Protein AF-0000000082331434 (afdb_homodimer)

Secondary structure (DSSP, 8-state):
-PPPGGGS-HHHHHHHHHTTSS-HHHHHHHHHHHHHHTHHHH--EEEE-HHHHHHHHHHHHHHHHTTPPPPTTTT-EEEEETTS--TTSB--TT-GGGTTPBPSS--HHHHHHHHTT-EEEEEE--SGGG--SS-EETTTEE-EETTEEEEE--SSSHHHHHHHHTTS-SB--EEESSSTTHHHHHHHT-EEEEPSTTSS----SS-TTTTBTTB-EEE-EESSHHHHHHHHHHH-S--TT-TT-----S-TGGGGG---TT-EEEE-TTTTTS---HHHHHHHHHHTHHHHHTT-EEEE-----SS-HHHHHHHHHHHHHHHHHHHHHHHHHTT--TTTTTGGGS-HHHIIIIITSPPPPHHHHHHHHHHHHHHHHHHHHHHTT-SEEEEESBSS---BTT---SEETTEE--TTTTTB--HHHHHH---EEEEEEEEETTEEEEEEEEESTT-HHHHHHHHHHHHHHS--TT-S--/----GGGS-HHHHHHHHHTTSS-HHHHHHHHHHHHHHTHHHH--EEEE-HHHHHHHHHHHHHHHHTTPPPPTTTT-EEEEETTS--TTSB--TT-GGGTTPBPSS--HHHHHHHHTT-EEEEEE--SGGG--SS-EETTTEE-EETTEEEEE--SSSHHHHHHHHTTS-SB--EEESSSTTHHHHHHHT-EEEE-STTSS----SS-TTTTBTTB-EEE-EESSHHHHHHHHHHH-S--TT-TT-----S-TGGGGG---TT-EEEE-TTTTTS---HHHHHHHHHHTHHHHHTT-EEEE-----SS-HHHHHHHHHHHHHHHHHHHHHHHHHTT--TTTTTGGGS-HHHIIIIITSPPPPHHHHHHHHHHHHHHHHHHHHHHTT-SEEEEESBSS---BTT---SEETTEE--TTTTTB--HHHHHH---EEEEEEEEETTEEEEEEEEESTT-HHHHHHHHHHHHHHS--TT-S--

Nearest PDB structures (foldseek):
  3a2q-assembly1_A  TM=8.993E-01  e=5.312E-38  Paenarthrobacter ureafaciens
  3a2p-assembly1_A  TM=8.981E-01  e=1.596E-37  Paenarthrobacter ureafaciens
  5h6t-assembly1_A  TM=8.741E-01  e=7.220E-34  Microbacterium sp. HM58-2
  8es6-assembly2_B  TM=8.740E-01  e=2.559E-33  Escherichia coli
  8es6-assembly1_A  TM=8.634E-01  e=2.070E-32  Escherichia coli

Sequence (956 aa):
MVPVPTRMTAAGLARAIRDGEYSPTEVVDATLERIRERADRTNAFVTVTDELAREMAEEAERAIDEGEPLGPLHGVPVAIKDLDDVEGVRTTSGSLLFEDRIADADSPFVARLKAAGAVVVGKTNTPEFGLGVTTDNRVAGRTGTPFDPDRVSGGSSGGAGAALGDRLVPLAPGSDAGGSVRIPASFCGVYGLKPTQGVLPNVSRPNAFANHTPFSTVGPMARTVEDAALSLDAMAGAHPRDPFSVPKRESYRDAVDRPVDDLKIAYSPDMGIYPVDPDVREVLEEAIPAFERAGATVDAVDPDLGHDNEESLDAYYTMATVRWQSLLDALEREGFDPRGDDRGHLRPYLVDLIVDAEEPTTREYERADVVRTRVLDGFADLFAEYDLLVTATVGTTPFPHGEEPEAIDGVDIEPLRGWALTQPYNLTGQPAASIPAGFVDGLPVGMQIAGERHADADVIAASAALERRRPWRDAYPDMVPVPTRMTAAGLARAIRDGEYSPTEVVDATLERIRERADRTNAFVTVTDELAREMAEEAERAIDEGEPLGPLHGVPVAIKDLDDVEGVRTTSGSLLFEDRIADADSPFVARLKAAGAVVVGKTNTPEFGLGVTTDNRVAGRTGTPFDPDRVSGGSSGGAGAALGDRLVPLAPGSDAGGSVRIPASFCGVYGLKPTQGVLPNVSRPNAFANHTPFSTVGPMARTVEDAALSLDAMAGAHPRDPFSVPKRESYRDAVDRPVDDLKIAYSPDMGIYPVDPDVREVLEEAIPAFERAGATVDAVDPDLGHDNEESLDAYYTMATVRWQSLLDALEREGFDPRGDDRGHLRPYLVDLIVDAEEPTTREYERADVVRTRVLDGFADLFAEYDLLVTATVGTTPFPHGEEPEAIDGVDIEPLRGWALTQPYNLTGQPAASIPAGFVDGLPVGMQIAGERHADADVIAASAALERRRPWRDAYPD

Foldseek 3Di:
DPPQLLLDALQRNLVCCLVPVDQLQSNLVSLLVLCVVCCPVFVFALWFDNPQLNVLSVVLRVCVVVVHDAASRASAEEEEALLWADAQDQRQQLFPLRLRPHHNHGWQLRVLCVVRRYGYGGHTFFDRNFPFQFTAHDRRGGGAALLHSLFTLTTRSSSQLRCQLQSSGFWYKDKDLACRQASNCQQRQWKKKDAFAQFAAGQDPPDLPLCVLQHMDIAIIGRALLSRLSSSQSGTAHDPNRPRHHGDDDRLNVLLPDQCLPFEEEEDAALVAAFAAVLLVVLQVVLVVLLVVSNYHYDHDHFCLVDHPVLLVVLSLLSVQQSLQVVCVVCVVVVDNCLPDCVVRGDPVSCVSHNPDDRDDVVSNVVSLVSLVSNLVRQVVVQVPGFKYKYWQFRDHGDGVPCFDQDHPPHGADRRRRGGPRRNCSSNRWMKMWHFRDDDPSTTTTMIMTGDRPSSSSSSNSRSSSCVSPPCSPSRDD/DPPQLLLDALQRNLVCCLVPVDQLQSNLVSLLVLCVVCCPPFVFALWFDNPQLNVLSVVLRVCVVVVHDAASRASAEEEEALLWADAQDQRQQLFPLRLRPHHNHGWQLRVLCVVRRYGYGGHTFFDRNFPFQFTAHDRRGGGAALLHSQFTLTTRSSSQLRCQLQSSGFWYKDKDLACRQASNCQQRQWKKKDAFAQFAAGQDPPDLPLCVLQHMDIAIIGRALLSRLSSSQSGTAHDPNRPRHHGDDDRLNVLLPDQCQPFEEEEDAALVAAFAAPLLVVLQVVLVVLLVVSNYHYDHDHFCLVDHPVLLVVLSLLSVQQSLQVVCVVVVVVVDNCLPDCVVRGDPVSCVSHVPDDRDDVVSNVVSLVSLVSNLVRQVVVQVPGFKYKYWQFRDHGDGVPCFDQDHPPHGADRRRRGGPRRNCSSHRWMKMWHFRDDDPSTTTTMIMTGDRPSSSSSSNSRSSSCVSPPCSPSRDD

Structure (mmCIF, N/CA/C/O backbone):
data_AF-0000000082331434-model_v1
#
loop_
_entity.id
_entity.type
_entity.pdbx_description
1 polymer Amidase
#
loop_
_atom_site.group_PDB
_atom_site.id
_atom_site.type_symbol
_atom_site.label_atom_id
_atom_site.label_alt_id
_atom_site.label_comp_id
_atom_site.label_asym_id
_atom_site.label_entity_id
_atom_site.label_seq_id
_atom_site.pdbx_PDB_ins_code
_atom_site.Cartn_x
_atom_site.Cartn_y
_atom_site.Cartn_z
_atom_site.occupancy
_atom_site.B_iso_or_equiv
_atom_site.auth_seq_id
_atom_site.auth_comp_id
_atom_site.auth_asym_id
_atom_site.auth_atom_id
_atom_site.pdbx_PDB_model_num
ATOM 1 N N . MET A 1 1 ? 1.196 27.281 40.938 1 43.91 1 MET A N 1
ATOM 2 C CA . MET A 1 1 ? -0.097 27.531 40.281 1 43.91 1 MET A CA 1
ATOM 3 C C . MET A 1 1 ? -0.393 26.484 39.219 1 43.91 1 MET A C 1
ATOM 5 O O . MET A 1 1 ? 0.492 26.094 38.469 1 43.91 1 MET A O 1
ATOM 9 N N . VAL A 1 2 ? -1.485 25.75 39.281 1 55.56 2 VAL A N 1
ATOM 10 C CA . VAL A 1 2 ? -1.853 24.703 38.312 1 55.56 2 VAL A CA 1
ATOM 11 C C . VAL A 1 2 ? -2.004 25.312 36.938 1 55.56 2 VAL A C 1
ATOM 13 O O . VAL A 1 2 ? -2.729 26.297 36.75 1 55.56 2 VAL A O 1
ATOM 16 N N . PRO A 1 3 ? -1.083 24.812 36.062 1 70.88 3 PRO A N 1
ATOM 17 C CA . PRO A 1 3 ? -1.169 25.406 34.75 1 70.88 3 PRO A CA 1
ATOM 18 C C . PRO A 1 3 ? -2.588 25.391 34.188 1 70.88 3 PRO A C 1
ATOM 20 O O . PRO A 1 3 ? -3.359 24.469 34.469 1 70.88 3 PRO A O 1
ATOM 23 N N . VAL A 1 4 ? -2.924 26.531 33.562 1 87 4 VAL A N 1
ATOM 24 C CA . VAL A 1 4 ? -4.207 26.594 32.844 1 87 4 VAL A CA 1
ATOM 25 C C . VAL A 1 4 ? -4.301 25.453 31.844 1 87 4 VAL A C 1
ATOM 27 O O . VAL A 1 4 ? -3.363 25.219 31.078 1 87 4 VAL A O 1
ATOM 30 N N . PRO A 1 5 ? -5.328 24.641 31.922 1 92.44 5 PRO A N 1
ATOM 31 C CA . PRO A 1 5 ? -5.457 23.469 31.062 1 92.44 5 PRO A CA 1
ATOM 32 C C . PRO A 1 5 ? -5.172 23.766 29.594 1 92.44 5 PRO A C 1
ATOM 34 O O . PRO A 1 5 ? -4.566 22.953 28.891 1 92.44 5 PRO A O 1
ATOM 37 N N . THR A 1 6 ? -5.465 24.953 29.141 1 92.5 6 THR A N 1
ATOM 38 C CA . THR A 1 6 ? -5.367 25.281 27.719 1 92.5 6 THR A CA 1
ATOM 39 C C . THR A 1 6 ? -3.912 25.5 27.312 1 92.5 6 THR A C 1
ATOM 41 O O . THR A 1 6 ? -3.594 25.531 26.125 1 92.5 6 THR A O 1
ATOM 44 N N . ARG A 1 7 ? -3.01 25.562 28.25 1 93.5 7 ARG A N 1
ATOM 45 C CA . ARG A 1 7 ? -1.59 25.734 27.969 1 93.5 7 ARG A CA 1
ATOM 46 C C . ARG A 1 7 ? -0.842 24.406 28.109 1 93.5 7 ARG A C 1
ATOM 48 O O . ARG A 1 7 ? 0.347 24.328 27.797 1 93.5 7 ARG A O 1
ATOM 55 N N . MET A 1 8 ? -1.567 23.422 28.531 1 96.44 8 MET A N 1
ATOM 56 C CA . MET A 1 8 ? -0.94 22.125 28.734 1 96.44 8 MET A CA 1
ATOM 57 C C . MET A 1 8 ? -0.905 21.328 27.422 1 96.44 8 MET A C 1
ATOM 59 O O . MET A 1 8 ? -1.674 21.609 26.5 1 96.44 8 MET A O 1
ATOM 63 N N . THR A 1 9 ? 0.056 20.438 27.375 1 97.75 9 THR A N 1
ATOM 64 C CA . THR A 1 9 ? 0.125 19.5 26.266 1 97.75 9 THR A CA 1
ATOM 65 C C . THR A 1 9 ? -0.934 18.422 26.406 1 97.75 9 THR A C 1
ATOM 67 O O . THR A 1 9 ? -1.526 18.25 27.484 1 97.75 9 THR A O 1
ATOM 70 N N . ALA A 1 10 ? -1.244 17.734 25.297 1 98.44 10 ALA A N 1
ATOM 71 C CA . ALA A 1 10 ? -2.166 16.594 25.359 1 98.44 10 ALA A CA 1
ATOM 72 C C . ALA A 1 10 ? -1.675 15.547 26.344 1 98.44 10 ALA A C 1
ATOM 74 O O . ALA A 1 10 ? -2.449 15.039 27.156 1 98.44 10 ALA A O 1
ATOM 75 N N . ALA A 1 11 ? -0.396 15.188 26.25 1 98.06 11 ALA A N 1
ATOM 76 C CA . ALA A 1 11 ? 0.185 14.211 27.172 1 98.06 11 ALA A CA 1
ATOM 77 C C . ALA A 1 11 ? 0.086 14.688 28.625 1 98.06 11 ALA A C 1
ATOM 79 O O . ALA A 1 11 ? -0.21 13.898 29.516 1 98.06 11 ALA A O 1
ATOM 80 N N . GLY A 1 12 ? 0.336 15.969 28.828 1 97.75 12 GLY A N 1
ATOM 81 C CA . GLY A 1 12 ? 0.218 16.547 30.156 1 97.75 12 GLY A CA 1
ATOM 82 C C . GLY A 1 12 ? -1.198 16.516 30.688 1 97.75 12 GLY A C 1
ATOM 83 O O . GLY A 1 12 ? -1.412 16.203 31.875 1 97.75 12 GLY A O 1
ATOM 84 N N . LEU A 1 13 ? -2.133 16.859 29.875 1 98.44 13 LEU A N 1
ATOM 85 C CA . LEU A 1 13 ? -3.535 16.828 30.266 1 98.44 13 LEU A CA 1
ATOM 86 C C . LEU A 1 13 ? -3.967 15.414 30.625 1 98.44 13 LEU A C 1
ATOM 88 O O . LEU A 1 13 ? -4.641 15.203 31.641 1 98.44 13 LEU A O 1
ATOM 92 N N . ALA A 1 14 ? -3.617 14.445 29.766 1 98.12 14 ALA A N 1
ATOM 93 C CA . ALA A 1 14 ? -3.971 13.055 30.016 1 98.12 14 ALA A CA 1
ATOM 94 C C . ALA A 1 14 ? -3.438 12.594 31.375 1 98.12 14 ALA A C 1
ATOM 96 O O . ALA A 1 14 ? -4.148 11.938 32.125 1 98.12 14 ALA A O 1
ATOM 97 N N . ARG A 1 15 ? -2.229 12.961 31.672 1 97.25 15 ARG A N 1
ATOM 98 C CA . ARG A 1 15 ? -1.622 12.609 32.938 1 97.25 15 ARG A CA 1
ATOM 99 C C . ARG A 1 15 ? -2.334 13.305 34.094 1 97.25 15 ARG A C 1
ATOM 101 O O . ARG A 1 15 ? -2.609 12.688 35.125 1 97.25 15 ARG A O 1
ATOM 108 N N . ALA A 1 16 ? -2.559 14.602 33.938 1 97.81 16 ALA A N 1
ATOM 109 C CA . ALA A 1 16 ? -3.213 15.383 34.969 1 97.81 16 ALA A CA 1
ATOM 110 C C . ALA A 1 16 ? -4.602 14.828 35.281 1 97.81 16 ALA A C 1
ATOM 112 O O . ALA A 1 16 ? -5.027 14.82 36.438 1 97.81 16 ALA A O 1
ATOM 113 N N . ILE A 1 17 ? -5.293 14.375 34.312 1 97.94 17 ILE A N 1
ATOM 114 C CA . ILE A 1 17 ? -6.625 13.805 34.5 1 97.94 17 ILE A CA 1
ATOM 115 C C . ILE A 1 17 ? -6.52 12.453 35.219 1 97.94 17 ILE A C 1
ATOM 117 O O . ILE A 1 17 ? -7.277 12.18 36.156 1 97.94 17 ILE A O 1
ATOM 121 N N . ARG A 1 18 ? -5.617 11.633 34.75 1 96.5 18 ARG A N 1
ATOM 122 C CA . ARG A 1 18 ? -5.398 10.336 35.375 1 96.5 18 ARG A CA 1
ATOM 123 C C . ARG A 1 18 ? -5.047 10.492 36.844 1 96.5 18 ARG A C 1
ATOM 125 O O . ARG A 1 18 ? -5.441 9.664 37.688 1 96.5 18 ARG A O 1
ATOM 132 N N . ASP A 1 19 ? -4.316 11.562 37.188 1 95.94 19 ASP A N 1
ATOM 133 C CA . ASP A 1 19 ? -3.836 11.789 38.531 1 95.94 19 ASP A CA 1
ATOM 134 C C . ASP A 1 19 ? -4.871 12.547 39.375 1 95.94 19 ASP A C 1
ATOM 136 O O . ASP A 1 19 ? -4.668 12.781 40.562 1 95.94 19 ASP A O 1
ATOM 140 N N . GLY A 1 20 ? -5.844 12.969 38.75 1 95.62 20 GLY A N 1
ATOM 141 C CA . GLY A 1 20 ? -6.934 13.617 39.469 1 95.62 20 GLY A CA 1
ATOM 142 C C . GLY A 1 20 ? -6.699 15.094 39.688 1 95.62 20 GLY A C 1
ATOM 143 O O . GLY A 1 20 ? -7.371 15.719 40.531 1 95.62 20 GLY A O 1
ATOM 144 N N . GLU A 1 21 ? -5.727 15.617 39 1 96.44 21 GLU A N 1
ATOM 145 C CA . GLU A 1 21 ? -5.453 17.047 39.125 1 96.44 21 GLU A CA 1
ATOM 146 C C . GLU A 1 21 ? -6.512 17.875 38.406 1 96.44 21 GLU A C 1
ATOM 148 O O . GLU A 1 21 ? -6.797 19 38.781 1 96.44 21 GLU A O 1
ATOM 153 N N . TYR A 1 22 ? -7.035 17.375 37.281 1 96.69 22 TYR A N 1
ATOM 154 C CA . TYR A 1 22 ? -8.141 17.953 36.531 1 96.69 22 TYR A CA 1
ATOM 155 C C . TYR A 1 22 ? -9.188 16.891 36.219 1 96.69 22 TYR A C 1
ATOM 157 O O . TYR A 1 22 ? -8.867 15.711 36.031 1 96.69 22 TYR A O 1
ATOM 165 N N . SER A 1 23 ? -10.375 17.344 36.25 1 97.06 23 SER A N 1
ATOM 166 C CA . SER A 1 23 ? -11.398 16.469 35.688 1 97.06 23 SER A CA 1
ATOM 167 C C . SER A 1 23 ? -11.562 16.688 34.188 1 97.06 23 SER A C 1
ATOM 169 O O . SER A 1 23 ? -11.273 17.781 33.688 1 97.06 23 SER A O 1
ATOM 171 N N . PRO A 1 24 ? -12.039 15.656 33.5 1 98.25 24 PRO A N 1
ATOM 172 C CA . PRO A 1 24 ? -12.344 15.859 32.094 1 98.25 24 PRO A CA 1
ATOM 173 C C . PRO A 1 24 ? -13.273 17.047 31.844 1 98.25 24 PRO A C 1
ATOM 175 O O . PRO A 1 24 ? -13.07 17.812 30.906 1 98.25 24 PRO A O 1
ATOM 178 N N . THR A 1 25 ? -14.258 17.234 32.656 1 98 25 THR A N 1
ATOM 179 C CA . THR A 1 25 ? -15.242 18.312 32.5 1 98 25 THR A CA 1
ATOM 180 C C . THR A 1 25 ? -14.578 19.672 32.656 1 98 25 THR A C 1
ATOM 182 O O . THR A 1 25 ? -14.867 20.609 31.906 1 98 25 THR A O 1
ATOM 185 N N . GLU A 1 26 ? -13.688 19.781 33.625 1 97.69 26 GLU A N 1
ATOM 186 C CA . GLU A 1 26 ? -12.969 21.031 33.844 1 97.69 26 GLU A CA 1
ATOM 187 C C . GLU A 1 26 ? -12.117 21.375 32.625 1 97.69 26 GLU A C 1
ATOM 189 O O . GLU A 1 26 ? -12.086 22.531 32.188 1 97.69 26 GLU A O 1
ATOM 194 N N . VAL A 1 27 ? -11.461 20.391 32.125 1 98.38 27 VAL A N 1
ATOM 195 C CA . VAL A 1 27 ? -10.578 20.578 30.969 1 98.38 27 VAL A CA 1
ATOM 196 C C . VAL A 1 27 ? -11.398 20.984 29.75 1 98.38 27 VAL A C 1
ATOM 198 O O . VAL A 1 27 ? -11.039 21.938 29.031 1 98.38 27 VAL A O 1
ATOM 201 N N . VAL A 1 28 ? -12.508 20.344 29.453 1 98.5 28 VAL A N 1
ATOM 202 C CA . VAL A 1 28 ? -13.336 20.594 28.281 1 98.5 28 VAL A CA 1
ATOM 203 C C . VAL A 1 28 ? -14 21.969 28.406 1 98.5 28 VAL A C 1
ATOM 205 O O . VAL A 1 28 ? -14.0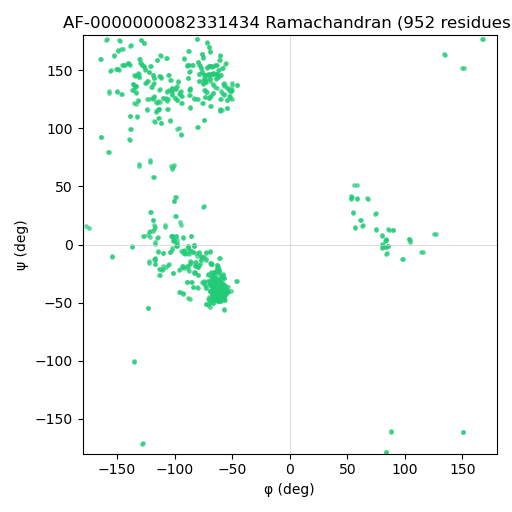7 22.719 27.438 1 98.5 28 VAL A O 1
ATOM 208 N N . ASP A 1 29 ? -14.445 22.312 29.609 1 98 29 ASP A N 1
ATOM 209 C CA . ASP A 1 29 ? -15.047 23.625 29.812 1 98 29 ASP A CA 1
ATOM 210 C C . ASP A 1 29 ? -14.047 24.75 29.562 1 98 29 ASP A C 1
ATOM 212 O O . ASP A 1 29 ? -14.375 25.75 28.938 1 98 29 ASP A O 1
ATOM 216 N N . ALA A 1 30 ? -12.867 24.531 30.078 1 98 30 ALA A N 1
ATOM 217 C CA . ALA A 1 30 ? -11.82 25.516 29.844 1 98 30 ALA A CA 1
ATOM 218 C C . ALA A 1 30 ? -11.516 25.656 28.359 1 98 30 ALA A C 1
ATOM 220 O O . ALA A 1 30 ? -11.297 26.781 27.875 1 98 30 ALA A O 1
ATOM 221 N N . THR A 1 31 ? -11.477 24.562 27.656 1 98.31 31 THR A N 1
ATOM 222 C CA . THR A 1 31 ? -11.203 24.547 26.219 1 98.31 31 THR A CA 1
ATOM 223 C C . THR A 1 31 ? -12.305 25.266 25.453 1 98.31 31 THR A C 1
ATOM 225 O O . THR A 1 31 ? -12.023 26.125 24.609 1 98.31 31 THR A O 1
ATOM 228 N N . LEU A 1 32 ? -13.547 24.953 25.75 1 98.38 32 LEU A N 1
ATOM 229 C CA . LEU A 1 32 ? -14.688 25.562 25.062 1 98.38 32 LEU A CA 1
ATOM 230 C C . LEU A 1 32 ? -14.766 27.047 25.344 1 98.38 32 LEU A C 1
ATOM 232 O O . LEU A 1 32 ? -15.117 27.828 24.453 1 98.38 32 LEU A O 1
ATOM 236 N N . GLU A 1 33 ? -14.43 27.438 26.531 1 97.62 33 GLU A N 1
ATOM 237 C CA . GLU A 1 33 ? -14.414 28.859 26.891 1 97.62 33 GLU A CA 1
ATOM 238 C C . GLU A 1 33 ? -13.352 29.594 26.078 1 97.62 33 GLU A C 1
ATOM 240 O O . GLU A 1 33 ? -13.602 30.688 25.562 1 97.62 33 GLU A O 1
ATOM 245 N N . ARG A 1 34 ? -12.258 29.031 25.984 1 96.69 34 ARG A N 1
ATOM 246 C CA . ARG A 1 34 ? -11.188 29.656 25.219 1 96.69 34 ARG A CA 1
ATOM 247 C C . ARG A 1 34 ? -11.57 29.781 23.75 1 96.69 34 ARG A C 1
ATOM 249 O O . ARG A 1 34 ? -11.32 30.812 23.109 1 96.69 34 ARG A O 1
ATOM 256 N N . ILE A 1 35 ? -12.133 28.688 23.172 1 98 35 ILE A N 1
ATOM 257 C CA . ILE A 1 35 ? -12.57 28.703 21.781 1 98 35 ILE A CA 1
ATOM 258 C C . ILE A 1 35 ? -13.562 29.859 21.562 1 98 35 ILE A C 1
ATOM 260 O O . ILE A 1 35 ? -13.461 30.594 20.594 1 98 35 ILE A O 1
ATOM 264 N N . ARG A 1 36 ? -14.438 30.031 22.469 1 96.81 36 ARG A N 1
ATOM 265 C CA . ARG A 1 36 ? -15.438 31.078 22.375 1 96.81 36 ARG A CA 1
ATOM 266 C C . ARG A 1 36 ? -14.781 32.469 22.469 1 96.81 36 ARG A C 1
ATOM 268 O O . ARG A 1 36 ? -15.117 33.344 21.688 1 96.81 36 ARG A O 1
ATOM 275 N N . GLU A 1 37 ? -13.859 32.594 23.344 1 95.75 37 GLU A N 1
ATOM 276 C CA . GLU A 1 37 ? -13.203 33.875 23.594 1 95.75 37 GLU A CA 1
ATOM 277 C C . GLU A 1 37 ? -12.391 34.344 22.375 1 95.75 37 GLU A C 1
ATOM 279 O O . GLU A 1 37 ? -12.258 35.531 22.125 1 95.75 37 GLU A O 1
ATOM 284 N N . ARG A 1 38 ? -11.883 33.375 21.641 1 95.62 38 ARG A N 1
ATOM 285 C CA . ARG A 1 38 ? -10.914 33.719 20.594 1 95.62 38 ARG A CA 1
ATOM 286 C C . ARG A 1 38 ? -11.445 33.344 19.219 1 95.62 38 ARG A C 1
ATOM 288 O O . ARG A 1 38 ? -10.68 33.281 18.25 1 95.62 38 ARG A O 1
ATOM 295 N N . ALA A 1 39 ? -12.695 33.062 19.141 1 91.06 39 ALA A N 1
ATOM 296 C CA . ALA A 1 39 ? -13.32 32.531 17.922 1 91.06 39 ALA A CA 1
ATOM 297 C C . ALA A 1 39 ? -13.047 33.469 16.734 1 91.06 39 ALA A C 1
ATOM 299 O O . ALA A 1 39 ? -12.781 33 15.625 1 91.06 39 ALA A O 1
ATOM 300 N N . ASP A 1 40 ? -13.008 34.719 16.891 1 91.81 40 ASP A N 1
ATOM 301 C CA . ASP A 1 40 ? -12.953 35.688 15.797 1 91.81 40 ASP A CA 1
ATOM 302 C C . ASP A 1 40 ? -11.508 36.031 15.438 1 91.81 40 ASP A C 1
ATOM 304 O O . ASP A 1 40 ? -11.258 36.688 14.43 1 91.81 40 ASP A O 1
ATOM 308 N N . ARG A 1 41 ? -10.633 35.562 16.219 1 94.62 41 ARG A N 1
ATOM 309 C CA . ARG A 1 41 ? -9.25 35.969 15.984 1 94.62 41 ARG A CA 1
ATOM 310 C C . ARG A 1 41 ? -8.703 35.312 14.711 1 94.62 41 ARG A C 1
ATOM 312 O O . ARG A 1 41 ? -8.25 36.031 13.805 1 94.62 41 ARG A O 1
ATOM 319 N N . THR A 1 42 ? -8.812 34 14.602 1 96.81 42 THR A N 1
ATOM 320 C CA . THR A 1 42 ? -8.234 33.281 13.469 1 96.81 42 THR A CA 1
ATOM 321 C C . THR A 1 42 ? -9.32 32.594 12.656 1 96.81 42 THR A C 1
ATOM 323 O O . THR A 1 42 ? -9.062 32.125 11.547 1 96.81 42 THR A O 1
ATOM 326 N N . ASN A 1 43 ? -10.547 32.5 13.203 1 98.25 43 ASN A N 1
ATOM 327 C CA . ASN A 1 43 ? -11.625 31.781 12.539 1 98.25 43 ASN A CA 1
ATOM 328 C C . ASN A 1 43 ? -11.242 30.328 12.281 1 98.25 43 ASN A C 1
ATOM 330 O O . ASN A 1 43 ? -11.359 29.828 11.156 1 98.25 43 ASN A O 1
ATOM 334 N N . ALA A 1 44 ? -10.781 29.688 13.336 1 98.69 44 ALA A N 1
ATOM 335 C CA . ALA A 1 44 ? -10.18 28.359 13.219 1 98.69 44 ALA A CA 1
ATOM 336 C C . ALA A 1 44 ? -11.258 27.281 13.117 1 98.69 44 ALA A C 1
ATOM 338 O O . ALA A 1 44 ? -11 26.188 12.594 1 98.69 44 ALA A O 1
ATOM 339 N N . PHE A 1 45 ? -12.5 27.516 13.516 1 98.62 45 PHE A N 1
ATOM 340 C CA . PHE A 1 45 ? -13.531 26.5 13.602 1 98.62 45 PHE A CA 1
ATOM 341 C C . PHE A 1 45 ? -14.68 26.812 12.656 1 98.62 45 PHE A C 1
ATOM 343 O O . PHE A 1 45 ? -15.07 27.969 12.508 1 98.62 45 PHE A O 1
ATOM 350 N N . VAL A 1 46 ? -15.266 25.734 12.039 1 98.19 46 VAL A N 1
ATOM 351 C CA . VAL A 1 46 ? -16.531 25.844 11.305 1 98.19 46 VAL A CA 1
ATOM 352 C C . VAL A 1 46 ? -17.688 25.516 12.234 1 98.19 46 VAL A C 1
ATOM 354 O O . VAL A 1 46 ? -18.75 26.125 12.148 1 98.19 46 VAL A O 1
ATOM 357 N N . THR A 1 47 ? -17.516 24.484 13.031 1 98.19 47 THR A N 1
ATOM 358 C CA . THR A 1 47 ? -18.516 23.984 13.969 1 98.19 47 THR A CA 1
ATOM 359 C C . THR A 1 47 ? -17.891 23.719 15.336 1 98.19 47 THR A C 1
ATOM 361 O O . THR A 1 47 ? -16.875 23.031 15.438 1 98.19 47 THR A O 1
ATOM 364 N N . VAL A 1 48 ? -18.359 24.344 16.391 1 98.5 48 VAL A N 1
ATOM 365 C CA . VAL A 1 48 ? -18 23.984 17.75 1 98.5 48 VAL A CA 1
ATOM 366 C C . VAL A 1 48 ? -19.047 23.047 18.344 1 98.5 48 VAL A C 1
ATOM 368 O O . VAL A 1 48 ? -20.25 23.297 18.234 1 98.5 48 VAL A O 1
ATOM 371 N N . THR A 1 49 ? -18.578 21.938 18.906 1 98.31 49 THR A N 1
ATOM 372 C CA . THR A 1 49 ? -19.5 20.906 19.359 1 98.31 49 THR A CA 1
ATOM 373 C C . THR A 1 49 ? -19.656 20.953 20.875 1 98.31 49 THR A C 1
ATOM 375 O O . THR A 1 49 ? -19.344 19.984 21.578 1 98.31 49 THR A O 1
ATOM 378 N N . ASP A 1 50 ? -20.266 22.016 21.375 1 97.81 50 ASP A N 1
ATOM 379 C CA . ASP A 1 50 ? -20.391 22.25 22.812 1 97.81 50 ASP A CA 1
ATOM 380 C C . ASP A 1 50 ? -21.094 21.109 23.516 1 97.81 50 ASP A C 1
ATOM 382 O O . ASP A 1 50 ? -20.562 20.531 24.469 1 97.81 50 ASP A O 1
ATOM 386 N N . GLU A 1 51 ? -22.266 20.766 23.109 1 97.94 51 GLU A N 1
ATOM 387 C CA . GLU A 1 51 ? -23.078 19.734 23.75 1 97.94 51 GLU A CA 1
ATOM 388 C C . GLU A 1 51 ? -22.391 18.375 23.688 1 97.94 51 GLU A C 1
ATOM 390 O O . GLU A 1 51 ? -22.297 17.672 24.703 1 97.94 51 GLU A O 1
ATOM 395 N N . LEU A 1 52 ? -21.938 18.047 22.5 1 98.31 52 LEU A N 1
ATOM 396 C CA . LEU A 1 52 ? -21.25 16.781 22.344 1 98.31 52 LEU A CA 1
ATOM 397 C C . LEU A 1 52 ? -20.031 16.703 23.234 1 98.31 52 LEU A C 1
ATOM 399 O O . LEU A 1 52 ? -19.781 15.68 23.891 1 98.31 52 LEU A O 1
ATOM 403 N N . ALA A 1 53 ? -19.234 17.75 23.25 1 98.81 53 ALA A N 1
ATOM 404 C CA . ALA A 1 53 ? -18 17.781 24.047 1 98.81 53 ALA A CA 1
ATOM 405 C C . ALA A 1 53 ? -18.297 17.594 25.531 1 98.81 53 ALA A C 1
ATOM 407 O O . ALA A 1 53 ? -17.594 16.844 26.219 1 98.81 53 ALA A O 1
ATOM 408 N N . ARG A 1 54 ? -19.281 18.266 26.016 1 98.5 54 ARG A N 1
ATOM 409 C CA . ARG A 1 54 ? -19.641 18.172 27.422 1 98.5 54 ARG A CA 1
ATOM 410 C C . ARG A 1 54 ? -20.172 16.781 27.766 1 98.5 54 ARG A C 1
ATOM 412 O O . ARG A 1 54 ? -19.875 16.234 28.828 1 98.5 54 ARG A O 1
ATOM 419 N N . GLU A 1 55 ? -20.969 16.266 26.875 1 98.5 55 GLU A N 1
ATOM 420 C CA . GLU A 1 55 ? -21.438 14.891 27.062 1 98.5 55 GLU A CA 1
ATOM 421 C C . GLU A 1 55 ? -20.266 13.906 27.125 1 98.5 55 GLU A C 1
ATOM 423 O O . GLU A 1 55 ? -20.234 13.031 27.984 1 98.5 55 GLU A O 1
ATOM 428 N N . MET A 1 56 ? -19.328 14.039 26.219 1 98.75 56 MET A N 1
ATOM 429 C CA . MET A 1 56 ? -18.156 13.164 26.188 1 98.75 56 MET A CA 1
ATOM 430 C C . MET A 1 56 ? -17.328 13.344 27.438 1 98.75 56 MET A C 1
ATOM 432 O O . MET A 1 56 ? -16.766 12.375 27.969 1 98.75 56 MET A O 1
ATOM 436 N N . ALA A 1 57 ? -17.203 14.57 27.906 1 98.69 57 ALA A N 1
ATOM 437 C CA . ALA A 1 57 ? -16.453 14.844 29.125 1 98.69 57 ALA A CA 1
ATOM 438 C C . ALA A 1 57 ? -17.094 14.18 30.328 1 98.69 57 ALA A C 1
ATOM 440 O O . ALA A 1 57 ? -16.406 13.633 31.188 1 98.69 57 ALA A O 1
ATOM 441 N N . GLU A 1 58 ? -18.391 14.258 30.391 1 98.38 58 GLU A N 1
ATOM 442 C CA . GLU A 1 58 ? -19.125 13.617 31.484 1 98.38 58 GLU A CA 1
ATOM 443 C C . GLU A 1 58 ? -18.938 12.102 31.453 1 98.38 58 GLU A C 1
ATOM 445 O O . GLU A 1 58 ? -18.781 11.477 32.5 1 98.38 58 GLU A O 1
ATOM 450 N N . GLU A 1 59 ? -19 11.594 30.312 1 98.25 59 GLU A N 1
ATOM 451 C CA . GLU A 1 59 ? -18.75 10.156 30.172 1 98.25 59 GLU A CA 1
ATOM 452 C C . GLU A 1 59 ? -17.344 9.789 30.625 1 98.25 59 GLU A C 1
ATOM 454 O O . GLU A 1 59 ? -17.141 8.734 31.234 1 98.25 59 GLU A O 1
ATOM 459 N N . ALA A 1 60 ? -16.391 10.594 30.25 1 98.56 60 ALA A N 1
ATOM 460 C CA . ALA A 1 60 ? -15.016 10.367 30.672 1 98.56 60 ALA A CA 1
ATOM 461 C C . ALA A 1 60 ? -14.891 10.414 32.188 1 98.56 60 ALA A C 1
ATOM 463 O O . ALA A 1 60 ? -14.125 9.648 32.781 1 98.56 60 ALA A O 1
ATOM 464 N N . GLU A 1 61 ? -15.602 11.312 32.781 1 97.75 61 GLU A N 1
ATOM 465 C CA . GLU A 1 61 ? -15.617 11.398 34.219 1 97.75 61 GLU A CA 1
ATOM 466 C C . GLU A 1 61 ? -16.234 10.141 34.844 1 97.75 61 GLU A C 1
ATOM 468 O O . GLU A 1 61 ? -15.719 9.625 35.844 1 97.75 61 GLU A O 1
ATOM 473 N N . ARG A 1 62 ? -17.281 9.75 34.312 1 97.56 62 ARG A N 1
ATOM 474 C CA . ARG A 1 62 ? -17.938 8.547 34.781 1 97.56 62 ARG A CA 1
ATOM 475 C C . ARG A 1 62 ? -17 7.344 34.719 1 97.56 62 ARG A C 1
ATOM 477 O O . ARG A 1 62 ? -16.969 6.523 35.625 1 97.56 62 ARG A O 1
ATOM 484 N N . ALA A 1 63 ? -16.281 7.223 33.656 1 98.06 63 ALA A N 1
ATOM 485 C CA . ALA A 1 63 ? -15.336 6.121 33.5 1 98.06 63 ALA A CA 1
ATOM 486 C C . ALA A 1 63 ? -14.281 6.145 34.594 1 98.06 63 ALA A C 1
ATOM 488 O O . ALA A 1 63 ? -13.875 5.09 35.094 1 98.06 63 ALA A O 1
ATOM 489 N N . ILE A 1 64 ? -13.82 7.324 34.938 1 97.56 64 ILE A N 1
ATOM 490 C CA . ILE A 1 64 ? -12.852 7.477 36.031 1 97.56 64 ILE A CA 1
ATOM 491 C C . ILE A 1 64 ? -13.477 7 37.344 1 97.56 64 ILE A C 1
ATOM 493 O O . ILE A 1 64 ? -12.867 6.215 38.062 1 97.56 64 ILE A O 1
ATOM 497 N N . ASP A 1 65 ? -14.656 7.422 37.562 1 96.75 65 ASP A N 1
ATOM 498 C CA . ASP A 1 65 ? -15.352 7.102 38.812 1 96.75 65 ASP A CA 1
ATOM 499 C C . ASP A 1 65 ? -15.602 5.602 38.938 1 96.75 65 ASP A C 1
ATOM 501 O O . ASP A 1 65 ? -15.57 5.047 40.031 1 96.75 65 ASP A O 1
ATOM 505 N N . GLU A 1 66 ? -15.805 5.031 37.875 1 97.56 66 GLU A N 1
ATOM 506 C CA . GLU A 1 66 ? -16.141 3.609 37.844 1 97.56 66 GLU A CA 1
ATOM 507 C C . GLU A 1 66 ? -14.875 2.752 37.781 1 97.56 66 GLU A C 1
ATOM 509 O O . GLU A 1 66 ? -14.953 1.522 37.844 1 97.56 66 GLU A O 1
ATOM 514 N N . GLY A 1 67 ? -13.758 3.307 37.688 1 96.75 67 GLY A N 1
ATOM 515 C CA . GLY A 1 67 ? -12.5 2.588 37.719 1 96.75 67 GLY A CA 1
ATOM 516 C C . GLY A 1 67 ? -12.219 1.85 36.406 1 96.75 67 GLY A C 1
ATOM 517 O O . GLY A 1 67 ? -11.539 0.822 36.406 1 96.75 67 GLY A O 1
ATOM 518 N N . GLU A 1 68 ? -12.766 2.365 35.344 1 96.75 68 GLU A N 1
ATOM 519 C CA . GLU A 1 68 ? -12.523 1.752 34.031 1 96.75 68 GLU A CA 1
ATOM 520 C C . GLU A 1 68 ? -11.102 2.016 33.562 1 96.75 68 GLU A C 1
ATOM 522 O O . GLU A 1 68 ? -10.461 2.973 34 1 96.75 68 GLU A O 1
ATOM 527 N N . PRO A 1 69 ? -10.609 1.112 32.75 1 96.62 69 PRO A N 1
ATOM 528 C CA . PRO A 1 69 ? -9.328 1.44 32.094 1 96.62 69 PRO A CA 1
ATOM 529 C C . PRO A 1 69 ? -9.398 2.707 31.266 1 96.62 69 PRO A C 1
ATOM 531 O O . PRO A 1 69 ? -10.359 2.9 30.516 1 96.62 69 PRO A O 1
ATOM 534 N N . LEU A 1 70 ? -8.477 3.574 31.453 1 97.62 70 LEU A N 1
ATOM 535 C CA . LEU A 1 70 ? -8.469 4.852 30.75 1 97.62 70 LEU A CA 1
ATOM 536 C C . LEU A 1 70 ? -7.523 4.812 29.547 1 97.62 70 LEU A C 1
ATOM 538 O O . LEU A 1 70 ? -6.395 4.332 29.656 1 97.62 70 LEU A O 1
ATOM 542 N N . GLY A 1 71 ? -7.961 5.285 28.422 1 97.75 71 GLY A N 1
ATOM 543 C CA . GLY A 1 71 ? -7.125 5.367 27.234 1 97.75 71 GLY A CA 1
ATOM 544 C C . GLY A 1 71 ? -6.031 6.414 27.344 1 97.75 71 GLY A C 1
ATOM 545 O O . GLY A 1 71 ? -6.051 7.246 28.25 1 97.75 71 GLY A O 1
ATOM 546 N N . PRO A 1 72 ? -5.102 6.41 26.391 1 98.06 72 PRO A N 1
ATOM 547 C CA . PRO A 1 72 ? -3.938 7.297 26.438 1 98.06 72 PRO A CA 1
ATOM 548 C C . PRO A 1 72 ? -4.309 8.766 26.25 1 98.06 72 PRO A C 1
ATOM 550 O O . PRO A 1 72 ? -3.514 9.656 26.578 1 98.06 72 PRO A O 1
ATOM 553 N N . LEU A 1 73 ? -5.539 9.062 25.734 1 98.75 73 LEU A N 1
ATOM 554 C CA . LEU A 1 73 ? -5.969 10.438 25.5 1 98.75 73 LEU A CA 1
ATOM 555 C C . LEU A 1 73 ? -7.23 10.758 26.297 1 98.75 73 LEU A C 1
ATOM 557 O O . LEU A 1 73 ? -8.016 11.625 25.906 1 98.75 73 LEU A O 1
ATOM 561 N N . HIS A 1 74 ? -7.371 10.062 27.406 1 98.75 74 HIS A N 1
ATOM 562 C CA . HIS A 1 74 ? -8.602 10.156 28.172 1 98.75 74 HIS A CA 1
ATOM 563 C C . HIS A 1 74 ? -8.852 11.586 28.641 1 98.75 74 HIS A C 1
ATOM 565 O O . HIS A 1 74 ? -8.062 12.148 29.391 1 98.75 74 HIS A O 1
ATOM 571 N N . GLY A 1 75 ? -9.945 12.141 28.109 1 98.69 75 GLY A N 1
ATOM 572 C CA . GLY A 1 75 ? -10.391 13.461 28.531 1 98.69 75 GLY A CA 1
ATOM 573 C C . GLY A 1 75 ? -9.711 14.586 27.781 1 98.69 75 GLY A C 1
ATOM 574 O O . GLY A 1 75 ? -10.023 15.766 27.984 1 98.69 75 GLY A O 1
ATOM 575 N N . VAL A 1 76 ? -8.812 14.289 26.875 1 98.81 76 VAL A N 1
ATOM 576 C CA . VAL A 1 76 ? -8.039 15.289 26.141 1 98.81 76 VAL A CA 1
ATOM 577 C C . VAL A 1 76 ? -8.875 15.867 25 1 98.81 76 VAL A C 1
ATOM 579 O O . VAL A 1 76 ? -9.406 15.125 24.172 1 98.81 76 VAL A O 1
ATOM 582 N N . PRO A 1 77 ? -9.047 17.203 24.922 1 98.88 77 PRO A N 1
ATOM 583 C CA . PRO A 1 77 ? -9.789 17.812 23.812 1 98.88 77 PRO A CA 1
ATOM 584 C C . PRO A 1 77 ? -9.078 17.656 22.469 1 98.88 77 PRO A C 1
ATOM 586 O O . PRO A 1 77 ? -7.855 17.75 22.406 1 98.88 77 PRO A O 1
ATOM 589 N N . VAL A 1 78 ? -9.828 17.344 21.438 1 98.88 78 VAL A N 1
ATOM 590 C CA . VAL A 1 78 ? -9.312 17.234 20.078 1 98.88 78 VAL A CA 1
ATOM 591 C C . VAL A 1 78 ? -10.266 17.922 19.109 1 98.88 78 VAL A C 1
ATOM 593 O O . VAL A 1 78 ? -11.484 17.906 19.297 1 98.88 78 VAL A O 1
ATOM 596 N N . ALA A 1 79 ? -9.758 18.656 18.141 1 98.88 79 ALA A N 1
ATOM 597 C CA . ALA A 1 79 ? -10.539 19.219 17.047 1 98.88 79 ALA A CA 1
ATOM 598 C C . ALA A 1 79 ? -10.336 18.438 15.758 1 98.88 79 ALA A C 1
ATOM 600 O O . ALA A 1 79 ? -9.219 18 15.469 1 98.88 79 ALA A O 1
ATOM 601 N N . ILE A 1 80 ? -11.383 18.234 14.953 1 98.88 80 ILE A N 1
ATOM 602 C CA . ILE A 1 80 ? -11.344 17.422 13.742 1 98.88 80 ILE A CA 1
ATOM 603 C C . ILE A 1 80 ? -11.539 18.328 12.523 1 98.88 80 ILE A C 1
ATOM 605 O O . ILE A 1 80 ? -12.438 19.172 12.5 1 98.88 80 ILE A O 1
ATOM 609 N N . LYS A 1 81 ? -10.695 18.141 11.484 1 98.69 81 LYS A N 1
ATOM 610 C CA . LYS A 1 81 ? -10.82 18.891 10.234 1 98.69 81 LYS A CA 1
ATOM 611 C C . LYS A 1 81 ? -12.203 18.703 9.617 1 98.69 81 LYS A C 1
ATOM 613 O O . LYS A 1 81 ? -12.703 17.578 9.547 1 98.69 81 LYS A O 1
ATOM 618 N N . ASP A 1 82 ? -12.789 19.766 9.141 1 98.75 82 ASP A N 1
ATOM 619 C CA . ASP A 1 82 ? -14.148 19.703 8.625 1 98.75 82 ASP A CA 1
ATOM 620 C C . ASP A 1 82 ? -14.188 19.016 7.258 1 98.75 82 ASP A C 1
ATOM 622 O O . ASP A 1 82 ? -14.945 19.438 6.375 1 98.75 82 ASP A O 1
ATOM 626 N N . LEU A 1 83 ? -13.344 18.094 7.043 1 97.81 83 LEU A N 1
ATOM 627 C CA . LEU A 1 83 ? -13.367 17.141 5.926 1 97.81 83 LEU A CA 1
ATOM 628 C C . LEU A 1 83 ? -13.688 15.734 6.41 1 97.81 83 LEU A C 1
ATOM 630 O O . LEU A 1 83 ? -14.062 14.875 5.613 1 97.81 83 LEU A O 1
ATOM 634 N N . ASP A 1 84 ? -13.445 15.516 7.684 1 98 84 ASP A N 1
ATOM 635 C CA . ASP A 1 84 ? -13.617 14.203 8.289 1 98 84 ASP A CA 1
ATOM 636 C C . ASP A 1 84 ? -14.883 14.148 9.141 1 98 84 ASP A C 1
ATOM 638 O O . ASP A 1 84 ? -15.219 15.117 9.82 1 98 84 ASP A O 1
ATOM 642 N N . ASP A 1 85 ? -15.484 13.023 9.141 1 98.25 85 ASP A N 1
ATOM 643 C CA . ASP A 1 85 ? -16.812 12.891 9.727 1 98.25 85 ASP A CA 1
ATOM 644 C C . ASP A 1 85 ? -16.734 12.609 11.219 1 98.25 85 ASP A C 1
ATOM 646 O O . ASP A 1 85 ? -15.883 11.836 11.672 1 98.25 85 ASP A O 1
ATOM 650 N N . VAL A 1 86 ? -17.5 13.273 11.914 1 98.69 86 VAL A N 1
ATOM 651 C CA . VAL A 1 86 ? -17.859 12.984 13.297 1 98.69 86 VAL A CA 1
ATOM 652 C C . VAL A 1 86 ? -19.344 12.672 13.391 1 98.69 86 VAL A C 1
ATOM 654 O O . VAL A 1 86 ? -20.188 13.484 12.992 1 98.69 86 VAL A O 1
ATOM 657 N N . GLU A 1 87 ? -19.625 11.508 13.898 1 98.44 87 GLU A N 1
ATOM 658 C CA . GLU A 1 87 ? -21 11.055 13.93 1 98.44 87 GLU A CA 1
ATOM 659 C C . GLU A 1 87 ? -21.906 12.094 14.586 1 98.44 87 GLU A C 1
ATOM 661 O O . GLU A 1 87 ? -21.641 12.562 15.695 1 98.44 87 GLU A O 1
ATOM 666 N N . GLY A 1 88 ? -22.984 12.445 13.875 1 98.19 88 GLY A N 1
ATOM 667 C CA . GLY A 1 88 ? -24 13.344 14.406 1 98.19 88 GLY A CA 1
ATOM 668 C C . GLY A 1 88 ? -23.594 14.805 14.312 1 98.19 88 GLY A C 1
ATOM 669 O O . GLY A 1 88 ? -24.359 15.688 14.719 1 98.19 88 GLY A O 1
ATOM 670 N N . VAL A 1 89 ? -22.438 15.164 13.789 1 98.62 89 VAL A N 1
ATOM 671 C CA . VAL A 1 89 ? -21.953 16.531 13.695 1 98.62 89 VAL A CA 1
ATOM 672 C C . VAL A 1 89 ? -21.906 16.969 12.227 1 98.62 89 VAL A C 1
ATOM 674 O O . VAL A 1 89 ? -21.625 16.156 11.344 1 98.62 89 VAL A O 1
ATOM 677 N N . ARG A 1 90 ? -22.203 18.172 12.039 1 97.56 90 ARG A N 1
ATOM 678 C CA . ARG A 1 90 ? -22.156 18.766 10.711 1 97.56 90 ARG A CA 1
ATOM 679 C C . ARG A 1 90 ? -20.75 18.688 10.125 1 97.56 90 ARG A C 1
ATOM 681 O O . ARG A 1 90 ? -19.781 19.062 10.781 1 97.56 90 ARG A O 1
ATOM 688 N N . THR A 1 91 ? -20.609 18.109 8.922 1 98.19 91 THR A N 1
ATOM 689 C CA . THR A 1 91 ? -19.406 18.141 8.102 1 98.19 91 THR A CA 1
ATOM 690 C C . THR A 1 91 ? -19.672 18.844 6.773 1 98.19 91 THR A C 1
ATOM 692 O O . THR A 1 91 ? -20.203 18.25 5.844 1 98.19 91 THR A O 1
ATOM 695 N N . THR A 1 92 ? -19.172 20.062 6.633 1 98.25 92 THR A N 1
ATOM 696 C CA . THR A 1 92 ? -19.547 20.891 5.488 1 98.25 92 THR A CA 1
ATOM 697 C C . THR A 1 92 ? -18.547 20.703 4.344 1 98.25 92 THR A C 1
ATOM 699 O O . THR A 1 92 ? -18.828 21.078 3.203 1 98.25 92 THR A O 1
ATOM 702 N N . SER A 1 93 ? -17.359 20.203 4.664 1 97.81 93 SER A N 1
ATOM 703 C CA . SER A 1 93 ? -16.25 20.141 3.707 1 97.81 93 SER A CA 1
ATOM 704 C C . SER A 1 93 ? -15.953 21.5 3.111 1 97.81 93 SER A C 1
ATOM 706 O O . SER A 1 93 ? -15.539 21.609 1.952 1 97.81 93 SER A O 1
ATOM 708 N N . GLY A 1 94 ? -16.234 22.531 3.826 1 97.81 94 GLY A N 1
ATOM 709 C CA . GLY A 1 94 ? -16.016 23.891 3.363 1 97.81 94 GLY A CA 1
ATOM 710 C C . GLY A 1 94 ? -16.844 24.25 2.145 1 97.81 94 GLY A C 1
ATOM 711 O O . GLY A 1 94 ? -16.5 25.156 1.397 1 97.81 94 GLY A O 1
ATOM 712 N N . SER A 1 95 ? -17.859 23.5 1.824 1 97.88 95 SER A N 1
ATOM 713 C CA . SER A 1 95 ? -18.641 23.719 0.608 1 97.88 95 SER A CA 1
ATOM 714 C C . SER A 1 95 ? -20.094 24.047 0.931 1 97.88 95 SER A C 1
ATOM 716 O O . SER A 1 95 ? -20.688 23.438 1.816 1 97.88 95 SER A O 1
ATOM 718 N N . LEU A 1 96 ? -20.656 25 0.202 1 97.62 96 LEU A N 1
ATOM 719 C CA . LEU A 1 96 ? -22.078 25.312 0.336 1 97.62 96 LEU A CA 1
ATOM 720 C C . LEU A 1 96 ? -22.938 24.109 -0.023 1 97.62 96 LEU A C 1
ATOM 722 O O . LEU A 1 96 ? -24.062 23.984 0.472 1 97.62 96 LEU A O 1
ATOM 726 N N . LEU A 1 97 ? -22.438 23.172 -0.827 1 96.88 97 LEU A N 1
ATOM 727 C CA . LEU A 1 97 ? -23.172 21.984 -1.21 1 96.88 97 LEU A CA 1
ATOM 728 C C . LEU A 1 97 ? -23.453 21.094 0.006 1 96.88 97 LEU A C 1
ATOM 730 O O . LEU A 1 97 ? -24.453 20.375 0.039 1 96.88 97 LEU A O 1
ATOM 734 N N . PHE A 1 98 ? -22.547 21.188 0.966 1 97.44 98 PHE A N 1
ATOM 735 C CA . PHE A 1 98 ? -22.641 20.312 2.125 1 97.44 98 PHE A CA 1
ATOM 736 C C . PHE A 1 98 ? -22.828 21.125 3.404 1 97.44 98 PHE A C 1
ATOM 738 O O . PHE A 1 98 ? -22.516 20.641 4.496 1 97.44 98 PHE A O 1
ATOM 745 N N . GLU A 1 99 ? -23.281 22.344 3.336 1 97.06 99 GLU A N 1
ATOM 746 C CA . GLU A 1 99 ? -23.312 23.281 4.457 1 97.06 99 GLU A CA 1
ATOM 747 C C . GLU A 1 99 ? -24.125 22.719 5.621 1 97.06 99 GLU A C 1
ATOM 749 O O . GLU A 1 99 ? -23.844 23.016 6.781 1 97.06 99 GLU A O 1
ATOM 754 N N . ASP A 1 100 ? -25.109 21.812 5.387 1 96.44 100 ASP A N 1
ATOM 755 C CA . ASP A 1 100 ? -25.984 21.312 6.438 1 96.44 100 ASP A CA 1
ATOM 756 C C . ASP A 1 100 ? -25.875 19.797 6.559 1 96.44 100 ASP A C 1
ATOM 758 O O . ASP A 1 100 ? -26.734 19.156 7.184 1 96.44 100 ASP A O 1
ATOM 762 N N . ARG A 1 101 ? -24.875 19.234 5.895 1 96.88 101 ARG A N 1
ATOM 763 C CA . ARG A 1 101 ? -24.734 17.781 5.91 1 96.88 101 ARG A CA 1
ATOM 764 C C . ARG A 1 101 ? -24.297 17.297 7.285 1 96.88 101 ARG A C 1
ATOM 766 O O . ARG A 1 101 ? -23.281 17.75 7.82 1 96.88 101 ARG A O 1
ATOM 773 N N . ILE A 1 102 ? -25.047 16.359 7.867 1 98.19 102 ILE A N 1
ATOM 774 C CA . ILE A 1 102 ? -24.719 15.75 9.148 1 98.19 102 ILE A CA 1
ATOM 775 C C . ILE A 1 102 ? -24.125 14.352 8.922 1 98.19 102 ILE A C 1
ATOM 777 O O . ILE A 1 102 ? -24.719 13.539 8.203 1 98.19 102 ILE A O 1
ATOM 781 N N . ALA A 1 103 ? -23 14.062 9.492 1 97.75 103 ALA A N 1
ATOM 782 C CA . ALA A 1 103 ? -22.328 12.781 9.312 1 97.75 103 ALA A CA 1
ATOM 783 C C . ALA A 1 103 ? -23.062 11.664 10.055 1 97.75 103 ALA A C 1
ATOM 785 O O . ALA A 1 103 ? -23.531 11.867 11.188 1 97.75 103 ALA A O 1
ATOM 786 N N . ASP A 1 104 ? -23.141 10.453 9.484 1 96.62 104 ASP A N 1
ATOM 787 C CA . ASP A 1 104 ? -23.875 9.328 10.07 1 96.62 104 ASP A CA 1
ATOM 788 C C . ASP A 1 104 ? -22.938 8.453 10.914 1 96.62 104 ASP A C 1
ATOM 790 O O . ASP A 1 104 ? -23.406 7.656 11.727 1 96.62 104 ASP A O 1
ATOM 794 N N . ALA A 1 105 ? -21.656 8.609 10.672 1 97.44 105 ALA A N 1
ATOM 795 C CA . ALA A 1 105 ? -20.672 7.805 11.375 1 97.44 105 ALA A CA 1
ATOM 796 C C . ALA A 1 105 ? -19.344 8.547 11.484 1 97.44 105 ALA A C 1
ATOM 798 O O . ALA A 1 105 ? -19.094 9.508 10.758 1 97.44 105 ALA A O 1
ATOM 799 N N . ASP A 1 106 ? -18.531 8.086 12.375 1 98.31 106 ASP A N 1
ATOM 800 C CA . ASP A 1 106 ? -17.188 8.625 12.516 1 98.31 106 ASP A CA 1
ATOM 801 C C . ASP A 1 106 ? -16.266 8.125 11.398 1 98.31 106 ASP A C 1
ATOM 803 O O . ASP A 1 106 ? -16.359 6.969 10.977 1 98.31 106 ASP A O 1
ATOM 807 N N . SER A 1 107 ? -15.445 9.062 10.891 1 97.75 107 SER A N 1
ATOM 808 C CA . SER A 1 107 ? -14.289 8.562 10.156 1 97.75 107 SER A CA 1
ATOM 809 C C . SER A 1 107 ? -13.469 7.602 11.008 1 97.75 107 SER A C 1
ATOM 811 O O . SER A 1 107 ? -13.461 7.703 12.242 1 97.75 107 SER A O 1
ATOM 813 N N . PRO A 1 108 ? -12.703 6.703 10.391 1 96.94 108 PRO A N 1
ATOM 814 C CA . PRO A 1 108 ? -12.016 5.652 11.148 1 96.94 108 PRO A CA 1
ATOM 815 C C . PRO A 1 108 ? -11.047 6.215 12.188 1 96.94 108 PRO A C 1
ATOM 817 O O . PRO A 1 108 ? -11.047 5.766 13.336 1 96.94 108 PRO A O 1
ATOM 820 N N . PHE A 1 109 ? -10.211 7.152 11.812 1 97.5 109 PHE A N 1
ATOM 821 C CA . PHE A 1 109 ? -9.234 7.664 12.766 1 97.5 109 PHE A CA 1
ATOM 822 C C . PHE A 1 109 ? -9.93 8.438 13.883 1 97.5 109 PHE A C 1
ATOM 824 O O . PHE A 1 109 ? -9.438 8.484 15.008 1 97.5 109 PHE A O 1
ATOM 831 N N . VAL A 1 110 ? -11.109 9.055 13.594 1 98.56 110 VAL A N 1
ATOM 832 C CA . VAL A 1 110 ? -11.891 9.758 14.609 1 98.56 110 VAL A CA 1
ATOM 833 C C . VAL A 1 110 ? -12.43 8.758 15.633 1 98.56 110 VAL A C 1
ATOM 835 O O . VAL A 1 110 ? -12.336 8.992 16.844 1 98.56 110 VAL A O 1
ATOM 838 N N . ALA A 1 111 ? -12.977 7.68 15.133 1 98.62 111 ALA A N 1
ATOM 839 C CA . ALA A 1 111 ? -13.438 6.617 16.016 1 98.62 111 ALA A CA 1
ATOM 840 C C . ALA A 1 111 ? -12.312 6.129 16.922 1 98.62 111 ALA A C 1
ATOM 842 O O . ALA A 1 111 ? -12.531 5.859 18.109 1 98.62 111 ALA A O 1
ATOM 843 N N . ARG A 1 112 ? -11.141 6.062 16.406 1 98.69 112 ARG A N 1
ATOM 844 C CA . ARG A 1 112 ? -9.992 5.578 17.172 1 98.69 112 ARG A CA 1
ATOM 845 C C . ARG A 1 112 ? -9.555 6.609 18.203 1 98.69 112 ARG A C 1
ATOM 847 O O . ARG A 1 112 ? -9.141 6.246 19.312 1 98.69 112 ARG A O 1
ATOM 854 N N . LEU A 1 113 ? -9.617 7.883 17.859 1 98.81 113 LEU A N 1
ATOM 855 C CA . LEU A 1 113 ? -9.344 8.938 18.828 1 98.81 113 LEU A CA 1
ATOM 856 C C . LEU A 1 113 ? -10.352 8.898 19.984 1 98.81 113 LEU A C 1
ATOM 858 O O . LEU A 1 113 ? -9.969 8.977 21.156 1 98.81 113 LEU A O 1
ATOM 862 N N . LYS A 1 114 ? -11.617 8.75 19.609 1 98.69 114 LYS A N 1
ATOM 863 C CA . LYS A 1 114 ? -12.656 8.641 20.641 1 98.69 114 LYS A CA 1
ATOM 864 C C . LYS A 1 114 ? -12.422 7.422 21.531 1 98.69 114 LYS A C 1
ATOM 866 O O . LYS A 1 114 ? -12.562 7.5 22.75 1 98.69 114 LYS A O 1
ATOM 871 N N . ALA A 1 115 ? -12.078 6.32 20.922 1 98.31 115 ALA A N 1
ATOM 872 C CA . ALA A 1 115 ? -11.797 5.094 21.672 1 98.31 115 ALA A CA 1
ATOM 873 C C . ALA A 1 115 ? -10.617 5.285 22.609 1 98.31 115 ALA A C 1
ATOM 875 O O . ALA A 1 115 ? -10.562 4.668 23.688 1 98.31 115 ALA A O 1
ATOM 876 N N . ALA A 1 116 ? -9.711 6.141 22.234 1 98.62 116 ALA A N 1
ATOM 877 C CA . ALA A 1 116 ? -8.547 6.438 23.062 1 98.62 116 ALA A CA 1
ATOM 878 C C . ALA A 1 116 ? -8.906 7.402 24.188 1 98.62 116 ALA A C 1
ATOM 880 O O . ALA A 1 116 ? -8.078 7.699 25.047 1 98.62 116 ALA A O 1
ATOM 881 N N . GLY A 1 117 ? -10.102 7.922 24.172 1 98.69 117 GLY A N 1
ATOM 882 C CA . GLY A 1 117 ? -10.609 8.742 25.266 1 98.69 117 GLY A CA 1
ATOM 883 C C . GLY A 1 117 ? -10.633 10.219 24.938 1 98.69 117 GLY A C 1
ATOM 884 O O . GLY A 1 117 ? -11 11.039 25.781 1 98.69 117 GLY A O 1
ATOM 885 N N . ALA A 1 118 ? -10.266 10.602 23.75 1 98.88 118 ALA A N 1
ATOM 886 C CA . ALA A 1 118 ? -10.25 12.016 23.375 1 98.88 118 ALA A CA 1
ATOM 887 C C . ALA A 1 118 ? -11.664 12.586 23.297 1 98.88 118 ALA A C 1
ATOM 889 O O . ALA A 1 118 ? -12.625 11.844 23.062 1 98.88 118 ALA A O 1
ATOM 890 N N . VAL A 1 119 ? -11.789 13.836 23.5 1 98.88 119 VAL A N 1
ATOM 891 C CA . VAL A 1 119 ? -13.078 14.531 23.5 1 98.88 119 VAL A CA 1
ATOM 892 C C . VAL A 1 119 ? -13.133 15.508 22.328 1 98.88 119 VAL A C 1
ATOM 894 O O . VAL A 1 119 ? -12.352 16.469 22.281 1 98.88 119 VAL A O 1
ATOM 897 N N . VAL A 1 120 ? -14.047 15.281 21.375 1 98.94 120 VAL A N 1
ATOM 898 C CA . VAL A 1 120 ? -14.156 16.125 20.188 1 98.94 120 VAL A CA 1
ATOM 899 C C . VAL A 1 120 ? -14.828 17.453 20.547 1 98.94 120 VAL A C 1
ATOM 901 O O . VAL A 1 120 ? -15.977 17.469 21 1 98.94 120 VAL A O 1
ATOM 904 N N . VAL A 1 121 ? -14.125 18.547 20.281 1 98.88 121 VAL A N 1
ATOM 905 C CA . VAL A 1 121 ? -14.656 19.828 20.734 1 98.88 121 VAL A CA 1
ATOM 906 C C . VAL A 1 121 ? -15.117 20.656 19.531 1 98.88 121 VAL A C 1
ATOM 908 O O . VAL A 1 121 ? -15.727 21.703 19.703 1 98.88 121 VAL A O 1
ATOM 911 N N . GLY A 1 122 ? -14.828 20.172 18.359 1 98.81 122 GLY A N 1
ATOM 912 C CA . GLY A 1 122 ? -15.312 20.922 17.203 1 98.81 122 GLY A CA 1
ATOM 913 C C . GLY A 1 122 ? -14.68 20.453 15.906 1 98.81 122 GLY A C 1
ATOM 914 O O . GLY A 1 122 ? -13.914 19.484 15.891 1 98.81 122 GLY A O 1
ATOM 915 N N . LYS A 1 123 ? -15.148 21.078 14.773 1 98.88 123 LYS A N 1
ATOM 916 C CA . LYS A 1 123 ? -14.648 20.875 13.414 1 98.88 123 LYS A CA 1
ATOM 917 C C . LYS A 1 123 ? -13.852 22.094 12.938 1 98.88 123 LYS A C 1
ATOM 919 O O . LYS A 1 123 ? -14.352 23.219 12.977 1 98.88 123 LYS A O 1
ATOM 924 N N . THR A 1 124 ? -12.633 21.859 12.5 1 98.88 124 THR A N 1
ATOM 925 C CA . THR A 1 124 ? -11.773 22.969 12.125 1 98.88 124 THR A CA 1
ATOM 926 C C . THR A 1 124 ? -11.961 23.328 10.648 1 98.88 124 THR A C 1
ATOM 928 O O . THR A 1 124 ? -12.328 22.469 9.844 1 98.88 124 THR A O 1
ATOM 931 N N . ASN A 1 125 ? -11.672 24.562 10.344 1 98.75 125 ASN A N 1
ATOM 932 C CA . ASN A 1 125 ? -11.891 25.125 9.016 1 98.75 125 ASN A CA 1
ATOM 933 C C . ASN A 1 125 ? -10.922 24.531 7.992 1 98.75 125 ASN A C 1
ATOM 935 O O . ASN A 1 125 ? -9.859 24.031 8.352 1 98.75 125 ASN A O 1
ATOM 939 N N . THR A 1 126 ? -11.32 24.516 6.754 1 98.62 126 THR A N 1
ATOM 940 C CA . THR A 1 126 ? -10.602 23.953 5.609 1 98.62 126 THR A CA 1
ATOM 941 C C . THR A 1 126 ? -11.062 24.625 4.312 1 98.62 126 THR A C 1
ATOM 943 O O . THR A 1 126 ? -12.148 25.188 4.254 1 98.62 126 THR A O 1
ATOM 946 N N . PRO A 1 127 ? -10.195 24.75 3.295 1 97.12 127 PRO A N 1
ATOM 947 C CA . PRO A 1 127 ? -10.734 25.156 1.994 1 97.12 127 PRO A CA 1
ATOM 948 C C . PRO A 1 127 ? -11.766 24.172 1.444 1 97.12 127 PRO A C 1
ATOM 950 O O . PRO A 1 127 ? -11.852 23.031 1.907 1 97.12 127 PRO A O 1
ATOM 953 N N . GLU A 1 128 ? -12.547 24.625 0.479 1 97.06 128 GLU A N 1
ATOM 954 C CA . GLU A 1 128 ? -13.625 23.812 -0.094 1 97.06 128 GLU A CA 1
ATOM 955 C C . GLU A 1 128 ? -13.094 22.469 -0.6 1 97.06 128 GLU A C 1
ATOM 957 O O . GLU A 1 128 ? -12.219 22.438 -1.464 1 97.06 128 GLU A O 1
ATOM 962 N N . PHE A 1 129 ? -13.57 21.359 -0.016 1 96 129 PHE A N 1
ATOM 963 C CA . PHE A 1 129 ? -13.234 19.969 -0.303 1 96 129 PHE A CA 1
ATOM 964 C C . PHE A 1 129 ? -11.758 19.703 -0.048 1 96 129 PHE A C 1
ATOM 966 O O . PHE A 1 129 ? -11.18 18.75 -0.592 1 96 129 PHE A O 1
ATOM 973 N N . GLY A 1 130 ? -11.094 20.547 0.769 1 95.75 130 GLY A N 1
ATOM 974 C CA . GLY A 1 130 ? -9.688 20.375 1.105 1 95.75 130 GLY A CA 1
ATOM 975 C C . GLY A 1 130 ? -8.758 20.766 -0.024 1 95.75 130 GLY A C 1
ATOM 976 O O . GLY A 1 130 ? -7.562 20.453 0.013 1 95.75 130 GLY A O 1
ATOM 977 N N . LEU A 1 131 ? -9.375 21.453 -1.016 1 93.25 131 LEU A N 1
ATOM 978 C CA . LEU A 1 131 ? -8.586 21.812 -2.191 1 93.25 131 LEU A CA 1
ATOM 979 C C . LEU A 1 131 ? -8.047 23.234 -2.08 1 93.25 131 LEU A C 1
ATOM 981 O O . LEU A 1 131 ? -8.773 24.203 -2.312 1 93.25 131 LEU A O 1
ATOM 985 N N . GLY A 1 132 ? -6.746 23.328 -1.694 1 91.06 132 GLY A N 1
ATOM 986 C CA . GLY A 1 132 ? -6.086 24.609 -1.55 1 91.06 132 GLY A CA 1
ATOM 987 C C . GLY A 1 132 ? -5 24.609 -0.489 1 91.06 132 GLY A C 1
ATOM 988 O O . GLY A 1 132 ? -5.094 23.891 0.501 1 91.06 132 GLY A O 1
ATOM 989 N N . VAL A 1 133 ? -4.062 25.469 -0.721 1 93.19 133 VAL A N 1
ATOM 990 C CA . VAL A 1 133 ? -2.938 25.562 0.204 1 93.19 133 VAL A CA 1
ATOM 991 C C . VAL A 1 133 ? -3.109 26.781 1.108 1 93.19 133 VAL A C 1
ATOM 993 O O . VAL A 1 133 ? -2.188 27.141 1.842 1 93.19 133 VAL A O 1
ATOM 996 N N . THR A 1 134 ? -4.238 27.391 0.988 1 95.38 134 THR A N 1
ATOM 997 C CA . THR A 1 134 ? -4.742 28.375 1.924 1 95.38 134 THR A CA 1
ATOM 998 C C . THR A 1 134 ? -6.156 28.031 2.381 1 95.38 134 THR A C 1
ATOM 1000 O O . THR A 1 134 ? -6.875 27.312 1.69 1 95.38 134 THR A O 1
ATOM 1003 N N . THR A 1 135 ? -6.492 28.469 3.471 1 97.31 135 THR A N 1
ATOM 1004 C CA . THR A 1 135 ? -7.789 28.094 4.023 1 97.31 135 THR A CA 1
ATOM 1005 C C . THR A 1 135 ? -8.789 29.234 3.891 1 97.31 135 THR A C 1
ATOM 1007 O O . THR A 1 135 ? -8.68 30.25 4.59 1 97.31 135 THR A O 1
ATOM 1010 N N . ASP A 1 136 ? -9.688 29.047 2.982 1 95.5 136 ASP A N 1
ATOM 1011 C CA . ASP A 1 136 ? -10.789 29.969 2.699 1 95.5 136 ASP A CA 1
ATOM 1012 C C . ASP A 1 136 ? -11.945 29.234 2.018 1 95.5 136 ASP A C 1
ATOM 1014 O O . ASP A 1 136 ? -11.727 28.422 1.113 1 95.5 136 ASP A O 1
ATOM 1018 N N . ASN A 1 137 ? -13.109 29.375 2.455 1 96.75 137 ASN A N 1
ATOM 1019 C CA . ASN A 1 137 ? -14.305 28.797 1.841 1 96.75 137 ASN A CA 1
ATOM 1020 C C . ASN A 1 137 ? -15.523 29.688 2.035 1 96.75 137 ASN A C 1
ATOM 1022 O O . ASN A 1 137 ? -15.445 30.703 2.729 1 96.75 137 ASN A O 1
ATOM 1026 N N . ARG A 1 138 ? -16.656 29.359 1.466 1 96.75 138 ARG A N 1
ATOM 1027 C CA . ARG A 1 138 ? -17.844 30.219 1.46 1 96.75 138 ARG A CA 1
ATOM 1028 C C . ARG A 1 138 ? -18.75 29.906 2.635 1 96.75 138 ARG A C 1
ATOM 1030 O O . ARG A 1 138 ? -19.734 30.609 2.873 1 96.75 138 ARG A O 1
ATOM 1037 N N . VAL A 1 139 ? -18.422 28.891 3.371 1 97.69 139 VAL A N 1
ATOM 1038 C CA . VAL A 1 139 ? -19.234 28.5 4.52 1 97.69 139 VAL A CA 1
ATOM 1039 C C . VAL A 1 139 ? -18.766 29.266 5.758 1 97.69 139 VAL A C 1
ATOM 1041 O O . VAL A 1 139 ? -19.578 29.875 6.461 1 97.69 139 VAL A O 1
ATOM 1044 N N . ALA A 1 140 ? -17.438 29.328 5.988 1 97.31 140 ALA A N 1
ATOM 1045 C CA . ALA A 1 140 ? -16.922 29.844 7.25 1 97.31 140 ALA A CA 1
ATOM 1046 C C . ALA A 1 140 ? -15.984 31.031 7.02 1 97.31 140 ALA A C 1
ATOM 1048 O O . ALA A 1 140 ? -15.703 31.797 7.945 1 97.31 140 ALA A O 1
ATOM 1049 N N . GLY A 1 141 ? -15.547 31.219 5.762 1 97.19 141 GLY A N 1
ATOM 1050 C CA . GLY A 1 141 ? -14.617 32.312 5.484 1 97.19 141 GLY A CA 1
ATOM 1051 C C . GLY A 1 141 ? -13.164 31.906 5.668 1 97.19 141 GLY A C 1
ATOM 1052 O O . GLY A 1 141 ? -12.82 30.719 5.594 1 97.19 141 GLY A O 1
ATOM 1053 N N . ARG A 1 142 ? -12.297 32.938 5.812 1 97.38 142 ARG A N 1
ATOM 1054 C CA . ARG A 1 142 ? -10.852 32.719 5.828 1 97.38 142 ARG A CA 1
ATOM 1055 C C . ARG A 1 142 ? -10.359 32.438 7.238 1 97.38 142 ARG A C 1
ATOM 1057 O O . ARG A 1 142 ? -10.891 32.938 8.219 1 97.38 142 ARG A O 1
ATOM 1064 N N . THR A 1 143 ? -9.391 31.562 7.309 1 98.62 143 THR A N 1
ATOM 1065 C CA . THR A 1 143 ? -8.648 31.344 8.539 1 98.62 143 THR A CA 1
ATOM 1066 C C . THR A 1 143 ? -7.242 31.938 8.438 1 98.62 143 THR A C 1
ATOM 1068 O O . THR A 1 143 ? -6.527 31.672 7.465 1 98.62 143 THR A O 1
ATOM 1071 N N . GLY A 1 144 ? -6.828 32.688 9.438 1 98.56 144 GLY A N 1
ATOM 1072 C CA . GLY A 1 144 ? -5.504 33.281 9.469 1 98.56 144 GLY A CA 1
ATOM 1073 C C . GLY A 1 144 ? -4.574 32.625 10.477 1 98.56 144 GLY A C 1
ATOM 1074 O O . GLY A 1 144 ? -5.027 31.906 11.367 1 98.56 144 GLY A O 1
ATOM 1075 N N . THR A 1 145 ? -3.297 32.844 10.273 1 98.75 145 THR A N 1
ATOM 1076 C CA . THR A 1 145 ? -2.322 32.375 11.242 1 98.75 145 THR A CA 1
ATOM 1077 C C . THR A 1 145 ? -2.422 33.156 12.547 1 98.75 145 THR A C 1
ATOM 1079 O O . THR A 1 145 ? -2.666 34.344 12.539 1 98.75 145 THR A O 1
ATOM 1082 N N . PRO A 1 146 ? -2.236 32.469 13.695 1 98.19 146 PRO A N 1
ATOM 1083 C CA . PRO A 1 146 ? -2.318 33.156 14.984 1 98.19 146 PRO A CA 1
ATOM 1084 C C . PRO A 1 146 ? -1.24 34.219 15.141 1 98.19 146 PRO A C 1
ATOM 1086 O O . PRO A 1 146 ? -1.383 35.125 15.969 1 98.19 146 PRO A O 1
ATOM 1089 N N . PHE A 1 147 ? -0.209 34.188 14.367 1 98.44 147 PHE A N 1
ATOM 1090 C CA . PHE A 1 147 ? 0.914 35.094 14.484 1 98.44 147 PHE A CA 1
ATOM 1091 C C . PHE A 1 147 ? 0.611 36.438 13.781 1 98.44 147 PHE A C 1
ATOM 1093 O O . PHE A 1 147 ? 1.243 37.438 14.062 1 98.44 147 PHE A O 1
ATOM 1100 N N . ASP A 1 148 ? -0.268 36.406 12.844 1 98.44 148 ASP A N 1
ATOM 1101 C CA . ASP A 1 148 ? -0.832 37.562 12.133 1 98.44 148 ASP A CA 1
ATOM 1102 C C . ASP A 1 148 ? -2.104 37.156 11.383 1 98.44 148 ASP A C 1
ATOM 1104 O O . ASP A 1 148 ? -2.049 36.781 10.211 1 98.44 148 ASP A O 1
ATOM 1108 N N . PRO A 1 149 ? -3.246 37.312 11.992 1 97.56 149 PRO A N 1
ATOM 1109 C CA . PRO A 1 149 ? -4.492 36.781 11.438 1 97.56 149 PRO A CA 1
ATOM 1110 C C . PRO A 1 149 ? -4.832 37.375 10.07 1 97.56 149 PRO A C 1
ATOM 1112 O O . PRO A 1 149 ? -5.738 36.875 9.391 1 97.56 149 PRO A O 1
ATOM 1115 N N . ASP A 1 150 ? -4.148 38.438 9.641 1 97.88 150 ASP A N 1
ATOM 1116 C CA . ASP A 1 150 ? -4.352 39 8.305 1 97.88 150 ASP A CA 1
ATOM 1117 C C . ASP A 1 150 ? -3.549 38.25 7.258 1 97.88 150 ASP A C 1
ATOM 1119 O O . ASP A 1 150 ? -3.654 38.531 6.062 1 97.88 150 ASP A O 1
ATOM 1123 N N . ARG A 1 151 ? -2.84 37.281 7.664 1 98.56 151 ARG A N 1
ATOM 1124 C CA . ARG A 1 151 ? -2.061 36.406 6.777 1 98.56 151 ARG A CA 1
ATOM 1125 C C . ARG A 1 151 ? -2.578 34.969 6.812 1 98.56 151 ARG A C 1
ATOM 1127 O O . ARG A 1 151 ? -3.277 34.594 7.746 1 98.56 151 ARG A O 1
ATOM 1134 N N . VAL A 1 152 ? -2.287 34.219 5.828 1 98.38 152 VAL A N 1
ATOM 1135 C CA . VAL A 1 152 ? -2.867 32.906 5.617 1 98.38 152 VAL A CA 1
ATOM 1136 C C . VAL A 1 152 ? -2.33 31.922 6.664 1 98.38 152 VAL A C 1
ATOM 1138 O O . VAL A 1 152 ? -1.179 32.031 7.09 1 98.38 152 VAL A O 1
ATOM 1141 N N . SER A 1 153 ? -3.121 31.031 7.066 1 98.75 153 SER A N 1
ATOM 1142 C CA . SER A 1 153 ? -2.734 29.969 7.992 1 98.75 153 SER A CA 1
ATOM 1143 C C . SER A 1 153 ? -2.174 28.75 7.246 1 98.75 153 SER A C 1
ATOM 1145 O O . SER A 1 153 ? -1.72 27.797 7.871 1 98.75 153 SER A O 1
ATOM 1147 N N . GLY A 1 154 ? -2.146 28.812 5.906 1 97.88 154 GLY A N 1
ATOM 1148 C CA . GLY A 1 154 ? -1.885 27.625 5.102 1 97.88 154 GLY A CA 1
ATOM 1149 C C . GLY A 1 154 ? -3.123 26.781 4.855 1 97.88 154 GLY A C 1
ATOM 1150 O O . GLY A 1 154 ? -4.23 27.172 5.23 1 97.88 154 GLY A O 1
ATOM 1151 N N . GLY A 1 155 ? -3.008 25.734 4.215 1 96.94 155 GLY A N 1
ATOM 1152 C CA . GLY A 1 155 ? -4.074 24.797 3.883 1 96.94 155 GLY A CA 1
ATOM 1153 C C . GLY A 1 155 ? -3.562 23.453 3.416 1 96.94 155 GLY A C 1
ATOM 1154 O O . GLY A 1 155 ? -2.387 23.312 3.074 1 96.94 155 GLY A O 1
ATOM 1155 N N . SER A 1 156 ? -4.434 22.344 3.477 1 97.38 156 SER A N 1
ATOM 1156 C CA . SER A 1 156 ? -5.871 22.5 3.682 1 97.38 156 SER A CA 1
ATOM 1157 C C . SER A 1 156 ? -6.242 22.281 5.145 1 97.38 156 SER A C 1
ATOM 1159 O O . SER A 1 156 ? -7.422 22.344 5.508 1 97.38 156 SER A O 1
ATOM 1161 N N . SER A 1 157 ? -5.27 22.062 6.035 1 98.81 157 SER A N 1
ATOM 1162 C CA . SER A 1 157 ? -5.566 21.922 7.457 1 98.81 157 SER A CA 1
ATOM 1163 C C . SER A 1 157 ? -5.289 23.234 8.195 1 98.81 157 SER A C 1
ATOM 1165 O O . SER A 1 157 ? -4.746 23.219 9.305 1 98.81 157 SER A O 1
ATOM 1167 N N . GLY A 1 158 ? -5.668 24.312 7.562 1 98.81 158 GLY A N 1
ATOM 1168 C CA . GLY A 1 158 ? -5.363 25.625 8.109 1 98.81 158 GLY A CA 1
ATOM 1169 C C . GLY A 1 158 ? -6.09 25.906 9.414 1 98.81 158 GLY A C 1
ATOM 1170 O O . GLY A 1 158 ? -5.539 26.562 10.305 1 98.81 158 GLY A O 1
ATOM 1171 N N . GLY A 1 159 ? -7.391 25.5 9.508 1 98.88 159 GLY A N 1
ATOM 1172 C CA . GLY A 1 159 ? -8.094 25.641 10.766 1 98.88 159 GLY A CA 1
ATOM 1173 C C . GLY A 1 159 ? -7.43 24.875 11.906 1 98.88 159 GLY A C 1
ATOM 1174 O O . GLY A 1 159 ? -7.344 25.391 13.023 1 98.88 159 GLY A O 1
ATOM 1175 N N . ALA A 1 160 ? -6.996 23.688 11.625 1 98.94 160 ALA A N 1
ATOM 1176 C CA . ALA A 1 160 ? -6.297 22.875 12.617 1 98.94 160 ALA A CA 1
ATOM 1177 C C . ALA A 1 160 ? -5.02 23.562 13.086 1 98.94 160 ALA A C 1
ATOM 1179 O O . ALA A 1 160 ? -4.773 23.672 14.289 1 98.94 160 ALA A O 1
ATOM 1180 N N . GLY A 1 161 ? -4.23 24.031 12.102 1 98.88 161 GLY A N 1
ATOM 1181 C CA . GLY A 1 161 ? -3.012 24.75 12.453 1 98.88 161 GLY A CA 1
ATOM 1182 C C . GLY A 1 161 ? -3.264 25.969 13.312 1 98.88 161 GLY A C 1
ATOM 1183 O O . GLY A 1 161 ? -2.584 26.172 14.32 1 98.88 161 GLY A O 1
ATOM 1184 N N . ALA A 1 162 ? -4.223 26.719 12.945 1 98.88 162 ALA A N 1
ATOM 1185 C CA . ALA A 1 162 ? -4.559 27.953 13.672 1 98.88 162 ALA A CA 1
ATOM 1186 C C . ALA A 1 162 ? -5.051 27.625 15.078 1 98.88 162 ALA A C 1
ATOM 1188 O O . ALA A 1 162 ? -4.684 28.312 16.047 1 98.88 162 ALA A O 1
ATOM 1189 N N . ALA A 1 163 ? -5.898 26.594 15.195 1 98.75 163 ALA A N 1
ATOM 1190 C CA . ALA A 1 163 ? -6.418 26.203 16.5 1 98.75 163 ALA A CA 1
ATOM 1191 C C . ALA A 1 163 ? -5.289 25.797 17.438 1 98.75 163 ALA A C 1
ATOM 1193 O O . ALA A 1 163 ? -5.316 26.141 18.625 1 98.75 163 ALA A O 1
ATOM 1194 N N . LEU A 1 164 ? -4.344 25.094 16.922 1 98.69 164 LEU A N 1
ATOM 1195 C CA . LEU A 1 164 ? -3.207 24.656 17.719 1 98.69 164 LEU A CA 1
ATOM 1196 C C . LEU A 1 164 ? -2.326 25.844 18.109 1 98.69 164 LEU A C 1
ATOM 1198 O O . LEU A 1 164 ? -2.037 26.047 19.281 1 98.69 164 LEU A O 1
ATOM 1202 N N . GLY A 1 165 ? -1.973 26.656 17.094 1 98.25 165 GLY A N 1
ATOM 1203 C CA . GLY A 1 165 ? -1.072 27.781 17.344 1 98.25 165 GLY A CA 1
ATOM 1204 C C . GLY A 1 165 ? -1.668 28.844 18.234 1 98.25 165 GLY A C 1
ATOM 1205 O O . GLY A 1 165 ? -0.937 29.594 18.891 1 98.25 165 GLY A O 1
ATOM 1206 N N . ASP A 1 166 ? -2.977 28.906 18.266 1 97.81 166 ASP A N 1
ATOM 1207 C CA . ASP A 1 166 ? -3.686 29.844 19.141 1 97.81 166 ASP A CA 1
ATOM 1208 C C . ASP A 1 166 ? -4.031 29.203 20.469 1 97.81 166 ASP A C 1
ATOM 1210 O O . ASP A 1 166 ? -4.809 29.75 21.25 1 97.81 166 ASP A O 1
ATOM 1214 N N . ARG A 1 167 ? -3.578 28 20.75 1 97 167 ARG A N 1
ATOM 1215 C CA . ARG A 1 167 ? -3.73 27.219 21.984 1 97 167 ARG A CA 1
ATOM 1216 C C . ARG A 1 167 ? -5.203 27 22.312 1 97 167 ARG A C 1
ATOM 1218 O O . ARG A 1 167 ? -5.617 27.141 23.469 1 97 167 ARG A O 1
ATOM 1225 N N . LEU A 1 168 ? -5.953 26.75 21.297 1 97.94 168 LEU A N 1
ATOM 1226 C CA . LEU A 1 168 ? -7.363 26.438 21.5 1 97.94 168 LEU A CA 1
ATOM 1227 C C . LEU A 1 168 ? -7.555 24.969 21.828 1 97.94 168 LEU A C 1
ATOM 1229 O O . LEU A 1 168 ? -8.484 24.594 22.547 1 97.94 168 LEU A O 1
ATOM 1233 N N . VAL A 1 169 ? -6.793 24.094 21.234 1 98.5 169 VAL A N 1
ATOM 1234 C CA . VAL A 1 169 ? -6.785 22.656 21.484 1 98.5 169 VAL A CA 1
ATOM 1235 C C . VAL A 1 169 ? -5.352 22.125 21.453 1 98.5 169 VAL A C 1
ATOM 1237 O O . VAL A 1 169 ? -4.477 22.75 20.828 1 98.5 169 VAL A O 1
ATOM 1240 N N . PRO A 1 170 ? -5.117 21 22.109 1 98.5 170 PRO A N 1
ATOM 1241 C CA . PRO A 1 170 ? -3.768 20.438 22.078 1 98.5 170 PRO A CA 1
ATOM 1242 C C . PRO A 1 170 ? -3.559 19.484 20.906 1 98.5 170 PRO A C 1
ATOM 1244 O O . PRO A 1 170 ? -2.42 19.156 20.562 1 98.5 170 PRO A O 1
ATOM 1247 N N . LEU A 1 171 ? -4.648 18.984 20.312 1 98.75 171 LEU A N 1
ATOM 1248 C CA . LEU A 1 171 ? -4.594 18.047 19.188 1 98.75 171 LEU A CA 1
ATOM 1249 C C . LEU A 1 171 ? -5.582 18.453 18.094 1 98.75 171 LEU A C 1
ATOM 1251 O O . LEU A 1 171 ? -6.727 18.812 18.391 1 98.75 171 LEU A O 1
ATOM 1255 N N . ALA A 1 172 ? -5.16 18.391 16.875 1 98.94 172 ALA A N 1
ATOM 1256 C CA . ALA A 1 172 ? -6.023 18.672 15.727 1 98.94 172 ALA A CA 1
ATOM 1257 C C . ALA A 1 172 ? -5.484 18.016 14.461 1 98.94 172 ALA A C 1
ATOM 1259 O O . ALA A 1 172 ? -4.887 18.672 13.617 1 98.94 172 ALA A O 1
ATOM 1260 N N . PRO A 1 173 ? -5.723 16.703 14.273 1 98.62 173 PRO A N 1
ATOM 1261 C CA . PRO A 1 173 ? -5.219 16.031 13.078 1 98.62 173 PRO A CA 1
ATOM 1262 C C . PRO A 1 173 ? -5.738 16.656 11.789 1 98.62 173 PRO A C 1
ATOM 1264 O O . PRO A 1 173 ? -6.762 17.344 11.797 1 98.62 173 PRO A O 1
ATOM 1267 N N . GLY A 1 174 ? -4.957 16.531 10.75 1 98.31 174 GLY A N 1
ATOM 1268 C CA . GLY A 1 174 ? -5.316 16.984 9.414 1 98.31 174 GLY A CA 1
ATOM 1269 C C . GLY A 1 174 ? -5.145 15.906 8.359 1 98.31 174 GLY A C 1
ATOM 1270 O O . GLY A 1 174 ? -5.133 14.711 8.672 1 98.31 174 GLY A O 1
ATOM 1271 N N . SER A 1 175 ? -5.281 16.297 7.137 1 97.62 175 SER A N 1
ATOM 1272 C CA . SER A 1 175 ? -4.988 15.445 5.988 1 97.62 175 SER A CA 1
ATOM 1273 C C . SER A 1 175 ? -4.02 16.125 5.023 1 97.62 175 SER A C 1
ATOM 1275 O O . SER A 1 175 ? -3.92 17.344 5.004 1 97.62 175 SER A O 1
ATOM 1277 N N . ASP A 1 176 ? -3.273 15.328 4.297 1 98 176 ASP A N 1
ATOM 1278 C CA . ASP A 1 176 ? -2.188 15.836 3.467 1 98 176 ASP A CA 1
ATOM 1279 C C . ASP A 1 176 ? -2.156 15.125 2.113 1 98 176 ASP A C 1
ATOM 1281 O O . ASP A 1 176 ? -1.846 13.938 2.035 1 98 176 ASP A O 1
ATOM 1285 N N . ALA A 1 177 ? -2.5 15.867 1.046 1 96.12 177 ALA A N 1
ATOM 1286 C CA . ALA A 1 177 ? -2.465 15.344 -0.319 1 96.12 177 ALA A CA 1
ATOM 1287 C C . ALA A 1 177 ? -1.455 16.109 -1.17 1 96.12 177 ALA A C 1
ATOM 1289 O O . ALA A 1 177 ? -1.278 15.812 -2.354 1 96.12 177 ALA A O 1
ATOM 1290 N N . GLY A 1 178 ? -0.809 17.031 -0.627 1 96.5 178 GLY A N 1
ATOM 1291 C CA . GLY A 1 178 ? 0.194 17.859 -1.278 1 96.5 178 GLY A CA 1
ATOM 1292 C C . GLY A 1 178 ? 0.897 18.797 -0.325 1 96.5 178 GLY A C 1
ATOM 1293 O O . GLY A 1 178 ? 1.519 19.766 -0.754 1 96.5 178 GLY A O 1
ATOM 1294 N N . GLY A 1 179 ? 0.748 18.562 0.959 1 97.62 179 GLY A N 1
ATOM 1295 C CA . GLY A 1 179 ? 1.341 19.438 1.963 1 97.62 179 GLY A CA 1
ATOM 1296 C C . GLY A 1 179 ? 0.339 19.922 2.99 1 97.62 179 GLY A C 1
ATOM 1297 O O . GLY A 1 179 ? 0.704 20.641 3.926 1 97.62 179 GLY A O 1
ATOM 1298 N N . SER A 1 180 ? -0.82 19.406 2.998 1 98.12 180 SER A N 1
ATOM 1299 C CA . SER A 1 180 ? -1.952 20.016 3.689 1 98.12 180 SER A CA 1
ATOM 1300 C C . SER A 1 180 ? -1.848 19.828 5.199 1 98.12 180 SER A C 1
ATOM 1302 O O . SER A 1 180 ? -2.617 20.406 5.961 1 98.12 180 SER A O 1
ATOM 1304 N N . VAL A 1 181 ? -1.009 19.062 5.633 1 98.75 181 VAL A N 1
ATOM 1305 C CA . VAL A 1 181 ? -0.663 19 7.047 1 98.75 181 VAL A CA 1
ATOM 1306 C C . VAL A 1 181 ? 0.569 19.859 7.32 1 98.75 181 VAL A C 1
ATOM 1308 O O . VAL A 1 181 ? 0.578 20.656 8.258 1 98.75 181 VAL A O 1
ATOM 1311 N N . ARG A 1 182 ? 1.496 19.812 6.477 1 98.88 182 ARG A N 1
ATOM 1312 C CA . ARG A 1 182 ? 2.818 20.406 6.68 1 98.88 182 ARG A CA 1
ATOM 1313 C C . ARG A 1 182 ? 2.797 21.906 6.422 1 98.88 182 ARG A C 1
ATOM 1315 O O . ARG A 1 182 ? 3.457 22.672 7.129 1 98.88 182 ARG A O 1
ATOM 1322 N N . ILE A 1 183 ? 2.035 22.328 5.441 1 98.81 183 ILE A N 1
ATOM 1323 C CA . ILE A 1 183 ? 1.976 23.75 5.113 1 98.81 183 ILE A CA 1
ATOM 1324 C C . ILE A 1 183 ? 1.324 24.516 6.266 1 98.81 183 ILE A C 1
ATOM 1326 O O . ILE A 1 183 ? 1.909 25.453 6.801 1 98.81 183 ILE A O 1
ATOM 1330 N N . PRO A 1 184 ? 0.173 24.047 6.711 1 98.88 184 PRO A N 1
ATOM 1331 C CA . PRO A 1 184 ? -0.398 24.734 7.871 1 98.88 184 PRO A CA 1
ATOM 1332 C C . PRO A 1 184 ? 0.484 24.641 9.109 1 98.88 184 PRO A C 1
ATOM 1334 O O . PRO A 1 184 ? 0.534 25.562 9.914 1 98.88 184 PRO A O 1
ATOM 1337 N N . ALA A 1 185 ? 1.112 23.531 9.305 1 98.94 185 ALA A N 1
ATOM 1338 C CA . ALA A 1 185 ? 2.031 23.422 10.43 1 98.94 185 ALA A CA 1
ATOM 1339 C C . ALA A 1 185 ? 3.121 24.484 10.367 1 98.94 185 ALA A C 1
ATOM 1341 O O . ALA A 1 185 ? 3.424 25.125 11.367 1 98.94 185 ALA A O 1
ATOM 1342 N N . SER A 1 186 ? 3.672 24.672 9.219 1 98.88 186 SER A N 1
ATOM 1343 C CA . SER A 1 186 ? 4.723 25.656 9.008 1 98.88 186 SER A CA 1
ATOM 1344 C C . SER A 1 186 ? 4.211 27.078 9.258 1 98.88 186 SER A C 1
ATOM 1346 O O . SER A 1 186 ? 4.844 27.859 9.977 1 98.88 186 SER A O 1
ATOM 1348 N N . PHE A 1 187 ? 3.045 27.391 8.742 1 98.81 187 PHE A N 1
ATOM 1349 C CA . PHE A 1 187 ? 2.52 28.75 8.75 1 98.81 187 PHE A CA 1
ATOM 1350 C C . PHE A 1 187 ? 1.94 29.109 10.117 1 98.81 187 PHE A C 1
ATOM 1352 O O . PHE A 1 187 ? 1.727 30.281 10.422 1 98.81 187 PHE A O 1
ATOM 1359 N N . CYS A 1 188 ? 1.659 28.078 10.938 1 98.88 188 CYS A N 1
ATOM 1360 C CA . CYS A 1 188 ? 1.043 28.344 12.234 1 98.88 188 CYS A CA 1
ATOM 1361 C C . CYS A 1 188 ? 1.986 27.969 13.375 1 98.88 188 CYS A C 1
ATOM 1363 O O . CYS A 1 188 ? 1.59 27.984 14.539 1 98.88 188 CYS A O 1
ATOM 1365 N N . GLY A 1 189 ? 3.203 27.609 13.07 1 98.69 189 GLY A N 1
ATOM 1366 C CA . GLY A 1 189 ? 4.219 27.359 14.078 1 98.69 189 GLY A CA 1
ATOM 1367 C C . GLY A 1 189 ? 3.914 26.141 14.938 1 98.69 189 GLY A C 1
ATOM 1368 O O . GLY A 1 189 ? 4.098 26.172 16.156 1 98.69 189 GLY A O 1
ATOM 1369 N N . VAL A 1 190 ? 3.414 25.094 14.352 1 98.88 190 VAL A N 1
ATOM 1370 C CA . VAL A 1 190 ? 3.123 23.859 15.086 1 98.88 190 VAL A CA 1
ATOM 1371 C C . VAL A 1 190 ? 3.795 22.688 14.391 1 98.88 190 VAL A C 1
ATOM 1373 O O . VAL A 1 190 ? 4.48 22.859 13.383 1 98.88 190 VAL A O 1
ATOM 1376 N N . TYR A 1 191 ? 3.723 21.562 15.016 1 98.94 191 TYR A N 1
ATOM 1377 C CA . TYR A 1 191 ? 4.289 20.344 14.461 1 98.94 191 TYR A CA 1
ATOM 1378 C C . TYR A 1 191 ? 3.24 19.562 13.68 1 98.94 191 TYR A C 1
ATOM 1380 O O . TYR A 1 191 ? 2.115 19.375 14.148 1 98.94 191 TYR A O 1
ATOM 1388 N N . GLY A 1 192 ? 3.5 19.188 12.438 1 98.94 192 GLY A N 1
ATOM 1389 C CA . GLY A 1 192 ? 2.641 18.344 11.617 1 98.94 192 GLY A CA 1
ATOM 1390 C C . GLY A 1 192 ? 3.398 17.25 10.891 1 98.94 192 GLY A C 1
ATOM 1391 O O . GLY A 1 192 ? 4.469 17.5 10.328 1 98.94 192 GLY A O 1
ATOM 1392 N N . LEU A 1 193 ? 2.861 16.016 10.898 1 98.94 193 LEU A N 1
ATOM 1393 C CA . LEU A 1 193 ? 3.518 14.875 10.289 1 98.94 193 LEU A CA 1
ATOM 1394 C C . LEU A 1 193 ? 2.607 14.211 9.258 1 98.94 193 LEU A C 1
ATOM 1396 O O . LEU A 1 193 ? 1.476 13.836 9.578 1 98.94 193 LEU A O 1
ATOM 1400 N N . LYS A 1 194 ? 3.029 14.234 8.016 1 98.81 194 LYS A N 1
ATOM 1401 C CA . LYS A 1 194 ? 2.492 13.305 7.02 1 98.81 194 LYS A CA 1
ATOM 1402 C C . LYS A 1 194 ? 3.154 11.938 7.137 1 98.81 194 LYS A C 1
ATOM 1404 O O . LYS A 1 194 ? 4.273 11.734 6.656 1 98.81 194 LYS A O 1
ATOM 1409 N N . PRO A 1 195 ? 2.49 10.984 7.758 1 98.44 195 PRO A N 1
ATOM 1410 C CA . PRO A 1 195 ? 3.133 9.68 7.934 1 98.44 195 PRO A CA 1
ATOM 1411 C C . PRO A 1 195 ? 3.295 8.922 6.617 1 98.44 195 PRO A C 1
ATOM 1413 O O . PRO A 1 195 ? 2.783 9.352 5.582 1 98.44 195 PRO A O 1
ATOM 1416 N N . THR A 1 196 ? 4.148 7.863 6.719 1 97.94 196 THR A N 1
ATOM 1417 C CA . THR A 1 196 ? 4.188 6.934 5.598 1 97.94 196 THR A CA 1
ATOM 1418 C C . THR A 1 196 ? 2.777 6.57 5.145 1 97.94 196 THR A C 1
ATOM 1420 O O . THR A 1 196 ? 1.89 6.355 5.973 1 97.94 196 THR A O 1
ATOM 1423 N N . GLN A 1 197 ? 2.588 6.539 3.807 1 97.06 197 GLN A N 1
ATOM 1424 C CA . GLN A 1 197 ? 1.298 6.145 3.25 1 97.06 197 GLN A CA 1
ATOM 1425 C C . GLN A 1 197 ? 0.825 4.816 3.84 1 97.06 197 GLN A C 1
ATOM 1427 O O . GLN A 1 197 ? 1.59 3.854 3.902 1 97.06 197 GLN A O 1
ATOM 1432 N N . GLY A 1 198 ? -0.438 4.793 4.273 1 96.12 198 GLY A N 1
ATOM 1433 C CA . GLY A 1 198 ? -1.043 3.553 4.734 1 96.12 198 GLY A CA 1
ATOM 1434 C C . GLY A 1 198 ? -1.026 3.404 6.242 1 96.12 198 GLY A C 1
ATOM 1435 O O . GLY A 1 198 ? -1.7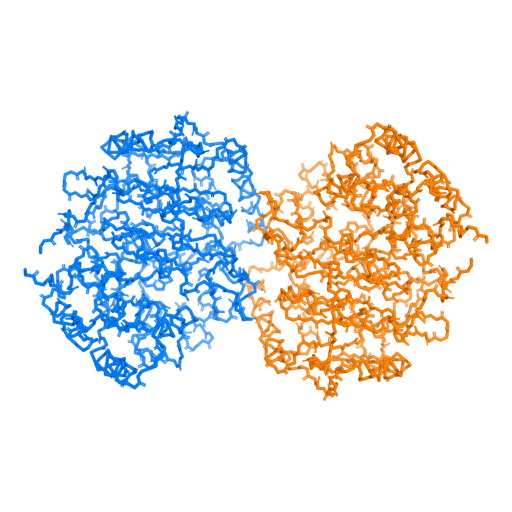31 2.557 6.797 1 96.12 198 GLY A O 1
ATOM 1436 N N . VAL A 1 199 ? -0.254 4.262 6.996 1 97.44 199 VAL A N 1
ATOM 1437 C CA . VAL A 1 199 ? -0.124 4.156 8.445 1 97.44 199 VAL A CA 1
ATOM 1438 C C . VAL A 1 199 ? -1.457 4.496 9.109 1 97.44 199 VAL A C 1
ATOM 1440 O O . VAL A 1 199 ? -1.852 3.857 10.086 1 97.44 199 VAL A O 1
ATOM 1443 N N . LEU A 1 200 ? -2.072 5.547 8.602 1 97.56 200 LEU A N 1
ATOM 1444 C CA . LEU A 1 200 ? -3.418 5.887 9.047 1 97.56 200 LEU A CA 1
ATOM 1445 C C . LEU A 1 200 ? -4.457 5.484 8.008 1 97.56 200 LEU A C 1
ATOM 1447 O O . LEU A 1 200 ? -4.273 5.723 6.816 1 97.56 200 LEU A O 1
ATOM 1451 N N . PRO A 1 201 ? -5.5 4.848 8.406 1 96.12 201 PRO A N 1
ATOM 1452 C CA . PRO A 1 201 ? -6.5 4.387 7.441 1 96.12 201 PRO A CA 1
ATOM 1453 C C . PRO A 1 201 ? -7.359 5.523 6.895 1 96.12 201 PRO A C 1
ATOM 1455 O O . PRO A 1 201 ? -7.664 6.477 7.621 1 96.12 201 PRO A O 1
ATOM 1458 N N . ASN A 1 202 ? -7.723 5.418 5.723 1 94.31 202 ASN A N 1
ATOM 1459 C CA . ASN A 1 202 ? -8.656 6.305 5.027 1 94.31 202 ASN A CA 1
ATOM 1460 C C . ASN A 1 202 ? -9.711 5.512 4.258 1 94.31 202 ASN A C 1
ATOM 1462 O O . ASN A 1 202 ? -9.398 4.871 3.25 1 94.31 202 ASN A O 1
ATOM 1466 N N . VAL A 1 203 ? -10.945 5.578 4.719 1 95.5 203 VAL A N 1
ATOM 1467 C CA . VAL A 1 203 ? -12.008 4.805 4.09 1 95.5 203 VAL A CA 1
ATOM 1468 C C . VAL A 1 203 ? -12.852 5.719 3.201 1 95.5 203 VAL A C 1
ATOM 1470 O O . VAL A 1 203 ? -14.055 5.871 3.42 1 95.5 203 VAL A O 1
ATOM 1473 N N . SER A 1 204 ? -12.242 6.246 2.168 1 91.94 204 SER A N 1
ATOM 1474 C CA . SER A 1 204 ? -12.922 7.137 1.228 1 91.94 204 SER A CA 1
ATOM 1475 C C . SER A 1 204 ? -13.953 6.383 0.396 1 91.94 204 SER A C 1
ATOM 1477 O O . SER A 1 204 ? -13.719 5.242 -0.008 1 91.94 204 SER A O 1
ATOM 1479 N N . ARG A 1 205 ? -15.062 6.98 0.148 1 93.94 205 ARG A N 1
ATOM 1480 C CA . ARG A 1 205 ? -16.125 6.504 -0.735 1 93.94 205 ARG A CA 1
ATOM 1481 C C . ARG A 1 205 ? -16.594 7.613 -1.661 1 93.94 205 ARG A C 1
ATOM 1483 O O . ARG A 1 205 ? -16.547 8.797 -1.306 1 93.94 205 ARG A O 1
ATOM 1490 N N . PRO A 1 206 ? -16.984 7.32 -2.914 1 94.5 206 PRO A N 1
ATOM 1491 C CA . PRO A 1 206 ? -17.312 5.98 -3.408 1 94.5 206 PRO A CA 1
ATOM 1492 C C . PRO A 1 206 ? -16.078 5.227 -3.902 1 94.5 206 PRO A C 1
ATOM 1494 O O . PRO A 1 206 ? -16.156 4.039 -4.23 1 94.5 206 PRO A O 1
ATOM 1497 N N . ASN A 1 207 ? -14.945 5.836 -3.932 1 95.94 207 ASN A N 1
ATOM 1498 C CA . ASN A 1 207 ? -13.727 5.227 -4.445 1 95.94 207 ASN A CA 1
ATOM 1499 C C . ASN A 1 207 ? -12.711 4.984 -3.334 1 95.94 207 ASN A C 1
ATOM 1501 O O . ASN A 1 207 ? -12.016 5.91 -2.91 1 95.94 207 ASN A O 1
ATOM 1505 N N . ALA A 1 208 ? -12.562 3.754 -2.916 1 96.5 208 ALA A N 1
ATOM 1506 C CA . ALA A 1 208 ? -11.664 3.379 -1.827 1 96.5 208 ALA A CA 1
ATOM 1507 C C . ALA A 1 208 ? -10.203 3.459 -2.27 1 96.5 208 ALA A C 1
ATOM 1509 O O . ALA A 1 208 ? -9.297 3.471 -1.435 1 96.5 208 ALA A O 1
ATOM 1510 N N . PHE A 1 209 ? -9.977 3.576 -3.547 1 95.62 209 PHE A N 1
ATOM 1511 C CA . PHE A 1 209 ? -8.625 3.459 -4.094 1 95.62 209 PHE A CA 1
ATOM 1512 C C . PHE A 1 209 ? -8.109 4.82 -4.547 1 95.62 209 PHE A C 1
ATOM 1514 O O . PHE A 1 209 ? -7.09 4.902 -5.234 1 95.62 209 PHE A O 1
ATOM 1521 N N . ALA A 1 210 ? -8.727 5.871 -4.113 1 92.25 210 ALA A N 1
ATOM 1522 C CA . ALA A 1 210 ? -8.469 7.207 -4.641 1 92.25 210 ALA A CA 1
ATOM 1523 C C . ALA A 1 210 ? -7.234 7.824 -3.984 1 92.25 210 ALA A C 1
ATOM 1525 O O . ALA A 1 210 ? -6.637 8.758 -4.527 1 92.25 210 ALA A O 1
ATOM 1526 N N . ASN A 1 211 ? -6.77 7.266 -2.877 1 91.94 211 ASN A N 1
ATOM 1527 C CA . ASN A 1 211 ? -5.758 7.957 -2.088 1 91.94 211 ASN A CA 1
ATOM 1528 C C . ASN A 1 211 ? -4.348 7.5 -2.461 1 91.94 211 ASN A C 1
ATOM 1530 O O . ASN A 1 211 ? -3.395 7.746 -1.723 1 91.94 211 ASN A O 1
ATOM 1534 N N . HIS A 1 212 ? -4.203 6.867 -3.598 1 92.31 212 HIS A N 1
ATOM 1535 C CA . HIS A 1 212 ? -2.883 6.371 -3.959 1 92.31 212 HIS A CA 1
ATOM 1536 C C . HIS A 1 212 ? -2.264 7.207 -5.074 1 92.31 212 HIS A C 1
ATOM 1538 O O . HIS A 1 212 ? -1.051 7.164 -5.289 1 92.31 212 HIS A O 1
ATOM 1544 N N . THR A 1 213 ? -3.07 7.945 -5.801 1 92.75 213 THR A N 1
ATOM 1545 C CA . THR A 1 213 ? -2.537 8.703 -6.926 1 92.75 213 THR A CA 1
ATOM 1546 C C . THR A 1 213 ? -3.15 10.102 -6.977 1 92.75 213 THR A C 1
ATOM 1548 O O . THR A 1 213 ? -4.25 10.281 -7.5 1 92.75 213 THR A O 1
ATOM 1551 N N . PRO A 1 214 ? -2.412 11.125 -6.465 1 94.56 214 PRO A N 1
ATOM 1552 C CA . PRO A 1 214 ? -1.211 10.961 -5.645 1 94.56 214 PRO A CA 1
ATOM 1553 C C . PRO A 1 214 ? -1.521 10.445 -4.242 1 94.56 214 PRO A C 1
ATOM 1555 O O . PRO A 1 214 ? -2.691 10.297 -3.879 1 94.56 214 PRO A O 1
ATOM 1558 N N . PHE A 1 215 ? -0.482 10.148 -3.484 1 96.75 215 PHE A N 1
ATOM 1559 C CA . PHE A 1 215 ? -0.676 9.641 -2.131 1 96.75 215 PHE A CA 1
ATOM 1560 C C . PHE A 1 215 ? -1.261 10.719 -1.226 1 96.75 215 PHE A C 1
ATOM 1562 O O . PHE A 1 215 ? -0.823 11.867 -1.261 1 96.75 215 PHE A O 1
ATOM 1569 N N . SER A 1 216 ? -2.326 10.422 -0.553 1 96.31 216 SER A N 1
ATOM 1570 C CA . SER A 1 216 ? -2.963 11.266 0.455 1 96.31 216 SER A CA 1
ATOM 1571 C C . SER A 1 216 ? -3.131 10.516 1.773 1 96.31 216 SER A C 1
ATOM 1573 O O . SER A 1 216 ? -3.439 9.328 1.782 1 96.31 216 SER A O 1
ATOM 1575 N N . THR A 1 217 ? -2.865 11.227 2.883 1 96.56 217 THR A N 1
ATOM 1576 C CA . THR A 1 217 ? -2.959 10.57 4.18 1 96.56 217 THR A CA 1
ATOM 1577 C C . THR A 1 217 ? -3.459 11.539 5.246 1 96.56 217 THR A C 1
ATOM 1579 O O . THR A 1 217 ? -3.377 12.758 5.07 1 96.56 217 THR A O 1
ATOM 1582 N N . VAL A 1 218 ? -4.066 10.984 6.273 1 97.44 218 VAL A N 1
ATOM 1583 C CA . VAL A 1 218 ? -4.301 11.719 7.512 1 97.44 218 VAL A CA 1
ATOM 1584 C C . VAL A 1 218 ? -3.002 11.828 8.305 1 97.44 218 VAL A C 1
ATOM 1586 O O . VAL A 1 218 ? -2.1 11 8.148 1 97.44 218 VAL A O 1
ATOM 1589 N N . GLY A 1 219 ? -2.861 12.844 9 1 98.31 219 GLY A N 1
ATOM 1590 C CA . GLY A 1 219 ? -1.661 13.016 9.797 1 98.31 219 GLY A CA 1
ATOM 1591 C C . GLY A 1 219 ? -1.904 13.805 11.07 1 98.31 219 GLY A C 1
ATOM 1592 O O . GLY A 1 219 ? -2.777 14.672 11.117 1 98.31 219 GLY A O 1
ATOM 1593 N N . PRO A 1 220 ? -1.116 13.523 12.086 1 98.81 220 PRO A N 1
ATOM 1594 C CA . PRO A 1 220 ? -1.245 14.266 13.336 1 98.81 220 PRO A CA 1
ATOM 1595 C C . PRO A 1 220 ? -0.677 15.68 13.242 1 98.81 220 PRO A C 1
ATOM 1597 O O . PRO A 1 220 ? 0.261 15.93 12.477 1 98.81 220 PRO A O 1
ATOM 1600 N N . MET A 1 221 ? -1.285 16.594 13.93 1 98.94 221 MET A N 1
ATOM 1601 C CA . MET A 1 221 ? -0.785 17.938 14.195 1 98.94 221 MET A CA 1
ATOM 1602 C C . MET A 1 221 ? -0.94 18.297 15.664 1 98.94 221 MET A C 1
ATOM 1604 O O . MET A 1 221 ? -1.95 17.969 16.281 1 98.94 221 MET A O 1
ATOM 1608 N N . ALA A 1 222 ? 0.079 18.891 16.203 1 98.94 222 ALA A N 1
ATOM 1609 C CA . ALA A 1 222 ? 0.098 19.281 17.625 1 98.94 222 ALA A CA 1
ATOM 1610 C C . ALA A 1 222 ? 1.134 20.359 17.875 1 98.94 222 ALA A C 1
ATOM 1612 O O . ALA A 1 222 ? 1.854 20.781 16.969 1 98.94 222 ALA A O 1
ATOM 1613 N N . ARG A 1 223 ? 1.161 20.828 19.141 1 98.69 223 ARG A N 1
ATOM 1614 C CA . ARG A 1 223 ? 2.133 21.859 19.5 1 98.69 223 ARG A CA 1
ATOM 1615 C C . ARG A 1 223 ? 3.465 21.234 19.906 1 98.69 223 ARG A C 1
ATOM 1617 O O . ARG A 1 223 ? 4.484 21.922 19.969 1 98.69 223 ARG A O 1
ATOM 1624 N N . THR A 1 224 ? 3.449 19.891 20.203 1 98.81 224 THR A N 1
ATOM 1625 C CA . THR A 1 224 ? 4.68 19.188 20.547 1 98.81 224 THR A CA 1
ATOM 1626 C C . THR A 1 224 ? 4.82 17.906 19.719 1 98.81 224 THR A C 1
ATOM 1628 O O . THR A 1 224 ? 3.824 17.344 19.25 1 98.81 224 THR A O 1
ATOM 1631 N N . VAL A 1 225 ? 6.066 17.484 19.578 1 98.94 225 VAL A N 1
ATOM 1632 C CA . VAL A 1 225 ? 6.348 16.234 18.875 1 98.94 225 VAL A CA 1
ATOM 1633 C C . VAL A 1 225 ? 5.719 15.062 19.625 1 98.94 225 VAL A C 1
ATOM 1635 O O . VAL A 1 225 ? 5.137 14.172 19 1 98.94 225 VAL A O 1
ATOM 1638 N N . GLU A 1 226 ? 5.77 15.117 20.938 1 98.88 226 GLU A N 1
ATOM 1639 C CA . GLU A 1 226 ? 5.219 14.039 21.75 1 98.88 226 GLU A CA 1
ATOM 1640 C C . GLU A 1 226 ? 3.711 13.914 21.562 1 98.88 226 GLU A C 1
ATOM 1642 O O . GLU A 1 226 ? 3.191 12.805 21.422 1 98.88 226 GLU A O 1
ATOM 1647 N N . ASP A 1 227 ? 3.016 15.008 21.594 1 98.88 227 ASP A N 1
ATOM 1648 C CA . ASP A 1 227 ? 1.565 14.977 21.438 1 98.88 227 ASP A CA 1
ATOM 1649 C C . ASP A 1 227 ? 1.182 14.406 20.062 1 98.88 227 ASP A C 1
ATOM 1651 O O . ASP A 1 227 ? 0.223 13.641 19.953 1 98.88 227 ASP A O 1
ATOM 1655 N N . ALA A 1 228 ? 1.912 14.82 19.031 1 98.88 228 ALA A N 1
ATOM 1656 C CA . ALA A 1 228 ? 1.652 14.289 17.703 1 98.88 228 ALA A CA 1
ATOM 1657 C C . ALA A 1 228 ? 1.893 12.781 17.656 1 98.88 228 ALA A C 1
ATOM 1659 O O . ALA A 1 228 ? 1.086 12.039 17.094 1 98.88 228 ALA A O 1
ATOM 1660 N N . ALA A 1 229 ? 2.998 12.359 18.234 1 98.81 229 ALA A N 1
ATOM 1661 C CA . ALA A 1 229 ? 3.336 10.938 18.25 1 98.81 229 ALA A CA 1
ATOM 1662 C C . ALA A 1 229 ? 2.295 10.141 19.031 1 98.81 229 ALA A C 1
ATOM 1664 O O . ALA A 1 229 ? 1.906 9.047 18.609 1 98.81 229 ALA A O 1
ATOM 1665 N N . LEU A 1 230 ? 1.861 10.695 20.125 1 98.5 230 LEU A N 1
ATOM 1666 C CA . LEU A 1 230 ? 0.843 10.055 20.938 1 98.5 230 LEU A CA 1
ATOM 1667 C C . LEU A 1 230 ? -0.463 9.898 20.172 1 98.5 230 LEU A C 1
ATOM 1669 O O . LEU A 1 230 ? -1.096 8.844 20.219 1 98.5 230 LEU A O 1
ATOM 1673 N N . SER A 1 231 ? -0.884 10.922 19.516 1 98.56 231 SER A N 1
ATOM 1674 C CA . SER A 1 231 ? -2.111 10.844 18.734 1 98.56 231 SER A CA 1
ATOM 1675 C C . SER A 1 231 ? -1.948 9.906 17.547 1 98.56 231 SER A C 1
ATOM 1677 O O . SER A 1 231 ? -2.893 9.211 17.156 1 98.56 231 SER A O 1
ATOM 1679 N N . LEU A 1 232 ? -0.762 9.891 16.906 1 98.69 232 LEU A N 1
ATOM 1680 C CA . LEU A 1 232 ? -0.482 8.945 15.836 1 98.69 232 LEU A CA 1
ATOM 1681 C C . LEU A 1 232 ? -0.648 7.512 16.312 1 98.69 232 LEU A C 1
ATOM 1683 O O . LEU A 1 232 ? -1.233 6.684 15.609 1 98.69 232 LEU A O 1
ATOM 1687 N N . ASP A 1 233 ? -0.161 7.223 17.516 1 98.62 233 ASP A N 1
ATOM 1688 C CA . ASP A 1 233 ? -0.298 5.895 18.094 1 98.62 233 ASP A CA 1
ATOM 1689 C C . ASP A 1 233 ? -1.767 5.492 18.203 1 98.62 233 ASP A C 1
ATOM 1691 O O . ASP A 1 233 ? -2.119 4.34 17.953 1 98.62 233 ASP A O 1
ATOM 1695 N N . ALA A 1 234 ? -2.586 6.402 18.578 1 98.38 234 ALA A N 1
ATOM 1696 C CA . ALA A 1 234 ? -4.008 6.125 18.766 1 98.38 234 ALA A CA 1
ATOM 1697 C C . ALA A 1 234 ? -4.707 5.891 17.438 1 98.38 234 ALA A C 1
ATOM 1699 O O . ALA A 1 234 ? -5.641 5.086 17.344 1 98.38 234 ALA A O 1
ATOM 1700 N N . MET A 1 235 ? -4.258 6.523 16.375 1 98.5 235 MET A N 1
ATOM 1701 C CA . MET A 1 235 ? -4.988 6.555 15.109 1 98.5 235 MET A CA 1
ATOM 1702 C C . MET A 1 235 ? -4.484 5.473 14.164 1 98.5 235 MET A C 1
ATOM 1704 O O . MET A 1 235 ? -5.207 5.047 13.258 1 98.5 235 MET A O 1
ATOM 1708 N N . ALA A 1 236 ? -3.289 4.973 14.344 1 98.12 236 ALA A N 1
ATOM 1709 C CA . ALA A 1 236 ? -2.586 4.148 13.359 1 98.12 236 ALA A CA 1
ATOM 1710 C C . ALA A 1 236 ? -3.139 2.727 13.344 1 98.12 236 ALA A C 1
ATOM 1712 O O . ALA A 1 236 ? -3.656 2.244 14.352 1 98.12 236 ALA A O 1
ATOM 1713 N N . GLY A 1 237 ? -3.02 2.053 12.102 1 97.06 237 GLY A N 1
ATOM 1714 C CA . GLY A 1 237 ? -3.344 0.643 11.961 1 97.06 237 GLY A CA 1
ATOM 1715 C C . GLY A 1 237 ? -4.188 0.343 10.742 1 97.06 237 GLY A C 1
ATOM 1716 O O . GLY A 1 237 ? -4.805 1.244 10.172 1 97.06 237 GLY A O 1
ATOM 1717 N N . ALA A 1 238 ? -4.25 -0.885 10.367 1 96.69 238 ALA A N 1
ATOM 1718 C CA . ALA A 1 238 ? -4.98 -1.336 9.18 1 96.69 238 ALA A CA 1
ATOM 1719 C C . ALA A 1 238 ? -6.488 -1.211 9.383 1 96.69 238 ALA A C 1
ATOM 1721 O O . ALA A 1 238 ? -6.965 -1.15 10.516 1 96.69 238 ALA A O 1
ATOM 1722 N N . HIS A 1 239 ? -7.215 -1.068 8.367 1 97.81 239 HIS A N 1
ATOM 1723 C CA . HIS A 1 239 ? -8.672 -1.067 8.297 1 97.81 239 HIS A CA 1
ATOM 1724 C C . HIS A 1 239 ? -9.172 -1.887 7.113 1 97.81 239 HIS A C 1
ATOM 1726 O O . HIS A 1 239 ? -8.672 -1.731 5.992 1 97.81 239 HIS A O 1
ATOM 1732 N N . PRO A 1 240 ? -10.148 -2.771 7.285 1 97.12 240 PRO A N 1
ATOM 1733 C CA . PRO A 1 240 ? -10.57 -3.699 6.234 1 97.12 240 PRO A CA 1
ATOM 1734 C C . PRO A 1 240 ? -11.141 -2.982 5.012 1 97.12 240 PRO A C 1
ATOM 1736 O O . PRO A 1 240 ? -11.148 -3.543 3.912 1 97.12 240 PRO A O 1
ATOM 1739 N N . ARG A 1 241 ? -11.57 -1.778 5.18 1 97.81 241 ARG A N 1
ATOM 1740 C CA . ARG A 1 241 ? -12.203 -1.064 4.074 1 97.81 241 ARG A CA 1
ATOM 1741 C C . ARG A 1 241 ? -11.25 -0.047 3.459 1 97.81 241 ARG A C 1
ATOM 1743 O O . ARG A 1 241 ? -11.664 0.789 2.652 1 97.81 241 ARG A O 1
ATOM 1750 N N . ASP A 1 242 ? -10.008 -0.039 3.871 1 97.25 242 ASP A N 1
ATOM 1751 C CA . ASP A 1 242 ? -8.922 0.708 3.25 1 97.25 242 ASP A CA 1
ATOM 1752 C C . ASP A 1 242 ? -7.887 -0.234 2.643 1 97.25 242 ASP A C 1
ATOM 1754 O O . ASP A 1 242 ? -7.055 -0.794 3.359 1 97.25 242 ASP A O 1
ATOM 1758 N N . PRO A 1 243 ? -7.836 -0.295 1.346 1 96.38 243 PRO A N 1
ATOM 1759 C CA . PRO A 1 243 ? -6.984 -1.295 0.694 1 96.38 243 PRO A CA 1
ATOM 1760 C C . PRO A 1 243 ? -5.496 -0.968 0.806 1 96.38 243 PRO A C 1
ATOM 1762 O O . PRO A 1 243 ? -4.652 -1.805 0.477 1 96.38 243 PRO A O 1
ATOM 1765 N N . PHE A 1 244 ? -5.145 0.213 1.327 1 95.69 244 PHE A N 1
ATOM 1766 C CA . PHE A 1 244 ? -3.744 0.616 1.361 1 95.69 244 PHE A CA 1
ATOM 1767 C C . PHE A 1 244 ? -3.244 0.715 2.797 1 95.69 244 PHE A C 1
ATOM 1769 O O . PHE A 1 244 ? -2.053 0.93 3.033 1 95.69 244 PHE A O 1
ATOM 1776 N N . SER A 1 245 ? -4.164 0.553 3.75 1 96.69 245 SER A N 1
ATOM 1777 C CA . SER A 1 245 ? -3.758 0.665 5.148 1 96.69 245 SER A CA 1
ATOM 1778 C C . SER A 1 245 ? -2.898 -0.521 5.57 1 96.69 245 SER A C 1
ATOM 1780 O O . SER A 1 245 ? -3.045 -1.623 5.039 1 96.69 245 SER A O 1
ATOM 1782 N N . VAL A 1 246 ? -1.958 -0.286 6.461 1 95.81 246 VAL A N 1
ATOM 1783 C CA . VAL A 1 246 ? -1.028 -1.315 6.91 1 95.81 246 VAL A CA 1
ATOM 1784 C C . VAL A 1 246 ? -1.153 -1.501 8.422 1 95.81 246 VAL A C 1
ATOM 1786 O O . VAL A 1 246 ? -1.53 -0.57 9.141 1 95.81 246 VAL A O 1
ATOM 1789 N N . PRO A 1 247 ? -0.82 -2.684 8.938 1 95.38 247 PRO A N 1
ATOM 1790 C CA . PRO A 1 247 ? -0.853 -2.904 10.383 1 95.38 247 PRO A CA 1
ATOM 1791 C C . PRO A 1 247 ? 0.159 -2.039 11.133 1 95.38 247 PRO A C 1
ATOM 1793 O O . PRO A 1 247 ? 1.257 -1.79 10.625 1 95.38 247 PRO A O 1
ATOM 1796 N N . LYS A 1 248 ? -0.259 -1.578 12.305 1 93.44 248 LYS A N 1
ATOM 1797 C CA . LYS A 1 248 ? 0.664 -0.854 13.172 1 93.44 248 LYS A CA 1
ATOM 1798 C C . LYS A 1 248 ? 1.777 -1.769 13.68 1 93.44 248 LYS A C 1
ATOM 1800 O O . LYS A 1 248 ? 1.516 -2.889 14.125 1 93.44 248 LYS A O 1
ATOM 1805 N N . ARG A 1 249 ? 3.062 -1.414 13.594 1 86.12 249 ARG A N 1
ATOM 1806 C CA . ARG A 1 249 ? 4.18 -2.295 13.914 1 86.12 249 ARG A CA 1
ATOM 1807 C C . ARG A 1 249 ? 4.93 -1.798 15.148 1 86.12 249 ARG A C 1
ATOM 1809 O O . ARG A 1 249 ? 5.676 -2.553 15.773 1 86.12 249 ARG A O 1
ATOM 1816 N N . GLU A 1 250 ? 4.758 -0.486 15.461 1 87.44 250 GLU A N 1
ATOM 1817 C CA . GLU A 1 250 ? 5.57 0.07 16.531 1 87.44 250 GLU A CA 1
ATOM 1818 C C . GLU A 1 250 ? 4.828 1.18 17.266 1 87.44 250 GLU A C 1
ATOM 1820 O O . GLU A 1 250 ? 3.74 1.587 16.859 1 87.44 250 GLU A O 1
ATOM 1825 N N . SER A 1 251 ? 5.461 1.499 18.438 1 94.44 251 SER A N 1
ATOM 1826 C CA . SER A 1 251 ? 5.004 2.676 19.172 1 94.44 251 SER A CA 1
ATOM 1827 C C . SER A 1 251 ? 5.699 3.939 18.672 1 94.44 251 SER A C 1
ATOM 1829 O O . SER A 1 251 ? 6.914 4.082 18.812 1 94.44 251 SER A O 1
ATOM 1831 N N . TYR A 1 252 ? 4.949 4.852 18.156 1 97.94 252 TYR A N 1
ATOM 1832 C CA . TYR A 1 252 ? 5.504 6.105 17.656 1 97.94 252 TYR A CA 1
ATOM 1833 C C . TYR A 1 252 ? 5.902 7.023 18.812 1 97.94 252 TYR A C 1
ATOM 1835 O O . TYR A 1 252 ? 6.875 7.773 18.703 1 97.94 252 TYR A O 1
ATOM 1843 N N . ARG A 1 253 ? 5.199 6.957 19.906 1 98.06 253 ARG A N 1
ATOM 1844 C CA . ARG A 1 253 ? 5.523 7.762 21.078 1 98.06 253 ARG A CA 1
ATOM 1845 C C . ARG A 1 253 ? 6.91 7.422 21.609 1 98.06 253 ARG A C 1
ATOM 1847 O O . ARG A 1 253 ? 7.641 8.305 22.078 1 98.06 253 ARG A O 1
ATOM 1854 N N . ASP A 1 254 ? 7.312 6.148 21.531 1 98 254 ASP A N 1
ATOM 1855 C CA . ASP A 1 254 ? 8.617 5.711 22.016 1 98 254 ASP A CA 1
ATOM 1856 C C . ASP A 1 254 ? 9.75 6.34 21.219 1 98 254 ASP A C 1
ATOM 1858 O O . ASP A 1 254 ? 10.859 6.504 21.719 1 98 254 ASP A O 1
ATOM 1862 N N . ALA A 1 255 ? 9.477 6.723 20.016 1 98.31 255 ALA A N 1
ATOM 1863 C CA . ALA A 1 255 ? 10.492 7.316 19.141 1 98.31 255 ALA A CA 1
ATOM 1864 C C . ALA A 1 255 ? 10.914 8.688 19.656 1 98.31 255 ALA A C 1
ATOM 1866 O O . ALA A 1 255 ? 12.023 9.148 19.359 1 98.31 255 ALA A O 1
ATOM 1867 N N . VAL A 1 256 ? 10.055 9.352 20.406 1 98.62 256 VAL A N 1
ATOM 1868 C CA . VAL A 1 256 ? 10.289 10.695 20.906 1 98.62 256 VAL A CA 1
ATOM 1869 C C . VAL A 1 256 ? 11.562 10.727 21.75 1 98.62 256 VAL A C 1
ATOM 1871 O O . VAL A 1 256 ? 12.297 11.711 21.75 1 98.62 256 VAL A O 1
ATOM 1874 N N . ASP A 1 257 ? 11.852 9.617 22.453 1 97.81 257 ASP A N 1
ATOM 1875 C CA . ASP A 1 257 ? 12.969 9.57 23.391 1 97.81 257 ASP A CA 1
ATOM 1876 C C . ASP A 1 257 ? 14.172 8.859 22.781 1 97.81 257 ASP A C 1
ATOM 1878 O O . ASP A 1 257 ? 15.195 8.68 23.438 1 97.81 257 ASP A O 1
ATOM 1882 N N . ARG A 1 258 ? 14.086 8.461 21.547 1 97.88 258 ARG A N 1
ATOM 1883 C CA . ARG A 1 258 ? 15.188 7.75 20.906 1 97.88 258 ARG A CA 1
ATOM 1884 C C . ARG A 1 258 ? 16.328 8.695 20.562 1 97.88 258 ARG A C 1
ATOM 1886 O O . ARG A 1 258 ? 16.109 9.797 20.062 1 97.88 258 ARG A O 1
ATOM 1893 N N . PRO A 1 259 ? 17.625 8.281 20.922 1 97.88 259 PRO A N 1
ATOM 1894 C CA . PRO A 1 259 ? 18.766 9.094 20.5 1 97.88 259 PRO A CA 1
ATOM 1895 C C . PRO A 1 259 ? 18.922 9.156 18.984 1 97.88 259 PRO A C 1
ATOM 1897 O O . PRO A 1 259 ? 18.453 8.266 18.266 1 97.88 259 PRO A O 1
ATOM 1900 N N . VAL A 1 260 ? 19.547 10.25 18.547 1 98.38 260 VAL A N 1
ATOM 1901 C CA . VAL A 1 260 ? 19.672 10.438 17.109 1 98.38 260 VAL A CA 1
ATOM 1902 C C . VAL A 1 260 ? 21.141 10.438 16.703 1 98.38 260 VAL A C 1
ATOM 1904 O O . VAL A 1 260 ? 21.5 10.922 15.625 1 98.38 260 VAL A O 1
ATOM 1907 N N . ASP A 1 261 ? 22.016 9.992 17.531 1 97.12 261 ASP A N 1
ATOM 1908 C CA . ASP A 1 261 ? 23.469 10.086 17.328 1 97.12 261 ASP A CA 1
ATOM 1909 C C . ASP A 1 261 ? 23.906 9.195 16.156 1 97.12 261 ASP A C 1
ATOM 1911 O O . ASP A 1 261 ? 25 9.375 15.625 1 97.12 261 ASP A O 1
ATOM 1915 N N . ASP A 1 262 ? 23.125 8.297 15.734 1 95.75 262 ASP A N 1
ATOM 1916 C CA . ASP A 1 262 ? 23.484 7.402 14.633 1 95.75 262 ASP A CA 1
ATOM 1917 C C . ASP A 1 262 ? 22.875 7.863 13.32 1 95.75 262 ASP A C 1
ATOM 1919 O O . ASP A 1 262 ? 23.078 7.246 12.273 1 95.75 262 ASP A O 1
ATOM 1923 N N . LEU A 1 263 ? 22.109 8.961 13.344 1 98.5 263 LEU A N 1
ATOM 1924 C CA . LEU A 1 263 ? 21.406 9.391 12.141 1 98.5 263 LEU A CA 1
ATOM 1925 C C . LEU A 1 263 ? 22.297 10.281 11.273 1 98.5 263 LEU A C 1
ATOM 1927 O O . LEU A 1 263 ? 23 11.148 11.789 1 98.5 263 LEU A O 1
ATOM 1931 N N . LYS A 1 264 ? 22.422 9.984 10.016 1 98.75 264 LYS A N 1
ATOM 1932 C CA . LYS A 1 264 ? 23 10.852 8.992 1 98.75 264 LYS A CA 1
ATOM 1933 C C . LYS A 1 264 ? 21.906 11.656 8.281 1 98.75 264 LYS A C 1
ATOM 1935 O O . LYS A 1 264 ? 21 11.086 7.664 1 98.75 264 LYS A O 1
ATOM 1940 N N . ILE A 1 265 ? 22 12.977 8.328 1 98.88 265 ILE A N 1
ATOM 1941 C CA . ILE A 1 265 ? 20.969 13.875 7.812 1 98.88 265 ILE A CA 1
ATOM 1942 C C . ILE A 1 265 ? 21.5 14.641 6.602 1 98.88 265 ILE A C 1
ATOM 1944 O O . ILE A 1 265 ? 22.562 15.258 6.676 1 98.88 265 ILE A O 1
ATOM 1948 N N . ALA A 1 266 ? 20.797 14.508 5.477 1 98.94 266 ALA A N 1
ATOM 1949 C CA . ALA A 1 266 ? 21.047 15.383 4.34 1 98.94 266 ALA A CA 1
ATOM 1950 C C . ALA A 1 266 ? 20.312 16.703 4.496 1 98.94 266 ALA A C 1
ATOM 1952 O O . ALA A 1 266 ? 19.109 16.734 4.754 1 98.94 266 ALA A O 1
ATOM 1953 N N . TYR A 1 267 ? 21.078 17.797 4.406 1 98.81 267 TYR A N 1
ATOM 1954 C CA . TYR A 1 267 ? 20.469 19.125 4.438 1 98.81 267 TYR A CA 1
ATOM 1955 C C . TYR A 1 267 ? 20.469 19.75 3.047 1 98.81 267 TYR A C 1
ATOM 1957 O O . TYR A 1 267 ? 21.516 19.906 2.424 1 98.81 267 TYR A O 1
ATOM 1965 N N . SER A 1 268 ? 19.281 19.984 2.543 1 98.69 268 SER A N 1
ATOM 1966 C CA . SER A 1 268 ? 19.031 20.641 1.263 1 98.69 268 SER A CA 1
ATOM 1967 C C . SER A 1 268 ? 17.859 21.609 1.357 1 98.69 268 SER A C 1
ATOM 1969 O O . SER A 1 268 ? 16.719 21.234 1.07 1 98.69 268 SER A O 1
ATOM 1971 N N . PRO A 1 269 ? 18.125 22.875 1.678 1 97.94 269 PRO A N 1
ATOM 1972 C CA . PRO A 1 269 ? 17.016 23.797 1.957 1 97.94 269 PRO A CA 1
ATOM 1973 C C . PRO A 1 269 ? 16.031 23.906 0.795 1 97.94 269 PRO A C 1
ATOM 1975 O O . PRO A 1 269 ? 14.836 24.141 1.012 1 97.94 269 PRO A O 1
ATOM 1978 N N . ASP A 1 270 ? 16.453 23.719 -0.422 1 97.69 270 ASP A N 1
ATOM 1979 C CA . ASP A 1 270 ? 15.609 23.969 -1.581 1 97.69 270 ASP A CA 1
ATOM 1980 C C . ASP A 1 270 ? 15.562 22.75 -2.504 1 97.69 270 ASP A C 1
ATOM 1982 O O . ASP A 1 270 ? 15.07 22.844 -3.631 1 97.69 270 ASP A O 1
ATOM 1986 N N . MET A 1 271 ? 16.094 21.594 -2.184 1 97.12 271 MET A N 1
ATOM 1987 C CA . MET A 1 271 ? 16.188 20.344 -2.918 1 97.12 271 MET A CA 1
ATOM 1988 C C . MET A 1 271 ? 16.875 20.531 -4.258 1 97.12 271 MET A C 1
ATOM 1990 O O . MET A 1 271 ? 16.688 19.75 -5.188 1 97.12 271 MET A O 1
ATOM 1994 N N . GLY A 1 272 ? 17.484 21.562 -4.418 1 95.88 272 GLY A N 1
ATOM 1995 C CA . GLY A 1 272 ? 18.203 21.859 -5.641 1 95.88 272 GLY A CA 1
ATOM 1996 C C . GLY A 1 272 ? 17.312 22.359 -6.758 1 95.88 272 GLY A C 1
ATOM 1997 O O . GLY A 1 272 ? 17.797 22.766 -7.82 1 95.88 272 GLY A O 1
ATOM 1998 N N . ILE A 1 273 ? 15.977 22.391 -6.488 1 94.44 273 ILE A N 1
ATOM 1999 C CA . ILE A 1 273 ? 15.125 22.672 -7.645 1 94.44 273 ILE A CA 1
ATOM 2000 C C . ILE A 1 273 ? 14.039 23.672 -7.254 1 94.44 273 ILE A C 1
ATOM 2002 O O . ILE A 1 273 ? 13.227 24.078 -8.094 1 94.44 273 ILE A O 1
ATOM 2006 N N . TYR A 1 274 ? 13.93 24.125 -6.023 1 95.62 274 TYR A N 1
ATOM 2007 C CA . TYR A 1 274 ? 12.914 25.062 -5.566 1 95.62 274 TYR A CA 1
ATOM 2008 C C . TYR A 1 274 ? 13.531 26.406 -5.184 1 95.62 274 TYR A C 1
ATOM 2010 O O . TYR A 1 274 ? 14.648 26.453 -4.672 1 95.62 274 TYR A O 1
ATOM 2018 N N . PRO A 1 275 ? 12.812 27.469 -5.434 1 96 275 PRO A N 1
ATOM 2019 C CA . PRO A 1 275 ? 13.258 28.719 -4.824 1 96 275 PRO A CA 1
ATOM 2020 C C . PRO A 1 275 ? 12.867 28.828 -3.352 1 96 275 PRO A C 1
ATOM 2022 O O . PRO A 1 275 ? 11.781 28.391 -2.963 1 96 275 PRO A O 1
ATOM 2025 N N . VAL A 1 276 ? 13.758 29.359 -2.543 1 98.12 276 VAL A N 1
ATOM 2026 C CA . VAL A 1 276 ? 13.508 29.578 -1.121 1 98.12 276 VAL A CA 1
ATOM 2027 C C . VAL A 1 276 ? 13.961 30.984 -0.728 1 98.12 276 VAL A C 1
ATOM 2029 O O . VAL A 1 276 ? 15.062 31.422 -1.078 1 98.12 276 VAL A O 1
ATOM 2032 N N . ASP A 1 277 ? 13.117 31.719 -0.041 1 98.38 277 ASP A N 1
ATOM 2033 C CA . ASP A 1 277 ? 13.438 33.062 0.466 1 98.38 277 ASP A CA 1
ATOM 2034 C C . ASP A 1 277 ? 14.711 33.031 1.306 1 98.38 277 ASP A C 1
ATOM 2036 O O . ASP A 1 277 ? 14.875 32.156 2.172 1 98.38 277 ASP A O 1
ATOM 2040 N N . PRO A 1 278 ? 15.617 34 1.073 1 98.31 278 PRO A N 1
ATOM 2041 C CA . PRO A 1 278 ? 16.875 34 1.823 1 98.31 278 PRO A CA 1
ATOM 2042 C C . PRO A 1 278 ? 16.672 34.094 3.334 1 98.31 278 PRO A C 1
ATOM 2044 O O . PRO A 1 278 ? 17.438 33.5 4.098 1 98.31 278 PRO A O 1
ATOM 2047 N N . ASP A 1 279 ? 15.656 34.781 3.791 1 98.44 279 ASP A N 1
ATOM 2048 C CA . ASP A 1 279 ? 15.375 34.875 5.219 1 98.44 279 ASP A CA 1
ATOM 2049 C C . ASP A 1 279 ? 14.945 33.531 5.781 1 98.44 279 ASP A C 1
ATOM 2051 O O . ASP A 1 279 ? 15.305 33.156 6.91 1 98.44 279 ASP A O 1
ATOM 2055 N N . VAL A 1 280 ? 14.156 32.781 4.992 1 98.69 280 VAL A N 1
ATOM 2056 C CA . VAL A 1 280 ? 13.758 31.422 5.379 1 98.69 280 VAL A CA 1
ATOM 2057 C C . VAL A 1 280 ? 14.992 30.531 5.461 1 98.69 280 VAL A C 1
ATOM 2059 O O . VAL A 1 280 ? 15.164 29.781 6.434 1 98.69 280 VAL A O 1
ATOM 2062 N N . ARG A 1 281 ? 15.867 30.641 4.473 1 98.38 281 ARG A N 1
ATOM 2063 C CA . ARG A 1 281 ? 17.094 29.859 4.445 1 98.38 281 ARG A CA 1
ATOM 2064 C C . ARG A 1 281 ? 17.953 30.125 5.684 1 98.38 281 ARG A C 1
ATOM 2066 O O . ARG A 1 281 ? 18.516 29.203 6.266 1 98.38 281 ARG A O 1
ATOM 2073 N N . GLU A 1 282 ? 18.047 31.344 6.043 1 98.56 282 GLU A N 1
ATOM 2074 C CA . GLU A 1 282 ? 18.844 31.734 7.203 1 98.56 282 GLU A CA 1
ATOM 2075 C C . GLU A 1 282 ? 18.312 31.094 8.484 1 98.56 282 GLU A C 1
ATOM 2077 O O . GLU A 1 282 ? 19.094 30.625 9.312 1 98.56 282 GLU A O 1
ATOM 2082 N N . VAL A 1 283 ? 17.016 31.109 8.633 1 98.69 283 VAL A N 1
ATOM 2083 C CA . VAL A 1 283 ? 16.391 30.5 9.805 1 98.69 283 VAL A CA 1
ATOM 2084 C C . VAL A 1 283 ? 16.719 29.016 9.844 1 98.69 283 VAL A C 1
ATOM 2086 O O . VAL A 1 283 ? 17.031 28.469 10.906 1 98.69 283 VAL A O 1
ATOM 2089 N N . LEU A 1 284 ? 16.656 28.312 8.711 1 98.69 284 LEU A N 1
ATOM 2090 C CA . LEU A 1 284 ? 16.969 26.891 8.641 1 98.69 284 LEU A CA 1
ATOM 2091 C C . LEU A 1 284 ? 18.422 26.641 9 1 98.69 284 LEU A C 1
ATOM 2093 O O . LEU A 1 284 ? 18.734 25.734 9.773 1 98.69 284 LEU A O 1
ATOM 2097 N N . GLU A 1 285 ? 19.297 27.453 8.469 1 98.38 285 GLU A N 1
ATOM 2098 C CA . GLU A 1 285 ? 20.734 27.297 8.727 1 98.38 285 GLU A CA 1
ATOM 2099 C C . GLU A 1 285 ? 21.047 27.469 10.211 1 98.38 285 GLU A C 1
ATOM 2101 O O . GLU A 1 285 ? 21.922 26.781 10.742 1 98.38 285 GLU A O 1
ATOM 2106 N N . GLU A 1 286 ? 20.328 28.312 10.844 1 98.19 286 GLU A N 1
ATOM 2107 C CA . GLU A 1 286 ? 20.531 28.547 12.273 1 98.19 286 GLU A CA 1
ATOM 2108 C C . GLU A 1 286 ? 20.062 27.359 13.102 1 98.19 286 GLU A C 1
ATOM 2110 O O . GLU A 1 286 ? 20.531 27.141 14.219 1 98.19 286 GLU A O 1
ATOM 2115 N N . ALA A 1 287 ? 19.125 26.609 12.562 1 98.31 287 ALA A N 1
ATOM 2116 C CA . ALA A 1 287 ? 18.531 25.5 13.312 1 98.31 287 ALA A CA 1
ATOM 2117 C C . ALA A 1 287 ? 19.344 24.219 13.141 1 98.31 287 ALA A C 1
ATOM 2119 O O . ALA A 1 287 ? 19.297 23.328 13.992 1 98.31 287 ALA A O 1
ATOM 2120 N N . ILE A 1 288 ? 20.141 24.047 12.094 1 98.25 288 ILE A N 1
ATOM 2121 C CA . ILE A 1 288 ? 20.797 22.812 11.656 1 98.25 288 ILE A CA 1
ATOM 2122 C C . ILE A 1 288 ? 21.766 22.344 12.734 1 98.25 288 ILE A C 1
ATOM 2124 O O . ILE A 1 288 ? 21.828 21.141 13.039 1 98.25 288 ILE A O 1
ATOM 2128 N N . PRO A 1 289 ? 22.531 23.25 13.422 1 98.19 289 PRO A N 1
ATOM 2129 C CA . PRO A 1 289 ? 23.516 22.812 14.43 1 98.19 289 PRO A CA 1
ATOM 2130 C C . PRO A 1 289 ? 22.859 22.062 15.594 1 98.19 289 PRO A C 1
ATOM 2132 O O . PRO A 1 289 ? 23.516 21.297 16.281 1 98.19 289 PRO A O 1
ATOM 2135 N N . ALA A 1 290 ? 21.547 22.312 15.758 1 98.06 290 ALA A N 1
ATOM 2136 C CA . ALA A 1 290 ? 20.844 21.609 16.828 1 98.06 290 ALA A CA 1
ATOM 2137 C C . ALA A 1 290 ? 20.906 20.094 16.625 1 98.06 290 ALA A C 1
ATOM 2139 O O . ALA A 1 290 ? 21.016 19.344 17.594 1 98.06 290 ALA A O 1
ATOM 2140 N N . PHE A 1 291 ? 20.812 19.609 15.367 1 98.5 291 PHE A N 1
ATOM 2141 C CA . PHE A 1 291 ? 20.922 18.188 15.078 1 98.5 291 PHE A CA 1
ATOM 2142 C C . PHE A 1 291 ? 22.312 17.672 15.414 1 98.5 291 PHE A C 1
ATOM 2144 O O . PHE A 1 291 ? 22.469 16.594 16 1 98.5 291 PHE A O 1
ATOM 2151 N N . GLU A 1 292 ? 23.281 18.484 15.078 1 98.12 292 GLU A N 1
ATOM 2152 C CA . GLU A 1 292 ? 24.672 18.109 15.336 1 98.12 292 GLU A CA 1
ATOM 2153 C C . GLU A 1 292 ? 24.953 18.047 16.844 1 98.12 292 GLU A C 1
ATOM 2155 O O . GLU A 1 292 ? 25.625 17.125 17.312 1 98.12 292 GLU A O 1
ATOM 2160 N N . ARG A 1 293 ? 24.438 18.953 17.531 1 97.69 293 ARG A N 1
ATOM 2161 C CA . ARG A 1 293 ? 24.594 18.984 18.984 1 97.69 293 ARG A CA 1
ATOM 2162 C C . ARG A 1 293 ? 23.891 17.797 19.641 1 97.69 293 ARG A C 1
ATOM 2164 O O . ARG A 1 293 ? 24.281 17.344 20.703 1 97.69 293 ARG A O 1
ATOM 2171 N N . ALA A 1 294 ? 22.859 17.344 18.969 1 97.62 294 ALA A N 1
ATOM 2172 C CA . ALA A 1 294 ? 22.141 16.172 19.469 1 97.62 294 ALA A CA 1
ATOM 2173 C C . ALA A 1 294 ? 22.875 14.883 19.094 1 97.62 294 ALA A C 1
ATOM 2175 O O . ALA A 1 294 ? 22.484 13.789 19.516 1 97.62 294 ALA A O 1
ATOM 2176 N N . GLY A 1 295 ? 23.859 14.914 18.281 1 98 295 GLY A N 1
ATOM 2177 C CA . GLY A 1 295 ? 24.703 13.773 17.984 1 98 295 GLY A CA 1
ATOM 2178 C C . GLY A 1 295 ? 24.609 13.32 16.531 1 98 295 GLY A C 1
ATOM 2179 O O . GLY A 1 295 ? 25.375 12.469 16.094 1 98 295 GLY A O 1
ATOM 2180 N N . ALA A 1 296 ? 23.703 13.906 15.742 1 98.62 296 ALA A N 1
ATOM 2181 C CA . ALA A 1 296 ? 23.531 13.508 14.352 1 98.62 296 ALA A CA 1
ATOM 2182 C C . ALA A 1 296 ? 24.625 14.141 13.477 1 98.62 296 ALA A C 1
ATOM 2184 O O . ALA A 1 296 ? 25.281 15.094 13.883 1 98.62 296 ALA A O 1
ATOM 2185 N N . THR A 1 297 ? 24.859 13.492 12.344 1 98.5 297 THR A N 1
ATOM 2186 C CA . THR A 1 297 ? 25.703 14.094 11.312 1 98.5 297 THR A CA 1
ATOM 2187 C C . THR A 1 297 ? 24.844 14.758 10.234 1 98.5 297 THR A C 1
ATOM 2189 O O . THR A 1 297 ? 23.828 14.195 9.805 1 98.5 297 THR A O 1
ATOM 2192 N N . VAL A 1 298 ? 25.312 15.969 9.867 1 98.62 298 VAL A N 1
ATOM 2193 C CA . VAL A 1 298 ? 24.562 16.703 8.852 1 98.62 298 VAL A CA 1
ATOM 2194 C C . VAL A 1 298 ? 25.484 17.047 7.684 1 98.62 298 VAL A C 1
ATOM 2196 O O . VAL A 1 298 ? 26.578 17.594 7.891 1 98.62 298 VAL A O 1
ATOM 2199 N N . ASP A 1 299 ? 25.062 16.641 6.43 1 98.62 299 ASP A N 1
ATOM 2200 C CA . ASP A 1 299 ? 25.797 16.984 5.207 1 98.62 299 ASP A CA 1
ATOM 2201 C C . ASP A 1 299 ? 24.906 17.781 4.25 1 98.62 299 ASP A C 1
ATOM 2203 O O . ASP A 1 299 ? 23.719 17.484 4.105 1 98.62 299 ASP A O 1
ATOM 2207 N N . ALA A 1 300 ? 25.484 18.844 3.695 1 98.31 300 ALA A N 1
ATOM 2208 C CA . ALA A 1 300 ? 24.781 19.562 2.645 1 98.31 300 ALA A CA 1
ATOM 2209 C C . ALA A 1 300 ? 24.797 18.781 1.332 1 98.31 300 ALA A C 1
ATOM 2211 O O . ALA A 1 300 ? 25.859 18.641 0.709 1 98.31 300 ALA A O 1
ATOM 2212 N N . VAL A 1 301 ? 23.625 18.203 0.938 1 98.12 301 VAL A N 1
ATOM 2213 C CA . VAL A 1 301 ? 23.531 17.391 -0.273 1 98.12 301 VAL A CA 1
ATOM 2214 C C . VAL A 1 301 ? 22.156 17.562 -0.908 1 98.12 301 VAL A C 1
ATOM 2216 O O . VAL A 1 301 ? 21.141 17.5 -0.221 1 98.12 301 VAL A O 1
ATOM 2219 N N . ASP A 1 302 ? 22.156 17.859 -2.203 1 97.75 302 ASP A N 1
ATOM 2220 C CA . ASP A 1 302 ? 20.891 17.922 -2.941 1 97.75 302 ASP A CA 1
ATOM 2221 C C . ASP A 1 302 ? 20.5 16.547 -3.473 1 97.75 302 ASP A C 1
ATOM 2223 O O . ASP A 1 302 ? 21.344 15.812 -3.998 1 97.75 302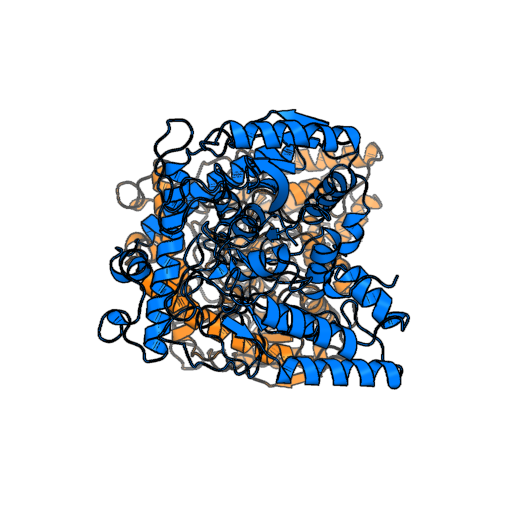 ASP A O 1
ATOM 2227 N N . PRO A 1 303 ? 19.219 16.172 -3.262 1 97.88 303 PRO A N 1
ATOM 2228 C CA . PRO A 1 303 ? 18.781 14.961 -3.973 1 97.88 303 PRO A CA 1
ATOM 2229 C C . PRO A 1 303 ? 18.734 15.164 -5.488 1 97.88 303 PRO A C 1
ATOM 2231 O O . PRO A 1 303 ? 18.484 16.266 -5.961 1 97.88 303 PRO A O 1
ATOM 2234 N N . ASP A 1 304 ? 19.031 14.109 -6.242 1 97.81 304 ASP A N 1
ATOM 2235 C CA . ASP A 1 304 ? 18.781 14.109 -7.68 1 97.81 304 ASP A CA 1
ATOM 2236 C C . ASP A 1 304 ? 17.422 13.477 -8.008 1 97.81 304 ASP A C 1
ATOM 2238 O O . ASP A 1 304 ? 17.344 12.273 -8.242 1 97.81 304 ASP A O 1
ATOM 2242 N N . LEU A 1 305 ? 16.438 14.273 -8.141 1 96.62 305 LEU A N 1
ATOM 2243 C CA . LEU A 1 305 ? 15.078 13.773 -8.336 1 96.62 305 LEU A CA 1
ATOM 2244 C C . LEU A 1 305 ? 14.82 13.461 -9.805 1 96.62 305 LEU A C 1
ATOM 2246 O O . LEU A 1 305 ? 13.773 12.898 -10.148 1 96.62 305 LEU A O 1
ATOM 2250 N N . GLY A 1 306 ? 15.727 13.789 -10.648 1 95.81 306 GLY A N 1
ATOM 2251 C CA . GLY A 1 306 ? 15.664 13.43 -12.055 1 95.81 306 GLY A CA 1
ATOM 2252 C C . GLY A 1 306 ? 14.836 14.391 -12.883 1 95.81 306 GLY A C 1
ATOM 2253 O O . GLY A 1 306 ? 14.797 14.289 -14.109 1 95.81 306 GLY A O 1
ATOM 2254 N N . HIS A 1 307 ? 14.133 15.352 -12.273 1 95.62 307 HIS A N 1
ATOM 2255 C CA . HIS A 1 307 ? 13.281 16.344 -12.922 1 95.62 307 HIS A CA 1
ATOM 2256 C C . HIS A 1 307 ? 13.367 17.688 -12.211 1 95.62 307 HIS A C 1
ATOM 2258 O O . HIS A 1 307 ? 13.688 17.75 -11.023 1 95.62 307 HIS A O 1
ATOM 2264 N N . ASP A 1 308 ? 13.102 18.734 -12.93 1 93.12 308 ASP A N 1
ATOM 2265 C CA . ASP A 1 308 ? 13.008 20.031 -12.273 1 93.12 308 ASP A CA 1
ATOM 2266 C C . ASP A 1 308 ? 11.641 20.219 -11.617 1 93.12 308 ASP A C 1
ATOM 2268 O O . ASP A 1 308 ? 10.805 19.312 -11.648 1 93.12 308 ASP A O 1
ATOM 2272 N N . ASN A 1 309 ? 11.484 21.297 -10.969 1 92.06 309 ASN A N 1
ATOM 2273 C CA . ASN A 1 309 ? 10.273 21.562 -10.203 1 92.06 309 ASN A CA 1
ATOM 2274 C C . ASN A 1 309 ? 9.039 21.594 -11.102 1 92.06 309 ASN A C 1
ATOM 2276 O O . ASN A 1 309 ? 7.996 21.047 -10.742 1 92.06 309 ASN A O 1
ATOM 2280 N N . GLU A 1 310 ? 9.117 22.172 -12.219 1 91.56 310 GLU A N 1
ATOM 2281 C CA . GLU A 1 310 ? 7.984 22.297 -13.133 1 91.56 310 GLU A CA 1
ATOM 2282 C C . GLU A 1 310 ? 7.496 20.938 -13.602 1 91.56 310 GLU A C 1
ATOM 2284 O O . GLU A 1 310 ? 6.293 20.672 -13.617 1 91.56 310 GLU A O 1
ATOM 2289 N N . GLU A 1 311 ? 8.438 20.078 -13.969 1 93.31 311 GLU A N 1
ATOM 2290 C CA . GLU A 1 311 ? 8.094 18.75 -14.43 1 93.31 311 GLU A CA 1
ATOM 2291 C C . GLU A 1 311 ? 7.426 17.938 -13.328 1 93.31 311 GLU A C 1
ATOM 2293 O O . GLU A 1 311 ? 6.457 17.219 -13.578 1 93.31 311 GLU A O 1
ATOM 2298 N N . SER A 1 312 ? 7.965 18.062 -12.164 1 93.19 312 SER A N 1
ATOM 2299 C CA . SER A 1 312 ? 7.418 17.344 -11.016 1 93.19 312 SER A CA 1
ATOM 2300 C C . SER A 1 312 ? 6.02 17.844 -10.672 1 93.19 312 SER A C 1
ATOM 2302 O O . SER A 1 312 ? 5.121 17.031 -10.391 1 93.19 312 SER A O 1
ATOM 2304 N N . LEU A 1 313 ? 5.836 19.109 -10.711 1 92.56 313 LEU A N 1
ATOM 2305 C CA . LEU A 1 313 ? 4.535 19.703 -10.414 1 92.56 313 LEU A CA 1
ATOM 2306 C C . LEU A 1 313 ? 3.51 19.312 -11.477 1 92.56 313 LEU A C 1
ATOM 2308 O O . LEU A 1 313 ? 2.346 19.062 -11.164 1 92.56 313 LEU A O 1
ATOM 2312 N N . ASP A 1 314 ? 3.98 19.312 -12.719 1 93.44 314 ASP A N 1
ATOM 2313 C CA . ASP A 1 314 ? 3.082 18.922 -13.797 1 93.44 314 ASP A CA 1
ATOM 2314 C C . ASP A 1 314 ? 2.58 17.484 -13.609 1 93.44 314 ASP A C 1
ATOM 2316 O O . ASP A 1 314 ? 1.4 17.203 -13.828 1 93.44 314 ASP A O 1
ATOM 2320 N N . ALA A 1 315 ? 3.492 16.609 -13.273 1 95.62 315 ALA A N 1
ATOM 2321 C CA . ALA A 1 315 ? 3.104 15.227 -13.008 1 95.62 315 ALA A CA 1
ATOM 2322 C C . ALA A 1 315 ? 2.115 15.148 -11.844 1 95.62 315 ALA A C 1
ATOM 2324 O O . ALA A 1 315 ? 1.084 14.484 -11.945 1 95.62 315 ALA A O 1
ATOM 2325 N N . TYR A 1 316 ? 2.451 15.875 -10.812 1 95.19 316 TYR A N 1
ATOM 2326 C CA . TYR A 1 316 ? 1.579 15.891 -9.641 1 95.19 316 TYR A CA 1
ATOM 2327 C C . TYR A 1 316 ? 0.182 16.375 -10.008 1 95.19 316 TYR A C 1
ATOM 2329 O O . TYR A 1 316 ? -0.814 15.734 -9.656 1 95.19 316 TYR A O 1
ATOM 2337 N N . TYR A 1 317 ? 0.079 17.375 -10.75 1 92.31 317 TYR A N 1
ATOM 2338 C CA . TYR A 1 317 ? -1.216 17.984 -11.023 1 92.31 317 TYR A CA 1
ATOM 2339 C C . TYR A 1 317 ? -1.977 17.203 -12.086 1 92.31 317 TYR A C 1
ATOM 2341 O O . TYR A 1 317 ? -3.207 17.234 -12.133 1 92.31 317 TYR A O 1
ATOM 2349 N N . THR A 1 318 ? -1.254 16.516 -12.938 1 94.88 318 THR A N 1
ATOM 2350 C CA . THR A 1 318 ? -1.936 15.578 -13.812 1 94.88 318 THR A CA 1
ATOM 2351 C C . THR A 1 318 ? -2.699 14.539 -13 1 94.88 318 THR A C 1
ATOM 2353 O O . THR A 1 318 ? -3.885 14.297 -13.242 1 94.88 318 THR A O 1
ATOM 2356 N N . MET A 1 319 ? -2.059 14.031 -12.023 1 95.31 319 MET A N 1
ATOM 2357 C CA . MET A 1 319 ? -2.656 13.023 -11.156 1 95.31 319 MET A CA 1
ATOM 2358 C C . MET A 1 319 ? -3.775 13.625 -10.305 1 95.31 319 MET A C 1
ATOM 2360 O O . MET A 1 319 ? -4.863 13.047 -10.211 1 95.31 319 MET A O 1
ATOM 2364 N N . ALA A 1 320 ? -3.51 14.766 -9.75 1 93.69 320 ALA A N 1
ATOM 2365 C CA . ALA A 1 320 ? -4.473 15.43 -8.875 1 93.69 320 ALA A CA 1
ATOM 2366 C C . ALA A 1 320 ? -5.734 15.812 -9.648 1 93.69 320 ALA A C 1
ATOM 2368 O O . ALA A 1 320 ? -6.844 15.719 -9.109 1 93.69 320 ALA A O 1
ATOM 2369 N N . THR A 1 321 ? -5.574 16.234 -10.867 1 93.69 321 THR A N 1
ATOM 2370 C CA . THR A 1 321 ? -6.715 16.641 -11.688 1 93.69 321 THR A CA 1
ATOM 2371 C C . THR A 1 321 ? -7.672 15.469 -11.898 1 93.69 321 THR A C 1
ATOM 2373 O O . THR A 1 321 ? -8.891 15.633 -11.797 1 93.69 321 THR A O 1
ATOM 2376 N N . VAL A 1 322 ? -7.133 14.336 -12.141 1 93.25 322 VAL A N 1
ATOM 2377 C CA . VAL A 1 322 ? -7.965 13.148 -12.32 1 93.25 322 VAL A CA 1
ATOM 2378 C C . VAL A 1 322 ? -8.758 12.875 -11.039 1 93.25 322 VAL A C 1
ATOM 2380 O O . VAL A 1 322 ? -9.953 12.609 -11.094 1 93.25 322 VAL A O 1
ATOM 2383 N N . ARG A 1 323 ? -8.141 12.977 -9.93 1 92.25 323 ARG A N 1
ATOM 2384 C CA . ARG A 1 323 ? -8.781 12.758 -8.641 1 92.25 323 ARG A CA 1
ATOM 2385 C C . ARG A 1 323 ? -9.867 13.797 -8.383 1 92.25 323 ARG A C 1
ATOM 2387 O O . ARG A 1 323 ? -10.969 13.453 -7.945 1 92.25 323 ARG A O 1
ATOM 2394 N N . TRP A 1 324 ? -9.562 15.031 -8.664 1 91.56 324 TRP A N 1
ATOM 2395 C CA . TRP A 1 324 ? -10.5 16.125 -8.398 1 91.56 324 TRP A CA 1
ATOM 2396 C C . TRP A 1 324 ? -11.703 16.031 -9.328 1 91.56 324 TRP A C 1
ATOM 2398 O O . TRP A 1 324 ? -12.828 16.328 -8.922 1 91.56 324 TRP A O 1
ATOM 2408 N N . GLN A 1 325 ? -11.492 15.602 -10.477 1 92.06 325 GLN A N 1
ATOM 2409 C CA . GLN A 1 325 ? -12.609 15.438 -11.391 1 92.06 325 GLN A CA 1
ATOM 2410 C C . GLN A 1 325 ? -13.516 14.289 -10.953 1 92.06 325 GLN A C 1
ATOM 2412 O O . GLN A 1 325 ? -14.734 14.344 -11.141 1 92.06 325 GLN A O 1
ATOM 2417 N N . SER A 1 326 ? -12.883 13.336 -10.398 1 91.5 326 SER A N 1
ATOM 2418 C CA . SER A 1 326 ? -13.68 12.227 -9.883 1 91.5 326 SER A CA 1
ATOM 2419 C C . SER A 1 326 ? -14.586 12.68 -8.742 1 91.5 326 SER A C 1
ATOM 2421 O O . SER A 1 326 ? -15.641 12.086 -8.508 1 91.5 326 SER A O 1
ATOM 2423 N N . LEU A 1 327 ? -14.172 13.68 -8.039 1 90.88 327 LEU A N 1
ATOM 2424 C CA . LEU A 1 327 ? -15.008 14.281 -7 1 90.88 327 LEU A CA 1
ATOM 2425 C C . LEU A 1 327 ? -16.297 14.82 -7.59 1 90.88 327 LEU A C 1
ATOM 2427 O O . LEU A 1 327 ? -17.375 14.68 -6.988 1 90.88 327 LEU A O 1
ATOM 2431 N N . LEU A 1 328 ? -16.266 15.422 -8.797 1 92 328 LEU A N 1
ATOM 2432 C CA . LEU A 1 328 ? -17.453 15.945 -9.461 1 92 328 LEU A CA 1
ATOM 2433 C C . LEU A 1 328 ? -18.422 14.828 -9.789 1 92 328 LEU A C 1
ATOM 2435 O O . LEU A 1 328 ? -19.641 14.969 -9.602 1 92 328 LEU A O 1
ATOM 2439 N N . ASP A 1 329 ? -17.859 13.727 -10.203 1 91.5 329 ASP A N 1
ATOM 2440 C CA . ASP A 1 329 ? -18.688 12.57 -10.492 1 91.5 329 ASP A CA 1
ATOM 2441 C C . ASP A 1 329 ? -19.375 12.062 -9.227 1 91.5 329 ASP A C 1
ATOM 2443 O O . ASP A 1 329 ? -20.547 11.656 -9.258 1 91.5 329 ASP A O 1
ATOM 2447 N N . ALA A 1 330 ? -18.641 12.094 -8.172 1 91.56 330 ALA A N 1
ATOM 2448 C CA . ALA A 1 330 ? -19.203 11.656 -6.895 1 91.56 330 ALA A CA 1
ATOM 2449 C C . ALA A 1 330 ? -20.328 12.586 -6.445 1 91.56 330 ALA A C 1
ATOM 2451 O O . ALA A 1 330 ? -21.344 12.133 -5.922 1 91.56 330 ALA A O 1
ATOM 2452 N N . LEU A 1 331 ? -20.125 13.906 -6.629 1 94.06 331 LEU A N 1
ATOM 2453 C CA . LEU A 1 331 ? -21.141 14.883 -6.289 1 94.06 331 LEU A CA 1
ATOM 2454 C C . LEU A 1 331 ? -22.406 14.664 -7.117 1 94.06 331 LEU A C 1
ATOM 2456 O O . LEU A 1 331 ? -23.516 14.75 -6.598 1 94.06 331 LEU A O 1
ATOM 2460 N N . GLU A 1 332 ? -22.203 14.328 -8.359 1 94.44 332 GLU A N 1
ATOM 2461 C CA . GLU A 1 332 ? -23.344 14.039 -9.234 1 94.44 332 GLU A CA 1
ATOM 2462 C C . GLU A 1 332 ? -24.109 12.812 -8.758 1 94.44 332 GLU A C 1
ATOM 2464 O O . GLU A 1 332 ? -25.344 12.797 -8.773 1 94.44 332 GLU A O 1
ATOM 2469 N N . ARG A 1 333 ? -23.422 11.852 -8.297 1 90 333 ARG A N 1
ATOM 2470 C CA . ARG A 1 333 ? -24.047 10.648 -7.766 1 90 333 ARG A CA 1
ATOM 2471 C C . ARG A 1 333 ? -24.875 10.961 -6.523 1 90 333 ARG A C 1
ATOM 2473 O O . ARG A 1 333 ? -25.844 10.273 -6.23 1 90 333 ARG A O 1
ATOM 2480 N N . GLU A 1 334 ? -24.422 11.969 -5.812 1 91.81 334 GLU A N 1
ATOM 2481 C CA . GLU A 1 334 ? -25.125 12.375 -4.598 1 91.81 334 GLU A CA 1
ATOM 2482 C C . GLU A 1 334 ? -26.297 13.289 -4.914 1 91.81 334 GLU A C 1
ATOM 2484 O O . GLU A 1 334 ? -26.984 13.781 -4.004 1 91.81 334 GLU A O 1
ATOM 2489 N N . GLY A 1 335 ? -26.531 13.609 -6.141 1 94.38 335 GLY A N 1
ATOM 2490 C CA . GLY A 1 335 ? -27.703 14.359 -6.559 1 94.38 335 GLY A CA 1
ATOM 2491 C C . GLY A 1 335 ? -27.406 15.812 -6.875 1 94.38 335 GLY A C 1
ATOM 2492 O O . GLY A 1 335 ? -28.312 16.578 -7.184 1 94.38 335 GLY A O 1
ATOM 2493 N N . PHE A 1 336 ? -26.078 16.188 -6.824 1 96.38 336 PHE A N 1
ATOM 2494 C CA . PHE A 1 336 ? -25.703 17.547 -7.18 1 96.38 3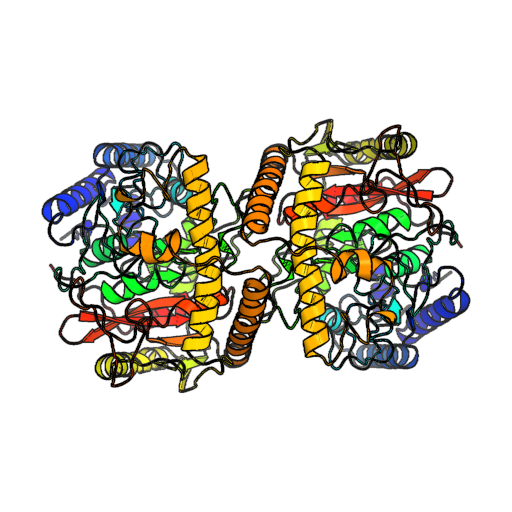36 PHE A CA 1
ATOM 2495 C C . PHE A 1 336 ? -25.359 17.656 -8.664 1 96.38 336 PHE A C 1
ATOM 2497 O O . PHE A 1 336 ? -25.156 16.625 -9.328 1 96.38 336 PHE A O 1
ATOM 2504 N N . ASP A 1 337 ? -25.391 18.875 -9.211 1 96.38 337 ASP A N 1
ATOM 2505 C CA . ASP A 1 337 ? -24.969 19.172 -10.578 1 96.38 337 ASP A CA 1
ATOM 2506 C C . ASP A 1 337 ? -23.844 20.203 -10.594 1 96.38 337 ASP A C 1
ATOM 2508 O O . ASP A 1 337 ? -24.047 21.328 -11.047 1 96.38 337 ASP A O 1
ATOM 2512 N N . PRO A 1 338 ? -22.688 19.781 -10.164 1 94.56 338 PRO A N 1
ATOM 2513 C CA . PRO A 1 338 ? -21.594 20.734 -10.047 1 94.56 338 PRO A CA 1
ATOM 2514 C C . PRO A 1 338 ? -21.188 21.344 -11.391 1 94.56 338 PRO A C 1
ATOM 2516 O O . PRO A 1 338 ? -20.594 22.422 -11.422 1 94.56 338 PRO A O 1
ATOM 2519 N N . ARG A 1 339 ? -21.516 20.781 -12.516 1 92.75 339 ARG A N 1
ATOM 2520 C CA . ARG A 1 339 ? -21.172 21.266 -13.852 1 92.75 339 ARG A CA 1
ATOM 2521 C C . ARG A 1 339 ? -22.297 22.109 -14.422 1 92.75 339 ARG A C 1
ATOM 2523 O O . ARG A 1 339 ? -22.141 22.75 -15.469 1 92.75 339 ARG A O 1
ATOM 2530 N N . GLY A 1 340 ? -23.344 22.156 -13.742 1 94.62 340 GLY A N 1
ATOM 2531 C CA . GLY A 1 340 ? -24.531 22.891 -14.188 1 94.62 340 GLY A CA 1
ATOM 2532 C C . GLY A 1 340 ? -25.156 23.734 -13.086 1 94.62 340 GLY A C 1
ATOM 2533 O O . GLY A 1 340 ? -24.562 24.719 -12.633 1 94.62 340 GLY A O 1
ATOM 2534 N N . ASP A 1 341 ? -26.219 23.219 -12.5 1 95.69 341 ASP A N 1
ATOM 2535 C CA . ASP A 1 341 ? -27.094 24 -11.625 1 95.69 341 ASP A CA 1
ATOM 2536 C C . ASP A 1 341 ? -26.375 24.375 -10.328 1 95.69 341 ASP A C 1
ATOM 2538 O O . ASP A 1 341 ? -26.703 25.391 -9.711 1 95.69 341 ASP A O 1
ATOM 2542 N N . ASP A 1 342 ? -25.469 23.609 -9.914 1 96.19 342 ASP A N 1
ATOM 2543 C CA . ASP A 1 342 ? -24.812 23.859 -8.625 1 96.19 342 ASP A CA 1
ATOM 2544 C C . ASP A 1 342 ? -23.469 24.531 -8.805 1 96.19 342 ASP A C 1
ATOM 2546 O O . ASP A 1 342 ? -22.734 24.75 -7.828 1 96.19 342 ASP A O 1
ATOM 2550 N N . ARG A 1 343 ? -23.141 24.844 -9.984 1 94.81 343 ARG A N 1
ATOM 2551 C CA . ARG A 1 343 ? -21.859 25.484 -10.305 1 94.81 343 ARG A CA 1
ATOM 2552 C C . ARG A 1 343 ? -21.672 26.75 -9.477 1 94.81 343 ARG A C 1
ATOM 2554 O O . ARG A 1 343 ? -20.562 27.031 -9.008 1 94.81 343 ARG A O 1
ATOM 2561 N N . GLY A 1 344 ? -22.656 27.516 -9.297 1 94.38 344 GLY A N 1
ATOM 2562 C CA . GLY A 1 344 ? -22.609 28.766 -8.562 1 94.38 344 GLY A CA 1
ATOM 2563 C C . GLY A 1 344 ? -22.375 28.578 -7.07 1 94.38 344 GLY A C 1
ATOM 2564 O O . GLY A 1 344 ? -22.016 29.531 -6.367 1 94.38 344 GLY A O 1
ATOM 2565 N N . HIS A 1 345 ? -22.578 27.375 -6.605 1 95.25 345 HIS A N 1
ATOM 2566 C CA . HIS A 1 345 ? -22.359 27.078 -5.195 1 95.25 345 HIS A CA 1
ATOM 2567 C C . HIS A 1 345 ? -20.906 26.719 -4.926 1 95.25 345 HIS A C 1
ATOM 2569 O O . HIS A 1 345 ? -20.469 26.688 -3.771 1 95.25 345 HIS A O 1
ATOM 2575 N N . LEU A 1 346 ? -20.156 26.453 -5.969 1 94.69 346 LEU A N 1
ATOM 2576 C CA . LEU A 1 346 ? -18.734 26.156 -5.824 1 94.69 346 LEU A CA 1
ATOM 2577 C C . LEU A 1 346 ? -17.906 27.422 -5.84 1 94.69 346 LEU A C 1
ATOM 2579 O O . LEU A 1 346 ? -18.25 28.391 -6.512 1 94.69 346 LEU A O 1
ATOM 2583 N N . ARG A 1 347 ? -16.812 27.406 -5.125 1 92.31 347 ARG A N 1
ATOM 2584 C CA . ARG A 1 347 ? -15.875 28.531 -5.203 1 92.31 347 ARG A CA 1
ATOM 2585 C C . ARG A 1 347 ? -15.297 28.656 -6.609 1 92.31 347 ARG A C 1
ATOM 2587 O O . ARG A 1 347 ? -15 27.656 -7.262 1 92.31 347 ARG A O 1
ATOM 2594 N N . PRO A 1 348 ? -15.016 29.859 -7.039 1 87.31 348 PRO A N 1
ATOM 2595 C CA . PRO A 1 348 ? -14.469 30.078 -8.375 1 87.31 348 PRO A CA 1
ATOM 2596 C C . PRO A 1 348 ? -13.141 29.359 -8.594 1 87.31 348 PRO A C 1
ATOM 2598 O O . PRO A 1 348 ? -12.883 28.828 -9.68 1 87.31 348 PRO A O 1
ATOM 2601 N N . TYR A 1 349 ? -12.375 29.312 -7.629 1 83.69 349 TYR A N 1
ATOM 2602 C CA . TYR A 1 349 ? -11.086 28.625 -7.711 1 83.69 349 TYR A CA 1
ATOM 2603 C C . TYR A 1 349 ? -11.281 27.172 -8.086 1 83.69 349 TYR A C 1
ATOM 2605 O O . TYR A 1 349 ? -10.539 26.625 -8.914 1 83.69 349 TYR A O 1
ATOM 2613 N N . LEU A 1 350 ? -12.227 26.547 -7.508 1 87.31 350 LEU A N 1
ATOM 2614 C CA . LEU A 1 350 ? -12.5 25.141 -7.777 1 87.31 350 LEU A CA 1
ATOM 2615 C C . LEU A 1 350 ? -13.047 24.938 -9.188 1 87.31 350 LEU A C 1
ATOM 2617 O O . LEU A 1 350 ? -12.719 23.969 -9.859 1 87.31 350 LEU A O 1
ATOM 2621 N N . VAL A 1 351 ? -13.891 25.828 -9.586 1 88.81 351 VAL A N 1
ATOM 2622 C CA . VAL A 1 351 ? -14.445 25.781 -10.938 1 88.81 351 VAL A CA 1
ATOM 2623 C C . VAL A 1 351 ? -13.32 25.812 -11.961 1 88.81 351 VAL A C 1
ATOM 2625 O O . VAL A 1 351 ? -13.258 24.969 -12.859 1 88.81 351 VAL A O 1
ATOM 2628 N N . ASP A 1 352 ? -12.406 26.703 -11.75 1 84.75 352 ASP A N 1
ATOM 2629 C CA . ASP A 1 352 ? -11.289 26.844 -12.672 1 84.75 352 ASP A CA 1
ATOM 2630 C C . ASP A 1 352 ? -10.367 25.625 -12.625 1 84.75 352 ASP A C 1
ATOM 2632 O O . ASP A 1 352 ? -9.898 25.156 -13.664 1 84.75 352 ASP A O 1
ATOM 2636 N N . LEU A 1 353 ? -10.188 25.188 -11.445 1 83.25 353 LEU A N 1
ATOM 2637 C CA . LEU A 1 353 ? -9.203 24.125 -11.203 1 83.25 353 LEU A CA 1
ATOM 2638 C C . LEU A 1 353 ? -9.742 22.766 -11.656 1 83.25 353 LEU A C 1
ATOM 2640 O O . LEU A 1 353 ? -8.984 21.922 -12.117 1 83.25 353 LEU A O 1
ATOM 2644 N N . ILE A 1 354 ? -11.031 22.578 -11.547 1 87.75 354 ILE A N 1
ATOM 2645 C CA . ILE A 1 354 ? -11.555 21.234 -11.727 1 87.75 354 ILE A CA 1
ATOM 2646 C C . ILE A 1 354 ? -12.594 21.234 -12.844 1 87.75 354 ILE A C 1
ATOM 2648 O O . ILE A 1 354 ? -12.438 20.516 -13.844 1 87.75 354 ILE A O 1
ATOM 2652 N N . VAL A 1 355 ? -13.578 22.094 -12.695 1 85.44 355 VAL A N 1
ATOM 2653 C CA . VAL A 1 355 ? -14.742 22.016 -13.578 1 85.44 355 VAL A CA 1
ATOM 2654 C C . VAL A 1 355 ? -14.32 22.344 -15.008 1 85.44 355 VAL A C 1
ATOM 2656 O O . VAL A 1 355 ? -14.695 21.641 -15.945 1 85.44 355 VAL A O 1
ATOM 2659 N N . ASP A 1 356 ? -13.469 23.297 -15.141 1 86.88 356 ASP A N 1
ATOM 2660 C CA . ASP A 1 356 ? -13.109 23.75 -16.484 1 86.88 356 ASP A CA 1
ATOM 2661 C C . ASP A 1 356 ? -11.812 23.109 -16.953 1 86.88 356 ASP A C 1
ATOM 2663 O O . ASP A 1 356 ? -11.344 23.375 -18.062 1 86.88 356 ASP A O 1
ATOM 2667 N N . ALA A 1 357 ? -11.25 22.297 -16.109 1 86.75 357 ALA A N 1
ATOM 2668 C CA . ALA A 1 357 ? -10 21.656 -16.484 1 86.75 357 ALA A CA 1
ATOM 2669 C C . ALA A 1 357 ? -10.234 20.531 -17.5 1 86.75 357 ALA A C 1
ATOM 2671 O O . ALA A 1 357 ? -11.242 19.828 -17.422 1 86.75 357 ALA A O 1
ATOM 2672 N N . GLU A 1 358 ? -9.305 20.438 -18.438 1 88.44 358 GLU A N 1
ATOM 2673 C CA . GLU A 1 358 ? -9.328 19.281 -19.328 1 88.44 358 GLU A CA 1
ATOM 2674 C C . GLU A 1 358 ? -8.883 18.016 -18.609 1 88.44 358 GLU A C 1
ATOM 2676 O O . GLU A 1 358 ? -7.879 18.016 -17.906 1 88.44 358 GLU A O 1
ATOM 2681 N N . GLU A 1 359 ? -9.664 17.016 -18.781 1 88.56 359 GLU A N 1
ATOM 2682 C CA . GLU A 1 359 ? -9.312 15.758 -18.141 1 88.56 359 GLU A CA 1
ATOM 2683 C C . GLU A 1 359 ? -8.148 15.07 -18.844 1 88.56 359 GLU A C 1
ATOM 2685 O O . GLU A 1 359 ? -8.188 14.891 -20.062 1 88.56 359 GLU A O 1
ATOM 2690 N N . PRO A 1 360 ? -7.105 14.727 -18.047 1 94 360 PRO A N 1
ATOM 2691 C CA . PRO A 1 360 ? -6 13.984 -18.672 1 94 360 PRO A CA 1
ATOM 2692 C C . PRO A 1 360 ? -6.438 12.641 -19.234 1 94 360 PRO A C 1
ATOM 2694 O O . PRO A 1 360 ? -7.395 12.039 -18.75 1 94 360 PRO A O 1
ATOM 2697 N N . THR A 1 361 ? -5.742 12.211 -20.297 1 94.06 361 THR A N 1
ATOM 2698 C CA . THR A 1 361 ? -5.93 10.859 -20.812 1 94.06 361 THR A CA 1
ATOM 2699 C C . THR A 1 361 ? -5.227 9.844 -19.922 1 94.06 361 THR A C 1
ATOM 2701 O O . THR A 1 361 ? -4.387 10.211 -19.094 1 94.06 361 THR A O 1
ATOM 2704 N N . THR A 1 362 ? -5.594 8.578 -20.094 1 93.44 362 THR A N 1
ATOM 2705 C CA . THR A 1 362 ? -4.906 7.527 -19.344 1 93.44 362 THR A CA 1
ATOM 2706 C C . THR A 1 362 ? -3.43 7.473 -19.719 1 93.44 362 THR A C 1
ATOM 2708 O O . THR A 1 362 ? -2.582 7.156 -18.891 1 93.44 362 THR A O 1
ATOM 2711 N N . ARG A 1 363 ? -3.072 7.801 -20.969 1 91.75 363 ARG A N 1
ATOM 2712 C CA . ARG A 1 363 ? -1.681 7.824 -21.406 1 91.75 363 ARG A CA 1
ATOM 2713 C C . ARG A 1 363 ? -0.897 8.906 -20.672 1 91.75 363 ARG A C 1
ATOM 2715 O O . ARG A 1 363 ? 0.24 8.68 -20.25 1 91.75 363 ARG A O 1
ATOM 2722 N N . GLU A 1 364 ? -1.55 10.094 -20.562 1 93.81 364 GLU A N 1
ATOM 2723 C CA . GLU A 1 364 ? -0.929 11.172 -19.797 1 93.81 364 GLU A CA 1
ATOM 2724 C C . GLU A 1 364 ? -0.76 10.781 -18.344 1 93.81 364 GLU A C 1
ATOM 2726 O O . GLU A 1 364 ? 0.262 11.094 -17.719 1 93.81 364 GLU A O 1
ATOM 2731 N N . TYR A 1 365 ? -1.757 10.141 -17.891 1 93.69 365 TYR A N 1
ATOM 2732 C CA . TYR A 1 365 ? -1.754 9.672 -16.5 1 93.69 365 TYR A CA 1
ATOM 2733 C C . TYR A 1 365 ? -0.6 8.703 -16.266 1 93.69 365 TYR A C 1
ATOM 2735 O O . TYR A 1 365 ? 0.14 8.844 -15.289 1 93.69 365 TYR A O 1
ATOM 2743 N N . GLU A 1 366 ? -0.352 7.773 -17.125 1 92.5 366 GLU A N 1
ATOM 2744 C CA . GLU A 1 366 ? 0.718 6.789 -17.016 1 92.5 366 GLU A CA 1
ATOM 2745 C C . GLU A 1 366 ? 2.088 7.438 -17.188 1 92.5 366 GLU A C 1
ATOM 2747 O O . GLU A 1 366 ? 3.061 7.02 -16.547 1 92.5 366 GLU A O 1
ATOM 2752 N N . ARG A 1 367 ? 2.162 8.422 -18.016 1 94 367 ARG A N 1
ATOM 2753 C CA . ARG A 1 367 ? 3.42 9.141 -18.203 1 94 367 ARG A CA 1
ATOM 2754 C C . ARG A 1 367 ? 3.805 9.906 -16.938 1 94 367 ARG A C 1
ATOM 2756 O O . ARG A 1 367 ? 4.988 10.016 -16.609 1 94 367 ARG A O 1
ATOM 2763 N N . ALA A 1 368 ? 2.775 10.461 -16.297 1 96.75 368 ALA A N 1
ATOM 2764 C CA . ALA A 1 368 ? 3.023 11.125 -15.016 1 96.75 368 ALA A CA 1
ATOM 2765 C C . ALA A 1 368 ? 3.609 10.156 -14 1 96.75 368 ALA A C 1
ATOM 2767 O O . ALA A 1 368 ? 4.469 10.531 -13.195 1 96.75 368 ALA A O 1
ATOM 2768 N N . ASP A 1 369 ? 3.234 8.891 -14.055 1 96.38 369 ASP A N 1
ATOM 2769 C CA . ASP A 1 369 ? 3.754 7.875 -13.148 1 96.38 369 ASP A CA 1
ATOM 2770 C C . ASP A 1 369 ? 5.227 7.59 -13.43 1 96.38 369 ASP A C 1
ATOM 2772 O O . ASP A 1 369 ? 5.977 7.234 -12.516 1 96.38 369 ASP A O 1
ATOM 2776 N N . VAL A 1 370 ? 5.621 7.723 -14.664 1 96.31 370 VAL A N 1
ATOM 2777 C CA . VAL A 1 370 ? 7.027 7.531 -15.008 1 96.31 370 VAL A CA 1
ATOM 2778 C C . VAL A 1 370 ? 7.871 8.633 -14.367 1 96.31 370 VAL A C 1
ATOM 2780 O O . VAL A 1 370 ? 8.938 8.367 -13.82 1 96.31 370 VAL A O 1
ATOM 2783 N N . VAL A 1 371 ? 7.371 9.891 -14.438 1 97.5 371 VAL A N 1
ATOM 2784 C CA . VAL A 1 371 ? 8.031 11 -13.75 1 97.5 371 VAL A CA 1
ATOM 2785 C C . VAL A 1 371 ? 8.055 10.734 -12.242 1 97.5 371 VAL A C 1
ATOM 2787 O O . VAL A 1 371 ? 9.102 10.859 -11.609 1 97.5 371 VAL A O 1
ATOM 2790 N N . ARG A 1 372 ? 6.906 10.32 -11.734 1 97.62 372 ARG A N 1
ATOM 2791 C CA . ARG A 1 372 ? 6.754 9.961 -10.328 1 97.62 372 ARG A CA 1
ATOM 2792 C C . ARG A 1 372 ? 7.785 8.914 -9.922 1 97.62 372 ARG A C 1
ATOM 2794 O O . ARG A 1 372 ? 8.375 9 -8.844 1 97.62 372 ARG A O 1
ATOM 2801 N N . THR A 1 373 ? 8.055 7.98 -10.773 1 97.88 373 THR A N 1
ATOM 2802 C CA . THR A 1 373 ? 9.008 6.898 -10.531 1 97.88 373 THR A CA 1
ATOM 2803 C C . THR A 1 373 ? 10.422 7.445 -10.406 1 97.88 373 THR A C 1
ATOM 2805 O O . THR A 1 373 ? 11.195 6.996 -9.547 1 97.88 373 THR A O 1
ATOM 2808 N N . ARG A 1 374 ? 10.734 8.352 -11.234 1 98 374 ARG A N 1
ATOM 2809 C CA . ARG A 1 374 ? 12.07 8.93 -11.172 1 98 374 ARG A CA 1
ATOM 2810 C C . ARG A 1 374 ? 12.273 9.688 -9.859 1 98 374 ARG A C 1
ATOM 2812 O O . ARG A 1 374 ? 13.359 9.641 -9.273 1 98 374 ARG A O 1
ATOM 2819 N N . VAL A 1 375 ? 11.289 10.414 -9.43 1 98.25 375 VAL A N 1
ATOM 2820 C CA . VAL A 1 375 ? 11.352 11.109 -8.148 1 98.25 375 VAL A CA 1
ATOM 2821 C C . VAL A 1 375 ? 11.562 10.102 -7.023 1 98.25 375 VAL A C 1
ATOM 2823 O O . VAL A 1 375 ? 12.414 10.297 -6.152 1 98.25 375 VAL A O 1
ATOM 2826 N N . LEU A 1 376 ? 10.82 9 -7.074 1 98.31 376 LEU A N 1
ATOM 2827 C CA . LEU A 1 376 ? 10.969 7.922 -6.105 1 98.31 376 LEU A CA 1
ATOM 2828 C C . LEU A 1 376 ? 12.398 7.402 -6.09 1 98.31 376 LEU A C 1
ATOM 2830 O O . LEU A 1 376 ? 12.984 7.215 -5.02 1 98.31 376 LEU A O 1
ATOM 2834 N N . ASP A 1 377 ? 12.969 7.195 -7.258 1 98.44 377 ASP A N 1
ATOM 2835 C CA . ASP A 1 377 ? 14.32 6.668 -7.367 1 98.44 377 ASP A CA 1
ATOM 2836 C C . ASP A 1 377 ? 15.344 7.66 -6.812 1 98.44 377 ASP A C 1
ATOM 2838 O O . ASP A 1 377 ? 16.328 7.262 -6.199 1 98.44 377 ASP A O 1
ATOM 2842 N N . GLY A 1 378 ? 15.102 8.938 -7.07 1 98.44 378 GLY A N 1
ATOM 2843 C CA . GLY A 1 378 ? 15.977 9.961 -6.508 1 98.44 378 GLY A CA 1
ATOM 2844 C C . GLY A 1 378 ? 16.031 9.93 -4.992 1 98.44 378 GLY A C 1
ATOM 2845 O O . GLY A 1 378 ? 17.109 10.008 -4.402 1 98.44 378 GLY A O 1
ATOM 2846 N N . PHE A 1 379 ? 14.891 9.805 -4.375 1 98.56 379 PHE A N 1
ATOM 2847 C CA . PHE A 1 379 ? 14.852 9.711 -2.92 1 98.56 379 PHE A CA 1
ATOM 2848 C C . PHE A 1 379 ? 15.484 8.406 -2.445 1 98.56 379 PHE A C 1
ATOM 2850 O O . PHE A 1 379 ? 16.188 8.391 -1.435 1 98.56 379 PHE A O 1
ATOM 2857 N N . ALA A 1 380 ? 15.18 7.336 -3.172 1 98.44 380 ALA A N 1
ATOM 2858 C CA . ALA A 1 380 ? 15.781 6.059 -2.805 1 98.44 380 ALA A CA 1
ATOM 2859 C C . ALA A 1 380 ? 17.312 6.148 -2.816 1 98.44 380 ALA A C 1
ATOM 2861 O O . ALA A 1 380 ? 17.969 5.625 -1.917 1 98.44 380 ALA A O 1
ATOM 2862 N N . ASP A 1 381 ? 17.859 6.781 -3.846 1 98.62 381 ASP A N 1
ATOM 2863 C CA . ASP A 1 381 ? 19.312 6.969 -3.936 1 98.62 381 ASP A CA 1
ATOM 2864 C C . ASP A 1 381 ? 19.828 7.781 -2.754 1 98.62 381 ASP A C 1
ATOM 2866 O O . ASP A 1 381 ? 20.859 7.441 -2.17 1 98.62 381 ASP A O 1
ATOM 2870 N N . LEU A 1 382 ? 19.141 8.836 -2.428 1 98.69 382 LEU A N 1
ATOM 2871 C CA . LEU A 1 382 ? 19.562 9.68 -1.316 1 98.69 382 LEU A CA 1
ATOM 2872 C C . LEU A 1 382 ? 19.516 8.906 -0.002 1 98.69 382 LEU A C 1
ATOM 2874 O O . LEU A 1 382 ? 20.469 8.953 0.781 1 98.69 382 LEU A O 1
ATOM 2878 N N . PHE A 1 383 ? 18.484 8.18 0.274 1 98.62 383 PHE A N 1
ATOM 2879 C CA . PHE A 1 383 ? 18.25 7.527 1.559 1 98.62 383 PHE A CA 1
ATOM 2880 C C . PHE A 1 383 ? 19.109 6.273 1.683 1 98.62 383 PHE A C 1
ATOM 2882 O O . PHE A 1 383 ? 19.203 5.691 2.766 1 98.62 383 PHE A O 1
ATOM 2889 N N . ALA A 1 384 ? 19.672 5.84 0.571 1 98.19 384 ALA A N 1
ATOM 2890 C CA . ALA A 1 384 ? 20.688 4.789 0.649 1 98.19 384 ALA A CA 1
ATOM 2891 C C . ALA A 1 384 ? 21.922 5.27 1.415 1 98.19 384 ALA A C 1
ATOM 2893 O O . ALA A 1 384 ? 22.641 4.465 1.997 1 98.19 384 ALA A O 1
ATOM 2894 N N . GLU A 1 385 ? 22.094 6.59 1.456 1 98.25 385 GLU A N 1
ATOM 2895 C CA . GLU A 1 385 ? 23.281 7.16 2.072 1 98.25 385 GLU A CA 1
ATOM 2896 C C . GLU A 1 385 ? 22.938 7.949 3.33 1 98.25 385 GLU A C 1
ATOM 2898 O O . GLU A 1 385 ? 23.75 8.086 4.238 1 98.25 385 GLU A O 1
ATOM 2903 N N . TYR A 1 386 ? 21.75 8.461 3.416 1 98.81 386 TYR A N 1
ATOM 2904 C CA . TYR A 1 386 ? 21.297 9.297 4.52 1 98.81 386 TYR A CA 1
ATOM 2905 C C . TYR A 1 386 ? 20.016 8.75 5.129 1 98.81 386 TYR A C 1
ATOM 2907 O O . TYR A 1 386 ? 19.219 8.102 4.438 1 98.81 386 TYR A O 1
ATOM 2915 N N . ASP A 1 387 ? 19.781 8.977 6.395 1 98.81 387 ASP A N 1
ATOM 2916 C CA . ASP A 1 387 ? 18.578 8.508 7.066 1 98.81 387 ASP A CA 1
ATOM 2917 C C . ASP A 1 387 ? 17.438 9.5 6.879 1 98.81 387 ASP A C 1
ATOM 2919 O O . ASP A 1 387 ? 16.266 9.109 6.867 1 98.81 387 ASP A O 1
ATOM 2923 N N . LEU A 1 388 ? 17.797 10.766 6.805 1 98.88 388 LEU A N 1
ATOM 2924 C CA . LEU A 1 388 ? 16.797 11.82 6.738 1 98.88 388 LEU A CA 1
ATOM 2925 C C . LEU A 1 388 ? 17.188 12.898 5.734 1 98.88 388 LEU A C 1
ATOM 2927 O O . LEU A 1 388 ? 18.375 13.047 5.422 1 98.88 388 LEU A O 1
ATOM 2931 N N . LEU A 1 389 ? 16.203 13.562 5.223 1 98.94 389 LEU A N 1
ATOM 2932 C CA . LEU A 1 389 ? 16.359 14.766 4.41 1 98.94 389 LEU A CA 1
ATOM 2933 C C . LEU A 1 389 ? 15.672 15.961 5.062 1 98.94 389 LEU A C 1
ATOM 2935 O O . LEU A 1 389 ? 14.492 15.883 5.402 1 98.94 389 LEU A O 1
ATOM 2939 N N . VAL A 1 390 ? 16.422 17.016 5.262 1 98.94 390 VAL A N 1
ATOM 2940 C CA . VAL A 1 390 ? 15.883 18.234 5.844 1 98.94 390 VAL A CA 1
ATOM 2941 C C . VAL A 1 390 ? 15.828 19.328 4.785 1 98.94 390 VAL A C 1
ATOM 2943 O O . VAL A 1 390 ? 16.828 19.609 4.113 1 98.94 390 VAL A O 1
ATOM 2946 N N . THR A 1 391 ? 14.703 19.891 4.621 1 98.88 391 THR A N 1
ATOM 2947 C CA . THR A 1 391 ? 14.461 20.969 3.668 1 98.88 391 THR A CA 1
ATOM 2948 C C . THR A 1 391 ? 13.57 22.047 4.285 1 98.88 391 THR A C 1
ATOM 2950 O O . THR A 1 391 ? 13.102 21.906 5.414 1 98.88 391 THR A O 1
ATOM 2953 N N . ALA A 1 392 ? 13.453 23.188 3.518 1 98.75 392 ALA A N 1
ATOM 2954 C CA . ALA A 1 392 ? 12.344 24.078 3.852 1 98.75 392 ALA A CA 1
ATOM 2955 C C . ALA A 1 392 ? 11.008 23.375 3.654 1 98.75 392 ALA A C 1
ATOM 2957 O O . ALA A 1 392 ? 10.867 22.516 2.781 1 98.75 392 ALA A O 1
ATOM 2958 N N . THR A 1 393 ? 10.039 23.656 4.496 1 98.75 393 THR A N 1
ATOM 2959 C CA . THR A 1 393 ? 8.688 23.203 4.219 1 98.75 393 THR A CA 1
ATOM 2960 C C . THR A 1 393 ? 8.062 24 3.082 1 98.75 393 THR A C 1
ATOM 2962 O O . THR A 1 393 ? 7.523 23.422 2.133 1 98.75 393 THR A O 1
ATOM 2965 N N . VAL A 1 394 ? 8.148 25.297 3.268 1 98.19 394 VAL A N 1
ATOM 2966 C CA . VAL A 1 394 ? 7.668 26.297 2.307 1 98.19 394 VAL A CA 1
ATOM 2967 C C . VAL A 1 394 ? 8.75 27.344 2.066 1 98.19 394 VAL A C 1
ATOM 2969 O O . VAL A 1 394 ? 9.539 27.641 2.961 1 98.19 394 VAL A O 1
ATOM 2972 N N . GLY A 1 395 ? 8.797 27.875 0.824 1 97.69 395 GLY A N 1
ATOM 2973 C CA . GLY A 1 395 ? 9.867 28.781 0.448 1 97.69 395 GLY A CA 1
ATOM 2974 C C . GLY A 1 395 ? 9.586 30.234 0.823 1 97.69 395 GLY A C 1
ATOM 2975 O O . GLY A 1 395 ? 10.336 31.141 0.437 1 97.69 395 GLY A O 1
ATOM 2976 N N . THR A 1 396 ? 8.5 30.453 1.555 1 97.56 396 THR A N 1
ATOM 2977 C CA . THR A 1 396 ? 8.109 31.797 1.953 1 97.56 396 THR A CA 1
ATOM 2978 C C . THR A 1 396 ? 7.48 31.797 3.342 1 97.56 396 THR A C 1
ATOM 2980 O O . THR A 1 396 ? 7.27 30.734 3.928 1 97.56 396 THR A O 1
ATOM 2983 N N . THR A 1 397 ? 7.316 32.969 3.881 1 98 397 THR A N 1
ATOM 2984 C CA . THR A 1 397 ? 6.535 33.125 5.102 1 98 397 THR A CA 1
ATOM 2985 C C . THR A 1 397 ? 5.059 33.312 4.777 1 98 397 THR A C 1
ATOM 2987 O O . THR A 1 397 ? 4.688 33.469 3.613 1 98 397 THR A O 1
ATOM 2990 N N . PRO A 1 398 ? 4.168 33.188 5.84 1 98.38 398 PRO A N 1
ATOM 2991 C CA . PRO A 1 398 ? 2.762 33.469 5.559 1 98.38 398 PRO A CA 1
ATOM 2992 C C . PRO A 1 398 ? 2.578 34.812 4.855 1 98.38 398 PRO A C 1
ATOM 2994 O O . PRO A 1 398 ? 3.234 35.812 5.211 1 98.38 398 PRO A O 1
ATOM 2997 N N . PHE A 1 399 ? 1.812 34.875 3.838 1 98.06 399 PHE A N 1
ATOM 2998 C CA . PHE A 1 399 ? 1.549 36.094 3.064 1 98.06 399 PHE A CA 1
ATOM 2999 C C . PHE A 1 399 ? 0.103 36.531 3.236 1 98.06 399 PHE A C 1
ATOM 3001 O O . PHE A 1 399 ? -0.732 35.781 3.738 1 98.06 399 PHE A O 1
ATOM 3008 N N . PRO A 1 400 ? -0.215 37.812 2.889 1 98.12 400 PRO A N 1
ATOM 3009 C CA . PRO A 1 400 ? -1.582 38.312 3.066 1 98.12 400 PRO A CA 1
ATOM 3010 C C . PRO A 1 400 ? -2.607 37.5 2.266 1 98.12 400 PRO A C 1
ATOM 3012 O O . PRO A 1 400 ? -2.309 37.031 1.163 1 98.12 400 PRO A O 1
ATOM 3015 N N . HIS A 1 401 ? -3.824 37.375 2.852 1 97.12 401 HIS A N 1
ATOM 3016 C CA . HIS A 1 401 ? -4.91 36.656 2.178 1 97.12 401 HIS A CA 1
ATOM 3017 C C . HIS A 1 401 ? -5.105 37.188 0.758 1 97.12 401 HIS A C 1
ATOM 3019 O O . HIS A 1 401 ? -5.234 38.406 0.551 1 97.12 401 HIS A O 1
ATOM 3025 N N . GLY A 1 402 ? -5.059 36.281 -0.161 1 93.69 402 GLY A N 1
ATOM 3026 C CA . GLY A 1 402 ? -5.34 36.625 -1.543 1 93.69 402 GLY A CA 1
ATOM 3027 C C . GLY A 1 402 ? -4.133 37.188 -2.27 1 93.69 402 GLY A C 1
ATOM 3028 O O . GLY A 1 402 ? -4.234 37.625 -3.426 1 93.69 402 GLY A O 1
ATOM 3029 N N . GLU A 1 403 ? -2.975 37.219 -1.612 1 95.25 403 GLU A N 1
ATOM 3030 C CA . GLU A 1 403 ? -1.757 37.75 -2.207 1 95.25 403 GLU A CA 1
ATOM 3031 C C . GLU A 1 403 ? -0.675 36.688 -2.316 1 95.25 403 GLU A C 1
ATOM 3033 O O . GLU A 1 403 ? 0.459 36.875 -1.88 1 95.25 403 GLU A O 1
ATOM 3038 N N . GLU A 1 404 ? -1.03 35.594 -3.033 1 94.12 404 GLU A N 1
ATOM 3039 C CA . GLU A 1 404 ? -0.045 34.562 -3.273 1 94.12 404 GLU A CA 1
ATOM 3040 C C . GLU A 1 404 ? 1.196 35.125 -3.967 1 94.12 404 GLU A C 1
ATOM 3042 O O . GLU A 1 404 ? 1.09 35.969 -4.859 1 94.12 404 GLU A O 1
ATOM 3047 N N . PRO A 1 405 ? 2.342 34.656 -3.51 1 95.12 405 PRO A N 1
ATOM 3048 C CA . PRO A 1 405 ? 3.553 35.156 -4.164 1 95.12 405 PRO A CA 1
ATOM 3049 C C . PRO A 1 405 ? 3.672 34.719 -5.617 1 95.12 405 PRO A C 1
ATOM 3051 O O . PRO A 1 405 ? 3.303 33.562 -5.945 1 95.12 405 PRO A O 1
ATOM 3054 N N . GLU A 1 406 ? 4.262 35.531 -6.438 1 95.5 406 GLU A N 1
ATOM 3055 C CA . GLU A 1 406 ? 4.477 35.219 -7.844 1 95.5 406 GLU A CA 1
ATOM 3056 C C . GLU A 1 406 ? 5.938 34.875 -8.117 1 95.5 406 GLU A C 1
ATOM 3058 O O . GLU A 1 406 ? 6.258 34.281 -9.156 1 95.5 406 GLU A O 1
ATOM 3063 N N . ALA A 1 407 ? 6.742 35.25 -7.199 1 96.12 407 ALA A N 1
ATOM 3064 C CA . ALA A 1 407 ? 8.172 34.969 -7.301 1 96.12 407 ALA A CA 1
ATOM 3065 C C . ALA A 1 407 ? 8.797 34.812 -5.918 1 96.12 407 ALA A C 1
ATOM 3067 O O . ALA A 1 407 ? 8.305 35.406 -4.941 1 96.12 407 ALA A O 1
ATOM 3068 N N . ILE A 1 408 ? 9.805 34.062 -5.824 1 96.5 408 ILE A N 1
ATOM 3069 C CA . ILE A 1 408 ? 10.641 33.906 -4.637 1 96.5 408 ILE A CA 1
ATOM 3070 C C . ILE A 1 408 ? 12.109 34.031 -5.023 1 96.5 408 ILE A C 1
ATOM 3072 O O . ILE A 1 408 ? 12.586 33.312 -5.91 1 96.5 408 ILE A O 1
ATOM 3076 N N . ASP A 1 409 ? 12.781 34.969 -4.359 1 94.44 409 ASP A N 1
ATOM 3077 C CA . ASP A 1 409 ? 14.203 35.188 -4.602 1 94.44 409 ASP A CA 1
ATOM 3078 C C . ASP A 1 409 ? 14.484 35.406 -6.09 1 94.44 409 ASP A C 1
ATOM 3080 O O . ASP A 1 409 ? 15.406 34.812 -6.645 1 94.44 409 ASP A O 1
ATOM 3084 N N . GLY A 1 410 ? 13.695 36.062 -6.762 1 93.94 410 GLY A N 1
ATOM 3085 C CA . GLY A 1 410 ? 13.875 36.469 -8.156 1 93.94 410 GLY A CA 1
ATOM 3086 C C . GLY A 1 410 ? 13.461 35.375 -9.133 1 93.94 410 GLY A C 1
ATOM 3087 O O . GLY A 1 410 ? 13.555 35.562 -10.344 1 93.94 410 GLY A O 1
ATOM 3088 N N . VAL A 1 411 ? 12.945 34.312 -8.664 1 94.44 411 VAL A N 1
ATOM 3089 C CA . VAL A 1 411 ? 12.523 33.219 -9.523 1 94.44 411 VAL A CA 1
ATOM 3090 C C . VAL A 1 411 ? 11 33.188 -9.617 1 94.44 411 VAL A C 1
ATOM 3092 O O . VAL A 1 411 ? 10.312 33.094 -8.594 1 94.44 411 VAL A O 1
ATOM 3095 N N . ASP A 1 412 ? 10.477 33.219 -10.805 1 94.44 412 ASP A N 1
ATOM 3096 C CA . ASP A 1 412 ? 9.039 33.125 -11.008 1 94.44 412 ASP A CA 1
ATOM 3097 C C . ASP A 1 412 ? 8.516 31.766 -10.57 1 94.44 412 ASP A C 1
ATOM 3099 O O . ASP A 1 412 ? 9.164 30.734 -10.812 1 94.44 412 ASP A O 1
ATOM 3103 N N . ILE A 1 413 ? 7.41 31.781 -9.852 1 92.5 413 ILE A N 1
ATOM 3104 C CA . ILE A 1 413 ? 6.809 30.531 -9.414 1 92.5 413 ILE A CA 1
ATOM 3105 C C . ILE A 1 413 ? 5.32 30.516 -9.758 1 92.5 413 ILE A C 1
ATOM 3107 O O . ILE A 1 413 ? 4.742 31.562 -10.055 1 92.5 413 ILE A O 1
ATOM 3111 N N . GLU A 1 414 ? 4.734 29.328 -9.805 1 87.88 414 GLU A N 1
ATOM 3112 C CA . GLU A 1 414 ? 3.279 29.219 -9.836 1 87.88 414 GLU A CA 1
ATOM 3113 C C . GLU A 1 414 ? 2.668 29.641 -8.5 1 87.88 414 GLU A C 1
ATOM 3115 O O . GLU A 1 414 ? 2.932 29.031 -7.465 1 87.88 414 GLU A O 1
ATOM 3120 N N . PRO A 1 415 ? 1.866 30.641 -8.508 1 88.12 415 PRO A N 1
ATOM 3121 C CA . PRO A 1 415 ? 1.451 31.297 -7.27 1 88.12 415 PRO A CA 1
ATOM 3122 C C . PRO A 1 415 ? 0.713 30.359 -6.316 1 88.12 415 PRO A C 1
ATOM 3124 O O . PRO A 1 415 ? 0.776 30.547 -5.098 1 88.12 415 PRO A O 1
ATOM 3127 N N . LEU A 1 416 ? 0.03 29.453 -6.812 1 82.88 416 LEU A N 1
ATOM 3128 C CA . LEU A 1 416 ? -0.821 28.656 -5.941 1 82.88 416 LEU A CA 1
ATOM 3129 C C . LEU A 1 416 ? -0.017 27.547 -5.266 1 82.88 416 LEU A C 1
ATOM 3131 O O . LEU A 1 416 ? -0.4 27.062 -4.199 1 82.88 416 LEU A O 1
ATOM 3135 N N . ARG A 1 417 ? 1.129 27.25 -5.809 1 82.38 417 ARG A N 1
ATOM 3136 C CA . ARG A 1 417 ? 1.748 26.047 -5.25 1 82.38 417 ARG A CA 1
ATOM 3137 C C . ARG A 1 417 ? 3.262 26.078 -5.426 1 82.38 417 ARG A C 1
ATOM 3139 O O . ARG A 1 417 ? 3.979 25.25 -4.852 1 82.38 417 ARG A O 1
ATOM 3146 N N . GLY A 1 418 ? 3.785 26.938 -6.137 1 89 418 GLY A N 1
ATOM 3147 C CA . GLY A 1 418 ? 5.191 26.938 -6.508 1 89 418 GLY A CA 1
ATOM 3148 C C . GLY A 1 418 ? 6.113 27.234 -5.34 1 89 418 GLY A C 1
ATOM 3149 O O . GLY A 1 418 ? 7.332 27.109 -5.453 1 89 418 GLY A O 1
ATOM 3150 N N . TRP A 1 419 ? 5.531 27.562 -4.223 1 93.75 419 TRP A N 1
ATOM 3151 C CA . TRP A 1 419 ? 6.34 27.938 -3.066 1 93.75 419 TRP A CA 1
ATOM 3152 C C . TRP A 1 419 ? 6.395 26.812 -2.049 1 93.75 419 TRP A C 1
ATOM 3154 O O . TRP A 1 419 ? 7.102 26.891 -1.044 1 93.75 419 TRP A O 1
ATOM 3164 N N . ALA A 1 420 ? 5.629 25.703 -2.236 1 95.56 420 ALA A N 1
ATOM 3165 C CA . ALA A 1 420 ? 5.602 24.578 -1.314 1 95.56 420 ALA A CA 1
ATOM 3166 C C . ALA A 1 420 ? 6.57 23.484 -1.76 1 95.56 420 ALA A C 1
ATOM 3168 O O . ALA A 1 420 ? 6.586 23.094 -2.932 1 95.56 420 ALA A O 1
ATOM 3169 N N . LEU A 1 421 ? 7.391 22.984 -0.91 1 97.62 421 LEU A N 1
ATOM 3170 C CA . LEU A 1 421 ? 8.352 21.922 -1.201 1 97.62 421 LEU A CA 1
ATOM 3171 C C . LEU A 1 421 ? 7.82 20.562 -0.747 1 97.62 421 LEU A C 1
ATOM 3173 O O . LEU A 1 421 ? 8.594 19.625 -0.528 1 97.62 421 LEU A O 1
ATOM 3177 N N . THR A 1 422 ? 6.52 20.406 -0.652 1 97.75 422 THR A N 1
ATOM 3178 C CA . THR A 1 422 ? 5.914 19.297 0.076 1 97.75 422 THR A CA 1
ATOM 3179 C C . THR A 1 422 ? 5.445 18.203 -0.887 1 97.75 422 THR A C 1
ATOM 3181 O O . THR A 1 422 ? 5.398 17.031 -0.525 1 97.75 422 THR A O 1
ATOM 3184 N N . GLN A 1 423 ? 5.152 18.469 -2.164 1 96.31 423 GLN A N 1
ATOM 3185 C CA . GLN A 1 423 ? 4.438 17.594 -3.09 1 96.31 423 GLN A CA 1
ATOM 3186 C C . GLN A 1 423 ? 5.262 16.344 -3.426 1 96.31 423 GLN A C 1
ATOM 3188 O O . GLN A 1 423 ? 4.707 15.273 -3.662 1 96.31 423 GLN A O 1
ATOM 3193 N N . PRO A 1 424 ? 6.633 16.453 -3.465 1 97.19 424 PRO A N 1
ATOM 3194 C CA . PRO A 1 424 ? 7.398 15.266 -3.818 1 97.19 424 PRO A CA 1
ATOM 3195 C C . PRO A 1 424 ? 7.148 14.094 -2.865 1 97.19 424 PRO A C 1
ATOM 3197 O O . PRO A 1 424 ? 7.156 12.938 -3.287 1 97.19 424 PRO A O 1
ATOM 3200 N N . TYR A 1 425 ? 6.824 14.391 -1.629 1 98 425 TYR A N 1
ATOM 3201 C CA . TYR A 1 425 ? 6.609 13.328 -0.651 1 98 425 TYR A CA 1
ATOM 3202 C C . TYR A 1 425 ? 5.215 12.734 -0.79 1 98 425 TYR A C 1
ATOM 3204 O O . TYR A 1 425 ? 4.949 11.641 -0.283 1 98 425 TYR A O 1
ATOM 3212 N N . ASN A 1 426 ? 4.289 13.438 -1.447 1 97.69 426 ASN A N 1
ATOM 3213 C CA . ASN A 1 426 ? 2.988 12.883 -1.81 1 97.69 426 ASN A CA 1
ATOM 3214 C C . ASN A 1 426 ? 3.064 12.07 -3.098 1 97.69 426 ASN A C 1
ATOM 3216 O O . ASN A 1 426 ? 2.201 11.227 -3.359 1 97.69 426 ASN A O 1
ATOM 3220 N N . LEU A 1 427 ? 4.066 12.406 -3.885 1 97.69 427 LEU A N 1
ATOM 3221 C CA . LEU A 1 427 ? 4.305 11.555 -5.043 1 97.69 427 LEU A CA 1
ATOM 3222 C C . LEU A 1 427 ? 4.836 10.188 -4.613 1 97.69 427 LEU A C 1
ATOM 3224 O O . LEU A 1 427 ? 4.473 9.164 -5.195 1 97.69 427 LEU A O 1
ATOM 3228 N N . THR A 1 428 ? 5.641 10.133 -3.49 1 97.75 428 THR A N 1
ATOM 3229 C CA . THR A 1 428 ? 6.449 8.945 -3.262 1 97.75 428 THR A CA 1
ATOM 3230 C C . THR A 1 428 ? 6.02 8.242 -1.976 1 97.75 428 THR A C 1
ATOM 3232 O O . THR A 1 428 ? 6.426 7.105 -1.718 1 97.75 428 THR A O 1
ATOM 3235 N N . GLY A 1 429 ? 5.238 8.82 -1.144 1 97.44 429 GLY A N 1
ATOM 3236 C CA . GLY A 1 429 ? 4.594 8.133 -0.036 1 97.44 429 GLY A CA 1
ATOM 3237 C C . GLY A 1 429 ? 5.422 8.141 1.234 1 97.44 429 GLY A C 1
ATOM 3238 O O . GLY A 1 429 ? 5.059 7.496 2.223 1 97.44 429 GLY A O 1
ATOM 3239 N N . GLN A 1 430 ? 6.48 8.914 1.387 1 97.88 430 GLN A N 1
ATOM 3240 C CA . GLN A 1 430 ? 7.395 8.984 2.521 1 97.88 430 GLN A CA 1
ATOM 3241 C C . GLN A 1 430 ? 6.789 9.789 3.666 1 97.88 430 GLN A C 1
ATOM 3243 O O . GLN A 1 430 ? 5.918 10.633 3.445 1 97.88 430 GLN A O 1
ATOM 3248 N N . PRO A 1 431 ? 7.285 9.461 4.875 1 98.62 431 PRO A N 1
ATOM 3249 C CA . PRO A 1 431 ? 6.949 10.375 5.965 1 98.62 431 PRO A CA 1
ATOM 3250 C C . PRO A 1 431 ? 7.715 11.695 5.883 1 98.62 431 PRO A C 1
ATOM 3252 O O . PRO A 1 431 ? 8.883 11.711 5.496 1 98.62 431 PRO A O 1
ATOM 3255 N N . ALA A 1 432 ? 7.043 12.734 6.172 1 98.94 432 ALA A N 1
ATOM 3256 C CA . ALA A 1 432 ? 7.633 14.07 6.211 1 98.94 432 ALA A CA 1
ATOM 3257 C C . ALA A 1 432 ? 6.91 14.953 7.223 1 98.94 432 ALA A C 1
ATOM 3259 O O . ALA A 1 432 ? 5.68 15 7.254 1 98.94 432 ALA A O 1
ATOM 3260 N N . ALA A 1 433 ? 7.66 15.609 8.039 1 98.94 433 ALA A N 1
ATOM 3261 C CA . ALA A 1 433 ? 7.086 16.469 9.062 1 98.94 433 ALA A CA 1
ATOM 3262 C C . ALA A 1 433 ? 7.523 17.922 8.867 1 98.94 433 ALA A C 1
ATOM 3264 O O . ALA A 1 433 ? 8.602 18.188 8.336 1 98.94 433 ALA A O 1
ATOM 3265 N N . SER A 1 434 ? 6.648 18.828 9.18 1 98.94 434 SER A N 1
ATOM 3266 C CA . SER A 1 434 ? 7.043 20.219 9.383 1 98.94 434 SER A CA 1
ATOM 3267 C C . SER A 1 434 ? 7.188 20.547 10.867 1 98.94 434 SER A C 1
ATOM 3269 O O . SER A 1 434 ? 6.273 20.297 11.648 1 98.94 434 SER A O 1
ATOM 3271 N N . ILE A 1 435 ? 8.336 21.062 11.211 1 98.94 435 ILE A N 1
ATOM 3272 C CA . ILE A 1 435 ? 8.633 21.391 12.594 1 98.94 435 ILE A CA 1
ATOM 3273 C C . ILE A 1 435 ? 9.023 22.875 12.703 1 98.94 435 ILE A C 1
ATOM 3275 O O . ILE A 1 435 ? 9.688 23.406 11.812 1 98.94 435 ILE A O 1
ATOM 3279 N N . PRO A 1 436 ? 8.57 23.547 13.758 1 98.81 436 PRO A N 1
ATOM 3280 C CA . PRO A 1 436 ? 8.977 24.938 13.914 1 98.81 436 PRO A CA 1
ATOM 3281 C C . PRO A 1 436 ? 10.492 25.109 13.969 1 98.81 436 PRO A C 1
ATOM 3283 O O . PRO A 1 436 ? 11.164 24.453 14.773 1 98.81 436 PRO A O 1
ATOM 3286 N N . ALA A 1 437 ? 10.977 26.031 13.141 1 98.44 437 ALA A N 1
ATOM 3287 C CA . ALA A 1 437 ? 12.422 26.203 13.047 1 98.44 437 ALA A CA 1
ATOM 3288 C C . ALA A 1 437 ? 12.836 27.609 13.5 1 98.44 437 ALA A C 1
ATOM 3290 O O . ALA A 1 437 ? 14.008 27.844 13.789 1 98.44 437 ALA A O 1
ATOM 3291 N N . GLY A 1 438 ? 11.93 28.484 13.57 1 98.38 438 GLY A N 1
ATOM 3292 C CA . GLY A 1 438 ? 12.203 29.875 13.93 1 98.38 438 GLY A CA 1
ATOM 3293 C C . GLY A 1 438 ? 11.227 30.844 13.305 1 98.38 438 GLY A C 1
ATOM 3294 O O . GLY A 1 438 ? 10.094 30.484 12.984 1 98.38 438 GLY A O 1
ATOM 3295 N N . PHE A 1 439 ? 11.633 32.156 13.266 1 98.44 439 PHE A N 1
ATOM 3296 C CA . PHE A 1 439 ? 10.742 33.219 12.805 1 98.44 439 PHE A CA 1
ATOM 3297 C C . PHE A 1 439 ? 11.461 34.156 11.852 1 98.44 439 PHE A C 1
ATOM 3299 O O . PHE A 1 439 ? 12.68 34.312 11.945 1 98.44 439 PHE A O 1
ATOM 3306 N N . VAL A 1 440 ? 10.773 34.625 10.93 1 98.56 440 VAL A N 1
ATOM 3307 C CA . VAL A 1 440 ? 11.148 35.781 10.133 1 98.56 440 VAL A CA 1
ATOM 3308 C C . VAL A 1 440 ? 10.141 36.906 10.352 1 98.56 440 VAL A C 1
ATOM 3310 O O . VAL A 1 440 ? 8.953 36.75 10.062 1 98.56 440 VAL A O 1
ATOM 3313 N N . ASP A 1 441 ? 10.555 38 10.953 1 97.69 441 ASP A N 1
ATOM 3314 C CA . ASP A 1 441 ? 9.703 39.156 11.219 1 97.69 441 ASP A CA 1
ATOM 3315 C C . ASP A 1 441 ? 8.445 38.75 11.977 1 97.69 441 ASP A C 1
ATOM 3317 O O . ASP A 1 441 ? 7.336 39.156 11.609 1 97.69 441 ASP A O 1
ATOM 3321 N N . GLY A 1 442 ? 8.602 37.906 12.891 1 97.62 442 GLY A N 1
ATOM 3322 C CA . GLY A 1 442 ? 7.512 37.5 13.766 1 97.62 442 GLY A CA 1
ATOM 3323 C C . GLY A 1 442 ? 6.641 36.406 13.172 1 97.62 442 GLY A C 1
ATOM 3324 O O . GLY A 1 442 ? 5.695 35.938 13.812 1 97.62 442 GLY A O 1
ATOM 3325 N N . LEU A 1 443 ? 6.902 35.938 11.922 1 98.69 443 LEU A N 1
ATOM 3326 C CA . LEU A 1 443 ? 6.141 34.906 11.258 1 98.69 443 LEU A CA 1
ATOM 3327 C C . LEU A 1 443 ? 6.887 33.562 11.312 1 98.69 443 LEU A C 1
ATOM 3329 O O . LEU A 1 443 ? 8.109 33.531 11.125 1 98.69 443 LEU A O 1
ATOM 3333 N N . PRO A 1 444 ? 6.203 32.531 11.625 1 98.69 444 PRO A N 1
ATOM 3334 C CA . PRO A 1 444 ? 6.879 31.25 11.828 1 98.69 444 PRO A CA 1
ATOM 3335 C C . PRO A 1 444 ? 7.449 30.688 10.531 1 98.69 444 PRO A C 1
ATOM 3337 O O . PRO A 1 444 ? 6.871 30.875 9.461 1 98.69 444 PRO A O 1
ATOM 3340 N N . VAL A 1 445 ? 8.547 30 10.617 1 98.81 445 VAL A N 1
ATOM 3341 C CA . VAL A 1 445 ? 9.188 29.234 9.555 1 98.81 445 VAL A CA 1
ATOM 3342 C C . VAL A 1 445 ? 9.234 27.766 9.93 1 98.81 445 VAL A C 1
ATOM 3344 O O . VAL A 1 445 ? 9.648 27.406 11.031 1 98.81 445 VAL A O 1
ATOM 3347 N N . GLY A 1 446 ? 8.727 26.906 9.008 1 98.75 446 GLY A N 1
ATOM 3348 C CA . GLY A 1 446 ? 8.781 25.469 9.219 1 98.75 446 GLY A CA 1
ATOM 3349 C C . GLY A 1 446 ? 9.961 24.812 8.523 1 98.75 446 GLY A C 1
ATOM 3350 O O . GLY A 1 446 ? 10.328 25.203 7.414 1 98.75 446 GLY A O 1
ATOM 3351 N N . MET A 1 447 ? 10.547 23.859 9.203 1 98.81 447 MET A N 1
ATOM 3352 C CA . MET A 1 447 ? 11.547 22.953 8.656 1 98.81 447 MET A CA 1
ATOM 3353 C C . MET A 1 447 ? 10.93 21.578 8.375 1 98.81 447 MET A C 1
ATOM 3355 O O . MET A 1 447 ? 10.188 21.047 9.195 1 98.81 447 MET A O 1
ATOM 3359 N N . GLN A 1 448 ? 11.219 21.078 7.172 1 98.94 448 GLN A N 1
ATOM 3360 C CA . GLN A 1 448 ? 10.68 19.781 6.793 1 98.94 448 GLN A CA 1
ATOM 3361 C C . GLN A 1 448 ? 11.703 18.672 7 1 98.94 448 GLN A C 1
ATOM 3363 O O . GLN A 1 448 ? 12.836 18.766 6.527 1 98.94 448 GLN A O 1
ATOM 3368 N N . ILE A 1 449 ? 11.375 17.641 7.773 1 98.94 449 ILE A N 1
ATOM 3369 C CA . ILE A 1 449 ? 12.195 16.469 8.031 1 98.94 449 ILE A CA 1
ATOM 3370 C C . ILE A 1 449 ? 11.523 15.227 7.426 1 98.94 449 ILE A C 1
ATOM 3372 O O . ILE A 1 449 ? 10.422 14.859 7.824 1 98.94 449 ILE A O 1
ATOM 3376 N N . ALA A 1 450 ? 12.18 14.625 6.465 1 98.88 450 ALA A N 1
ATOM 3377 C CA . ALA A 1 450 ? 11.602 13.477 5.781 1 98.88 450 ALA A CA 1
ATOM 3378 C C . ALA A 1 450 ? 12.516 12.258 5.898 1 98.88 450 ALA A C 1
ATOM 3380 O O . ALA A 1 450 ? 13.727 12.391 6.098 1 98.88 450 ALA A O 1
ATOM 3381 N N . GLY A 1 451 ? 11.977 11.117 5.922 1 98.75 451 GLY A N 1
ATOM 3382 C CA . GLY A 1 451 ? 12.703 9.859 5.906 1 98.75 451 GLY A CA 1
ATOM 3383 C C . GLY A 1 451 ? 12.211 8.898 4.84 1 98.75 451 GLY A C 1
ATOM 3384 O O . GLY A 1 451 ? 11.305 9.234 4.07 1 98.75 451 GLY A O 1
ATOM 3385 N N . GLU A 1 452 ? 12.891 7.766 4.73 1 97.94 452 GLU A N 1
ATOM 3386 C CA . GLU A 1 452 ? 12.43 6.699 3.842 1 97.94 452 GLU A CA 1
ATOM 3387 C C . GLU A 1 452 ? 11.055 6.184 4.266 1 97.94 452 GLU A C 1
ATOM 3389 O O . GLU A 1 452 ? 10.609 6.445 5.383 1 97.94 452 GLU A O 1
ATOM 3394 N N . ARG A 1 453 ? 10.344 5.531 3.295 1 97.38 453 ARG A N 1
ATOM 3395 C CA . ARG A 1 453 ? 9.086 4.883 3.662 1 97.38 453 ARG A CA 1
ATOM 3396 C C . ARG A 1 453 ? 9.281 3.943 4.848 1 97.38 453 ARG A C 1
ATOM 3398 O O . ARG A 1 453 ? 10.289 3.227 4.922 1 97.38 453 ARG A O 1
ATOM 3405 N N . HIS A 1 454 ? 8.367 4.066 5.84 1 96.94 454 HIS A N 1
ATOM 3406 C CA . HIS A 1 454 ? 8.305 3.234 7.035 1 96.94 454 HIS A CA 1
ATOM 3407 C C . HIS A 1 454 ? 9.32 3.689 8.078 1 96.94 454 HIS A C 1
ATOM 3409 O O . HIS A 1 454 ? 9.492 3.039 9.109 1 96.94 454 HIS A O 1
ATOM 3415 N N . ALA A 1 455 ? 9.977 4.848 7.805 1 97.69 455 ALA A N 1
ATOM 3416 C CA . ALA A 1 455 ? 10.922 5.395 8.773 1 97.69 455 ALA A CA 1
ATOM 3417 C C . ALA A 1 455 ? 10.289 6.531 9.578 1 97.69 455 ALA A C 1
ATOM 3419 O O . ALA A 1 455 ? 10.953 7.523 9.883 1 97.69 455 ALA A O 1
ATOM 3420 N N . ASP A 1 456 ? 9.055 6.391 9.883 1 98.5 456 ASP A N 1
ATOM 3421 C CA . ASP A 1 456 ? 8.32 7.41 10.633 1 98.5 456 ASP A CA 1
ATOM 3422 C C . ASP A 1 456 ? 8.977 7.68 11.984 1 98.5 456 ASP A C 1
ATOM 3424 O O . ASP A 1 456 ? 9.078 8.828 12.414 1 98.5 456 ASP A O 1
ATOM 3428 N N . ALA A 1 457 ? 9.469 6.648 12.602 1 98.44 457 ALA A N 1
ATOM 3429 C CA . ALA A 1 457 ? 10.094 6.773 13.922 1 98.44 457 ALA A CA 1
ATOM 3430 C C . ALA A 1 457 ? 11.344 7.637 13.859 1 98.44 457 ALA A C 1
ATOM 3432 O O . ALA A 1 457 ? 11.617 8.422 14.773 1 98.44 457 ALA A O 1
ATOM 3433 N N . ASP A 1 458 ? 12.133 7.496 12.805 1 98.69 458 ASP A N 1
ATOM 3434 C CA . ASP A 1 458 ? 13.336 8.305 12.641 1 98.69 458 ASP A CA 1
ATOM 3435 C C . ASP A 1 458 ? 12.984 9.789 12.5 1 98.69 458 ASP A C 1
ATOM 3437 O O . ASP A 1 458 ? 13.664 10.648 13.062 1 98.69 458 ASP A O 1
ATOM 3441 N N . VAL A 1 459 ? 11.93 10.062 11.75 1 98.88 459 VAL A N 1
ATOM 3442 C CA . VAL A 1 459 ? 11.469 11.438 11.555 1 98.88 459 VAL A CA 1
ATOM 3443 C C . VAL A 1 459 ? 11.023 12.023 12.898 1 98.88 459 VAL A C 1
ATOM 3445 O O . VAL A 1 459 ? 11.383 13.148 13.234 1 98.88 459 VAL A O 1
ATOM 3448 N N . ILE A 1 460 ? 10.305 11.234 13.656 1 98.94 460 ILE A N 1
ATOM 3449 C CA . ILE A 1 460 ? 9.812 11.672 14.961 1 98.94 460 ILE A CA 1
ATOM 3450 C C . ILE A 1 460 ? 10.984 11.891 15.914 1 98.94 460 ILE A C 1
ATOM 3452 O O . ILE A 1 460 ? 11.031 12.906 16.609 1 98.94 460 ILE A O 1
ATOM 3456 N N . ALA A 1 461 ? 11.938 10.984 15.914 1 98.88 461 ALA A N 1
ATOM 3457 C CA . ALA A 1 461 ? 13.094 11.086 16.797 1 98.88 461 ALA A CA 1
ATOM 3458 C C . ALA A 1 461 ? 13.883 12.359 16.516 1 98.88 461 ALA A C 1
ATOM 3460 O O . ALA A 1 461 ? 14.242 13.094 17.438 1 98.88 461 ALA A O 1
ATOM 3461 N N . ALA A 1 462 ? 14.156 12.594 15.289 1 98.94 462 ALA A N 1
ATOM 3462 C CA . ALA A 1 462 ? 14.906 13.789 14.906 1 98.94 462 ALA A CA 1
ATOM 3463 C C . ALA A 1 462 ? 14.133 15.055 15.25 1 98.94 462 ALA A C 1
ATOM 3465 O O . ALA A 1 462 ? 14.711 16.047 15.688 1 98.94 462 ALA A O 1
ATOM 3466 N N . SER A 1 463 ? 12.836 15.023 14.992 1 98.94 463 SER A N 1
ATOM 3467 C CA . SER A 1 463 ? 11.984 16.156 15.344 1 98.94 463 SER A CA 1
ATOM 3468 C C . SER A 1 463 ? 12.062 16.453 16.844 1 98.94 463 SER A C 1
ATOM 3470 O O . SER A 1 463 ? 12.211 17.609 17.234 1 98.94 463 SER A O 1
ATOM 3472 N N . ALA A 1 464 ? 11.961 15.398 17.625 1 98.88 464 ALA A N 1
ATOM 3473 C CA . ALA A 1 464 ? 11.992 15.562 19.078 1 98.88 464 ALA A CA 1
ATOM 3474 C C . ALA A 1 464 ? 13.344 16.109 19.531 1 98.88 464 ALA A C 1
ATOM 3476 O O . ALA A 1 464 ? 13.414 16.922 20.453 1 98.88 464 ALA A O 1
ATOM 3477 N N . ALA A 1 465 ? 14.375 15.648 18.938 1 98.75 465 ALA A N 1
ATOM 3478 C CA . ALA A 1 465 ? 15.711 16.141 19.266 1 98.75 465 ALA A CA 1
ATOM 3479 C C . ALA A 1 465 ? 15.82 17.641 19.016 1 98.75 465 ALA A C 1
ATOM 3481 O O . ALA A 1 465 ? 16.375 18.375 19.828 1 98.75 465 ALA A O 1
ATOM 3482 N N . LEU A 1 466 ? 15.328 18.062 17.875 1 98.69 466 LEU A N 1
ATOM 3483 C CA . LEU A 1 466 ? 15.336 19.5 17.562 1 98.69 466 LEU A CA 1
ATOM 3484 C C . LEU A 1 466 ? 14.508 20.266 18.594 1 98.69 466 LEU A C 1
ATOM 3486 O O . LEU A 1 466 ? 14.938 21.328 19.062 1 98.69 466 LEU A O 1
ATOM 3490 N N . GLU A 1 467 ? 13.336 19.75 18.891 1 98.69 467 GLU A N 1
ATOM 3491 C CA . GLU A 1 467 ? 12.461 20.406 19.859 1 98.69 467 GLU A CA 1
ATOM 3492 C C . GLU A 1 467 ? 13.164 20.594 21.203 1 98.69 467 GLU A C 1
ATOM 3494 O O . GLU A 1 467 ? 13.023 21.625 21.844 1 98.69 467 GLU A O 1
ATOM 3499 N N . ARG A 1 468 ? 13.891 19.625 21.641 1 98 468 ARG A N 1
ATOM 3500 C CA . ARG A 1 468 ? 14.594 19.703 22.922 1 98 468 ARG A CA 1
ATOM 3501 C C . ARG A 1 468 ? 15.664 20.781 22.906 1 98 468 ARG A C 1
ATOM 3503 O O . ARG A 1 468 ? 15.914 21.438 23.922 1 98 468 ARG A O 1
ATOM 3510 N N . ARG A 1 469 ? 16.266 20.969 21.812 1 97.19 469 ARG A N 1
ATOM 3511 C CA . ARG A 1 469 ? 17.391 21.891 21.703 1 97.19 469 ARG A CA 1
ATOM 3512 C C . ARG A 1 469 ? 16.906 23.297 21.375 1 97.19 469 ARG A C 1
ATOM 3514 O O . ARG A 1 469 ? 17.562 24.281 21.734 1 97.19 469 ARG A O 1
ATOM 3521 N N . ARG A 1 470 ? 15.836 23.312 20.641 1 97.31 470 ARG A N 1
ATOM 3522 C CA . ARG A 1 470 ? 15.242 24.578 20.234 1 97.31 470 ARG A CA 1
ATOM 3523 C C . ARG A 1 470 ? 13.742 24.594 20.516 1 97.31 470 ARG A C 1
ATOM 3525 O O . ARG A 1 470 ? 12.938 24.656 19.578 1 97.31 470 ARG A O 1
ATOM 3532 N N . PRO A 1 471 ? 13.414 24.625 21.75 1 97.44 471 PRO A N 1
ATOM 3533 C CA . PRO A 1 471 ? 11.992 24.594 22.062 1 97.44 471 PRO A CA 1
ATOM 3534 C C . PRO A 1 471 ? 11.234 25.812 21.562 1 97.44 471 PRO A C 1
ATOM 3536 O O . PRO A 1 471 ? 11.789 26.922 21.531 1 97.44 471 PRO A O 1
ATOM 3539 N N . TRP A 1 472 ? 9.969 25.625 21.172 1 97.25 472 TRP A N 1
ATOM 3540 C CA . TRP A 1 472 ? 9.156 26.719 20.656 1 97.25 472 TRP A CA 1
ATOM 3541 C C . TRP A 1 472 ? 7.898 26.906 21.5 1 97.25 472 TRP A C 1
ATOM 3543 O O . TRP A 1 472 ? 6.992 27.641 21.125 1 97.25 472 TRP A O 1
ATOM 3553 N N . ARG A 1 473 ? 7.684 26.25 22.609 1 92.81 473 ARG A N 1
ATOM 3554 C CA . ARG A 1 473 ? 6.457 26.188 23.391 1 92.81 473 ARG A CA 1
ATOM 3555 C C . ARG A 1 473 ? 6.059 27.578 23.891 1 92.81 473 ARG A C 1
ATOM 3557 O O . ARG A 1 473 ? 4.875 27.844 24.125 1 92.81 473 ARG A O 1
ATOM 3564 N N . ASP A 1 474 ? 7.004 28.469 24.031 1 92.81 474 ASP A N 1
ATOM 3565 C CA . ASP A 1 474 ? 6.73 29.797 24.578 1 92.81 474 ASP A CA 1
ATOM 3566 C C . ASP A 1 474 ? 6.586 30.828 23.453 1 92.81 474 ASP A C 1
ATOM 3568 O O . ASP A 1 474 ? 6.438 32.031 23.719 1 92.81 474 ASP A O 1
ATOM 3572 N N . ALA A 1 475 ? 6.574 30.359 22.234 1 94.19 475 ALA A N 1
ATOM 3573 C CA . ALA A 1 475 ? 6.609 31.297 21.109 1 94.19 475 ALA A CA 1
ATOM 3574 C C . ALA A 1 475 ? 5.199 31.672 20.656 1 94.19 475 ALA A C 1
ATOM 3576 O O . ALA A 1 475 ? 5.02 32.594 19.844 1 94.19 475 ALA A O 1
ATOM 3577 N N . TYR A 1 476 ? 4.176 31.031 21.234 1 95.81 476 TYR A N 1
ATOM 3578 C CA . TYR A 1 476 ? 2.816 31.219 20.734 1 95.81 476 TYR A CA 1
ATOM 3579 C C . TYR A 1 476 ? 2.246 32.531 21.234 1 95.81 476 TYR A C 1
ATOM 3581 O O . TYR A 1 476 ? 2.533 32.969 22.359 1 95.81 476 TYR A O 1
ATOM 3589 N N . PRO A 1 477 ? 1.427 33.156 20.438 1 91.94 477 PRO A N 1
ATOM 3590 C CA . PRO A 1 477 ? 0.812 34.406 20.859 1 91.94 477 PRO A CA 1
ATOM 3591 C C . PRO A 1 477 ? -0.135 34.25 22.031 1 91.94 477 PRO A C 1
ATOM 3593 O O . PRO A 1 477 ? -0.711 33.156 22.219 1 91.94 477 PRO A O 1
ATOM 3596 N N . ASP A 1 478 ? -0.349 35.312 22.844 1 86.25 478 ASP A N 1
ATOM 3597 C CA . ASP A 1 478 ? -1.216 35.281 24.016 1 86.25 478 ASP A CA 1
ATOM 3598 C C . ASP A 1 478 ? -2.686 35.406 23.625 1 86.25 478 ASP A C 1
ATOM 3600 O O . ASP A 1 478 ? -3.016 36.125 22.672 1 86.25 478 ASP A O 1
ATOM 3604 N N . MET B 1 1 ? 16.938 -46.344 1.963 1 43.22 1 MET B N 1
ATOM 3605 C CA . MET B 1 1 ? 17.469 -45.75 0.725 1 43.22 1 MET B CA 1
ATOM 3606 C C . MET B 1 1 ? 17.312 -44.25 0.725 1 43.22 1 MET B C 1
ATOM 3608 O O . MET B 1 1 ? 16.281 -43.719 1.135 1 43.22 1 MET B O 1
ATOM 3612 N N . VAL B 1 2 ? 18.359 -43.469 0.576 1 54.47 2 VAL B N 1
ATOM 3613 C CA . VAL B 1 2 ? 18.328 -42 0.59 1 54.47 2 VAL B CA 1
ATOM 3614 C C . VAL B 1 2 ? 17.438 -41.5 -0.536 1 54.47 2 VAL B C 1
ATOM 3616 O O . VAL B 1 2 ? 17.609 -41.875 -1.696 1 54.47 2 VAL B O 1
ATOM 3619 N N . PRO B 1 3 ? 16.359 -40.844 -0.065 1 70.81 3 PRO B N 1
ATOM 3620 C CA . PRO B 1 3 ? 15.461 -40.375 -1.117 1 70.81 3 PRO B CA 1
ATOM 3621 C C . PRO B 1 3 ? 16.188 -39.594 -2.225 1 70.81 3 PRO B C 1
ATOM 3623 O O . PRO B 1 3 ? 17.188 -38.938 -1.962 1 70.81 3 PRO B O 1
ATOM 3626 N N . VAL B 1 4 ? 15.758 -39.938 -3.457 1 86.62 4 VAL B N 1
ATOM 3627 C CA . VAL B 1 4 ? 16.281 -39.188 -4.594 1 86.62 4 VAL B CA 1
ATOM 3628 C C . VAL B 1 4 ? 16.031 -37.688 -4.387 1 86.62 4 VAL B C 1
ATOM 3630 O O . VAL B 1 4 ? 14.93 -37.281 -4.02 1 86.62 4 VAL B O 1
ATOM 3633 N N . PRO B 1 5 ? 17.062 -36.875 -4.43 1 92.25 5 PRO B N 1
ATOM 3634 C CA . PRO B 1 5 ? 16.953 -35.438 -4.145 1 92.25 5 PRO B CA 1
ATOM 3635 C C . PRO B 1 5 ? 15.758 -34.781 -4.848 1 92.25 5 PRO B C 1
ATOM 3637 O O . PRO B 1 5 ? 15.102 -33.906 -4.277 1 92.25 5 PRO B O 1
ATOM 3640 N N . THR B 1 6 ? 15.391 -35.281 -5.996 1 92.31 6 THR B N 1
ATOM 3641 C CA . THR B 1 6 ? 14.367 -34.625 -6.805 1 92.31 6 THR B CA 1
ATOM 3642 C C . THR B 1 6 ? 12.977 -34.906 -6.246 1 92.31 6 THR B C 1
ATOM 3644 O O . THR B 1 6 ? 12.008 -34.25 -6.629 1 92.31 6 THR B O 1
ATOM 3647 N N . ARG B 1 7 ? 12.844 -35.812 -5.316 1 93.44 7 ARG B N 1
ATOM 3648 C CA . ARG B 1 7 ? 11.562 -36.094 -4.695 1 93.44 7 ARG B CA 1
ATOM 3649 C C . ARG B 1 7 ? 11.445 -35.469 -3.322 1 93.44 7 ARG B C 1
ATOM 3651 O O . ARG B 1 7 ? 10.383 -35.5 -2.695 1 93.44 7 ARG B O 1
ATOM 3658 N N . MET B 1 8 ? 12.523 -34.844 -2.92 1 96.31 8 MET B N 1
ATOM 3659 C CA . MET B 1 8 ? 12.516 -34.188 -1.608 1 96.31 8 MET B CA 1
ATOM 3660 C C . MET B 1 8 ? 11.914 -32.781 -1.687 1 96.31 8 MET B C 1
ATOM 3662 O O . MET B 1 8 ? 11.852 -32.188 -2.764 1 96.31 8 MET B O 1
ATOM 3666 N N . THR B 1 9 ? 11.406 -32.375 -0.551 1 97.75 9 THR B N 1
ATOM 3667 C CA . THR B 1 9 ? 10.93 -31.016 -0.42 1 97.75 9 THR B CA 1
ATOM 3668 C C . THR B 1 9 ? 12.102 -30.047 -0.295 1 97.75 9 THR B C 1
ATOM 3670 O O . THR B 1 9 ? 13.234 -30.469 -0.054 1 97.75 9 THR B O 1
ATOM 3673 N N . ALA B 1 10 ? 11.844 -28.75 -0.565 1 98.44 10 ALA B N 1
ATOM 3674 C CA . ALA B 1 10 ? 12.875 -27.734 -0.368 1 98.44 10 ALA B CA 1
ATOM 3675 C C . ALA B 1 10 ? 13.391 -27.75 1.067 1 98.44 10 ALA B C 1
ATOM 3677 O O . ALA B 1 10 ? 14.602 -27.703 1.3 1 98.44 10 ALA B O 1
ATOM 3678 N N . ALA B 1 11 ? 12.469 -27.766 2.039 1 98.06 11 ALA B N 1
ATOM 3679 C CA . ALA B 1 11 ? 12.859 -27.812 3.447 1 98.06 11 ALA B CA 1
ATOM 3680 C C . ALA B 1 11 ? 13.672 -29.062 3.752 1 98.06 11 ALA B C 1
ATOM 3682 O O . ALA B 1 11 ? 14.656 -29 4.5 1 98.06 11 ALA B O 1
ATOM 3683 N N . GLY B 1 12 ? 13.273 -30.172 3.172 1 97.75 12 GLY B N 1
ATOM 3684 C CA . GLY B 1 12 ? 14.008 -31.422 3.344 1 97.75 12 GLY B CA 1
ATOM 3685 C C . GLY B 1 12 ? 15.406 -31.375 2.758 1 97.75 12 GLY B C 1
ATOM 3686 O O . GLY B 1 12 ? 16.359 -31.844 3.375 1 97.75 12 GLY B O 1
ATOM 3687 N N . LEU B 1 13 ? 15.516 -30.844 1.588 1 98.44 13 LEU B N 1
ATOM 3688 C CA . LEU B 1 13 ? 16.812 -30.703 0.942 1 98.44 13 LEU B CA 1
ATOM 3689 C C . LEU B 1 13 ? 17.734 -29.797 1.758 1 98.44 13 LEU B C 1
ATOM 3691 O O . LEU B 1 13 ? 18.906 -30.109 1.958 1 98.44 13 LEU B O 1
ATOM 3695 N N . ALA B 1 14 ? 17.203 -28.641 2.186 1 98.12 14 ALA B N 1
ATOM 3696 C CA . ALA B 1 14 ? 18 -27.703 2.988 1 98.12 14 ALA B CA 1
ATOM 3697 C C . ALA B 1 14 ? 18.547 -28.391 4.238 1 98.12 14 ALA B C 1
ATOM 3699 O O . ALA B 1 14 ? 19.719 -28.219 4.586 1 98.12 14 ALA B O 1
ATOM 3700 N N . ARG B 1 15 ? 17.719 -29.156 4.875 1 97.25 15 ARG B N 1
ATOM 3701 C CA . ARG B 1 15 ? 18.141 -29.891 6.066 1 97.25 15 ARG B CA 1
ATOM 3702 C C . ARG B 1 15 ? 19.172 -30.953 5.723 1 97.25 15 ARG B C 1
ATOM 3704 O O . ARG B 1 15 ? 20.172 -31.109 6.434 1 97.25 15 ARG B O 1
ATOM 3711 N N . ALA B 1 16 ? 18.906 -31.719 4.684 1 97.75 16 ALA B N 1
ATOM 3712 C CA . ALA B 1 16 ? 19.812 -32.781 4.27 1 97.75 16 ALA B CA 1
ATOM 3713 C C . ALA B 1 16 ? 21.203 -32.219 3.934 1 97.75 16 ALA B C 1
ATOM 3715 O O . ALA B 1 16 ? 22.219 -32.844 4.219 1 97.75 16 ALA B O 1
ATOM 3716 N N . ILE B 1 17 ? 21.25 -31.094 3.348 1 97.88 17 ILE B N 1
ATOM 3717 C CA . ILE B 1 17 ? 22.5 -30.438 2.988 1 97.88 17 ILE B CA 1
ATOM 3718 C C . ILE B 1 17 ? 23.219 -29.953 4.25 1 97.88 17 ILE B C 1
ATOM 3720 O O . ILE B 1 17 ? 24.422 -30.156 4.41 1 97.88 17 ILE B O 1
ATOM 3724 N N . ARG B 1 18 ? 22.484 -29.297 5.109 1 96.5 18 ARG B N 1
ATOM 3725 C CA . ARG B 1 18 ? 23.047 -28.828 6.371 1 96.5 18 ARG B CA 1
ATOM 3726 C C . ARG B 1 18 ? 23.641 -29.984 7.172 1 96.5 18 ARG B C 1
ATOM 3728 O O . ARG B 1 18 ? 24.656 -29.828 7.852 1 96.5 18 ARG B O 1
ATOM 3735 N N . ASP B 1 19 ? 23 -31.156 7.078 1 95.94 19 ASP B N 1
ATOM 3736 C CA . ASP B 1 19 ? 23.406 -32.312 7.859 1 95.94 19 ASP B CA 1
ATOM 3737 C C . ASP B 1 19 ? 24.484 -33.125 7.125 1 95.94 19 ASP B C 1
ATOM 3739 O O . ASP B 1 19 ? 24.984 -34.125 7.656 1 95.94 19 ASP B O 1
ATOM 3743 N N . GLY B 1 20 ? 24.734 -32.781 5.973 1 95.62 20 GLY B N 1
ATOM 3744 C CA . GLY B 1 20 ? 25.797 -33.406 5.23 1 95.62 20 GLY B CA 1
ATOM 3745 C C . GLY B 1 20 ? 25.375 -34.688 4.523 1 95.62 20 GLY B C 1
ATOM 3746 O O . GLY B 1 20 ? 26.203 -35.5 4.105 1 95.62 20 GLY B O 1
ATOM 3747 N N . GLU B 1 21 ? 24.078 -34.875 4.457 1 96.38 21 GLU B N 1
ATOM 3748 C CA . GLU B 1 21 ? 23.562 -36.031 3.758 1 96.38 21 GLU B CA 1
ATOM 3749 C C . GLU B 1 21 ? 23.688 -35.875 2.246 1 96.38 21 GLU B C 1
ATOM 3751 O O . GLU B 1 21 ? 23.828 -36.875 1.523 1 96.38 21 GLU B O 1
ATOM 3756 N N . TYR B 1 22 ? 23.547 -34.688 1.729 1 96.62 22 TYR B N 1
ATOM 3757 C CA . TYR B 1 22 ? 23.766 -34.312 0.335 1 96.62 22 TYR B CA 1
ATOM 3758 C C . TYR B 1 22 ? 24.641 -33.062 0.23 1 96.62 22 TYR B C 1
ATOM 3760 O O . TYR B 1 22 ? 24.609 -32.188 1.108 1 96.62 22 TYR B O 1
ATOM 3768 N N . SER B 1 23 ? 25.422 -33.094 -0.758 1 97 23 SER B N 1
ATOM 3769 C CA . SER B 1 23 ? 26.094 -31.828 -1.079 1 97 23 SER B CA 1
ATOM 3770 C C . SER B 1 23 ? 25.234 -30.984 -2.029 1 97 23 SER B C 1
ATOM 3772 O O . SER B 1 23 ? 24.422 -31.516 -2.785 1 97 23 SER B O 1
ATOM 3774 N N . PRO B 1 24 ? 25.453 -29.672 -1.969 1 98.25 24 PRO B N 1
ATOM 3775 C CA . PRO B 1 24 ? 24.766 -28.828 -2.947 1 98.25 24 PRO B CA 1
ATOM 3776 C C . PRO B 1 24 ? 25 -29.281 -4.387 1 98.25 24 PRO B C 1
ATOM 3778 O O . PRO B 1 24 ? 24.078 -29.281 -5.195 1 98.25 24 PRO B O 1
ATOM 3781 N N . THR B 1 25 ? 26.172 -29.688 -4.734 1 98 25 THR B N 1
ATOM 3782 C CA . THR B 1 25 ? 26.531 -30.094 -6.086 1 98 25 THR B CA 1
ATOM 3783 C C . THR B 1 25 ? 25.766 -31.359 -6.488 1 98 25 THR B C 1
ATOM 3785 O O . THR B 1 25 ? 25.281 -31.453 -7.613 1 98 25 THR B O 1
ATOM 3788 N N . GLU B 1 26 ? 25.672 -32.281 -5.555 1 97.62 26 GLU B N 1
ATOM 3789 C CA . GLU B 1 26 ? 24.906 -33.5 -5.828 1 97.62 26 GLU B CA 1
ATOM 3790 C C . GLU B 1 26 ? 23.453 -33.188 -6.105 1 97.62 26 GLU B C 1
ATOM 3792 O O . GLU B 1 26 ? 22.859 -33.75 -7.031 1 97.62 26 GLU B O 1
ATOM 3797 N N . VAL B 1 27 ? 22.906 -32.344 -5.309 1 98.31 27 VAL B N 1
ATOM 3798 C CA . VAL B 1 27 ? 21.5 -31.969 -5.43 1 98.31 27 VAL B CA 1
ATOM 3799 C C . VAL B 1 27 ? 21.266 -31.25 -6.758 1 98.31 27 VAL B C 1
ATOM 3801 O O . VAL B 1 27 ? 20.312 -31.578 -7.484 1 98.31 27 VAL B O 1
ATOM 3804 N N . VAL B 1 28 ? 22.094 -30.312 -7.148 1 98.5 28 VAL B N 1
ATOM 3805 C CA . VAL B 1 28 ? 21.938 -29.516 -8.367 1 98.5 28 VAL B CA 1
ATOM 3806 C C . VAL B 1 28 ? 22.156 -30.406 -9.594 1 98.5 28 VAL B C 1
ATOM 3808 O O . VAL B 1 28 ? 21.406 -30.312 -10.57 1 98.5 28 VAL B O 1
ATOM 3811 N N . ASP B 1 29 ? 23.109 -31.297 -9.531 1 97.94 29 ASP B N 1
ATOM 3812 C CA . ASP B 1 29 ? 23.344 -32.219 -10.641 1 97.94 29 ASP B CA 1
ATOM 3813 C C . ASP B 1 29 ? 22.141 -33.125 -10.867 1 97.94 29 ASP B C 1
ATOM 3815 O O . ASP B 1 29 ? 21.734 -33.344 -12.016 1 97.94 29 ASP B O 1
ATOM 3819 N N . ALA B 1 30 ? 21.625 -33.625 -9.773 1 97.94 30 ALA B N 1
ATOM 3820 C CA . ALA B 1 30 ? 20.438 -34.469 -9.883 1 97.94 30 ALA B CA 1
ATOM 3821 C C . ALA B 1 30 ? 19.266 -33.688 -10.492 1 97.94 30 ALA B C 1
ATOM 3823 O O . ALA B 1 30 ? 18.516 -34.219 -11.305 1 97.94 30 ALA B O 1
ATOM 3824 N N . THR B 1 31 ? 19.109 -32.469 -10.086 1 98.31 31 THR B N 1
ATOM 3825 C CA . THR B 1 31 ? 18.031 -31.594 -10.578 1 98.31 31 THR B CA 1
ATOM 3826 C C . THR B 1 31 ? 18.203 -31.312 -12.07 1 98.31 31 THR B C 1
ATOM 3828 O O . THR B 1 31 ? 17.25 -31.453 -12.844 1 98.31 31 THR B O 1
ATOM 3831 N N . LEU B 1 32 ? 19.391 -30.953 -12.484 1 98.38 32 LEU B N 1
ATOM 3832 C CA . LEU B 1 32 ? 19.672 -30.641 -13.883 1 98.38 32 LEU B CA 1
ATOM 3833 C C . LEU B 1 32 ? 19.5 -31.875 -14.766 1 98.38 32 LEU B C 1
ATOM 3835 O O . LEU B 1 32 ? 19.031 -31.766 -15.891 1 98.38 32 LEU B O 1
ATOM 3839 N N . GLU B 1 33 ? 19.875 -33 -14.25 1 97.5 33 GLU B N 1
ATOM 3840 C CA . GLU B 1 33 ? 19.688 -34.25 -14.984 1 97.5 33 GLU B CA 1
ATOM 3841 C C . GLU B 1 33 ? 18.203 -34.531 -15.195 1 97.5 33 GLU B C 1
ATOM 3843 O O . GLU B 1 33 ? 17.797 -34.938 -16.297 1 97.5 33 GLU B O 1
ATOM 3848 N N . ARG B 1 34 ? 17.5 -34.375 -14.211 1 96.62 34 ARG B N 1
ATOM 3849 C CA . ARG B 1 34 ? 16.062 -34.594 -14.32 1 96.62 34 ARG B CA 1
ATOM 3850 C C . ARG B 1 34 ? 15.422 -33.625 -15.32 1 96.62 34 ARG B C 1
ATOM 3852 O O . ARG B 1 34 ? 14.578 -34.031 -16.125 1 96.62 34 ARG B O 1
ATOM 3859 N N . ILE B 1 35 ? 15.781 -32.344 -15.234 1 97.94 35 ILE B N 1
ATOM 3860 C CA . ILE B 1 35 ? 15.258 -31.344 -16.156 1 97.94 35 ILE B CA 1
ATOM 3861 C C . ILE B 1 35 ? 15.562 -31.766 -17.594 1 97.94 35 ILE B C 1
ATOM 3863 O O . ILE B 1 35 ? 14.695 -31.703 -18.469 1 97.94 35 ILE B O 1
ATOM 3867 N N . ARG B 1 36 ? 16.719 -32.25 -17.812 1 96.75 36 ARG B N 1
ATOM 3868 C CA . ARG B 1 36 ? 17.125 -32.688 -19.141 1 96.75 36 ARG B CA 1
ATOM 3869 C C . ARG B 1 36 ? 16.328 -33.875 -19.594 1 96.75 36 ARG B C 1
ATOM 3871 O O . ARG B 1 36 ? 15.867 -33.938 -20.75 1 96.75 36 ARG B O 1
ATOM 3878 N N . GLU B 1 37 ? 16.125 -34.812 -18.719 1 95.69 37 GLU B N 1
ATOM 3879 C CA . GLU B 1 37 ? 15.438 -36.062 -19.031 1 95.69 37 GLU B CA 1
ATOM 3880 C C . GLU B 1 37 ? 13.977 -35.812 -19.391 1 95.69 37 GLU B C 1
ATOM 3882 O O . GLU B 1 37 ? 13.391 -36.531 -20.203 1 95.69 37 GLU B O 1
ATOM 3887 N N . ARG B 1 38 ? 13.414 -34.75 -18.812 1 95.62 38 ARG B N 1
ATOM 3888 C CA . ARG B 1 38 ? 11.969 -34.594 -18.922 1 95.62 38 ARG B CA 1
ATOM 3889 C C . ARG B 1 38 ? 11.617 -33.312 -19.656 1 95.62 38 ARG B C 1
ATOM 3891 O O . ARG B 1 38 ? 10.477 -32.844 -19.594 1 95.62 38 ARG B O 1
ATOM 3898 N N . ALA B 1 39 ? 12.578 -32.719 -20.25 1 91.06 39 ALA B N 1
ATOM 3899 C CA . ALA B 1 39 ? 12.445 -31.391 -20.875 1 91.06 39 ALA B CA 1
ATOM 3900 C C . ALA B 1 39 ? 11.281 -31.359 -21.859 1 91.06 39 ALA B C 1
ATOM 3902 O O . ALA B 1 39 ? 10.531 -30.375 -21.906 1 91.06 39 ALA B O 1
ATOM 3903 N N . ASP B 1 40 ? 11.016 -32.375 -22.578 1 91.81 40 ASP B N 1
ATOM 3904 C CA . ASP B 1 40 ? 10.047 -32.375 -23.672 1 91.81 40 ASP B CA 1
ATOM 3905 C C . ASP B 1 40 ? 8.664 -32.781 -23.188 1 91.81 40 ASP B C 1
ATOM 3907 O O . ASP B 1 40 ? 7.684 -32.688 -23.922 1 91.81 40 ASP B O 1
ATOM 3911 N N . ARG B 1 41 ? 8.609 -33.188 -21.984 1 94.69 41 ARG B N 1
ATOM 3912 C CA . ARG B 1 41 ? 7.324 -33.688 -21.5 1 94.69 41 ARG B CA 1
ATOM 3913 C C . ARG B 1 41 ? 6.312 -32.562 -21.359 1 94.69 41 ARG B C 1
ATOM 3915 O O . ARG B 1 41 ? 5.234 -32.594 -21.953 1 94.69 41 ARG B O 1
ATOM 3922 N N . THR B 1 42 ? 6.684 -31.516 -20.625 1 96.81 42 THR B N 1
ATOM 3923 C CA . THR B 1 42 ? 5.75 -30.422 -20.328 1 96.81 42 THR B CA 1
ATOM 3924 C C . THR B 1 42 ? 6.258 -29.109 -20.922 1 96.81 42 THR B C 1
ATOM 3926 O O . THR B 1 42 ? 5.516 -28.125 -20.984 1 96.81 42 THR B O 1
ATOM 3929 N N . ASN B 1 43 ? 7.527 -29.078 -21.375 1 98.31 43 ASN B N 1
ATOM 3930 C CA . ASN B 1 43 ? 8.125 -27.844 -21.859 1 98.31 43 ASN B CA 1
ATOM 3931 C C . ASN B 1 43 ? 8.07 -26.734 -20.812 1 98.31 43 ASN B C 1
ATOM 3933 O O . ASN B 1 43 ? 7.609 -25.625 -21.094 1 98.31 43 ASN B O 1
ATOM 3937 N N . ALA B 1 44 ? 8.539 -27.078 -19.625 1 98.62 44 ALA B N 1
ATOM 3938 C CA . ALA B 1 44 ? 8.367 -26.219 -18.469 1 98.62 44 ALA B CA 1
ATOM 3939 C C . ALA B 1 44 ? 9.398 -25.094 -18.469 1 98.62 44 ALA B C 1
ATOM 3941 O O . ALA B 1 44 ? 9.18 -24.047 -17.844 1 98.62 44 ALA B O 1
ATOM 3942 N N . PHE B 1 45 ? 10.508 -25.188 -19.188 1 98.62 45 PHE B N 1
ATOM 3943 C CA . PHE B 1 45 ? 11.602 -24.234 -19.109 1 98.62 45 PHE B CA 1
ATOM 3944 C C . PHE B 1 45 ? 11.812 -23.547 -20.453 1 98.62 45 PHE B C 1
ATOM 3946 O O . PHE B 1 45 ? 11.703 -24.188 -21.5 1 98.62 45 PHE B O 1
ATOM 3953 N N . VAL B 1 46 ? 12.156 -22.219 -20.406 1 98.19 46 VAL B N 1
ATOM 3954 C CA . VAL B 1 46 ? 12.625 -21.484 -21.578 1 98.19 46 VAL B CA 1
ATOM 3955 C C . VAL B 1 46 ? 14.148 -21.531 -21.641 1 98.19 46 VAL B C 1
ATOM 3957 O O . VAL B 1 46 ? 14.727 -21.641 -22.719 1 98.19 46 VAL B O 1
ATOM 3960 N N . THR B 1 47 ? 14.781 -21.375 -20.5 1 98.19 47 THR B N 1
ATOM 3961 C CA . THR B 1 47 ? 16.234 -21.344 -20.344 1 98.19 47 THR B CA 1
ATOM 3962 C C . THR B 1 47 ? 16.656 -22.203 -19.156 1 98.19 47 THR B C 1
ATOM 3964 O O . THR B 1 47 ? 16.141 -22.047 -18.062 1 98.19 47 THR B O 1
ATOM 3967 N N . VAL B 1 48 ? 17.5 -23.203 -19.359 1 98.5 48 VAL B N 1
ATOM 3968 C CA . VAL B 1 48 ? 18.141 -23.922 -18.281 1 98.5 48 VAL B CA 1
ATOM 3969 C C . VAL B 1 48 ? 19.531 -23.344 -18.031 1 98.5 48 VAL B C 1
ATOM 3971 O O . VAL B 1 48 ? 20.312 -23.141 -18.969 1 98.5 48 VAL B O 1
ATOM 3974 N N . THR B 1 49 ? 19.812 -23.031 -16.781 1 98.31 49 THR B N 1
ATOM 3975 C CA . THR B 1 49 ? 21.062 -22.344 -16.453 1 98.31 49 THR B CA 1
ATOM 3976 C C . THR B 1 49 ? 22.094 -23.312 -15.883 1 98.31 49 THR B C 1
ATOM 3978 O O . THR B 1 49 ? 22.547 -23.141 -14.75 1 98.31 49 THR B O 1
ATOM 3981 N N . ASP B 1 50 ? 22.562 -24.234 -16.703 1 97.81 50 ASP B N 1
ATOM 3982 C CA . ASP B 1 50 ? 23.453 -25.312 -16.266 1 97.81 50 ASP B CA 1
ATOM 3983 C C . ASP B 1 50 ? 24.719 -24.75 -15.617 1 97.81 50 ASP B C 1
ATOM 3985 O O . ASP B 1 50 ? 25.047 -25.078 -14.484 1 97.81 50 ASP B O 1
ATOM 3989 N N . GLU B 1 51 ? 25.438 -23.906 -16.297 1 97.88 51 GLU B N 1
ATOM 3990 C CA . GLU B 1 51 ? 26.703 -23.375 -15.836 1 97.88 51 GLU B CA 1
ATOM 3991 C C . GLU B 1 51 ? 26.531 -22.547 -14.57 1 97.88 51 GLU B C 1
ATOM 3993 O O . GLU B 1 51 ? 27.25 -22.719 -13.586 1 97.88 51 GLU B O 1
ATOM 3998 N N . LEU B 1 52 ? 25.547 -21.656 -14.641 1 98.31 52 LEU B N 1
ATOM 3999 C CA . LEU B 1 52 ? 25.281 -20.828 -13.477 1 98.31 52 LEU B CA 1
ATOM 4000 C C . LEU B 1 52 ? 24.938 -21.688 -12.266 1 98.31 52 LEU B C 1
ATOM 4002 O O . LEU B 1 52 ? 25.422 -21.438 -11.164 1 98.31 52 LEU B O 1
ATOM 4006 N N . ALA B 1 53 ? 24.078 -22.656 -12.453 1 98.81 53 ALA B N 1
ATOM 4007 C CA . ALA B 1 53 ? 23.625 -23.516 -11.367 1 98.81 53 ALA B CA 1
ATOM 4008 C C . ALA B 1 53 ? 24.797 -24.266 -10.734 1 98.81 53 ALA B C 1
ATOM 4010 O O . ALA B 1 53 ? 24.891 -24.359 -9.508 1 98.81 53 ALA B O 1
ATOM 4011 N N . ARG B 1 54 ? 25.641 -24.797 -11.539 1 98.44 54 ARG B N 1
ATOM 4012 C CA . ARG B 1 54 ? 26.797 -25.547 -11.031 1 98.44 54 ARG B CA 1
ATOM 4013 C C . ARG B 1 54 ? 27.766 -24.625 -10.305 1 98.44 54 ARG B C 1
ATOM 4015 O O . ARG B 1 54 ? 28.344 -25 -9.281 1 98.44 54 ARG B O 1
ATOM 4022 N N . GLU B 1 55 ? 27.953 -23.453 -10.867 1 98.5 55 GLU B N 1
ATOM 4023 C CA . GLU B 1 55 ? 28.797 -22.469 -10.188 1 98.5 55 GLU B CA 1
ATOM 4024 C C . GLU B 1 55 ? 28.219 -22.125 -8.812 1 98.5 55 GLU B C 1
ATOM 4026 O O . GLU B 1 55 ? 28.953 -22.062 -7.828 1 98.5 55 GLU B O 1
ATOM 4031 N N . MET B 1 56 ? 26.922 -21.891 -8.75 1 98.75 56 MET B N 1
ATOM 4032 C CA . MET B 1 56 ? 26.266 -21.562 -7.488 1 98.75 56 MET B CA 1
ATOM 4033 C C . MET B 1 56 ? 26.359 -22.719 -6.508 1 98.75 56 MET B C 1
ATOM 4035 O O . MET B 1 56 ? 26.516 -22.516 -5.305 1 98.75 56 MET B O 1
ATOM 4039 N N . ALA B 1 57 ? 26.219 -23.922 -7.008 1 98.69 57 ALA B N 1
ATOM 4040 C CA . ALA B 1 57 ? 26.312 -25.109 -6.164 1 98.69 57 ALA B CA 1
ATOM 4041 C C . ALA B 1 57 ? 27.719 -25.234 -5.566 1 98.69 57 ALA B C 1
ATOM 4043 O O . ALA B 1 57 ? 27.875 -25.578 -4.395 1 98.69 57 ALA B O 1
ATOM 4044 N N . GLU B 1 58 ? 28.703 -24.984 -6.371 1 98.38 58 GLU B N 1
ATOM 4045 C CA . GLU B 1 58 ? 30.078 -25.031 -5.898 1 98.38 58 GLU B CA 1
ATOM 4046 C C . GLU B 1 58 ? 30.328 -23.984 -4.82 1 98.38 58 GLU B C 1
ATOM 4048 O O . GLU B 1 58 ? 31.016 -24.25 -3.834 1 98.38 58 GLU B O 1
ATOM 4053 N N . GLU B 1 59 ? 29.812 -22.844 -5.059 1 98.25 59 GLU B N 1
ATOM 4054 C CA . GLU B 1 59 ? 29.938 -21.797 -4.055 1 98.25 59 GLU B CA 1
ATOM 4055 C C . GLU B 1 59 ? 29.25 -22.203 -2.75 1 98.25 59 GLU B C 1
ATOM 4057 O O . GLU B 1 59 ? 29.75 -21.891 -1.664 1 98.25 59 GLU B O 1
ATOM 4062 N N . ALA B 1 60 ? 28.094 -22.797 -2.867 1 98.56 60 ALA B N 1
ATOM 4063 C CA . ALA B 1 60 ? 27.375 -23.281 -1.69 1 98.56 60 ALA B CA 1
ATOM 4064 C C . ALA B 1 60 ? 28.188 -24.328 -0.938 1 98.56 60 ALA B C 1
ATOM 4066 O O . ALA B 1 60 ? 28.188 -24.359 0.295 1 98.56 60 ALA B O 1
ATOM 4067 N N . GLU B 1 61 ? 28.844 -25.141 -1.673 1 97.69 61 GLU B N 1
ATOM 4068 C CA . GLU B 1 61 ? 29.703 -26.141 -1.056 1 97.69 61 GLU B CA 1
ATOM 4069 C C . GLU B 1 61 ? 30.875 -25.484 -0.333 1 97.69 61 GLU B C 1
ATOM 4071 O O . GLU B 1 61 ? 31.234 -25.891 0.774 1 97.69 61 GLU B O 1
ATOM 4076 N N . ARG B 1 62 ? 31.438 -24.562 -0.977 1 97.56 62 ARG B N 1
ATOM 4077 C CA . ARG B 1 62 ? 32.562 -23.844 -0.372 1 97.56 62 ARG B CA 1
ATOM 4078 C C . ARG B 1 62 ? 32.125 -23.188 0.939 1 97.56 62 ARG B C 1
ATOM 4080 O O . ARG B 1 62 ? 32.875 -23.188 1.913 1 97.56 62 ARG B O 1
ATOM 4087 N N . ALA B 1 63 ? 30.969 -22.609 0.958 1 98.06 63 ALA B N 1
ATOM 4088 C CA . ALA B 1 63 ? 30.453 -21.969 2.168 1 98.06 63 ALA B CA 1
ATOM 4089 C C . ALA B 1 63 ? 30.328 -22.969 3.309 1 98.06 63 ALA B C 1
ATOM 4091 O O . ALA B 1 63 ? 30.625 -22.641 4.465 1 98.06 63 ALA B O 1
ATOM 4092 N N . ILE B 1 64 ? 29.875 -24.156 2.986 1 97.56 64 ILE B N 1
ATOM 4093 C CA . ILE B 1 64 ? 29.781 -25.219 3.979 1 97.56 64 ILE B CA 1
ATOM 4094 C C . ILE B 1 64 ? 31.172 -25.562 4.52 1 97.56 64 ILE B C 1
ATOM 4096 O O . ILE B 1 64 ? 31.359 -25.625 5.738 1 97.56 64 ILE B O 1
ATOM 4100 N N . ASP B 1 65 ? 32.094 -25.703 3.65 1 96.75 65 ASP B N 1
ATOM 4101 C CA . ASP B 1 65 ? 33.438 -26.094 4.012 1 96.75 65 ASP B CA 1
ATOM 4102 C C . ASP B 1 65 ? 34.094 -25.031 4.883 1 96.75 65 ASP B C 1
ATOM 4104 O O . ASP B 1 65 ? 34.906 -25.344 5.77 1 96.75 65 ASP B O 1
ATOM 4108 N N . GLU B 1 66 ? 33.75 -23.859 4.617 1 97.56 66 GLU B N 1
ATOM 4109 C CA . GLU B 1 66 ? 34.375 -22.75 5.328 1 97.56 66 GLU B CA 1
ATOM 4110 C C . GLU B 1 66 ? 33.625 -22.422 6.617 1 97.56 66 GLU B C 1
ATOM 4112 O O . GLU B 1 66 ? 34.031 -21.547 7.379 1 97.56 66 GLU B O 1
ATOM 4117 N N . GLY B 1 67 ? 32.594 -23.062 6.895 1 96.69 67 GLY B N 1
ATOM 4118 C CA . GLY B 1 67 ? 31.844 -22.891 8.133 1 96.69 67 GLY B CA 1
ATOM 4119 C C . GLY B 1 67 ? 31.031 -21.609 8.172 1 96.69 67 GLY B C 1
ATOM 4120 O O . GLY B 1 67 ? 30.797 -21.047 9.242 1 96.69 67 GLY B O 1
ATOM 4121 N N . GLU B 1 68 ? 30.672 -21.141 7.016 1 96.75 68 GLU B N 1
ATOM 4122 C CA . GLU B 1 68 ? 29.859 -19.922 6.945 1 96.75 68 GLU B CA 1
ATOM 4123 C C . GLU B 1 68 ? 28.438 -20.188 7.414 1 96.75 68 GLU B C 1
ATOM 4125 O O . GLU B 1 68 ? 27.953 -21.328 7.391 1 96.75 68 GLU B O 1
ATOM 4130 N N . PRO B 1 69 ? 27.812 -19.141 7.93 1 96.62 69 PRO B N 1
ATOM 4131 C CA . PRO B 1 69 ? 26.375 -19.312 8.203 1 96.62 69 PRO B CA 1
ATOM 4132 C C . PRO B 1 69 ? 25.578 -19.656 6.945 1 96.62 69 PRO B C 1
ATOM 4134 O O . PRO B 1 69 ? 25.781 -19.031 5.895 1 96.62 69 PRO B O 1
ATOM 4137 N N . LEU B 1 70 ? 24.766 -20.641 7.031 1 97.62 70 LEU B N 1
ATOM 4138 C CA . LEU B 1 70 ? 24 -21.109 5.883 1 97.62 70 LEU B CA 1
ATOM 4139 C C . LEU B 1 70 ? 22.578 -20.562 5.926 1 97.62 70 LEU B C 1
ATOM 4141 O O . LEU B 1 70 ? 21.922 -20.578 6.977 1 97.62 70 LEU B O 1
ATOM 4145 N N . GLY B 1 71 ? 22.078 -20.047 4.828 1 97.75 71 GLY B N 1
ATOM 4146 C CA . GLY B 1 71 ? 20.719 -19.562 4.73 1 97.75 71 GLY B CA 1
ATOM 4147 C C . GLY B 1 71 ? 19.688 -20.672 4.77 1 97.75 71 GLY B C 1
ATOM 4148 O O . GLY B 1 71 ? 20.031 -21.844 4.648 1 97.75 71 GLY B O 1
ATOM 4149 N N . PRO B 1 72 ? 18.406 -20.297 4.895 1 98.06 72 PRO B N 1
ATOM 4150 C CA . PRO B 1 72 ? 17.328 -21.281 5.055 1 98.06 72 PRO B CA 1
ATOM 4151 C C . PRO B 1 72 ? 17.109 -22.109 3.797 1 98.06 72 PRO B C 1
ATOM 4153 O O . PRO B 1 72 ? 16.469 -23.172 3.861 1 98.06 72 PRO B O 1
ATOM 4156 N N . LEU B 1 73 ? 17.641 -21.672 2.617 1 98.75 73 LEU B N 1
ATOM 4157 C CA . LEU B 1 73 ? 17.453 -22.391 1.362 1 98.75 73 LEU B CA 1
ATOM 4158 C C . LEU B 1 73 ? 18.797 -22.797 0.762 1 98.75 73 LEU B C 1
ATOM 4160 O O . LEU B 1 73 ? 18.906 -22.953 -0.455 1 98.75 73 LEU B O 1
ATOM 4164 N N . HIS B 1 74 ? 19.75 -22.969 1.637 1 98.75 74 HIS B N 1
ATOM 4165 C CA . HIS B 1 74 ? 21.125 -23.219 1.188 1 98.75 74 HIS B CA 1
ATOM 4166 C C . HIS B 1 74 ? 21.203 -24.469 0.328 1 98.75 74 HIS B C 1
ATOM 4168 O O . HIS B 1 74 ? 20.922 -25.562 0.802 1 98.75 74 HIS B O 1
ATOM 4174 N N . GLY B 1 75 ? 21.562 -24.25 -0.94 1 98.69 75 GLY B N 1
ATOM 4175 C CA . GLY B 1 75 ? 21.797 -25.344 -1.859 1 98.69 75 GLY B CA 1
ATOM 4176 C C . GLY B 1 75 ? 20.531 -25.844 -2.533 1 98.69 75 GLY B C 1
ATOM 4177 O O . GLY B 1 75 ? 20.578 -26.75 -3.371 1 98.69 75 GLY B O 1
ATOM 4178 N N . VAL B 1 76 ? 19.375 -25.281 -2.213 1 98.81 76 VAL B N 1
ATOM 4179 C CA . VAL B 1 76 ? 18.094 -25.734 -2.725 1 98.81 76 VAL B CA 1
ATOM 4180 C C . VAL B 1 76 ? 17.875 -25.188 -4.137 1 98.81 76 VAL B C 1
ATOM 4182 O O . VAL B 1 76 ? 17.969 -23.984 -4.367 1 98.81 76 VAL B O 1
ATOM 4185 N N . PRO B 1 77 ? 17.594 -26.062 -5.141 1 98.88 77 PRO B N 1
ATOM 4186 C CA . PRO B 1 77 ? 17.312 -25.594 -6.5 1 98.88 77 PRO B CA 1
ATOM 4187 C C . PRO B 1 77 ? 16.016 -24.797 -6.59 1 98.88 77 PRO B C 1
ATOM 4189 O O . PRO B 1 77 ? 15.031 -25.141 -5.941 1 98.88 77 PRO B O 1
ATOM 4192 N N . VAL B 1 78 ? 16.031 -23.703 -7.324 1 98.88 78 VAL B N 1
ATOM 4193 C CA . VAL B 1 78 ? 14.852 -22.891 -7.574 1 98.88 78 VAL B CA 1
ATOM 4194 C C . VAL B 1 78 ? 14.797 -22.5 -9.047 1 98.88 78 VAL B C 1
ATOM 4196 O O . VAL B 1 78 ? 15.828 -22.297 -9.68 1 98.88 78 VAL B O 1
ATOM 4199 N N . ALA B 1 79 ? 13.633 -22.547 -9.664 1 98.88 79 ALA B N 1
ATOM 4200 C CA . ALA B 1 79 ? 13.398 -22.031 -11.016 1 98.88 79 ALA B CA 1
ATOM 4201 C C . ALA B 1 79 ? 12.672 -20.688 -10.977 1 98.88 79 ALA B C 1
ATOM 4203 O O . ALA B 1 79 ? 11.781 -20.484 -10.148 1 98.88 79 ALA B O 1
ATOM 4204 N N . ILE B 1 80 ? 13.023 -19.75 -11.859 1 98.88 80 ILE B N 1
ATOM 4205 C CA . ILE B 1 80 ? 12.477 -18.406 -11.875 1 98.88 80 ILE B CA 1
ATOM 4206 C C . ILE B 1 80 ? 11.641 -18.203 -13.141 1 98.88 80 ILE B C 1
ATOM 4208 O O . ILE B 1 80 ? 12.078 -18.562 -14.242 1 98.88 80 ILE B O 1
ATOM 4212 N N . LYS B 1 81 ? 10.414 -17.641 -12.992 1 98.69 81 LYS B N 1
ATOM 4213 C CA . LYS B 1 81 ? 9.555 -17.344 -14.133 1 98.69 81 LYS B CA 1
ATOM 4214 C C . LYS B 1 81 ? 10.266 -16.438 -15.133 1 98.69 81 LYS B C 1
ATOM 4216 O O . LYS B 1 81 ? 10.906 -15.453 -14.742 1 98.69 81 LYS B O 1
ATOM 4221 N N . ASP B 1 82 ? 10.141 -16.719 -16.391 1 98.75 82 ASP B N 1
ATOM 4222 C CA . ASP B 1 82 ? 10.867 -15.984 -17.422 1 98.75 82 ASP B CA 1
ATOM 4223 C C . ASP B 1 82 ? 10.25 -14.602 -17.641 1 98.75 82 ASP B C 1
ATOM 4225 O O . ASP B 1 82 ? 10.195 -14.117 -18.766 1 98.75 82 ASP B O 1
ATOM 4229 N N . LEU B 1 83 ? 9.719 -14.031 -16.641 1 97.75 83 LEU B N 1
ATOM 4230 C CA . LEU B 1 83 ? 9.312 -12.633 -16.562 1 97.75 83 LEU B CA 1
ATOM 4231 C C . LEU B 1 83 ? 10.219 -11.852 -15.625 1 97.75 83 LEU B C 1
ATOM 4233 O O . LEU B 1 83 ? 10.242 -10.617 -15.664 1 97.75 83 LEU B O 1
ATOM 4237 N N . ASP B 1 84 ? 10.875 -12.578 -14.758 1 98 84 ASP B N 1
ATOM 4238 C CA . ASP B 1 84 ? 11.727 -11.977 -13.734 1 98 84 ASP B CA 1
ATOM 4239 C C . ASP B 1 84 ? 13.203 -12.148 -14.07 1 98 84 ASP B C 1
ATOM 4241 O O . ASP B 1 84 ? 13.609 -13.195 -14.578 1 98 84 ASP B O 1
ATOM 4245 N N . ASP B 1 85 ? 13.953 -11.18 -13.711 1 98.25 85 ASP B N 1
ATOM 4246 C CA . ASP B 1 85 ? 15.336 -11.102 -14.164 1 98.25 85 ASP B CA 1
ATOM 4247 C C . ASP B 1 85 ? 16.266 -11.883 -13.234 1 98.25 85 ASP B C 1
ATOM 4249 O O . ASP B 1 85 ? 16.109 -11.844 -12.016 1 98.25 85 ASP B O 1
ATOM 4253 N N . VAL B 1 86 ? 17.078 -12.617 -13.805 1 98.69 86 VAL B N 1
ATOM 4254 C CA . VAL B 1 86 ? 18.266 -13.203 -13.188 1 98.69 86 VAL B CA 1
ATOM 4255 C C . VAL B 1 86 ? 19.516 -12.641 -13.852 1 98.69 86 VAL B C 1
ATOM 4257 O O . VAL B 1 86 ? 19.688 -12.742 -15.062 1 98.69 86 VAL B O 1
ATOM 4260 N N . GLU B 1 87 ? 20.328 -12.047 -13.023 1 98.44 87 GLU B N 1
ATOM 4261 C CA . GLU B 1 87 ? 21.5 -11.375 -13.555 1 98.44 87 GLU B CA 1
ATOM 4262 C C . GLU B 1 87 ? 22.312 -12.297 -14.469 1 98.44 87 GLU B C 1
ATOM 4264 O O . GLU B 1 87 ? 22.656 -13.414 -14.086 1 98.44 87 GLU B O 1
ATOM 4269 N N . GLY B 1 88 ? 22.594 -11.805 -15.68 1 98.19 88 GLY B N 1
ATOM 4270 C CA . GLY B 1 88 ? 23.438 -12.531 -16.625 1 98.19 88 GLY B CA 1
ATOM 4271 C C . GLY B 1 88 ? 22.688 -13.617 -17.375 1 98.19 88 GLY B C 1
ATOM 4272 O O . GLY B 1 88 ? 23.266 -14.312 -18.203 1 98.19 88 GLY B O 1
ATOM 4273 N N . VAL B 1 89 ? 21.406 -13.844 -17.141 1 98.62 89 VAL B N 1
ATOM 4274 C CA . VAL B 1 89 ? 20.625 -14.898 -17.766 1 98.62 89 VAL B CA 1
ATOM 4275 C C . VAL B 1 89 ? 19.578 -14.281 -18.703 1 98.62 89 VAL B C 1
ATOM 4277 O O . VAL B 1 89 ? 19.047 -13.203 -18.422 1 98.62 89 VAL B O 1
ATOM 4280 N N . ARG B 1 90 ? 19.375 -14.938 -19.734 1 97.56 90 ARG B N 1
ATOM 4281 C CA . ARG B 1 90 ? 18.375 -14.523 -20.719 1 97.56 90 ARG B CA 1
ATOM 4282 C C . ARG B 1 90 ? 16.984 -14.469 -20.094 1 97.56 90 ARG B C 1
ATOM 4284 O O . ARG B 1 90 ? 16.547 -15.422 -19.453 1 97.56 90 ARG B O 1
ATOM 4291 N N . THR B 1 91 ? 16.297 -13.312 -20.188 1 98.19 91 THR B N 1
ATOM 4292 C CA . THR B 1 91 ? 14.891 -13.133 -19.859 1 98.19 91 THR B CA 1
ATOM 4293 C C . THR B 1 91 ? 14.094 -12.719 -21.094 1 98.19 91 THR B C 1
ATOM 4295 O O . THR B 1 91 ? 14.102 -11.547 -21.469 1 98.19 91 THR B O 1
ATOM 4298 N N . THR B 1 92 ? 13.32 -13.633 -21.641 1 98.25 92 THR B N 1
ATOM 4299 C CA . THR B 1 92 ? 12.68 -13.391 -22.938 1 98.25 92 THR B CA 1
ATOM 4300 C C . THR B 1 92 ? 11.289 -12.789 -22.734 1 98.25 92 THR B C 1
ATOM 4302 O O . THR B 1 92 ? 10.711 -12.242 -23.688 1 98.25 92 THR B O 1
ATOM 4305 N N . SER B 1 93 ? 10.727 -12.953 -21.547 1 97.81 93 SER B N 1
ATOM 4306 C CA . SER B 1 93 ? 9.344 -12.578 -21.266 1 97.81 93 SER B CA 1
ATOM 4307 C C . SER B 1 93 ? 8.391 -13.258 -22.25 1 97.81 93 SER B C 1
ATOM 4309 O O . SER B 1 93 ? 7.352 -12.695 -22.609 1 97.81 93 SER B O 1
ATOM 4311 N N . GLY B 1 94 ? 8.766 -14.367 -22.75 1 97.81 94 GLY B N 1
ATOM 4312 C CA . GLY B 1 94 ? 7.957 -15.102 -23.703 1 97.81 94 GLY B CA 1
ATOM 4313 C C . GLY B 1 94 ? 7.742 -14.352 -25 1 97.81 94 GLY B C 1
ATOM 4314 O O . GLY B 1 94 ? 6.781 -14.625 -25.734 1 97.81 94 GLY B O 1
ATOM 4315 N N . SER B 1 95 ? 8.5 -13.352 -25.297 1 97.88 95 SER B N 1
ATOM 4316 C CA . SER B 1 95 ? 8.289 -12.516 -26.469 1 97.88 95 SER B CA 1
ATOM 4317 C C . SER B 1 95 ? 9.484 -12.57 -27.422 1 97.88 95 SER B C 1
ATOM 4319 O O . SER B 1 95 ? 10.633 -12.539 -26.969 1 97.88 95 SER B O 1
ATOM 4321 N N . LEU B 1 96 ? 9.211 -12.641 -28.703 1 97.69 96 LEU B N 1
ATOM 4322 C CA . LEU B 1 96 ? 10.273 -12.578 -29.703 1 97.69 96 LEU B CA 1
ATOM 4323 C C . LEU B 1 96 ? 11.023 -11.258 -29.641 1 97.69 96 LEU B C 1
ATOM 4325 O O . LEU B 1 96 ? 12.195 -11.18 -30 1 97.69 96 LEU B O 1
ATOM 4329 N N . LEU B 1 97 ? 10.398 -10.195 -29.094 1 96.88 97 LEU B N 1
ATOM 4330 C CA . LEU B 1 97 ? 11.031 -8.891 -28.953 1 96.88 97 LEU B CA 1
ATOM 4331 C C . LEU B 1 97 ? 12.219 -8.969 -27.984 1 96.88 97 LEU B C 1
ATOM 4333 O O . LEU B 1 97 ? 13.18 -8.203 -28.125 1 96.88 97 LEU B O 1
ATOM 4337 N N . PHE B 1 98 ? 12.109 -9.891 -27.047 1 97.44 98 PHE B N 1
ATOM 4338 C CA . PHE B 1 98 ? 13.117 -9.977 -26 1 97.44 98 PHE B CA 1
ATOM 4339 C C . PHE B 1 98 ? 13.82 -11.336 -26.031 1 97.44 98 PHE B C 1
ATOM 4341 O O . PHE B 1 98 ? 14.375 -11.781 -25.031 1 97.44 98 PHE B O 1
ATOM 4348 N N . GLU B 1 99 ? 13.781 -12.047 -27.141 1 97.06 99 GLU B N 1
ATOM 4349 C CA . GLU B 1 99 ? 14.234 -13.438 -27.234 1 97.06 99 GLU B CA 1
ATOM 4350 C C . GLU B 1 99 ? 15.695 -13.562 -26.828 1 97.06 99 GLU B C 1
ATOM 4352 O O . GLU B 1 99 ? 16.109 -14.602 -26.297 1 97.06 99 GLU B O 1
ATOM 4357 N N . ASP B 1 100 ? 16.531 -12.508 -26.938 1 96.44 100 ASP B N 1
ATOM 4358 C CA . ASP B 1 100 ? 17.953 -12.594 -26.672 1 96.44 100 ASP B CA 1
ATOM 4359 C C . ASP B 1 100 ? 18.359 -11.602 -25.578 1 96.44 100 ASP B C 1
ATOM 4361 O O . ASP B 1 100 ? 19.547 -11.328 -25.391 1 96.44 100 ASP B O 1
ATOM 4365 N N . ARG B 1 101 ? 17.359 -11.031 -24.922 1 96.88 101 ARG B N 1
ATOM 4366 C CA . ARG B 1 101 ? 17.656 -10.039 -23.891 1 96.88 101 ARG B CA 1
ATOM 4367 C C . ARG B 1 101 ? 18.297 -10.688 -22.672 1 96.88 101 ARG B C 1
ATOM 4369 O O . ARG B 1 101 ? 17.734 -11.625 -22.094 1 96.88 101 ARG B O 1
ATOM 4376 N N . ILE B 1 102 ? 19.453 -10.195 -22.25 1 98.19 102 ILE B N 1
ATOM 4377 C CA . ILE B 1 102 ? 20.156 -10.672 -21.047 1 98.19 102 ILE B CA 1
ATOM 4378 C C . ILE B 1 102 ? 19.938 -9.688 -19.906 1 98.19 102 ILE B C 1
ATOM 4380 O O . ILE B 1 102 ? 20.172 -8.484 -20.062 1 98.19 102 ILE B O 1
ATOM 4384 N N . ALA B 1 103 ? 19.531 -10.148 -18.766 1 97.81 103 ALA B N 1
ATOM 4385 C CA . ALA B 1 103 ? 19.25 -9.289 -17.625 1 97.81 103 ALA B CA 1
ATOM 4386 C C . ALA B 1 103 ? 20.547 -8.781 -17 1 97.81 103 ALA B C 1
ATOM 4388 O O . ALA B 1 103 ? 21.516 -9.523 -16.875 1 97.81 103 ALA B O 1
ATOM 4389 N N . ASP B 1 104 ? 20.578 -7.496 -16.531 1 96.62 104 ASP B N 1
ATOM 4390 C CA . ASP B 1 104 ? 21.766 -6.875 -15.984 1 96.62 104 ASP B CA 1
ATOM 4391 C C . ASP B 1 104 ? 21.828 -7.039 -14.461 1 96.62 104 ASP B C 1
ATOM 4393 O O . ASP B 1 104 ? 22.875 -6.871 -13.852 1 96.62 104 ASP B O 1
ATOM 4397 N N . ALA B 1 105 ? 20.672 -7.348 -13.898 1 97.44 105 ALA B N 1
ATOM 4398 C CA . ALA B 1 105 ? 20.578 -7.488 -12.453 1 97.44 105 ALA B CA 1
ATOM 4399 C C . ALA B 1 105 ? 19.453 -8.453 -12.07 1 97.44 105 ALA B C 1
ATOM 4401 O O . ALA B 1 105 ? 18.578 -8.742 -12.883 1 97.44 105 ALA B O 1
ATOM 4402 N N . ASP B 1 106 ? 19.516 -8.906 -10.867 1 98.31 106 ASP B N 1
ATOM 4403 C CA . ASP B 1 106 ? 18.438 -9.742 -10.328 1 98.31 106 ASP B CA 1
ATOM 4404 C C . ASP B 1 106 ? 17.219 -8.914 -9.977 1 98.31 106 ASP B C 1
ATOM 4406 O O . ASP B 1 106 ? 17.344 -7.793 -9.477 1 98.31 106 ASP B O 1
ATOM 4410 N N . SER B 1 107 ? 16.047 -9.492 -10.312 1 97.75 107 SER B N 1
ATOM 4411 C CA . SER B 1 107 ? 14.867 -8.969 -9.633 1 97.75 107 SER B CA 1
ATOM 4412 C C . SER B 1 107 ? 15.023 -9.047 -8.117 1 97.75 107 SER B C 1
ATOM 4414 O O . SER B 1 107 ? 15.734 -9.914 -7.605 1 97.75 107 SER B O 1
ATOM 4416 N N . PRO B 1 108 ? 14.312 -8.195 -7.367 1 96.94 108 PRO B N 1
ATOM 4417 C CA . PRO B 1 108 ? 14.539 -8.117 -5.922 1 96.94 108 PRO B CA 1
ATOM 4418 C C . PRO B 1 108 ? 14.297 -9.445 -5.211 1 96.94 108 PRO B C 1
ATOM 4420 O O . PRO B 1 108 ? 15.109 -9.867 -4.383 1 96.94 108 PRO B O 1
ATOM 4423 N N . PHE B 1 109 ? 13.188 -10.109 -5.488 1 97.56 109 PHE B N 1
ATOM 4424 C CA . PHE B 1 109 ? 12.906 -11.352 -4.785 1 97.56 109 PHE B CA 1
ATOM 4425 C C . PHE B 1 109 ? 13.898 -12.438 -5.184 1 97.56 109 PHE B C 1
ATOM 4427 O O . PHE B 1 109 ? 14.211 -13.328 -4.387 1 97.56 109 PHE B O 1
ATOM 4434 N N . VAL B 1 110 ? 14.445 -12.375 -6.43 1 98.56 110 VAL B N 1
ATOM 4435 C CA . VAL B 1 110 ? 15.461 -13.328 -6.879 1 98.56 110 VAL B CA 1
ATOM 4436 C C . VAL B 1 110 ? 16.75 -13.125 -6.082 1 98.56 110 VAL B C 1
ATOM 4438 O O . VAL B 1 110 ? 17.344 -14.094 -5.613 1 98.56 110 VAL B O 1
ATOM 4441 N N . ALA B 1 111 ? 17.141 -11.875 -5.953 1 98.62 111 ALA B N 1
ATOM 4442 C CA . ALA B 1 111 ? 18.312 -11.562 -5.137 1 98.62 111 ALA B CA 1
ATOM 4443 C C . ALA B 1 111 ? 18.141 -12.094 -3.715 1 98.62 111 ALA B C 1
ATOM 4445 O O . ALA B 1 111 ? 19.094 -12.602 -3.123 1 98.62 111 ALA B O 1
ATOM 4446 N N . ARG B 1 112 ? 16.969 -12.031 -3.199 1 98.69 112 ARG B N 1
ATOM 4447 C CA . ARG B 1 112 ? 16.703 -12.477 -1.837 1 98.69 112 ARG B CA 1
ATOM 4448 C C . ARG B 1 112 ? 16.734 -14 -1.747 1 98.69 112 ARG B C 1
ATOM 4450 O O . ARG B 1 112 ? 17.188 -14.562 -0.749 1 98.69 112 ARG B O 1
ATOM 4457 N N . LEU B 1 113 ? 16.234 -14.68 -2.77 1 98.81 113 LEU B N 1
ATOM 4458 C CA . LEU B 1 113 ? 16.328 -16.125 -2.828 1 98.81 113 LEU B CA 1
ATOM 4459 C C . LEU B 1 113 ? 17.797 -16.562 -2.873 1 98.81 113 LEU B C 1
ATOM 4461 O O . LEU B 1 113 ? 18.188 -17.484 -2.148 1 98.81 113 LEU B O 1
ATOM 4465 N N . LYS B 1 114 ? 18.562 -15.891 -3.73 1 98.69 114 LYS B N 1
ATOM 4466 C CA . LYS B 1 114 ? 19.984 -16.188 -3.811 1 98.69 114 LYS B CA 1
ATOM 4467 C C . LYS B 1 114 ? 20.672 -15.953 -2.469 1 98.69 114 LYS B C 1
ATOM 4469 O O . LYS B 1 114 ? 21.5 -16.75 -2.035 1 98.69 114 LYS B O 1
ATOM 4474 N N . ALA B 1 115 ? 20.344 -14.859 -1.824 1 98.31 115 ALA B N 1
ATOM 4475 C CA . ALA B 1 115 ? 20.922 -14.539 -0.521 1 98.31 115 ALA B CA 1
ATOM 4476 C C . ALA B 1 115 ? 20.562 -15.602 0.515 1 98.31 115 ALA B C 1
ATOM 4478 O O . ALA B 1 115 ? 21.328 -15.859 1.444 1 98.31 115 ALA B O 1
ATOM 4479 N N . ALA B 1 116 ? 19.422 -16.203 0.33 1 98.62 116 ALA B N 1
ATOM 4480 C CA . ALA B 1 116 ? 18.969 -17.266 1.234 1 98.62 116 ALA B CA 1
ATOM 4481 C C . ALA B 1 116 ? 19.656 -18.594 0.918 1 98.62 116 ALA B C 1
ATOM 4483 O O . ALA B 1 116 ? 19.484 -19.578 1.634 1 98.62 116 ALA B O 1
ATOM 4484 N N . GLY B 1 117 ? 20.406 -18.641 -0.145 1 98.69 117 GLY B N 1
ATOM 4485 C CA . GLY B 1 117 ? 21.234 -19.781 -0.473 1 98.69 117 GLY B CA 1
ATOM 4486 C C . GLY B 1 117 ? 20.656 -20.641 -1.591 1 98.69 117 GLY B C 1
ATOM 4487 O O . GLY B 1 117 ? 21.234 -21.672 -1.951 1 98.69 117 GLY B O 1
ATOM 4488 N N . ALA B 1 118 ? 19.562 -20.25 -2.18 1 98.88 118 ALA B N 1
ATOM 4489 C CA . ALA B 1 118 ? 18.938 -21.016 -3.254 1 98.88 118 ALA B CA 1
ATOM 4490 C C . ALA B 1 118 ? 19.812 -21.016 -4.508 1 98.88 118 ALA B C 1
ATOM 4492 O O . ALA B 1 118 ? 20.594 -20.078 -4.723 1 98.88 118 ALA B O 1
ATOM 4493 N N . VAL B 1 119 ? 19.703 -22 -5.301 1 98.88 119 VAL B N 1
ATOM 4494 C CA . VAL B 1 119 ? 20.469 -22.141 -6.527 1 98.88 119 VAL B CA 1
ATOM 4495 C C . VAL B 1 119 ? 19.547 -22.078 -7.738 1 98.88 119 VAL B C 1
ATOM 4497 O O . VAL B 1 119 ? 18.672 -22.938 -7.906 1 98.88 119 VAL B O 1
ATOM 4500 N N . VAL B 1 120 ? 19.703 -21.078 -8.586 1 98.94 120 VAL B N 1
ATOM 4501 C CA . VAL B 1 120 ? 18.844 -20.875 -9.742 1 98.94 120 VAL B CA 1
ATOM 4502 C C . VAL B 1 120 ? 19.219 -21.875 -10.836 1 98.94 120 VAL B C 1
ATOM 4504 O O . VAL B 1 120 ? 20.344 -21.859 -11.336 1 98.94 120 VAL B O 1
ATOM 4507 N N . VAL B 1 121 ? 18.234 -22.672 -11.242 1 98.88 121 VAL B N 1
ATOM 4508 C CA . VAL B 1 121 ? 18.562 -23.75 -12.18 1 98.88 121 VAL B CA 1
ATOM 4509 C C . VAL B 1 121 ? 17.953 -23.438 -13.547 1 98.88 121 VAL B C 1
ATOM 4511 O O . VAL B 1 121 ? 18.234 -24.141 -14.523 1 98.88 121 VAL B O 1
ATOM 4514 N N . GLY B 1 122 ? 17.172 -22.422 -13.617 1 98.81 122 GLY B N 1
ATOM 4515 C CA . GLY B 1 122 ? 16.625 -22.078 -14.922 1 98.81 122 GLY B CA 1
ATOM 4516 C C . GLY B 1 122 ? 15.484 -21.078 -14.852 1 98.81 122 GLY B C 1
ATOM 4517 O O . GLY B 1 122 ? 15.164 -20.578 -13.773 1 98.81 122 GLY B O 1
ATOM 4518 N N . LYS B 1 123 ? 14.977 -20.672 -16.062 1 98.88 123 LYS B N 1
ATOM 4519 C CA . LYS B 1 123 ? 13.828 -19.797 -16.266 1 98.88 123 LYS B CA 1
ATOM 4520 C C . LYS B 1 123 ? 12.617 -20.562 -16.781 1 98.88 123 LYS B C 1
ATOM 4522 O O . LYS B 1 123 ? 12.719 -21.266 -17.781 1 98.88 123 LYS B O 1
ATOM 4527 N N . THR B 1 124 ? 11.508 -20.438 -16.094 1 98.88 124 THR B N 1
ATOM 4528 C CA . THR B 1 124 ? 10.336 -21.219 -16.453 1 98.88 124 THR B CA 1
ATOM 4529 C C . THR B 1 124 ? 9.484 -20.469 -17.484 1 98.88 124 THR B C 1
ATOM 4531 O O . THR B 1 124 ? 9.5 -19.25 -17.531 1 98.88 124 THR B O 1
ATOM 4534 N N . ASN B 1 125 ? 8.758 -21.25 -18.25 1 98.75 125 ASN B N 1
ATOM 4535 C CA . ASN B 1 125 ? 7.965 -20.734 -19.375 1 98.75 125 ASN B CA 1
ATOM 4536 C C . ASN B 1 125 ? 6.777 -19.906 -18.875 1 98.75 125 ASN B C 1
ATOM 4538 O O . ASN B 1 125 ? 6.332 -20.062 -17.75 1 98.75 125 ASN B O 1
ATOM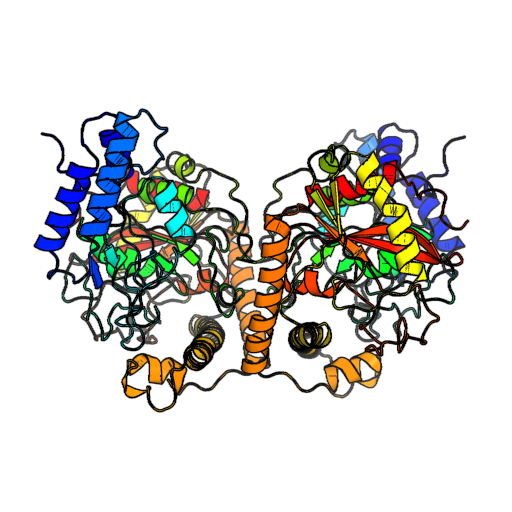 4542 N N . THR B 1 126 ? 6.324 -18.984 -19.672 1 98.62 126 THR B N 1
ATOM 4543 C CA . THR B 1 126 ? 5.242 -18.047 -19.422 1 98.62 126 THR B CA 1
ATOM 4544 C C . THR B 1 126 ? 4.621 -17.562 -20.734 1 98.62 126 THR B C 1
ATOM 4546 O O . THR B 1 126 ? 5.246 -17.656 -21.797 1 98.62 126 THR B O 1
ATOM 4549 N N . PRO B 1 127 ? 3.33 -17.219 -20.766 1 97.06 127 PRO B N 1
ATOM 4550 C CA . PRO B 1 127 ? 2.83 -16.531 -21.969 1 97.06 127 PRO B CA 1
ATOM 4551 C C . PRO B 1 127 ? 3.535 -15.211 -22.219 1 97.06 127 PRO B C 1
ATOM 4553 O O . PRO B 1 127 ? 4.184 -14.664 -21.312 1 97.06 127 PRO B O 1
ATOM 4556 N N . GLU B 1 128 ? 3.414 -14.703 -23.422 1 97 128 GLU B N 1
ATOM 4557 C CA . GLU B 1 128 ? 4.082 -13.469 -23.828 1 97 128 GLU B CA 1
ATOM 4558 C C . GLU B 1 128 ? 3.738 -12.32 -22.875 1 97 128 GLU B C 1
ATOM 4560 O O . GLU B 1 128 ? 2.568 -11.969 -22.719 1 97 128 GLU B O 1
ATOM 4565 N N . PHE B 1 129 ? 4.754 -11.766 -22.172 1 96 129 PHE B N 1
ATOM 4566 C CA . PHE B 1 129 ? 4.695 -10.672 -21.203 1 96 129 PHE B CA 1
ATOM 4567 C C . PHE B 1 129 ? 3.809 -11.047 -20.016 1 96 129 PHE B C 1
ATOM 4569 O O . PHE B 1 129 ? 3.299 -10.164 -19.312 1 96 129 PHE B O 1
ATOM 4576 N N . GLY B 1 130 ? 3.588 -12.344 -19.781 1 95.69 130 GLY B N 1
ATOM 4577 C CA . GLY B 1 130 ? 2.779 -12.82 -18.656 1 95.69 130 GLY B CA 1
ATOM 4578 C C . GLY B 1 130 ? 1.292 -12.617 -18.875 1 95.69 130 GLY B C 1
ATOM 4579 O O . GLY B 1 130 ? 0.503 -12.734 -17.938 1 95.69 130 GLY B O 1
ATOM 4580 N N . LEU B 1 131 ? 0.972 -12.312 -20.172 1 93.19 131 LEU B N 1
ATOM 4581 C CA . LEU B 1 131 ? -0.424 -12.008 -20.453 1 93.19 131 LEU B CA 1
ATOM 4582 C C . LEU B 1 131 ? -1.148 -13.234 -21 1 93.19 131 LEU B C 1
ATOM 4584 O O . LEU B 1 131 ? -1.023 -13.57 -22.172 1 93.19 131 LEU B O 1
ATOM 4588 N N . GLY B 1 132 ? -1.895 -13.906 -20.078 1 90.88 132 GLY B N 1
ATOM 4589 C CA . GLY B 1 132 ? -2.652 -15.102 -20.438 1 90.88 132 GLY B CA 1
ATOM 4590 C C . GLY B 1 132 ? -2.824 -16.062 -19.281 1 90.88 132 GLY B C 1
ATOM 4591 O O . GLY B 1 132 ? -1.956 -16.156 -18.406 1 90.88 132 GLY B O 1
ATOM 4592 N N . VAL B 1 133 ? -3.9 -16.781 -19.359 1 93.06 133 VAL B N 1
ATOM 4593 C CA . VAL B 1 133 ? -4.207 -17.734 -18.312 1 93.06 133 VAL B CA 1
ATOM 4594 C C . VAL B 1 133 ? -3.855 -19.156 -18.781 1 93.06 133 VAL B C 1
ATOM 4596 O O . VAL B 1 133 ? -4.195 -20.141 -18.109 1 93.06 133 VAL B O 1
ATOM 4599 N N . THR B 1 134 ? -3.244 -19.203 -19.906 1 95.31 134 THR B N 1
ATOM 4600 C CA . THR B 1 134 ? -2.566 -20.391 -20.422 1 95.31 134 THR B CA 1
ATOM 4601 C C . THR B 1 134 ? -1.139 -20.062 -20.844 1 95.31 134 THR B C 1
ATOM 4603 O O . THR B 1 134 ? -0.823 -18.906 -21.125 1 95.31 134 THR B O 1
ATOM 4606 N N . THR B 1 135 ? -0.341 -20.984 -20.828 1 97.25 135 THR B N 1
ATOM 4607 C CA . THR B 1 135 ? 1.064 -20.734 -21.125 1 97.25 135 THR B CA 1
ATOM 4608 C C . THR B 1 135 ? 1.419 -21.203 -22.531 1 97.25 135 THR B C 1
ATOM 4610 O O . THR B 1 135 ? 1.48 -22.406 -22.797 1 97.25 135 THR B O 1
ATOM 4613 N N . ASP B 1 136 ? 1.6 -20.234 -23.375 1 95.5 136 ASP B N 1
ATOM 4614 C CA . ASP B 1 136 ? 2.016 -20.406 -24.766 1 95.5 136 ASP B CA 1
ATOM 4615 C C . ASP B 1 136 ? 2.666 -19.125 -25.297 1 95.5 136 ASP B C 1
ATOM 4617 O O . ASP B 1 136 ? 2.178 -18.031 -25.062 1 95.5 136 ASP B O 1
ATOM 4621 N N . ASN B 1 137 ? 3.764 -19.219 -25.906 1 96.62 137 ASN B N 1
ATOM 4622 C CA . ASN B 1 137 ? 4.441 -18.094 -26.547 1 96.62 137 ASN B CA 1
ATOM 4623 C C . ASN B 1 137 ? 5.23 -18.531 -27.781 1 96.62 137 ASN B C 1
ATOM 4625 O O . ASN B 1 137 ? 5.32 -19.734 -28.062 1 96.62 137 ASN B O 1
ATOM 4629 N N . ARG B 1 138 ? 5.824 -17.625 -28.516 1 96.69 138 ARG B N 1
ATOM 4630 C CA . ARG B 1 138 ? 6.473 -17.922 -29.781 1 96.69 138 ARG B CA 1
ATOM 4631 C C . ARG B 1 138 ? 7.957 -18.219 -29.578 1 96.69 138 ARG B C 1
ATOM 4633 O O . ARG B 1 138 ? 8.648 -18.609 -30.531 1 96.69 138 ARG B O 1
ATOM 4640 N N . VAL B 1 139 ? 8.438 -18.031 -28.391 1 97.69 139 VAL B N 1
ATOM 4641 C CA . VAL B 1 139 ? 9.844 -18.281 -28.094 1 97.69 139 VAL B CA 1
ATOM 4642 C C . VAL B 1 139 ? 10.039 -19.766 -27.734 1 97.69 139 VAL B C 1
ATOM 4644 O O . VAL B 1 139 ? 10.914 -20.422 -28.297 1 97.69 139 VAL B O 1
ATOM 4647 N N . ALA B 1 140 ? 9.164 -20.312 -26.859 1 97.31 140 ALA B N 1
ATOM 4648 C CA . ALA B 1 140 ? 9.398 -21.641 -26.281 1 97.31 140 ALA B CA 1
ATOM 4649 C C . ALA B 1 140 ? 8.242 -22.578 -26.594 1 97.31 140 ALA B C 1
ATOM 4651 O O . ALA B 1 140 ? 8.375 -23.797 -26.484 1 97.31 140 ALA B O 1
ATOM 4652 N N . GLY B 1 141 ? 7.09 -22.016 -27.031 1 97.25 141 GLY B N 1
ATOM 4653 C CA . GLY B 1 141 ? 5.934 -22.859 -27.297 1 97.25 141 GLY B CA 1
ATOM 4654 C C . GLY B 1 141 ? 5.066 -23.078 -26.078 1 97.25 141 GLY B C 1
ATOM 4655 O O . GLY B 1 141 ? 5.074 -22.281 -25.141 1 97.25 141 GLY B O 1
ATOM 4656 N N . ARG B 1 142 ? 4.242 -24.141 -26.141 1 97.38 142 ARG B N 1
ATOM 4657 C CA . ARG B 1 142 ? 3.221 -24.391 -25.125 1 97.38 142 ARG B CA 1
ATOM 4658 C C . ARG B 1 142 ? 3.785 -25.219 -23.969 1 97.38 142 ARG B C 1
ATOM 4660 O O . ARG B 1 142 ? 4.637 -26.094 -24.188 1 97.38 142 ARG B O 1
ATOM 4667 N N . THR B 1 143 ? 3.34 -24.906 -22.797 1 98.62 143 THR B N 1
ATOM 4668 C CA . THR B 1 143 ? 3.588 -25.75 -21.625 1 98.62 143 THR B CA 1
ATOM 4669 C C . THR B 1 143 ? 2.318 -26.484 -21.203 1 98.62 143 THR B C 1
ATOM 4671 O O . THR B 1 143 ? 1.261 -25.859 -21.047 1 98.62 143 THR B O 1
ATOM 4674 N N . GLY B 1 144 ? 2.414 -27.781 -20.984 1 98.56 144 GLY B N 1
ATOM 4675 C CA . GLY B 1 144 ? 1.283 -28.578 -20.547 1 98.56 144 GLY B CA 1
ATOM 4676 C C . GLY B 1 144 ? 1.374 -29 -19.078 1 98.56 144 GLY B C 1
ATOM 4677 O O . GLY B 1 144 ? 2.447 -28.922 -18.484 1 98.56 144 GLY B O 1
ATOM 4678 N N . THR B 1 145 ? 0.232 -29.359 -18.547 1 98.75 145 THR B N 1
ATOM 4679 C CA . THR B 1 145 ? 0.224 -29.906 -17.188 1 98.75 145 THR B CA 1
ATOM 4680 C C . THR B 1 145 ? 0.879 -31.281 -17.156 1 98.75 145 THR B C 1
ATOM 4682 O O . THR B 1 145 ? 0.73 -32.062 -18.078 1 98.75 145 THR B O 1
ATOM 4685 N N . PRO B 1 146 ? 1.626 -31.578 -16.062 1 98.19 146 PRO B N 1
ATOM 4686 C CA . PRO B 1 146 ? 2.281 -32.875 -15.961 1 98.19 146 PRO B CA 1
ATOM 4687 C C . PRO B 1 146 ? 1.285 -34.031 -15.922 1 98.19 146 PRO B C 1
ATOM 4689 O O . PRO B 1 146 ? 1.651 -35.188 -16.203 1 98.19 146 PRO B O 1
ATOM 4692 N N . PHE B 1 147 ? 0.044 -33.781 -15.641 1 98.5 147 PHE B N 1
ATOM 4693 C CA . PHE B 1 147 ? -0.971 -34.812 -15.492 1 98.5 147 PHE B CA 1
ATOM 4694 C C . PHE B 1 147 ? -1.522 -35.219 -16.859 1 98.5 147 PHE B C 1
ATOM 4696 O O . PHE B 1 147 ? -2.1 -36.312 -17 1 98.5 147 PHE B O 1
ATOM 4703 N N . ASP B 1 148 ? -1.425 -34.375 -17.812 1 98.44 148 ASP B N 1
ATOM 4704 C CA . ASP B 1 148 ? -1.738 -34.594 -19.219 1 98.44 148 ASP B CA 1
ATOM 4705 C C . ASP B 1 148 ? -1.135 -33.5 -20.094 1 98.44 148 ASP B C 1
ATOM 4707 O O . ASP B 1 148 ? -1.784 -32.469 -20.359 1 98.44 148 ASP B O 1
ATOM 4711 N N . PRO B 1 149 ? 0.044 -33.688 -20.609 1 97.56 149 PRO B N 1
ATOM 4712 C CA . PRO B 1 149 ? 0.781 -32.625 -21.266 1 97.56 149 PRO B CA 1
ATOM 4713 C C . PRO B 1 149 ? 0.05 -32.062 -22.5 1 97.56 149 PRO B C 1
ATOM 4715 O O . PRO B 1 149 ? 0.444 -31.031 -23.047 1 97.56 149 PRO B O 1
ATOM 4718 N N . ASP B 1 150 ? -1.009 -32.719 -22.969 1 97.88 150 ASP B N 1
ATOM 4719 C CA . ASP B 1 150 ? -1.815 -32.219 -24.078 1 97.88 150 ASP B CA 1
ATOM 4720 C C . ASP B 1 150 ? -2.85 -31.203 -23.578 1 97.88 150 ASP B C 1
ATOM 4722 O O . ASP B 1 150 ? -3.568 -30.609 -24.391 1 97.88 150 ASP B O 1
ATOM 4726 N N . ARG B 1 151 ? -2.879 -30.969 -22.344 1 98.56 151 ARG B N 1
ATOM 4727 C CA . ARG B 1 151 ? -3.77 -29.984 -21.719 1 98.56 151 ARG B CA 1
ATOM 4728 C C . ARG B 1 151 ? -2.979 -28.844 -21.094 1 98.56 151 ARG B C 1
ATOM 4730 O O . ARG B 1 151 ? -1.783 -28.984 -20.828 1 98.56 151 ARG B O 1
ATOM 4737 N N . VAL B 1 152 ? -3.592 -27.75 -20.891 1 98.38 152 VAL B N 1
ATOM 4738 C CA . VAL B 1 152 ? -2.928 -26.5 -20.484 1 98.38 152 VAL B CA 1
ATOM 4739 C C . VAL B 1 152 ? -2.438 -26.625 -19.047 1 98.38 152 VAL B C 1
ATOM 4741 O O . VAL B 1 152 ? -3.076 -27.281 -18.219 1 98.38 152 VAL B O 1
ATOM 4744 N N . SER B 1 153 ? -1.357 -26.031 -18.75 1 98.69 153 SER B N 1
ATOM 4745 C CA . SER B 1 153 ? -0.807 -25.969 -17.406 1 98.69 153 SER B CA 1
ATOM 4746 C C . SER B 1 153 ? -1.358 -24.781 -16.641 1 98.69 153 SER B C 1
ATOM 4748 O O . SER B 1 153 ? -1.073 -24.609 -15.445 1 98.69 153 SER B O 1
ATOM 4750 N N . GLY B 1 154 ? -2.207 -23.969 -17.281 1 97.81 154 GLY B N 1
ATOM 4751 C CA . GLY B 1 154 ? -2.574 -22.672 -16.734 1 97.81 154 GLY B CA 1
ATOM 4752 C C . GLY B 1 154 ? -1.572 -21.578 -17.062 1 97.81 154 GLY B C 1
ATOM 4753 O O . GLY B 1 154 ? -0.613 -21.812 -17.797 1 97.81 154 GLY B O 1
ATOM 4754 N N . GLY B 1 155 ? -1.763 -20.438 -16.625 1 96.88 155 GLY B N 1
ATOM 4755 C CA . GLY B 1 155 ? -0.914 -19.266 -16.812 1 96.88 155 GLY B CA 1
ATOM 4756 C C . GLY B 1 155 ? -1.209 -18.141 -15.852 1 96.88 155 GLY B C 1
ATOM 4757 O O . GLY B 1 155 ? -2.254 -18.125 -15.195 1 96.88 155 GLY B O 1
ATOM 4758 N N . SER B 1 156 ? -0.23 -17.172 -15.633 1 97.38 156 SER B N 1
ATOM 4759 C CA . SER B 1 156 ? 0.935 -17 -16.5 1 97.38 156 SER B CA 1
ATOM 4760 C C . SER B 1 156 ? 2.158 -17.703 -15.906 1 97.38 156 SER B C 1
ATOM 4762 O O . SER B 1 156 ? 3.244 -17.656 -16.484 1 97.38 156 SER B O 1
ATOM 4764 N N . SER B 1 157 ? 2.025 -18.375 -14.758 1 98.81 157 SER B N 1
ATOM 4765 C CA . SER B 1 157 ? 3.145 -19.125 -14.195 1 98.81 157 SER B CA 1
ATOM 4766 C C . SER B 1 157 ? 3.037 -20.609 -14.523 1 98.81 157 SER B C 1
ATOM 4768 O O . SER B 1 157 ? 3.305 -21.453 -13.672 1 98.81 157 SER B O 1
ATOM 4770 N N . GLY B 1 158 ? 2.646 -20.875 -15.75 1 98.81 158 GLY B N 1
ATOM 4771 C CA . GLY B 1 158 ? 2.398 -22.234 -16.156 1 98.81 158 GLY B CA 1
ATOM 4772 C C . GLY B 1 158 ? 3.654 -23.094 -16.172 1 98.81 158 GLY B C 1
ATOM 4773 O O . GLY B 1 158 ? 3.609 -24.281 -15.836 1 98.81 158 GLY B O 1
ATOM 4774 N N . GLY B 1 159 ? 4.793 -22.516 -16.656 1 98.88 159 GLY B N 1
ATOM 4775 C CA . GLY B 1 159 ? 6.055 -23.25 -16.578 1 98.88 159 GLY B CA 1
ATOM 4776 C C . GLY B 1 159 ? 6.445 -23.609 -15.148 1 98.88 159 GLY B C 1
ATOM 4777 O O . GLY B 1 159 ? 6.926 -24.719 -14.898 1 98.88 159 GLY B O 1
ATOM 4778 N N . ALA B 1 160 ? 6.27 -22.688 -14.25 1 98.94 160 ALA B N 1
ATOM 4779 C CA . ALA B 1 160 ? 6.566 -22.922 -12.844 1 98.94 160 ALA B CA 1
ATOM 4780 C C . ALA B 1 160 ? 5.707 -24.062 -12.289 1 98.94 160 ALA B C 1
ATOM 4782 O O . ALA B 1 160 ? 6.223 -25 -11.664 1 98.94 160 ALA B O 1
ATOM 4783 N N . GLY B 1 161 ? 4.391 -23.984 -12.57 1 98.88 161 GLY B N 1
ATOM 4784 C CA . GLY B 1 161 ? 3.5 -25.047 -12.133 1 98.88 161 GLY B CA 1
ATOM 4785 C C . GLY B 1 161 ? 3.881 -26.406 -12.672 1 98.88 161 GLY B C 1
ATOM 4786 O O . GLY B 1 161 ? 3.928 -27.391 -11.93 1 98.88 161 GLY B O 1
ATOM 4787 N N . ALA B 1 162 ? 4.172 -26.453 -13.914 1 98.88 162 ALA B N 1
ATOM 4788 C CA . ALA B 1 162 ? 4.535 -27.703 -14.57 1 98.88 162 ALA B CA 1
ATOM 4789 C C . ALA B 1 162 ? 5.844 -28.266 -14.008 1 98.88 162 ALA B C 1
ATOM 4791 O O . ALA B 1 162 ? 5.969 -29.469 -13.773 1 98.88 162 ALA B O 1
ATOM 4792 N N . ALA B 1 163 ? 6.824 -27.375 -13.805 1 98.75 163 ALA B N 1
ATOM 4793 C CA . ALA B 1 163 ? 8.109 -27.781 -13.258 1 98.75 163 ALA B CA 1
ATOM 4794 C C . ALA B 1 163 ? 7.945 -28.406 -11.875 1 98.75 163 ALA B C 1
ATOM 4796 O O . ALA B 1 163 ? 8.594 -29.406 -11.555 1 98.75 163 ALA B O 1
ATOM 4797 N N . LEU B 1 164 ? 7.113 -27.812 -11.094 1 98.69 164 LEU B N 1
ATOM 4798 C CA . LEU B 1 164 ? 6.863 -28.328 -9.75 1 98.69 164 LEU B CA 1
ATOM 4799 C C . LEU B 1 164 ? 6.117 -29.656 -9.797 1 98.69 164 LEU B C 1
ATOM 4801 O O . LEU B 1 164 ? 6.559 -30.641 -9.203 1 98.69 164 LEU B O 1
ATOM 4805 N N . GLY B 1 165 ? 5.031 -29.688 -10.57 1 98.19 165 GLY B N 1
ATOM 4806 C CA . GLY B 1 165 ? 4.203 -30.891 -10.641 1 98.19 165 GLY B CA 1
ATOM 4807 C C . GLY B 1 165 ? 4.91 -32.062 -11.266 1 98.19 165 GLY B C 1
ATOM 4808 O O . GLY B 1 165 ? 4.555 -33.219 -11.008 1 98.19 165 GLY B O 1
ATOM 4809 N N . ASP B 1 166 ? 5.895 -31.781 -12.078 1 97.75 166 ASP B N 1
ATOM 4810 C CA . ASP B 1 166 ? 6.703 -32.812 -12.711 1 97.75 166 ASP B CA 1
ATOM 4811 C C . ASP B 1 166 ? 7.949 -33.125 -11.883 1 97.75 166 ASP B C 1
ATOM 4813 O O . ASP B 1 166 ? 8.852 -33.812 -12.344 1 97.75 166 ASP B O 1
ATOM 4817 N N . ARG B 1 167 ? 8.102 -32.562 -10.703 1 97 167 ARG B N 1
ATOM 4818 C CA . ARG B 1 167 ? 9.164 -32.75 -9.719 1 97 167 ARG B CA 1
ATOM 4819 C C . ARG B 1 167 ? 10.531 -32.406 -10.32 1 97 167 ARG B C 1
ATOM 4821 O O . ARG B 1 167 ? 11.5 -33.156 -10.125 1 97 167 ARG B O 1
ATOM 4828 N N . LEU B 1 168 ? 10.539 -31.391 -11.086 1 97.88 168 LEU B N 1
ATOM 4829 C CA . LEU B 1 168 ? 11.805 -30.922 -11.648 1 97.88 168 LEU B CA 1
ATOM 4830 C C . LEU B 1 168 ? 12.539 -30.016 -10.656 1 97.88 168 LEU B C 1
ATOM 4832 O O . LEU B 1 168 ? 13.773 -29.984 -10.641 1 97.88 168 LEU B O 1
ATOM 4836 N N . VAL B 1 169 ? 11.844 -29.219 -9.914 1 98.44 169 VAL B N 1
ATOM 4837 C CA . VAL B 1 169 ? 12.375 -28.344 -8.867 1 98.44 169 VAL B CA 1
ATOM 4838 C C . VAL B 1 169 ? 11.414 -28.344 -7.676 1 98.44 169 VAL B C 1
ATOM 4840 O O . VAL B 1 169 ? 10.227 -28.609 -7.824 1 98.44 169 VAL B O 1
ATOM 4843 N N . PRO B 1 170 ? 11.938 -28.031 -6.496 1 98.44 170 PRO B N 1
ATOM 4844 C CA . PRO B 1 170 ? 11.062 -27.953 -5.328 1 98.44 170 PRO B CA 1
ATOM 4845 C C . PRO B 1 170 ? 10.445 -26.578 -5.133 1 98.44 170 PRO B C 1
ATOM 4847 O O . PRO B 1 170 ? 9.477 -26.422 -4.391 1 98.44 170 PRO B O 1
ATOM 4850 N N . LEU B 1 171 ? 11.031 -25.531 -5.754 1 98.75 171 LEU B N 1
ATOM 4851 C CA . LEU B 1 171 ? 10.555 -24.156 -5.648 1 98.75 171 LEU B CA 1
ATOM 4852 C C . LEU B 1 171 ? 10.531 -23.484 -7.016 1 98.75 171 LEU B C 1
ATOM 4854 O O . LEU B 1 171 ? 11.469 -23.625 -7.805 1 98.75 171 LEU B O 1
ATOM 4858 N N . ALA B 1 172 ? 9.492 -22.766 -7.285 1 98.94 172 ALA B N 1
ATOM 4859 C CA . ALA B 1 172 ? 9.367 -22 -8.523 1 98.94 172 ALA B CA 1
ATOM 4860 C C . ALA B 1 172 ? 8.375 -20.859 -8.359 1 98.94 172 ALA B C 1
ATOM 4862 O O . ALA B 1 172 ? 7.234 -20.938 -8.828 1 98.94 172 ALA B O 1
ATOM 4863 N N . PRO B 1 173 ? 8.789 -19.734 -7.734 1 98.62 173 PRO B N 1
ATOM 4864 C CA . PRO B 1 173 ? 7.863 -18.609 -7.559 1 98.62 173 PRO B CA 1
ATOM 4865 C C . PRO B 1 173 ? 7.305 -18.094 -8.883 1 98.62 173 PRO B C 1
ATOM 4867 O O . PRO B 1 173 ? 7.898 -18.328 -9.938 1 98.62 173 PRO B O 1
ATOM 4870 N N . GLY B 1 174 ? 6.129 -17.547 -8.812 1 98.25 174 GLY B N 1
ATOM 4871 C CA . GLY B 1 174 ? 5.469 -16.906 -9.938 1 98.25 174 GLY B CA 1
ATOM 4872 C C . GLY B 1 174 ? 4.988 -15.5 -9.641 1 98.25 174 GLY B C 1
ATOM 4873 O O . GLY B 1 174 ? 5.488 -14.852 -8.719 1 98.25 174 GLY B O 1
ATOM 4874 N N . SER B 1 175 ? 4.242 -14.953 -10.539 1 97.56 175 SER B N 1
ATOM 4875 C CA . SER B 1 175 ? 3.555 -13.68 -10.352 1 97.56 175 SER B CA 1
ATOM 4876 C C . SER B 1 175 ? 2.064 -13.805 -10.641 1 97.56 175 SER B C 1
ATOM 4878 O O . SER B 1 175 ? 1.645 -14.703 -11.375 1 97.56 175 SER B O 1
ATOM 4880 N N . ASP B 1 176 ? 1.281 -12.953 -10.023 1 98 176 ASP B N 1
ATOM 4881 C CA . ASP B 1 176 ? -0.173 -13.07 -10.07 1 98 176 ASP B CA 1
ATOM 4882 C C . ASP B 1 176 ? -0.827 -11.703 -10.234 1 98 176 ASP B C 1
ATOM 4884 O O . ASP B 1 176 ? -0.785 -10.875 -9.32 1 98 176 ASP B O 1
ATOM 4888 N N . ALA B 1 177 ? -1.416 -11.453 -11.406 1 96.06 177 ALA B N 1
ATOM 4889 C CA . ALA B 1 177 ? -2.133 -10.211 -11.695 1 96.06 177 ALA B CA 1
ATOM 4890 C C . ALA B 1 177 ? -3.607 -10.484 -11.977 1 96.06 177 ALA B C 1
ATOM 4892 O O . ALA B 1 177 ? -4.371 -9.555 -12.266 1 96.06 177 ALA B O 1
ATOM 4893 N N . GLY B 1 178 ? -4.012 -11.656 -11.898 1 96.44 178 GLY B N 1
ATOM 4894 C CA . GLY B 1 178 ? -5.375 -12.102 -12.133 1 96.44 178 GLY B CA 1
ATOM 4895 C C . GLY B 1 178 ? -5.566 -13.586 -11.883 1 96.44 178 GLY B C 1
ATOM 4896 O O . GLY B 1 178 ? -6.523 -14.188 -12.383 1 96.44 178 GLY B O 1
ATOM 4897 N N . GLY B 1 179 ? -4.629 -14.203 -11.195 1 97.62 179 GLY B N 1
ATOM 4898 C CA . GLY B 1 179 ? -4.695 -15.625 -10.938 1 97.62 179 GLY B CA 1
ATOM 4899 C C . GLY B 1 179 ? -3.455 -16.375 -11.391 1 97.62 179 GLY B C 1
ATOM 4900 O O . GLY B 1 179 ? -3.348 -17.594 -11.188 1 97.62 179 GLY B O 1
ATOM 4901 N N . SER B 1 180 ? -2.447 -15.695 -11.766 1 98.12 180 SER B N 1
ATOM 4902 C CA . SER B 1 180 ? -1.342 -16.281 -12.516 1 98.12 180 SER B CA 1
ATOM 4903 C C . SER B 1 180 ? -0.457 -17.141 -11.625 1 98.12 180 SER B C 1
ATOM 4905 O O . SER B 1 180 ? 0.419 -17.859 -12.117 1 98.12 180 SER B O 1
ATOM 4907 N N . VAL B 1 181 ? -0.606 -17.094 -10.43 1 98.75 181 VAL B N 1
ATOM 4908 C CA . VAL B 1 181 ? 0.011 -18.062 -9.516 1 98.75 181 VAL B CA 1
ATOM 4909 C C . VAL B 1 181 ? -0.978 -19.172 -9.195 1 98.75 181 VAL B C 1
ATOM 4911 O O . VAL B 1 181 ? -0.635 -20.359 -9.281 1 98.75 181 VAL B O 1
ATOM 4914 N N . ARG B 1 182 ? -2.18 -18.844 -9 1 98.88 182 ARG B N 1
ATOM 4915 C CA . ARG B 1 182 ? -3.203 -19.75 -8.477 1 98.88 182 ARG B CA 1
ATOM 4916 C C . ARG B 1 182 ? -3.744 -20.656 -9.578 1 98.88 182 ARG B C 1
ATOM 4918 O O . ARG B 1 182 ? -4.016 -21.844 -9.344 1 98.88 182 ARG B O 1
ATOM 4925 N N . ILE B 1 183 ? -3.879 -20.125 -10.773 1 98.81 183 ILE B N 1
ATOM 4926 C CA . ILE B 1 183 ? -4.41 -20.922 -11.875 1 98.81 183 ILE B CA 1
ATOM 4927 C C . ILE B 1 183 ? -3.432 -22.031 -12.234 1 98.81 183 ILE B C 1
ATOM 4929 O O . ILE B 1 183 ? -3.797 -23.219 -12.242 1 98.81 183 ILE B O 1
ATOM 4933 N N . PRO B 1 184 ? -2.168 -21.672 -12.422 1 98.88 184 PRO B N 1
ATOM 4934 C CA . PRO B 1 184 ? -1.225 -22.766 -12.68 1 98.88 184 PRO B CA 1
ATOM 4935 C C . PRO B 1 184 ? -1.106 -23.734 -11.5 1 98.88 184 PRO B C 1
ATOM 4937 O O . PRO B 1 184 ? -0.909 -24.938 -11.695 1 98.88 184 PRO B O 1
ATOM 4940 N N . ALA B 1 185 ? -1.161 -23.234 -10.32 1 98.94 185 ALA B N 1
ATOM 4941 C CA . ALA B 1 185 ? -1.133 -24.125 -9.156 1 98.94 185 ALA B CA 1
ATOM 4942 C C . ALA B 1 185 ? -2.273 -25.141 -9.211 1 98.94 185 ALA B C 1
ATOM 4944 O O . ALA B 1 185 ? -2.064 -26.328 -8.992 1 98.94 185 ALA B O 1
ATOM 4945 N N . SER B 1 186 ? -3.436 -24.688 -9.531 1 98.88 186 SER B N 1
ATOM 4946 C CA . SER B 1 186 ? -4.613 -25.531 -9.633 1 98.88 186 SER B CA 1
ATOM 4947 C C . SER B 1 186 ? -4.457 -26.578 -10.742 1 98.88 186 SER B C 1
ATOM 4949 O O . SER B 1 186 ? -4.699 -27.766 -10.523 1 98.88 186 SER B O 1
ATOM 4951 N N . PHE B 1 187 ? -3.996 -26.156 -11.898 1 98.81 187 PHE B N 1
ATOM 4952 C CA . PHE B 1 187 ? -3.961 -27 -13.094 1 98.81 187 PHE B CA 1
ATOM 4953 C C . PHE B 1 187 ? -2.795 -27.969 -13.031 1 98.81 187 PHE B C 1
ATOM 4955 O O . PHE B 1 187 ? -2.764 -28.953 -13.773 1 98.81 187 PHE B O 1
ATOM 4962 N N . CYS B 1 188 ? -1.803 -27.703 -12.148 1 98.88 188 CYS B N 1
ATOM 4963 C CA . CYS B 1 188 ? -0.63 -28.562 -12.094 1 98.88 188 CYS B CA 1
ATOM 4964 C C . CYS B 1 188 ? -0.549 -29.281 -10.75 1 98.88 188 CYS B C 1
ATOM 4966 O O . CYS B 1 188 ? 0.448 -29.953 -10.461 1 98.88 188 CYS B O 1
ATOM 4968 N N . GLY B 1 189 ? -1.546 -29.141 -9.922 1 98.69 189 GLY B N 1
ATOM 4969 C CA . GLY B 1 189 ? -1.625 -29.891 -8.672 1 98.69 189 GLY B CA 1
ATOM 4970 C C . GLY B 1 189 ? -0.553 -29.484 -7.676 1 98.69 189 GLY B C 1
ATOM 4971 O O . GLY B 1 189 ? 0.037 -30.344 -7.016 1 98.69 189 GLY B O 1
ATOM 4972 N N . VAL B 1 190 ? -0.252 -28.234 -7.578 1 98.88 190 VAL B N 1
ATOM 4973 C CA . VAL B 1 190 ? 0.736 -27.734 -6.625 1 98.88 190 VAL B CA 1
ATOM 4974 C C . VAL B 1 190 ? 0.128 -26.625 -5.773 1 98.88 190 VAL B C 1
ATOM 4976 O O . VAL B 1 190 ? -1.046 -26.281 -5.938 1 98.88 190 VAL B O 1
ATOM 4979 N N . TYR B 1 191 ? 0.869 -26.203 -4.809 1 98.94 191 TYR B N 1
ATOM 4980 C CA . TYR B 1 191 ? 0.431 -25.125 -3.934 1 98.94 191 TYR B CA 1
ATOM 4981 C C . TYR B 1 191 ? 0.953 -23.781 -4.426 1 98.94 191 TYR B C 1
ATOM 4983 O O . TYR B 1 191 ? 2.129 -23.656 -4.773 1 98.94 191 TYR B O 1
ATOM 4991 N N . GLY B 1 192 ? 0.109 -22.781 -4.605 1 98.94 192 GLY B N 1
ATOM 4992 C CA . GLY B 1 192 ? 0.48 -21.422 -4.965 1 98.94 192 GLY B CA 1
ATOM 4993 C C . GLY B 1 192 ? -0.239 -20.359 -4.141 1 98.94 192 GLY B C 1
ATOM 4994 O O . GLY B 1 192 ? -1.445 -20.469 -3.906 1 98.94 192 GLY B O 1
ATOM 4995 N N . LEU B 1 193 ? 0.499 -19.344 -3.668 1 98.94 193 LEU B N 1
ATOM 4996 C CA . LEU B 1 193 ? -0.059 -18.312 -2.814 1 98.94 193 LEU B CA 1
ATOM 4997 C C . LEU B 1 193 ? 0.174 -16.922 -3.42 1 98.94 193 LEU B C 1
ATOM 4999 O O . LEU B 1 193 ? 1.313 -16.562 -3.713 1 98.94 193 LEU B O 1
ATOM 5003 N N . LYS B 1 194 ? -0.904 -16.25 -3.764 1 98.81 194 LYS B N 1
ATOM 5004 C CA . LYS B 1 194 ? -0.856 -14.797 -3.951 1 98.81 194 LYS B CA 1
ATOM 5005 C C . LYS B 1 194 ? -0.917 -14.07 -2.613 1 98.81 194 LYS B C 1
ATOM 5007 O O . LYS B 1 194 ? -1.991 -13.922 -2.029 1 98.81 194 LYS B O 1
ATOM 5012 N N . PRO B 1 195 ? 0.209 -13.609 -2.113 1 98.44 195 PRO B N 1
ATOM 5013 C CA . PRO B 1 195 ? 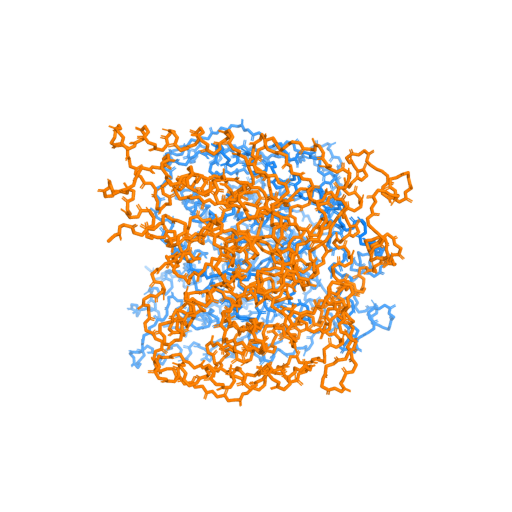0.182 -12.961 -0.8 1 98.44 195 PRO B CA 1
ATOM 5014 C C . PRO B 1 195 ? -0.535 -11.617 -0.821 1 98.44 195 PRO B C 1
ATOM 5016 O O . PRO B 1 195 ? -0.897 -11.117 -1.893 1 98.44 195 PRO B O 1
ATOM 5019 N N . THR B 1 196 ? -0.831 -11.156 0.417 1 98 196 THR B N 1
ATOM 5020 C CA . THR B 1 196 ? -1.293 -9.773 0.521 1 98 196 THR B CA 1
ATOM 5021 C C . THR B 1 196 ? -0.414 -8.844 -0.311 1 98 196 THR B C 1
ATOM 5023 O O . THR B 1 196 ? 0.811 -8.992 -0.326 1 98 196 THR B O 1
ATOM 5026 N N . GLN B 1 197 ? -1.066 -7.906 -1.025 1 97.06 197 GLN B N 1
ATOM 5027 C CA . GLN B 1 197 ? -0.333 -6.922 -1.815 1 97.06 197 GLN B CA 1
ATOM 5028 C C . GLN B 1 197 ? 0.734 -6.23 -0.974 1 97.06 197 GLN B C 1
ATOM 5030 O O . GLN B 1 197 ? 0.46 -5.785 0.142 1 97.06 197 GLN B O 1
ATOM 5035 N N . GLY B 1 198 ? 1.944 -6.152 -1.529 1 96.19 198 GLY B N 1
ATOM 5036 C CA . GLY B 1 198 ? 3.008 -5.398 -0.885 1 96.19 198 GLY B CA 1
ATOM 5037 C C . GLY B 1 198 ? 3.951 -6.27 -0.076 1 96.19 198 GLY B C 1
ATOM 5038 O O . GLY B 1 198 ? 5.039 -5.832 0.298 1 96.19 198 GLY B O 1
ATOM 5039 N N . VAL B 1 199 ? 3.596 -7.574 0.198 1 97.44 199 VAL B N 1
ATOM 5040 C CA . VAL B 1 199 ? 4.406 -8.469 1.019 1 97.44 199 VAL B CA 1
ATOM 5041 C C . VAL B 1 199 ? 5.715 -8.781 0.3 1 97.44 199 VAL B C 1
ATOM 5043 O O . VAL B 1 199 ? 6.777 -8.852 0.929 1 97.44 199 VAL B O 1
ATOM 5046 N N . LEU B 1 200 ? 5.594 -9.031 -0.984 1 97.62 200 LEU B N 1
ATOM 5047 C CA . LEU B 1 200 ? 6.781 -9.203 -1.812 1 97.62 200 LEU B CA 1
ATOM 5048 C C . LEU B 1 200 ? 7.031 -7.969 -2.672 1 97.62 200 LEU B C 1
ATOM 5050 O O . LEU B 1 200 ? 6.102 -7.43 -3.273 1 97.62 200 LEU B O 1
ATOM 5054 N N . PRO B 1 201 ? 8.219 -7.496 -2.701 1 96.12 201 PRO B N 1
ATOM 5055 C CA . PRO B 1 201 ? 8.5 -6.281 -3.469 1 96.12 201 PRO B CA 1
ATOM 5056 C C . PRO B 1 201 ? 8.508 -6.523 -4.977 1 96.12 201 PRO B C 1
ATOM 5058 O O . PRO B 1 201 ? 8.922 -7.594 -5.43 1 96.12 201 PRO B O 1
ATOM 5061 N N . ASN B 1 202 ? 8.094 -5.598 -5.688 1 94.31 202 ASN B N 1
ATOM 5062 C CA . ASN B 1 202 ? 8.141 -5.543 -7.145 1 94.31 202 ASN B CA 1
ATOM 5063 C C . ASN B 1 202 ? 8.672 -4.203 -7.645 1 94.31 202 ASN B C 1
ATOM 5065 O O . ASN B 1 202 ? 7.992 -3.182 -7.539 1 94.31 202 ASN B O 1
ATOM 5069 N N . VAL B 1 203 ? 9.867 -4.23 -8.195 1 95.38 203 VAL B N 1
ATOM 5070 C CA . VAL B 1 203 ? 10.492 -2.998 -8.648 1 95.38 203 VAL B CA 1
ATOM 5071 C C . VAL B 1 203 ? 10.336 -2.867 -10.164 1 95.38 203 VAL B C 1
ATOM 5073 O O . VAL B 1 203 ? 11.32 -2.893 -10.906 1 95.38 203 VAL B O 1
ATOM 5076 N N . SER B 1 204 ? 9.117 -2.66 -10.609 1 92.06 204 SER B N 1
ATOM 5077 C CA . SER B 1 204 ? 8.805 -2.518 -12.031 1 92.06 204 SER B CA 1
ATOM 5078 C C . SER B 1 204 ? 9.281 -1.173 -12.562 1 92.06 204 SER B C 1
ATOM 5080 O O . SER B 1 204 ? 9.18 -0.152 -11.883 1 92.06 204 SER B O 1
ATOM 5082 N N . ARG B 1 205 ? 9.805 -1.146 -13.734 1 94 205 ARG B N 1
ATOM 5083 C CA . ARG B 1 205 ? 10.195 0.044 -14.484 1 94 205 ARG B CA 1
ATOM 5084 C C . ARG B 1 205 ? 9.695 -0.029 -15.922 1 94 205 ARG B C 1
ATOM 5086 O O . ARG B 1 205 ? 9.555 -1.119 -16.484 1 94 205 ARG B O 1
ATOM 5093 N N . PRO B 1 206 ? 9.312 1.088 -16.547 1 94.44 206 PRO B N 1
ATOM 5094 C CA . PRO B 1 206 ? 9.602 2.455 -16.109 1 94.44 206 PRO B CA 1
ATOM 5095 C C . PRO B 1 206 ? 8.578 2.984 -15.102 1 94.44 206 PRO B C 1
ATOM 5097 O O . PRO B 1 206 ? 8.758 4.07 -14.547 1 94.44 206 PRO B O 1
ATOM 5100 N N . ASN B 1 207 ? 7.559 2.266 -14.828 1 95.88 207 ASN B N 1
ATOM 5101 C CA . ASN B 1 207 ? 6.492 2.705 -13.93 1 95.88 207 ASN B CA 1
ATOM 5102 C C . ASN B 1 207 ? 6.469 1.89 -12.641 1 95.88 207 ASN B C 1
ATOM 5104 O O . ASN B 1 207 ? 5.949 0.771 -12.625 1 95.88 207 ASN B O 1
ATOM 5108 N N . ALA B 1 208 ? 6.941 2.471 -11.562 1 96.5 208 ALA B N 1
ATOM 5109 C CA . ALA B 1 208 ? 7.02 1.798 -10.273 1 96.5 208 ALA B CA 1
ATOM 5110 C C . ALA B 1 208 ? 5.637 1.64 -9.648 1 96.5 208 ALA B C 1
ATOM 5112 O O . ALA B 1 208 ? 5.453 0.852 -8.719 1 96.5 208 ALA B O 1
ATOM 5113 N N . PHE B 1 209 ? 4.66 2.307 -10.18 1 95.62 209 PHE B N 1
ATOM 5114 C CA . PHE B 1 209 ? 3.348 2.387 -9.547 1 95.62 209 PHE B CA 1
ATOM 5115 C C . PHE B 1 209 ? 2.324 1.564 -10.312 1 95.62 209 PHE B C 1
ATOM 5117 O O . PHE B 1 209 ? 1.12 1.671 -10.07 1 95.62 209 PHE B O 1
ATOM 5124 N N . ALA B 1 210 ? 2.766 0.698 -11.172 1 92.12 210 ALA B N 1
ATOM 5125 C CA . ALA B 1 210 ? 1.892 0.008 -12.117 1 92.12 210 ALA B CA 1
ATOM 5126 C C . ALA B 1 210 ? 1.2 -1.182 -11.453 1 92.12 210 ALA B C 1
ATOM 5128 O O . ALA B 1 210 ? 0.174 -1.66 -11.938 1 92.12 210 ALA B O 1
ATOM 5129 N N . ASN B 1 211 ? 1.664 -1.608 -10.297 1 91.88 211 ASN B N 1
ATOM 5130 C CA . ASN B 1 211 ? 1.195 -2.877 -9.75 1 91.88 211 ASN B CA 1
ATOM 5131 C C . ASN B 1 211 ? 0.048 -2.672 -8.766 1 91.88 211 ASN B C 1
ATOM 5133 O O . ASN B 1 211 ? -0.265 -3.564 -7.977 1 91.88 211 ASN B O 1
ATOM 5137 N N . HIS B 1 212 ? -0.598 -1.539 -8.828 1 92.19 212 HIS B N 1
ATOM 5138 C CA . HIS B 1 212 ? -1.66 -1.287 -7.859 1 92.19 212 HIS B CA 1
ATOM 5139 C C . HIS B 1 212 ? -3.031 -1.317 -8.523 1 92.19 212 HIS B C 1
ATOM 5141 O O . HIS B 1 212 ? -4.055 -1.451 -7.848 1 92.19 212 HIS B O 1
ATOM 5147 N N . THR B 1 213 ? -3.055 -1.175 -9.82 1 92.56 213 THR B N 1
ATOM 5148 C CA . THR B 1 213 ? -4.344 -1.134 -10.508 1 92.56 213 THR B CA 1
ATOM 5149 C C . THR B 1 213 ? -4.289 -1.934 -11.805 1 92.56 213 THR B C 1
ATOM 5151 O O . THR B 1 213 ? -3.848 -1.425 -12.836 1 92.56 213 THR B O 1
ATOM 5154 N N . PRO B 1 214 ? -4.793 -3.197 -11.781 1 94.56 214 PRO B N 1
ATOM 5155 C CA . PRO B 1 214 ? -5.145 -3.936 -10.562 1 94.56 214 PRO B CA 1
ATOM 5156 C C . PRO B 1 214 ? -3.92 -4.391 -9.773 1 94.56 214 PRO B C 1
ATOM 5158 O O . PRO B 1 214 ? -2.787 -4.207 -10.227 1 94.56 214 PRO B O 1
ATOM 5161 N N . PHE B 1 215 ? -4.148 -4.957 -8.609 1 96.69 215 PHE B N 1
ATOM 5162 C CA . PHE B 1 215 ? -3.047 -5.41 -7.77 1 96.69 215 PHE B CA 1
ATOM 5163 C C . PHE B 1 215 ? -2.35 -6.613 -8.398 1 96.69 215 PHE B C 1
ATOM 5165 O O . PHE B 1 215 ? -3.008 -7.531 -8.891 1 96.69 215 PHE B O 1
ATOM 5172 N N . SER B 1 216 ? -1.065 -6.551 -8.547 1 96.25 216 SER B N 1
ATOM 5173 C CA . SER B 1 216 ? -0.207 -7.641 -9 1 96.25 216 SER B CA 1
ATOM 5174 C C . SER B 1 216 ? 0.917 -7.914 -8.008 1 96.25 216 SER B C 1
ATOM 5176 O O . SER B 1 216 ? 1.473 -6.98 -7.422 1 96.25 216 SER B O 1
ATOM 5178 N N . THR B 1 217 ? 1.194 -9.211 -7.789 1 96.44 217 THR B N 1
ATOM 5179 C CA . THR B 1 217 ? 2.227 -9.555 -6.816 1 96.44 217 THR B CA 1
ATOM 5180 C C . THR B 1 217 ? 2.988 -10.797 -7.254 1 96.44 217 THR B C 1
ATOM 5182 O O . THR B 1 217 ? 2.504 -11.57 -8.086 1 96.44 217 THR B O 1
ATOM 5185 N N . VAL B 1 218 ? 4.227 -10.906 -6.781 1 97.44 218 VAL B N 1
ATOM 5186 C CA . VAL B 1 218 ? 4.957 -12.164 -6.824 1 97.44 218 VAL B CA 1
ATOM 5187 C C . VAL B 1 218 ? 4.438 -13.102 -5.734 1 97.44 218 VAL B C 1
ATOM 5189 O O . VAL B 1 218 ? 3.889 -12.648 -4.727 1 97.44 218 VAL B O 1
ATOM 5192 N N . GLY B 1 219 ? 4.473 -14.32 -5.984 1 98.31 219 GLY B N 1
ATOM 5193 C CA . GLY B 1 219 ? 4.016 -15.281 -4.996 1 98.31 219 GLY B CA 1
ATOM 5194 C C . GLY B 1 219 ? 4.762 -16.609 -5.059 1 98.31 219 GLY B C 1
ATOM 5195 O O . GLY B 1 219 ? 5.203 -17.016 -6.129 1 98.31 219 GLY B O 1
ATOM 5196 N N . PRO B 1 220 ? 4.863 -17.25 -3.922 1 98.81 220 PRO B N 1
ATOM 5197 C CA . PRO B 1 220 ? 5.52 -18.562 -3.896 1 98.81 220 PRO B CA 1
ATOM 5198 C C . PRO B 1 220 ? 4.66 -19.672 -4.508 1 98.81 220 PRO B C 1
ATOM 5200 O O . PRO B 1 220 ? 3.428 -19.594 -4.453 1 98.81 220 PRO B O 1
ATOM 5203 N N . MET B 1 221 ? 5.285 -20.609 -5.148 1 98.94 221 MET B N 1
ATOM 5204 C CA . MET B 1 221 ? 4.711 -21.875 -5.59 1 98.94 221 MET B CA 1
ATOM 5205 C C . MET B 1 221 ? 5.629 -23.047 -5.23 1 98.94 221 MET B C 1
ATOM 5207 O O . MET B 1 221 ? 6.852 -22.938 -5.34 1 98.94 221 MET B O 1
ATOM 5211 N N . ALA B 1 222 ? 5.035 -24.094 -4.738 1 98.94 222 ALA B N 1
ATOM 5212 C CA . ALA B 1 222 ? 5.773 -25.281 -4.32 1 98.94 222 ALA B CA 1
ATOM 5213 C C . ALA B 1 222 ? 4.863 -26.5 -4.277 1 98.94 222 ALA B C 1
ATOM 5215 O O . ALA B 1 222 ? 3.66 -26.391 -4.531 1 98.94 222 ALA B O 1
ATOM 5216 N N . ARG B 1 223 ? 5.48 -27.656 -3.969 1 98.69 223 ARG B N 1
ATOM 5217 C CA . ARG B 1 223 ? 4.695 -28.875 -3.869 1 98.69 223 ARG B CA 1
ATOM 5218 C C . ARG B 1 223 ? 4.109 -29.047 -2.471 1 98.69 223 ARG B C 1
ATOM 5220 O O . ARG B 1 223 ? 3.207 -29.859 -2.26 1 98.69 223 ARG B O 1
ATOM 5227 N N . THR B 1 224 ? 4.668 -28.281 -1.474 1 98.75 224 THR B N 1
ATOM 5228 C CA . THR B 1 224 ? 4.141 -28.312 -0.113 1 98.75 224 THR B CA 1
ATOM 5229 C C . THR B 1 224 ? 3.875 -26.906 0.406 1 98.75 224 THR B C 1
ATOM 5231 O O . THR B 1 224 ? 4.492 -25.938 -0.053 1 98.75 224 THR B O 1
ATOM 5234 N N . VAL B 1 225 ? 2.971 -26.844 1.37 1 98.94 225 VAL B N 1
ATOM 5235 C CA . VAL B 1 225 ? 2.662 -25.562 2.01 1 98.94 225 VAL B CA 1
ATOM 5236 C C . VAL B 1 225 ? 3.898 -25.031 2.734 1 98.94 225 VAL B C 1
ATOM 5238 O O . VAL B 1 225 ? 4.203 -23.844 2.67 1 98.94 225 VAL B O 1
ATOM 5241 N N . GLU B 1 226 ? 4.648 -25.938 3.344 1 98.88 226 GLU B N 1
ATOM 5242 C CA . GLU B 1 226 ? 5.844 -25.547 4.086 1 98.88 226 GLU B CA 1
ATOM 5243 C C . GLU B 1 226 ? 6.887 -24.922 3.16 1 98.88 226 GLU B C 1
ATOM 5245 O O . GLU B 1 226 ? 7.484 -23.891 3.49 1 98.88 226 GLU B O 1
ATOM 5250 N N . ASP B 1 227 ? 7.145 -25.547 2.055 1 98.88 227 ASP B N 1
ATOM 5251 C CA . ASP B 1 227 ? 8.133 -25.031 1.114 1 98.88 227 ASP B CA 1
ATOM 5252 C C . ASP B 1 227 ? 7.75 -23.641 0.614 1 98.88 227 ASP B C 1
ATOM 5254 O O . ASP B 1 227 ? 8.609 -22.766 0.479 1 98.88 227 ASP B O 1
ATOM 5258 N N . ALA B 1 228 ? 6.465 -23.469 0.315 1 98.88 228 ALA B N 1
ATOM 5259 C CA . ALA B 1 228 ? 5.988 -22.156 -0.126 1 98.88 228 ALA B CA 1
ATOM 5260 C C . ALA B 1 228 ? 6.18 -21.109 0.966 1 98.88 228 ALA B C 1
ATOM 5262 O O . ALA B 1 228 ? 6.645 -20 0.694 1 98.88 228 ALA B O 1
ATOM 5263 N N . ALA B 1 229 ? 5.824 -21.469 2.178 1 98.81 229 ALA B N 1
ATOM 5264 C CA . ALA B 1 229 ? 5.961 -20.562 3.305 1 98.81 229 ALA B CA 1
ATOM 5265 C C . ALA B 1 229 ? 7.422 -20.203 3.553 1 98.81 229 ALA B C 1
ATOM 5267 O O . ALA B 1 229 ? 7.754 -19.047 3.824 1 98.81 229 ALA B O 1
ATOM 5268 N N . LEU B 1 230 ? 8.258 -21.188 3.439 1 98.56 230 LEU B N 1
ATOM 5269 C CA . LEU B 1 230 ? 9.695 -21 3.619 1 98.56 230 LEU B CA 1
ATOM 5270 C C . LEU B 1 230 ? 10.242 -20.031 2.57 1 98.56 230 LEU B C 1
ATOM 5272 O O . LEU B 1 230 ? 11.031 -19.141 2.891 1 98.56 230 LEU B O 1
ATOM 5276 N N . SER B 1 231 ? 9.898 -20.234 1.351 1 98.56 231 SER B N 1
ATOM 5277 C CA . SER B 1 231 ? 10.359 -19.344 0.291 1 98.56 231 SER B CA 1
ATOM 5278 C C . SER B 1 231 ? 9.766 -17.953 0.44 1 98.56 231 SER B C 1
ATOM 5280 O O . SER B 1 231 ? 10.422 -16.953 0.131 1 98.56 231 SER B O 1
ATOM 5282 N N . LEU B 1 232 ? 8.5 -17.859 0.882 1 98.69 232 LEU B N 1
ATOM 5283 C CA . LEU B 1 232 ? 7.883 -16.562 1.155 1 98.69 232 LEU B CA 1
ATOM 5284 C C . LEU B 1 232 ? 8.68 -15.797 2.203 1 98.69 232 LEU B C 1
ATOM 5286 O O . LEU B 1 232 ? 8.914 -14.594 2.051 1 98.69 232 LEU B O 1
ATOM 5290 N N . ASP B 1 233 ? 9.117 -16.484 3.234 1 98.62 233 ASP B N 1
ATOM 5291 C CA . ASP B 1 233 ? 9.93 -15.875 4.281 1 98.62 233 ASP B CA 1
ATOM 5292 C C . ASP B 1 233 ? 11.203 -15.266 3.699 1 98.62 233 ASP B C 1
ATOM 5294 O O . ASP B 1 233 ? 11.625 -14.172 4.105 1 98.62 233 ASP B O 1
ATOM 5298 N N . ALA B 1 234 ? 11.805 -15.93 2.787 1 98.38 234 ALA B N 1
ATOM 5299 C CA . ALA B 1 234 ? 13.062 -15.484 2.195 1 98.38 234 ALA B CA 1
ATOM 5300 C C . ALA B 1 234 ? 12.844 -14.266 1.3 1 98.38 234 ALA B C 1
ATOM 5302 O O . ALA B 1 234 ? 13.703 -13.391 1.208 1 98.38 234 ALA B O 1
ATOM 5303 N N . MET B 1 235 ? 11.688 -14.164 0.67 1 98.5 235 MET B N 1
ATOM 5304 C CA . MET B 1 235 ? 11.461 -13.18 -0.382 1 98.5 235 MET B CA 1
ATOM 5305 C C . MET B 1 235 ? 10.797 -11.922 0.181 1 98.5 235 MET B C 1
ATOM 5307 O O . MET B 1 235 ? 10.906 -10.844 -0.405 1 98.5 235 MET B O 1
ATOM 5311 N N . ALA B 1 236 ? 10.148 -12 1.319 1 98.12 236 ALA B N 1
ATOM 5312 C CA . ALA B 1 236 ? 9.242 -10.969 1.819 1 98.12 236 ALA B CA 1
ATOM 5313 C C . ALA B 1 236 ? 10.023 -9.789 2.393 1 98.12 236 ALA B C 1
ATOM 5315 O O . ALA B 1 236 ? 11.148 -9.953 2.865 1 98.12 236 ALA B O 1
ATOM 5316 N N . GLY B 1 237 ? 9.367 -8.531 2.324 1 97.06 237 GLY B N 1
ATOM 5317 C CA . GLY B 1 237 ? 9.898 -7.344 2.975 1 97.06 237 GLY B CA 1
ATOM 5318 C C . GLY B 1 237 ? 9.867 -6.113 2.088 1 97.06 237 GLY B C 1
ATOM 5319 O O . GLY B 1 237 ? 9.75 -6.227 0.865 1 97.06 237 GLY B O 1
ATOM 5320 N N . ALA B 1 238 ? 10 -4.98 2.66 1 96.69 238 ALA B N 1
ATOM 5321 C CA . ALA B 1 238 ? 9.953 -3.699 1.96 1 96.69 238 ALA B CA 1
ATOM 5322 C C . ALA B 1 238 ? 11.164 -3.516 1.059 1 96.69 238 ALA B C 1
ATOM 5324 O O . ALA B 1 238 ? 12.195 -4.16 1.259 1 96.69 238 ALA B O 1
ATOM 5325 N N . HIS B 1 239 ? 11.055 -2.766 0.052 1 97.75 239 HIS B N 1
ATOM 5326 C CA . HIS B 1 239 ? 12.102 -2.342 -0.868 1 97.75 239 HIS B CA 1
ATOM 5327 C C . HIS B 1 239 ? 11.977 -0.857 -1.198 1 97.75 239 HIS B C 1
ATOM 5329 O O . HIS B 1 239 ? 10.891 -0.377 -1.519 1 97.75 239 HIS B O 1
ATOM 5335 N N . PRO B 1 240 ? 13.055 -0.085 -1.146 1 97.12 240 PRO B N 1
ATOM 5336 C CA . PRO B 1 240 ? 12.984 1.37 -1.3 1 97.12 240 PRO B CA 1
ATOM 5337 C C . PRO B 1 240 ? 12.477 1.795 -2.676 1 97.12 240 PRO B C 1
ATOM 5339 O O . PRO B 1 240 ? 11.977 2.91 -2.836 1 97.12 240 PRO B O 1
ATOM 5342 N N . ARG B 1 241 ? 12.586 0.942 -3.635 1 97.88 241 ARG B N 1
ATOM 5343 C CA . ARG B 1 241 ? 12.203 1.31 -4.992 1 97.88 241 ARG B CA 1
ATOM 5344 C C . ARG B 1 241 ? 10.844 0.722 -5.359 1 97.88 241 ARG B C 1
ATOM 5346 O O . ARG B 1 241 ? 10.445 0.749 -6.527 1 97.88 241 ARG B O 1
ATOM 5353 N N . ASP B 1 242 ? 10.156 0.124 -4.422 1 97.25 242 ASP B N 1
ATOM 5354 C CA . ASP B 1 242 ? 8.766 -0.301 -4.531 1 97.25 242 ASP B CA 1
ATOM 5355 C C . ASP B 1 242 ? 7.875 0.486 -3.574 1 97.25 242 ASP B C 1
ATOM 5357 O O . ASP B 1 242 ? 7.836 0.198 -2.375 1 97.25 242 ASP B O 1
ATOM 5361 N N . PRO B 1 243 ? 7.062 1.356 -4.105 1 96.44 243 PRO B N 1
ATOM 5362 C CA . PRO B 1 243 ? 6.305 2.268 -3.244 1 96.44 243 PRO B CA 1
ATOM 5363 C C . PRO B 1 243 ? 5.168 1.566 -2.5 1 96.44 243 PRO B C 1
ATOM 5365 O O . PRO B 1 243 ? 4.559 2.154 -1.602 1 96.44 243 PRO B O 1
ATOM 5368 N N . PHE B 1 244 ? 4.902 0.28 -2.801 1 95.69 244 PHE B N 1
ATOM 5369 C CA . PHE B 1 244 ? 3.764 -0.402 -2.191 1 95.69 244 PHE B CA 1
ATOM 5370 C C . PHE B 1 244 ? 4.234 -1.537 -1.29 1 95.69 244 PHE B C 1
ATOM 5372 O O . PHE B 1 244 ? 3.426 -2.164 -0.601 1 95.69 244 PHE B O 1
ATOM 5379 N N . SER B 1 245 ? 5.539 -1.784 -1.297 1 96.69 245 SER B N 1
ATOM 5380 C CA . SER B 1 245 ? 6.059 -2.873 -0.474 1 96.69 245 SER B CA 1
ATOM 5381 C C . SER B 1 245 ? 5.984 -2.525 1.01 1 96.69 245 SER B C 1
ATOM 5383 O O . SER B 1 245 ? 6.066 -1.354 1.384 1 96.69 245 SER B O 1
ATOM 5385 N N . VAL B 1 246 ? 5.762 -3.525 1.839 1 95.81 246 VAL B N 1
ATOM 5386 C CA . VAL B 1 246 ? 5.609 -3.324 3.275 1 95.81 246 VAL B CA 1
ATOM 5387 C C . VAL B 1 246 ? 6.668 -4.133 4.027 1 95.81 246 VAL B C 1
ATOM 5389 O O . VAL B 1 246 ? 7.137 -5.16 3.533 1 95.81 246 VAL B O 1
ATOM 5392 N N . PRO B 1 247 ? 7.039 -3.689 5.227 1 95.31 247 PRO B N 1
ATOM 5393 C CA . PRO B 1 247 ? 8 -4.457 6.023 1 95.31 247 PRO B CA 1
ATOM 5394 C C . PRO B 1 247 ? 7.469 -5.828 6.43 1 95.31 247 PRO B C 1
ATOM 5396 O O . PRO B 1 247 ? 6.273 -5.977 6.699 1 95.31 247 PRO B O 1
ATOM 5399 N N . LYS B 1 248 ? 8.375 -6.805 6.434 1 93.44 248 LYS B N 1
ATOM 5400 C CA . LYS B 1 248 ? 8.016 -8.125 6.93 1 93.44 248 LYS B CA 1
ATOM 5401 C C . LYS B 1 248 ? 7.734 -8.094 8.43 1 93.44 248 LYS B C 1
ATOM 5403 O O . LYS B 1 248 ? 8.492 -7.5 9.195 1 93.44 248 LYS B O 1
ATOM 5408 N N . ARG B 1 249 ? 6.621 -8.641 8.938 1 86.12 249 ARG B N 1
ATOM 5409 C CA . ARG B 1 249 ? 6.219 -8.523 10.328 1 86.12 249 ARG B CA 1
ATOM 5410 C C . ARG B 1 249 ? 6.285 -9.867 11.039 1 86.12 249 ARG B C 1
ATOM 5412 O O . ARG B 1 249 ? 6.32 -9.93 12.273 1 86.12 249 ARG B O 1
ATOM 5419 N N . GLU B 1 250 ? 6.254 -10.961 10.242 1 87.5 250 GLU B N 1
ATOM 5420 C CA . GLU B 1 250 ? 6.16 -12.273 10.883 1 87.5 250 GLU B CA 1
ATOM 5421 C C . GLU B 1 250 ? 6.859 -13.344 10.047 1 87.5 250 GLU B C 1
ATOM 5423 O O . GLU B 1 250 ? 7.301 -13.078 8.93 1 87.5 250 GLU B O 1
ATOM 5428 N N . SER B 1 251 ? 7.02 -14.5 10.766 1 94.5 251 SER B N 1
ATOM 5429 C CA . SER B 1 251 ? 7.488 -15.688 10.062 1 94.5 251 SER B CA 1
ATOM 5430 C C . SER B 1 251 ? 6.324 -16.453 9.438 1 94.5 251 SER B C 1
ATOM 5432 O O . SER B 1 251 ? 5.465 -16.969 10.156 1 94.5 251 SER B O 1
ATOM 5434 N N . TYR B 1 252 ? 6.316 -16.578 8.164 1 97.94 252 TYR B N 1
ATOM 5435 C CA . TYR B 1 252 ? 5.258 -17.297 7.469 1 97.94 252 TYR B CA 1
ATOM 5436 C C . TYR B 1 252 ? 5.41 -18.812 7.652 1 97.94 252 TYR B C 1
ATOM 5438 O O . TYR B 1 252 ? 4.414 -19.531 7.715 1 97.94 252 TYR B O 1
ATOM 5446 N N . ARG B 1 253 ? 6.621 -19.281 7.777 1 98.06 253 ARG B N 1
ATOM 5447 C CA . ARG B 1 253 ? 6.871 -20.703 7.996 1 98.06 253 ARG B CA 1
ATOM 5448 C C . ARG B 1 253 ? 6.25 -21.172 9.305 1 98.06 253 ARG B C 1
ATOM 5450 O O . ARG B 1 253 ? 5.742 -22.297 9.398 1 98.06 253 ARG B O 1
ATOM 5457 N N . ASP B 1 254 ? 6.246 -20.312 10.328 1 98 254 ASP B N 1
ATOM 5458 C CA . ASP B 1 254 ? 5.688 -20.672 11.633 1 98 254 ASP B CA 1
ATOM 5459 C C . ASP B 1 254 ? 4.18 -20.891 11.539 1 98 254 ASP B C 1
ATOM 5461 O O . ASP B 1 254 ? 3.611 -21.625 12.344 1 98 254 ASP B O 1
ATOM 5465 N N . ALA B 1 255 ? 3.545 -20.312 10.562 1 98.31 255 ALA B N 1
ATOM 5466 C CA . ALA B 1 255 ? 2.1 -20.453 10.391 1 98.31 255 ALA B CA 1
ATOM 5467 C C . ALA B 1 255 ? 1.723 -21.875 10 1 98.31 255 ALA B C 1
ATOM 5469 O O . ALA B 1 255 ? 0.595 -22.312 10.242 1 98.31 255 ALA B O 1
ATOM 5470 N N . VAL B 1 256 ? 2.637 -22.609 9.414 1 98.62 256 VAL B N 1
ATOM 5471 C CA . VAL B 1 256 ? 2.402 -23.953 8.914 1 98.62 256 VAL B CA 1
ATOM 5472 C C . VAL B 1 256 ? 1.962 -24.859 10.062 1 98.62 256 VAL B C 1
ATOM 5474 O O . VAL B 1 256 ? 1.149 -25.766 9.867 1 98.62 256 VAL B O 1
ATOM 5477 N N . ASP B 1 257 ? 2.473 -24.594 11.281 1 97.81 257 ASP B N 1
ATOM 5478 C CA . ASP B 1 257 ? 2.219 -25.469 12.422 1 97.81 257 ASP B CA 1
ATOM 5479 C C . ASP B 1 257 ? 1.133 -24.891 13.32 1 97.81 257 ASP B C 1
ATOM 5481 O O . ASP B 1 257 ? 0.819 -25.453 14.367 1 97.81 257 ASP B O 1
ATOM 5485 N N . ARG B 1 258 ? 0.554 -23.781 12.953 1 97.88 258 ARG B N 1
ATOM 5486 C CA . ARG B 1 258 ? -0.467 -23.141 13.781 1 97.88 258 ARG B CA 1
ATOM 5487 C C . ARG B 1 258 ? -1.783 -23.922 13.711 1 97.88 258 ARG B C 1
ATOM 5489 O O . ARG B 1 258 ? -2.215 -24.328 12.633 1 97.88 258 ARG B O 1
ATOM 5496 N N . PRO B 1 259 ? -2.42 -24.188 14.922 1 97.88 259 PRO B N 1
ATOM 5497 C CA . PRO B 1 259 ? -3.748 -24.812 14.898 1 97.88 259 PRO B CA 1
ATOM 5498 C C . PRO B 1 259 ? -4.801 -23.922 14.242 1 97.88 259 PRO B C 1
ATOM 5500 O O . PRO B 1 259 ? -4.648 -22.688 14.219 1 97.88 259 PRO B O 1
ATOM 5503 N N . VAL B 1 260 ? -5.832 -24.594 13.719 1 98.38 260 VAL B N 1
ATOM 5504 C CA . VAL B 1 260 ? -6.844 -23.828 13 1 98.38 260 VAL B CA 1
ATOM 5505 C C . VAL B 1 260 ? -8.195 -23.969 13.703 1 98.38 260 VAL B C 1
ATOM 5507 O O . VAL B 1 260 ? -9.242 -23.703 13.109 1 98.38 260 VAL B O 1
ATOM 5510 N N . ASP B 1 261 ? -8.211 -24.406 14.914 1 97.12 261 ASP B N 1
ATOM 5511 C CA . ASP B 1 261 ? -9.445 -24.719 15.633 1 97.12 261 ASP B CA 1
ATOM 5512 C C . ASP B 1 261 ? -10.25 -23.453 15.93 1 97.12 261 ASP B C 1
ATOM 5514 O O . ASP B 1 261 ? -11.445 -23.531 16.219 1 97.12 261 ASP B O 1
ATOM 5518 N N . ASP B 1 262 ? -9.688 -22.328 15.844 1 95.75 262 ASP B N 1
ATOM 5519 C CA . ASP B 1 262 ? -10.391 -21.078 16.125 1 95.75 262 ASP B CA 1
ATOM 5520 C C . ASP B 1 262 ? -10.852 -20.406 14.844 1 95.75 262 ASP B C 1
ATOM 5522 O O . ASP B 1 262 ? -11.484 -19.344 14.883 1 95.75 262 ASP B O 1
ATOM 5526 N N . LEU B 1 263 ? -10.57 -21 13.688 1 98.5 263 LEU B N 1
ATOM 5527 C CA . LEU B 1 263 ? -10.883 -20.344 12.422 1 98.5 263 LEU B CA 1
ATOM 5528 C C . LEU B 1 263 ? -12.305 -20.656 11.984 1 98.5 263 LEU B C 1
ATOM 5530 O O . LEU B 1 263 ? -12.758 -21.797 12.086 1 98.5 263 LEU B O 1
ATOM 5534 N N . LYS B 1 264 ? -13.078 -19.656 11.664 1 98.81 264 LYS B N 1
ATOM 5535 C CA . LYS B 1 264 ? -14.359 -19.766 10.969 1 98.81 264 LYS B CA 1
ATOM 5536 C C . LYS B 1 264 ? -14.188 -19.609 9.461 1 98.81 264 LYS B C 1
ATOM 5538 O O . LYS B 1 264 ? -13.719 -18.562 9 1 98.81 264 LYS B O 1
ATOM 5543 N N . ILE B 1 265 ? -14.602 -20.609 8.688 1 98.88 265 ILE B N 1
ATOM 5544 C CA . ILE B 1 265 ? -14.375 -20.641 7.25 1 98.88 265 ILE B CA 1
ATOM 5545 C C . ILE B 1 265 ? -15.719 -20.547 6.52 1 98.88 265 ILE B C 1
ATOM 5547 O O . ILE B 1 265 ? -16.641 -21.328 6.793 1 98.88 265 ILE B O 1
ATOM 5551 N N . ALA B 1 266 ? -15.828 -19.531 5.648 1 98.94 266 ALA B N 1
ATOM 5552 C CA . ALA B 1 266 ? -16.938 -19.5 4.707 1 98.94 266 ALA B CA 1
ATOM 5553 C C . ALA B 1 266 ? -16.641 -20.359 3.475 1 98.94 266 ALA B C 1
ATOM 5555 O O . ALA B 1 266 ? -15.586 -20.219 2.855 1 98.94 266 ALA B O 1
ATOM 5556 N N . TYR B 1 267 ? -17.562 -21.266 3.191 1 98.81 267 TYR B N 1
ATOM 5557 C CA . TYR B 1 267 ? -17.438 -22.078 1.984 1 98.81 267 TYR B CA 1
ATOM 5558 C C . TYR B 1 267 ? -18.438 -21.641 0.927 1 98.81 267 TYR B C 1
ATOM 5560 O O . TYR B 1 267 ? -19.656 -21.641 1.171 1 98.81 267 TYR B O 1
ATOM 5568 N N . SER B 1 268 ? -17.938 -21.172 -0.164 1 98.69 268 SER B N 1
ATOM 5569 C CA . SER B 1 268 ? -18.688 -20.75 -1.335 1 98.69 268 SER B CA 1
ATOM 5570 C C . SER B 1 268 ? -18.016 -21.188 -2.625 1 98.69 268 SER B C 1
ATOM 5572 O O . SER B 1 268 ? -17.234 -20.422 -3.213 1 98.69 268 SER B O 1
ATOM 5574 N N . PRO B 1 269 ? -18.344 -22.375 -3.133 1 97.94 269 PRO B N 1
ATOM 5575 C CA . PRO B 1 269 ? -17.594 -22.906 -4.266 1 97.94 269 PRO B CA 1
ATOM 5576 C C . PRO B 1 269 ? -17.594 -21.984 -5.477 1 97.94 269 PRO B C 1
ATOM 5578 O O . PRO B 1 269 ? -16.641 -21.969 -6.25 1 97.94 269 PRO B O 1
ATOM 5581 N N . ASP B 1 270 ? -18.609 -21.188 -5.656 1 97.69 270 ASP B N 1
ATOM 5582 C CA . ASP B 1 270 ? -18.75 -20.391 -6.875 1 97.69 270 ASP B CA 1
ATOM 5583 C C . ASP B 1 270 ? -18.938 -18.906 -6.551 1 97.69 270 ASP B C 1
ATOM 5585 O O . ASP B 1 270 ? -19.297 -18.125 -7.43 1 97.69 270 ASP B O 1
ATOM 5589 N N . MET B 1 271 ? -18.828 -18.438 -5.332 1 97.12 271 MET B N 1
ATOM 5590 C CA . MET B 1 271 ? -19.016 -17.078 -4.809 1 97.12 271 MET B CA 1
ATOM 5591 C C . MET B 1 271 ? -20.406 -16.547 -5.137 1 97.12 271 MET B C 1
ATOM 5593 O O . MET B 1 271 ? -20.609 -15.336 -5.188 1 97.12 271 MET B O 1
ATOM 5597 N N . GLY B 1 272 ? -21.219 -17.328 -5.508 1 95.81 272 GLY B N 1
ATOM 5598 C CA . GLY B 1 272 ? -22.578 -16.953 -5.832 1 95.81 272 GLY B CA 1
ATOM 5599 C C . GLY B 1 272 ? -22.719 -16.344 -7.219 1 95.81 272 GLY B C 1
ATOM 5600 O O . GLY B 1 272 ? -23.844 -16.078 -7.672 1 95.81 272 GLY B O 1
ATOM 5601 N N . ILE B 1 273 ? -21.578 -16.188 -7.926 1 94.38 273 ILE B N 1
ATOM 5602 C CA . ILE B 1 273 ? -21.703 -15.422 -9.156 1 94.38 273 ILE B CA 1
ATOM 5603 C C . ILE B 1 273 ? -20.922 -16.094 -10.281 1 94.38 273 ILE B C 1
ATOM 5605 O O . ILE B 1 273 ? -20.922 -15.625 -11.422 1 94.38 273 ILE B O 1
ATOM 5609 N N . TYR B 1 274 ? -20.234 -17.188 -10.07 1 95.56 274 TYR B N 1
ATOM 5610 C CA . TYR B 1 274 ? -19.438 -17.891 -11.078 1 95.56 274 TYR B CA 1
ATOM 5611 C C . TYR B 1 274 ? -20.031 -19.25 -11.383 1 95.56 274 TYR B C 1
ATOM 5613 O O . TYR B 1 274 ? -20.562 -19.922 -10.5 1 95.56 274 TYR B O 1
ATOM 5621 N N . PRO B 1 275 ? -19.922 -19.656 -12.609 1 96 275 PRO B N 1
ATOM 5622 C CA . PRO B 1 275 ? -20.219 -21.078 -12.867 1 96 275 PRO B CA 1
ATOM 5623 C C . PRO B 1 275 ? -19.062 -22 -12.492 1 96 275 PRO B C 1
ATOM 5625 O O . PRO B 1 275 ? -17.891 -21.641 -12.68 1 96 275 PRO B O 1
ATOM 5628 N N . VAL B 1 276 ? -19.375 -23.141 -11.922 1 98.12 276 VAL B N 1
ATOM 5629 C CA . VAL B 1 276 ? -18.391 -24.156 -11.555 1 98.12 276 VAL B CA 1
ATOM 5630 C C . VAL B 1 276 ? -18.859 -25.531 -12 1 98.12 276 VAL B C 1
ATOM 5632 O O . VAL B 1 276 ? -20.016 -25.906 -11.766 1 98.12 276 VAL B O 1
ATOM 5635 N N . ASP B 1 277 ? -18 -26.266 -12.672 1 98.38 277 ASP B N 1
ATOM 5636 C CA . ASP B 1 277 ? -18.297 -27.625 -13.094 1 98.38 277 ASP B CA 1
ATOM 5637 C C . ASP B 1 277 ? -18.734 -28.484 -11.914 1 98.38 277 ASP B C 1
ATOM 5639 O O . ASP B 1 277 ? -18.094 -28.469 -10.859 1 98.38 277 ASP B O 1
ATOM 5643 N N . PRO B 1 278 ? -19.812 -29.281 -12.078 1 98.31 278 PRO B N 1
ATOM 5644 C CA . PRO B 1 278 ? -20.312 -30.109 -10.984 1 98.31 278 PRO B CA 1
ATOM 5645 C C . PRO B 1 278 ? -19.25 -31.078 -10.453 1 98.31 278 PRO B C 1
ATOM 5647 O O . PRO B 1 278 ? -19.219 -31.359 -9.258 1 98.31 278 PRO B O 1
ATOM 5650 N N . ASP B 1 279 ? -18.422 -31.609 -11.305 1 98.5 279 ASP B N 1
ATOM 5651 C CA . ASP B 1 279 ? -17.359 -32.531 -10.867 1 98.5 279 ASP B CA 1
ATOM 5652 C C . ASP B 1 279 ? -16.344 -31.797 -10 1 98.5 279 ASP B C 1
ATOM 5654 O O . ASP B 1 279 ? -15.828 -32.375 -9.031 1 98.5 279 ASP B O 1
ATOM 5658 N N . VAL B 1 280 ? -16.031 -30.547 -10.367 1 98.69 280 VAL B N 1
ATOM 5659 C CA . VAL B 1 280 ? -15.133 -29.734 -9.562 1 98.69 280 VAL B CA 1
ATOM 5660 C C . VAL B 1 280 ? -15.766 -29.469 -8.195 1 98.69 280 VAL B C 1
ATOM 5662 O O . VAL B 1 280 ? -15.102 -29.609 -7.164 1 98.69 280 VAL B O 1
ATOM 5665 N N . ARG B 1 281 ? -17.047 -29.141 -8.203 1 98.38 281 ARG B N 1
ATOM 5666 C CA . ARG B 1 281 ? -17.781 -28.891 -6.969 1 98.38 281 ARG B CA 1
ATOM 5667 C C . ARG B 1 281 ? -17.734 -30.094 -6.051 1 98.38 281 ARG B C 1
ATOM 5669 O O . ARG B 1 281 ? -17.562 -29.969 -4.836 1 98.38 281 ARG B O 1
ATOM 5676 N N . GLU B 1 282 ? -17.922 -31.234 -6.594 1 98.56 282 GLU B N 1
ATOM 5677 C CA . GLU B 1 282 ? -17.922 -32.469 -5.816 1 98.56 282 GLU B CA 1
ATOM 5678 C C . GLU B 1 282 ? -16.578 -32.688 -5.137 1 98.56 282 GLU B C 1
ATOM 5680 O O . GLU B 1 282 ? -16.516 -33.094 -3.973 1 98.56 282 GLU B O 1
ATOM 5685 N N . VAL B 1 283 ? -15.516 -32.469 -5.859 1 98.69 283 VAL B N 1
ATOM 5686 C CA . VAL B 1 283 ? -14.18 -32.594 -5.301 1 98.69 283 VAL B CA 1
ATOM 5687 C C . VAL B 1 283 ? -14 -31.656 -4.121 1 98.69 283 VAL B C 1
ATOM 5689 O O . VAL B 1 283 ? -13.445 -32.031 -3.088 1 98.69 283 VAL B O 1
ATOM 5692 N N . LEU B 1 284 ? -14.438 -30.406 -4.258 1 98.69 284 LEU B N 1
ATOM 5693 C CA . LEU B 1 284 ? -14.336 -29.422 -3.182 1 98.69 284 LEU B CA 1
ATOM 5694 C C . LEU B 1 284 ? -15.148 -29.859 -1.965 1 98.69 284 LEU B C 1
ATOM 5696 O O . LEU B 1 284 ? -14.656 -29.797 -0.833 1 98.69 284 LEU B O 1
ATOM 5700 N N . GLU B 1 285 ? -16.344 -30.328 -2.189 1 98.38 285 GLU B N 1
ATOM 5701 C CA . GLU B 1 285 ? -17.219 -30.766 -1.109 1 98.38 285 GLU B CA 1
ATOM 5702 C C . GLU B 1 285 ? -16.594 -31.922 -0.332 1 98.38 285 GLU B C 1
ATOM 5704 O O . GLU B 1 285 ? -16.75 -32.031 0.888 1 98.38 285 GLU B O 1
ATOM 5709 N N . GLU B 1 286 ? -15.898 -32.75 -1.023 1 98.19 286 GLU B N 1
ATOM 5710 C CA . GLU B 1 286 ? -15.258 -33.906 -0.389 1 98.19 286 GLU B CA 1
ATOM 5711 C C . GLU B 1 286 ? -14.078 -33.469 0.482 1 98.19 286 GLU B C 1
ATOM 5713 O O . GLU B 1 286 ? -13.703 -34.156 1.425 1 98.19 286 GLU B O 1
ATOM 5718 N N . ALA B 1 287 ? -13.508 -32.312 0.147 1 98.31 287 ALA B N 1
ATOM 5719 C CA . ALA B 1 287 ? -12.312 -31.859 0.847 1 98.31 287 ALA B CA 1
ATOM 5720 C C . ALA B 1 287 ? -12.68 -31.047 2.08 1 98.31 287 ALA B C 1
ATOM 5722 O O . ALA B 1 287 ? -11.891 -30.938 3.023 1 98.31 287 ALA B O 1
ATOM 5723 N N . ILE B 1 288 ? -13.875 -30.469 2.199 1 98.25 288 ILE B N 1
ATOM 5724 C CA . ILE B 1 288 ? -14.289 -29.484 3.188 1 98.25 288 ILE B CA 1
ATOM 5725 C C . ILE B 1 288 ? -14.242 -30.094 4.586 1 98.25 288 ILE B C 1
ATOM 5727 O O . ILE B 1 288 ? -13.781 -29.453 5.535 1 98.25 288 ILE B O 1
ATOM 5731 N N . PRO B 1 289 ? -14.641 -31.406 4.781 1 98.19 289 PRO B N 1
ATOM 5732 C CA . PRO B 1 289 ? -14.641 -32 6.121 1 98.19 289 PRO B CA 1
ATOM 5733 C C . PRO B 1 289 ? -13.25 -32.031 6.746 1 98.19 289 PRO B C 1
ATOM 5735 O O . PRO B 1 289 ? -13.125 -32.094 7.973 1 98.19 289 PRO B O 1
ATOM 5738 N N . ALA B 1 290 ? -12.242 -31.953 5.871 1 98.06 290 ALA B N 1
ATOM 5739 C CA . ALA B 1 290 ? -10.883 -31.953 6.398 1 98.06 290 ALA B CA 1
ATOM 5740 C C . ALA B 1 290 ? -10.648 -30.75 7.312 1 98.06 290 ALA B C 1
ATOM 5742 O O . ALA B 1 290 ? -9.93 -30.859 8.312 1 98.06 290 ALA B O 1
ATOM 5743 N N . PHE B 1 291 ? -11.203 -29.578 6.98 1 98.5 291 PHE B N 1
ATOM 5744 C CA . PHE B 1 291 ? -11.086 -28.406 7.828 1 98.5 291 PHE B CA 1
ATOM 5745 C C . PHE B 1 291 ? -11.789 -28.625 9.164 1 98.5 291 PHE B C 1
ATOM 5747 O O . PHE B 1 291 ? -11.25 -28.266 10.219 1 98.5 291 PHE B O 1
ATOM 5754 N N . GLU B 1 292 ? -12.93 -29.234 9.07 1 98.12 292 GLU B N 1
ATOM 5755 C CA . GLU B 1 292 ? -13.711 -29.516 10.273 1 98.12 292 GLU B CA 1
ATOM 5756 C C . GLU B 1 292 ? -12.992 -30.5 11.188 1 98.12 292 GLU B C 1
ATOM 5758 O O . GLU B 1 292 ? -12.969 -30.328 12.406 1 98.12 292 GLU B O 1
ATOM 5763 N N . ARG B 1 293 ? -12.422 -31.469 10.609 1 97.69 293 ARG B N 1
ATOM 5764 C CA . ARG B 1 293 ? -11.68 -32.469 11.375 1 97.69 293 ARG B CA 1
ATOM 5765 C C . ARG B 1 293 ? -10.438 -31.844 12.008 1 97.69 293 ARG B C 1
ATOM 5767 O O . ARG B 1 293 ? -9.961 -32.312 13.047 1 97.69 293 ARG B O 1
ATOM 5774 N N . ALA B 1 294 ? -9.953 -30.812 11.367 1 97.62 294 ALA B N 1
ATOM 5775 C CA . ALA B 1 294 ? -8.805 -30.109 11.922 1 97.62 294 ALA B CA 1
ATOM 5776 C C . ALA B 1 294 ? -9.234 -29.125 13.008 1 97.62 294 ALA B C 1
ATOM 5778 O O . ALA B 1 294 ? -8.398 -28.531 13.68 1 97.62 294 ALA B O 1
ATOM 5779 N N . GLY B 1 295 ? -10.477 -28.906 13.211 1 98 295 GLY B N 1
ATOM 5780 C CA . GLY B 1 295 ? -10.984 -28.109 14.32 1 98 295 GLY B CA 1
ATOM 5781 C C . GLY B 1 295 ? -11.664 -26.828 13.883 1 98 295 GLY B C 1
ATOM 5782 O O . GLY B 1 295 ? -12.281 -26.141 14.695 1 98 295 GLY B O 1
ATOM 5783 N N . ALA B 1 296 ? -11.617 -26.5 12.586 1 98.62 296 ALA B N 1
ATOM 5784 C CA . ALA B 1 296 ? -12.234 -25.266 12.094 1 98.62 296 ALA B CA 1
ATOM 5785 C C . ALA B 1 296 ? -13.742 -25.453 11.93 1 98.62 296 ALA B C 1
ATOM 5787 O O . ALA B 1 296 ? -14.242 -26.578 11.906 1 98.62 296 ALA B O 1
ATOM 5788 N N . THR B 1 297 ? -14.438 -24.312 11.961 1 98.5 297 THR B N 1
ATOM 5789 C CA . THR B 1 297 ? -15.852 -24.312 11.602 1 98.5 297 THR B CA 1
ATOM 5790 C C . THR B 1 297 ? -16.047 -23.859 10.156 1 98.5 297 THR B C 1
ATOM 5792 O O . THR B 1 297 ? -15.383 -22.922 9.703 1 98.5 297 THR B O 1
ATOM 5795 N N . VAL B 1 298 ? -16.922 -24.625 9.484 1 98.62 298 VAL B N 1
ATOM 5796 C CA . VAL B 1 298 ? -17.188 -24.297 8.078 1 98.62 298 VAL B CA 1
ATOM 5797 C C . VAL B 1 298 ? -18.672 -24.031 7.879 1 98.62 298 VAL B C 1
ATOM 5799 O O . VAL B 1 298 ? -19.516 -24.859 8.273 1 98.62 298 VAL B O 1
ATOM 5802 N N . ASP B 1 299 ? -19.016 -22.812 7.305 1 98.62 299 ASP B N 1
ATOM 5803 C CA . ASP B 1 299 ? -20.391 -22.469 6.953 1 98.62 299 ASP B CA 1
ATOM 5804 C C . ASP B 1 299 ? -20.516 -22.188 5.457 1 98.62 299 ASP B C 1
ATOM 5806 O O . ASP B 1 299 ? -19.641 -21.562 4.863 1 98.62 299 ASP B O 1
ATOM 5810 N N . ALA B 1 300 ? -21.578 -22.75 4.859 1 98.31 300 ALA B N 1
ATOM 5811 C CA . ALA B 1 300 ? -21.875 -22.391 3.475 1 98.31 300 ALA B CA 1
ATOM 5812 C C . ALA B 1 300 ? -22.484 -21 3.383 1 98.31 300 ALA B C 1
ATOM 5814 O O . ALA B 1 300 ? -23.609 -20.766 3.822 1 98.31 300 ALA B O 1
ATOM 5815 N N . VAL B 1 301 ? -21.688 -20.016 2.877 1 98.12 301 VAL B N 1
ATOM 5816 C CA . VAL B 1 301 ? -22.141 -18.625 2.779 1 98.12 301 VAL B CA 1
ATOM 5817 C C . VAL B 1 301 ? -21.547 -17.984 1.531 1 98.12 301 VAL B C 1
ATOM 5819 O O . VAL B 1 301 ? -20.344 -18.094 1.274 1 98.12 301 VAL B O 1
ATOM 5822 N N . ASP B 1 302 ? -22.406 -17.359 0.734 1 97.75 302 ASP B N 1
ATOM 5823 C CA . ASP B 1 302 ? -21.922 -16.594 -0.412 1 97.75 302 ASP B CA 1
ATOM 5824 C C . ASP B 1 302 ? -21.578 -15.156 -0.011 1 97.75 302 ASP B C 1
ATOM 5826 O O . ASP B 1 302 ? -22.328 -14.516 0.727 1 97.75 302 ASP B O 1
ATOM 5830 N N . PRO B 1 303 ? -20.391 -14.68 -0.441 1 97.81 303 PRO B N 1
ATOM 5831 C CA . PRO B 1 303 ? -20.172 -13.242 -0.262 1 97.81 303 PRO B CA 1
ATOM 5832 C C . PRO B 1 303 ? -21.109 -12.391 -1.123 1 97.81 303 PRO B C 1
ATOM 5834 O O . PRO B 1 303 ? -21.5 -12.812 -2.213 1 97.81 303 PRO B O 1
ATOM 5837 N N . ASP B 1 304 ? -21.5 -11.242 -0.618 1 97.81 304 ASP B N 1
ATOM 5838 C CA . ASP B 1 304 ? -22.188 -10.242 -1.433 1 97.81 304 ASP B CA 1
ATOM 5839 C C . ASP B 1 304 ? -21.203 -9.219 -1.999 1 97.81 304 ASP B C 1
ATOM 5841 O O . ASP B 1 304 ? -20.953 -8.18 -1.384 1 97.81 304 ASP B O 1
ATOM 5845 N N . LEU B 1 305 ? -20.75 -9.438 -3.178 1 96.62 305 LEU B N 1
ATOM 5846 C CA . LEU B 1 305 ? -19.719 -8.594 -3.77 1 96.62 305 LEU B CA 1
ATOM 5847 C C . LEU B 1 305 ? -20.328 -7.352 -4.406 1 96.62 305 LEU B C 1
ATOM 5849 O O . LEU B 1 305 ? -19.609 -6.453 -4.848 1 96.62 305 LEU B O 1
ATOM 5853 N N . GLY B 1 306 ? -21.609 -7.281 -4.453 1 95.81 306 GLY B N 1
ATOM 5854 C CA . GLY B 1 306 ? -22.312 -6.094 -4.914 1 95.81 306 GLY B CA 1
ATOM 5855 C C . GLY B 1 306 ? -22.453 -6.031 -6.422 1 95.81 306 GLY B C 1
ATOM 5856 O O . GLY B 1 306 ? -23.141 -5.148 -6.949 1 95.81 306 GLY B O 1
ATOM 5857 N N . HIS B 1 307 ? -21.812 -6.938 -7.184 1 95.69 307 HIS B N 1
ATOM 5858 C CA . HIS B 1 307 ? -21.844 -7.004 -8.641 1 95.69 307 HIS B CA 1
ATOM 5859 C C . HIS B 1 307 ? -21.828 -8.453 -9.125 1 95.69 307 HIS B C 1
ATOM 5861 O O . HIS B 1 307 ? -21.375 -9.344 -8.414 1 95.69 307 HIS B O 1
ATOM 5867 N N . ASP B 1 308 ? -22.359 -8.648 -10.289 1 93.12 308 ASP B N 1
ATOM 5868 C CA . ASP B 1 308 ? -22.25 -9.984 -10.883 1 93.12 308 ASP B CA 1
ATOM 5869 C C . ASP B 1 308 ? -20.875 -10.18 -11.523 1 93.12 308 ASP B C 1
ATOM 5871 O O . ASP B 1 308 ? -20.016 -9.289 -11.461 1 93.12 308 ASP B O 1
ATOM 5875 N N . ASN B 1 309 ? -20.641 -11.328 -12.023 1 92 309 ASN B N 1
ATOM 5876 C CA . ASN B 1 309 ? -19.344 -11.695 -12.57 1 92 309 ASN B CA 1
ATOM 5877 C C . ASN B 1 309 ? -18.969 -10.797 -13.75 1 92 309 ASN B C 1
ATOM 5879 O O . ASN B 1 309 ? -17.812 -10.359 -13.852 1 92 309 ASN B O 1
ATOM 5883 N N . GLU B 1 310 ? -19.844 -10.508 -14.602 1 91.5 310 GLU B N 1
ATOM 5884 C CA . GLU B 1 310 ? -19.578 -9.711 -15.789 1 91.5 310 GLU B CA 1
ATOM 5885 C C . GLU B 1 310 ? -19.125 -8.297 -15.414 1 91.5 310 GLU B C 1
ATOM 5887 O O . GLU B 1 310 ? -18.172 -7.777 -15.984 1 91.5 310 GLU B O 1
ATOM 5892 N N . GLU B 1 311 ? -19.844 -7.695 -14.469 1 93.38 311 GLU B N 1
ATOM 5893 C CA . GLU B 1 311 ? -19.5 -6.348 -14.023 1 93.38 311 GLU B CA 1
ATOM 5894 C C . GLU B 1 311 ? -18.109 -6.309 -13.391 1 93.38 311 GLU B C 1
ATOM 5896 O O . GLU B 1 311 ? -17.344 -5.375 -13.625 1 93.38 311 GLU B O 1
ATOM 5901 N N . SER B 1 312 ? -17.844 -7.293 -12.609 1 93.19 312 SER B N 1
ATOM 5902 C CA . SER B 1 312 ? -16.547 -7.379 -11.945 1 93.19 312 SER B CA 1
ATOM 5903 C C . SER B 1 312 ? -15.43 -7.582 -12.953 1 93.19 312 SER B C 1
ATOM 5905 O O . SER B 1 312 ? -14.375 -6.953 -12.844 1 93.19 312 SER B O 1
ATOM 5907 N N . LEU B 1 313 ? -15.648 -8.414 -13.906 1 92.56 313 LEU B N 1
ATOM 5908 C CA . LEU B 1 313 ? -14.648 -8.688 -14.938 1 92.56 313 LEU B CA 1
ATOM 5909 C C . LEU B 1 313 ? -14.422 -7.461 -15.812 1 92.56 313 LEU B C 1
ATOM 5911 O O . LEU B 1 313 ? -13.289 -7.172 -16.203 1 92.56 313 LEU B O 1
ATOM 5915 N N . ASP B 1 314 ? -15.531 -6.777 -16.078 1 93.44 314 ASP B N 1
ATOM 5916 C CA . ASP B 1 314 ? -15.414 -5.559 -16.875 1 93.44 314 ASP B CA 1
ATOM 5917 C C . ASP B 1 314 ? -14.539 -4.527 -16.172 1 93.44 314 ASP B C 1
ATOM 5919 O O . ASP B 1 314 ? -13.711 -3.867 -16.812 1 93.44 314 ASP B O 1
ATOM 5923 N N . ALA B 1 315 ? -14.773 -4.359 -14.906 1 95.62 315 ALA B N 1
ATOM 5924 C CA . ALA B 1 315 ? -13.953 -3.438 -14.125 1 95.62 315 ALA B CA 1
ATOM 5925 C C . ALA B 1 315 ? -12.492 -3.867 -14.133 1 95.62 315 ALA B C 1
ATOM 5927 O O . ALA B 1 315 ? -11.602 -3.051 -14.367 1 95.62 315 ALA B O 1
ATOM 5928 N N . TYR B 1 316 ? -12.305 -5.137 -13.914 1 95.12 316 TYR B N 1
ATOM 5929 C CA . TYR B 1 316 ? -10.945 -5.668 -13.906 1 95.12 316 TYR B CA 1
ATOM 5930 C C . TYR B 1 316 ? -10.25 -5.406 -15.242 1 95.12 316 TYR B C 1
ATOM 5932 O O . TYR B 1 316 ? -9.117 -4.918 -15.266 1 95.12 316 TYR B O 1
ATOM 5940 N N . TYR B 1 317 ? -10.891 -5.625 -16.281 1 92.25 317 TYR B N 1
ATOM 5941 C CA . TYR B 1 317 ? -10.25 -5.543 -17.594 1 92.25 317 TYR B CA 1
ATOM 5942 C C . TYR B 1 317 ? -10.117 -4.094 -18.047 1 92.25 317 TYR B C 1
ATOM 5944 O O . TYR B 1 317 ? -9.234 -3.764 -18.844 1 92.25 317 TYR B O 1
ATOM 5952 N N . THR B 1 318 ? -10.992 -3.25 -17.562 1 94.81 318 THR B N 1
ATOM 5953 C CA . THR B 1 318 ? -10.758 -1.825 -17.781 1 94.81 318 THR B CA 1
ATOM 5954 C C . THR B 1 318 ? -9.414 -1.402 -17.188 1 94.81 318 THR B C 1
ATOM 5956 O O . THR B 1 318 ? -8.609 -0.76 -17.875 1 94.81 318 THR B O 1
ATOM 5959 N N . MET B 1 319 ? -9.164 -1.851 -16.031 1 95.19 319 MET B N 1
ATOM 5960 C CA . MET B 1 319 ? -7.922 -1.527 -15.336 1 95.19 319 MET B CA 1
ATOM 5961 C C . MET B 1 319 ? -6.734 -2.207 -16 1 95.19 319 MET B C 1
ATOM 5963 O O . MET B 1 319 ? -5.707 -1.57 -16.25 1 95.19 319 MET B O 1
ATOM 5967 N N . ALA B 1 320 ? -6.902 -3.449 -16.312 1 93.5 320 ALA B N 1
ATOM 5968 C CA . ALA B 1 320 ? -5.832 -4.234 -16.922 1 93.5 320 ALA B CA 1
ATOM 5969 C C . ALA B 1 320 ? -5.453 -3.676 -18.297 1 93.5 320 ALA B C 1
ATOM 5971 O O . ALA B 1 320 ? -4.273 -3.66 -18.656 1 93.5 320 ALA B O 1
ATOM 5972 N N . THR B 1 321 ? -6.43 -3.234 -19.031 1 93.44 321 THR B N 1
ATOM 5973 C CA . THR B 1 321 ? -6.18 -2.695 -20.375 1 93.44 321 THR B CA 1
ATOM 5974 C C . THR B 1 321 ? -5.281 -1.466 -20.297 1 93.44 321 THR B C 1
ATOM 5976 O O . THR B 1 321 ? -4.352 -1.321 -21.094 1 93.44 321 THR B O 1
ATOM 5979 N N . VAL B 1 322 ? -5.535 -0.632 -19.359 1 93 322 VAL B N 1
ATOM 5980 C CA . VAL B 1 322 ? -4.703 0.555 -19.188 1 93 322 VAL B CA 1
ATOM 5981 C C . VAL B 1 322 ? -3.262 0.14 -18.891 1 93 322 VAL B C 1
ATOM 5983 O O . VAL B 1 322 ? -2.322 0.684 -19.469 1 93 322 VAL B O 1
ATOM 5986 N N . ARG B 1 323 ? -3.084 -0.822 -18.062 1 92 323 ARG B N 1
ATOM 5987 C CA . ARG B 1 323 ? -1.763 -1.327 -17.703 1 92 323 ARG B CA 1
ATOM 5988 C C . ARG B 1 323 ? -1.068 -1.941 -18.922 1 92 323 ARG B C 1
ATOM 5990 O O . ARG B 1 323 ? 0.113 -1.685 -19.156 1 92 323 ARG B O 1
ATOM 5997 N N . TRP B 1 324 ? -1.79 -2.723 -19.656 1 91.38 324 TRP B N 1
ATOM 5998 C CA . TRP B 1 324 ? -1.221 -3.422 -20.797 1 91.38 324 TRP B CA 1
ATOM 5999 C C . TRP B 1 324 ? -0.857 -2.441 -21.906 1 91.38 324 TRP B C 1
ATOM 6001 O O . TRP B 1 324 ? 0.151 -2.619 -22.594 1 91.38 324 TRP B O 1
ATOM 6011 N N . GLN B 1 325 ? -1.599 -1.455 -22.047 1 91.81 325 GLN B N 1
ATOM 6012 C CA . GLN B 1 325 ? -1.274 -0.445 -23.047 1 91.81 325 GLN B CA 1
ATOM 6013 C C . GLN B 1 325 ? -0.025 0.339 -22.656 1 91.81 325 GLN B C 1
ATOM 6015 O O . GLN B 1 325 ? 0.757 0.744 -23.516 1 91.81 325 GLN B O 1
ATOM 6020 N N . SER B 1 326 ? 0.094 0.496 -21.391 1 91.25 326 SER B N 1
ATOM 6021 C CA . SER B 1 326 ? 1.3 1.171 -20.922 1 91.25 326 SER B CA 1
ATOM 6022 C C . SER B 1 326 ? 2.549 0.354 -21.234 1 91.25 326 SER B C 1
ATOM 6024 O O . SER B 1 326 ? 3.635 0.912 -21.406 1 91.25 326 SER B O 1
ATOM 6026 N N . LEU B 1 327 ? 2.4 -0.928 -21.312 1 90.88 327 LEU B N 1
ATOM 6027 C CA . LEU B 1 327 ? 3.492 -1.806 -21.719 1 90.88 327 LEU B CA 1
ATOM 6028 C C . LEU B 1 327 ? 3.953 -1.48 -23.125 1 90.88 327 LEU B C 1
ATOM 6030 O O . LEU B 1 327 ? 5.152 -1.486 -23.406 1 90.88 327 LEU B O 1
ATOM 6034 N N . LEU B 1 328 ? 3.021 -1.151 -24.047 1 91.94 328 LEU B N 1
ATOM 6035 C CA . LEU B 1 328 ? 3.363 -0.793 -25.422 1 91.94 328 LEU B CA 1
ATOM 6036 C C . LEU B 1 328 ? 4.195 0.483 -25.469 1 91.94 328 LEU B C 1
ATOM 6038 O O . LEU B 1 328 ? 5.172 0.57 -26.203 1 91.94 328 LEU B O 1
ATOM 6042 N N . ASP B 1 329 ? 3.811 1.391 -24.609 1 91.31 329 ASP B N 1
ATOM 6043 C CA . ASP B 1 329 ? 4.574 2.631 -24.516 1 91.31 329 ASP B CA 1
ATOM 6044 C C . ASP B 1 329 ? 5.996 2.363 -24.016 1 91.31 329 ASP B C 1
ATOM 6046 O O . ASP B 1 329 ? 6.949 2.982 -24.484 1 91.31 329 ASP B O 1
ATOM 6050 N N . ALA B 1 330 ? 6.078 1.468 -23.078 1 91.44 330 ALA B N 1
ATOM 6051 C CA . ALA B 1 330 ? 7.391 1.108 -22.562 1 91.44 330 ALA B CA 1
ATOM 6052 C C . ALA B 1 330 ? 8.25 0.446 -23.625 1 91.44 330 ALA B C 1
ATOM 6054 O O . ALA B 1 330 ? 9.453 0.704 -23.719 1 91.44 330 ALA B O 1
ATOM 6055 N N . LEU B 1 331 ? 7.637 -0.434 -24.438 1 94.06 331 LEU B N 1
ATOM 6056 C CA . LEU B 1 331 ? 8.344 -1.087 -25.531 1 94.06 331 LEU B CA 1
ATOM 6057 C C . LEU B 1 331 ? 8.844 -0.061 -26.547 1 94.06 331 LEU B C 1
ATOM 6059 O O . LEU B 1 331 ? 9.961 -0.167 -27.047 1 94.06 331 LEU B O 1
ATOM 6063 N N . GLU B 1 332 ? 8.023 0.925 -26.797 1 94.38 332 GLU B N 1
ATOM 6064 C CA . GLU B 1 332 ? 8.422 1.991 -27.703 1 94.38 332 GLU B CA 1
ATOM 6065 C C . GLU B 1 332 ? 9.617 2.768 -27.172 1 94.38 332 GLU B C 1
ATOM 6067 O O . GLU B 1 332 ? 10.531 3.115 -27.922 1 94.38 332 GLU B O 1
ATOM 6072 N N . ARG B 1 333 ? 9.641 2.977 -25.922 1 89.75 333 ARG B N 1
ATOM 6073 C CA . ARG B 1 333 ? 10.758 3.666 -25.281 1 89.75 333 ARG B CA 1
ATOM 6074 C C . ARG B 1 333 ? 12.047 2.857 -25.406 1 89.75 333 ARG B C 1
ATOM 6076 O O . ARG B 1 333 ? 13.141 3.422 -25.438 1 89.75 333 ARG B O 1
ATOM 6083 N N . GLU B 1 334 ? 11.867 1.558 -25.453 1 91.81 334 GLU B N 1
ATOM 6084 C CA . GLU B 1 334 ? 13.016 0.666 -25.562 1 91.81 334 GLU B CA 1
ATOM 6085 C C . GLU B 1 334 ? 13.461 0.52 -27.016 1 91.81 334 GLU B C 1
ATOM 6087 O O . GLU B 1 334 ? 14.383 -0.236 -27.312 1 91.81 334 GLU B O 1
ATOM 6092 N N . GLY B 1 335 ? 12.805 1.139 -27.938 1 94.38 335 GLY B N 1
ATOM 6093 C CA . GLY B 1 335 ? 13.219 1.177 -29.328 1 94.38 335 GLY B CA 1
ATOM 6094 C C . GLY B 1 335 ? 12.414 0.26 -30.234 1 94.38 335 GLY B C 1
ATOM 6095 O O . GLY B 1 335 ? 12.695 0.139 -31.422 1 94.38 335 GLY B O 1
ATOM 6096 N N . PHE B 1 336 ? 11.344 -0.389 -29.625 1 96.44 336 PHE B N 1
ATOM 6097 C CA . PHE B 1 336 ? 10.477 -1.238 -30.438 1 96.44 336 PHE B CA 1
ATOM 6098 C C . PHE B 1 336 ? 9.297 -0.445 -30.984 1 96.44 336 PHE B C 1
ATOM 6100 O O . PHE B 1 336 ? 9.008 0.652 -30.5 1 96.44 336 PHE B O 1
ATOM 6107 N N . ASP B 1 337 ? 8.656 -0.955 -32.062 1 96.31 337 ASP B N 1
ATOM 6108 C CA . ASP B 1 337 ? 7.43 -0.397 -32.594 1 96.31 337 ASP B CA 1
ATOM 6109 C C . ASP B 1 337 ? 6.305 -1.429 -32.594 1 96.31 337 ASP B C 1
ATOM 6111 O O . ASP B 1 337 ? 5.875 -1.896 -33.656 1 96.31 337 ASP B O 1
ATOM 6115 N N . PRO B 1 338 ? 5.82 -1.703 -31.406 1 94.5 338 PRO B N 1
ATOM 6116 C CA . PRO B 1 338 ? 4.816 -2.764 -31.297 1 94.5 338 PRO B CA 1
ATOM 6117 C C . PRO B 1 338 ? 3.537 -2.447 -32.062 1 94.5 338 PRO B C 1
ATOM 6119 O O . PRO B 1 338 ? 2.775 -3.357 -32.406 1 94.5 338 PRO B O 1
ATOM 6122 N N . ARG B 1 339 ? 3.225 -1.228 -32.406 1 92.56 339 ARG B N 1
ATOM 6123 C CA . ARG B 1 339 ? 2.033 -0.807 -33.156 1 92.56 339 ARG B CA 1
ATOM 6124 C C . ARG B 1 339 ? 2.301 -0.756 -34.656 1 92.56 339 ARG B C 1
ATOM 6126 O O . ARG B 1 339 ? 1.374 -0.583 -35.438 1 92.56 339 ARG B O 1
ATOM 6133 N N . GLY B 1 340 ? 3.488 -0.955 -35 1 94.56 340 GLY B N 1
ATOM 6134 C CA . GLY B 1 340 ? 3.902 -0.882 -36.406 1 94.56 340 GLY B CA 1
ATOM 6135 C C . GLY B 1 340 ? 4.809 -2.027 -36.812 1 94.56 340 GLY B C 1
ATOM 6136 O O . GLY B 1 340 ? 4.375 -3.18 -36.875 1 94.56 340 GLY B O 1
ATOM 6137 N N . ASP B 1 341 ? 6.109 -1.74 -36.875 1 95.62 341 ASP B N 1
ATOM 6138 C CA . ASP B 1 341 ? 7.086 -2.629 -37.5 1 95.62 341 ASP B CA 1
ATOM 6139 C C . ASP B 1 341 ? 7.238 -3.922 -36.688 1 95.62 341 ASP B C 1
ATOM 6141 O O . ASP B 1 341 ? 7.578 -4.969 -37.25 1 95.62 341 ASP B O 1
ATOM 6145 N N . ASP B 1 342 ? 7.004 -3.893 -35.438 1 96.19 342 ASP B N 1
ATOM 6146 C CA . ASP B 1 342 ? 7.242 -5.062 -34.625 1 96.19 342 ASP B CA 1
ATOM 6147 C C . ASP B 1 342 ? 5.938 -5.793 -34.312 1 96.19 342 ASP B C 1
ATOM 6149 O O . ASP B 1 342 ? 5.93 -6.766 -33.562 1 96.19 342 ASP B O 1
ATOM 6153 N N . ARG B 1 343 ? 4.898 -5.34 -34.875 1 94.69 343 ARG B N 1
ATOM 6154 C CA . ARG B 1 343 ? 3.582 -5.93 -34.625 1 94.69 343 ARG B CA 1
ATOM 6155 C C . ARG B 1 343 ? 3.592 -7.422 -34.969 1 94.69 343 ARG B C 1
ATOM 6157 O O . ARG B 1 343 ? 2.977 -8.219 -34.25 1 94.69 343 ARG B O 1
ATOM 6164 N N . GLY B 1 344 ? 4.238 -7.82 -35.969 1 94.31 344 GLY B N 1
ATOM 6165 C CA . GLY B 1 344 ? 4.301 -9.203 -36.406 1 94.31 344 GLY B CA 1
ATOM 6166 C C . GLY B 1 344 ? 5.082 -10.094 -35.438 1 94.31 344 GLY B C 1
ATOM 6167 O O . GLY B 1 344 ? 4.984 -11.32 -35.531 1 94.31 344 GLY B O 1
ATOM 6168 N N . HIS B 1 345 ? 5.84 -9.477 -34.562 1 95.19 345 HIS B N 1
ATOM 6169 C CA . HIS B 1 345 ? 6.613 -10.234 -33.594 1 95.19 345 HIS B CA 1
ATOM 6170 C C . HIS B 1 345 ? 5.785 -10.547 -32.375 1 95.19 345 HIS B C 1
ATOM 6172 O O . HIS B 1 345 ? 6.172 -11.391 -31.547 1 95.19 345 HIS B O 1
ATOM 6178 N N . LEU B 1 346 ? 4.676 -9.875 -32.219 1 94.62 346 LEU B N 1
ATOM 6179 C CA . LEU B 1 346 ? 3.791 -10.125 -31.094 1 94.62 346 LEU B CA 1
ATOM 6180 C C . LEU B 1 346 ? 2.809 -11.25 -31.406 1 94.62 346 LEU B C 1
ATOM 6182 O O . LEU B 1 346 ? 2.396 -11.414 -32.562 1 94.62 346 LEU B O 1
ATOM 6186 N N . ARG B 1 347 ? 2.42 -11.984 -30.391 1 92.25 347 ARG B N 1
ATOM 6187 C CA . ARG B 1 347 ? 1.369 -12.984 -30.562 1 92.25 347 ARG B CA 1
ATOM 6188 C C . ARG B 1 347 ? 0.05 -12.32 -30.953 1 92.25 347 ARG B C 1
ATOM 6190 O O . ARG B 1 347 ? -0.295 -11.258 -30.438 1 92.25 347 ARG B O 1
ATOM 6197 N N . PRO B 1 348 ? -0.742 -12.984 -31.766 1 87.12 348 PRO B N 1
ATOM 6198 C CA . PRO B 1 348 ? -2.029 -12.422 -32.188 1 87.12 348 PRO B CA 1
ATOM 6199 C C . PRO B 1 348 ? -2.953 -12.125 -31.016 1 87.12 348 PRO B C 1
ATOM 6201 O O . PRO B 1 348 ? -3.67 -11.117 -31.016 1 87.12 348 PRO B O 1
ATOM 6204 N N . TYR B 1 349 ? -2.93 -12.914 -30.062 1 83.5 349 TYR B N 1
ATOM 6205 C CA . TYR B 1 349 ? -3.738 -12.711 -28.875 1 83.5 349 TYR B CA 1
ATOM 6206 C C . TYR B 1 349 ? -3.436 -11.367 -28.219 1 83.5 349 TYR B C 1
ATOM 6208 O O . TYR B 1 349 ? -4.348 -10.641 -27.828 1 83.5 349 TYR B O 1
ATOM 6216 N N . LEU B 1 350 ? -2.201 -11.039 -28.141 1 86.94 350 LEU B N 1
ATOM 6217 C CA . LEU B 1 350 ? -1.784 -9.781 -27.531 1 86.94 350 LEU B CA 1
ATOM 6218 C C . LEU B 1 350 ? -2.186 -8.594 -28.391 1 86.94 350 LEU B C 1
ATOM 6220 O O . LEU B 1 350 ? -2.572 -7.547 -27.875 1 86.94 350 LEU B O 1
ATOM 6224 N N . VAL B 1 351 ? -2.047 -8.75 -29.672 1 88.56 351 VAL B N 1
ATOM 6225 C CA . VAL B 1 351 ? -2.432 -7.699 -30.594 1 88.56 351 VAL B CA 1
ATOM 6226 C C . VAL B 1 351 ? -3.91 -7.367 -30.422 1 88.56 351 VAL B C 1
ATOM 6228 O O . VAL B 1 351 ? -4.277 -6.199 -30.266 1 88.56 351 VAL B O 1
ATOM 6231 N N . ASP B 1 352 ? -4.691 -8.391 -30.328 1 84.56 352 ASP B N 1
ATOM 6232 C CA . ASP B 1 352 ? -6.129 -8.211 -30.172 1 84.56 352 ASP B CA 1
ATOM 6233 C C . ASP B 1 352 ? -6.465 -7.609 -28.797 1 84.56 352 ASP B C 1
ATOM 6235 O O . ASP B 1 352 ? -7.324 -6.734 -28.703 1 84.56 352 ASP B O 1
ATOM 6239 N N . LEU B 1 353 ? -5.766 -8.094 -27.859 1 83 353 LEU B N 1
ATOM 6240 C CA . LEU B 1 353 ? -6.074 -7.746 -26.469 1 83 353 LEU B CA 1
ATOM 6241 C C . LEU B 1 353 ? -5.598 -6.336 -26.141 1 83 353 LEU B C 1
ATOM 6243 O O . LEU B 1 353 ? -6.23 -5.629 -25.359 1 83 353 LEU B O 1
ATOM 6247 N N . ILE B 1 354 ? -4.516 -5.93 -26.75 1 87.56 354 ILE B N 1
ATOM 6248 C CA . ILE B 1 354 ? -3.873 -4.707 -26.281 1 87.56 354 ILE B CA 1
ATOM 6249 C C . ILE B 1 354 ? -3.773 -3.709 -27.438 1 87.56 354 ILE B C 1
ATOM 6251 O O . ILE B 1 354 ? -4.312 -2.602 -27.359 1 87.56 354 ILE B O 1
ATOM 6255 N N . VAL B 1 355 ? -3.176 -4.156 -28.516 1 85.12 355 VAL B N 1
ATOM 6256 C CA . VAL B 1 355 ? -2.816 -3.236 -29.594 1 85.12 355 VAL B CA 1
ATOM 6257 C C . VAL B 1 355 ? -4.082 -2.656 -30.219 1 85.12 355 VAL B C 1
ATOM 6259 O O . VAL B 1 355 ? -4.176 -1.445 -30.438 1 85.12 355 VAL B O 1
ATOM 6262 N N . ASP B 1 356 ? -5.047 -3.477 -30.359 1 86.69 356 ASP B N 1
ATOM 6263 C CA . ASP B 1 356 ? -6.246 -3.037 -31.078 1 86.69 356 ASP B CA 1
ATOM 6264 C C . ASP B 1 356 ? -7.332 -2.604 -30.094 1 86.69 356 ASP B C 1
ATOM 6266 O O . ASP B 1 356 ? -8.422 -2.201 -30.5 1 86.69 356 ASP B O 1
ATOM 6270 N N . ALA B 1 357 ? -7.043 -2.717 -28.844 1 86.25 357 ALA B N 1
ATOM 6271 C CA . ALA B 1 357 ? -8.031 -2.342 -27.828 1 86.25 357 ALA B CA 1
ATOM 6272 C C . ALA B 1 357 ? -8.164 -0.825 -27.734 1 86.25 357 ALA B C 1
ATOM 6274 O O . ALA B 1 357 ? -7.172 -0.101 -27.859 1 86.25 357 ALA B O 1
ATOM 6275 N N . GLU B 1 358 ? -9.398 -0.375 -27.547 1 88.25 358 GLU B N 1
ATOM 6276 C CA . GLU B 1 358 ? -9.602 1.038 -27.234 1 88.25 358 GLU B CA 1
ATOM 6277 C C . GLU B 1 358 ? -9.148 1.364 -25.812 1 88.25 358 GLU B C 1
ATOM 6279 O O . GLU B 1 358 ? -9.469 0.638 -24.875 1 88.25 358 GLU B O 1
ATOM 6284 N N . GLU B 1 359 ? -8.398 2.385 -25.719 1 88.5 359 GLU B N 1
ATOM 6285 C CA . GLU B 1 359 ? -7.926 2.781 -24.391 1 88.5 359 GLU B CA 1
ATOM 6286 C C . GLU B 1 359 ? -9.039 3.422 -23.578 1 88.5 359 GLU B C 1
ATOM 6288 O O . GLU B 1 359 ? -9.703 4.352 -24.047 1 88.5 359 GLU B O 1
ATOM 6293 N N . PRO B 1 360 ? -9.234 2.879 -22.359 1 93.94 360 PRO B N 1
ATOM 6294 C CA . PRO B 1 360 ? -10.242 3.516 -21.5 1 93.94 360 PRO B CA 1
ATOM 6295 C C . PRO B 1 360 ? -9.891 4.965 -21.156 1 93.94 360 PRO B C 1
ATOM 6297 O O . PRO B 1 360 ? -8.711 5.328 -21.125 1 93.94 360 PRO B O 1
ATOM 6300 N N . THR B 1 361 ? -10.938 5.781 -20.953 1 94.12 361 THR B N 1
ATOM 6301 C CA . THR B 1 361 ? -10.742 7.133 -20.438 1 94.12 361 THR B CA 1
ATOM 6302 C C . THR B 1 361 ? -10.453 7.102 -18.938 1 94.12 361 THR B C 1
ATOM 6304 O O . THR B 1 361 ? -10.68 6.082 -18.281 1 94.12 361 THR B O 1
ATOM 6307 N N . THR B 1 362 ? -9.945 8.211 -18.438 1 93.62 362 THR B N 1
ATOM 6308 C CA . THR B 1 362 ? -9.727 8.297 -16.984 1 93.62 362 THR B CA 1
ATOM 6309 C C . THR B 1 362 ? -11.047 8.195 -16.234 1 93.62 362 THR B C 1
ATOM 6311 O O . THR B 1 362 ? -11.086 7.656 -15.125 1 93.62 362 THR B O 1
ATOM 6314 N N . ARG B 1 363 ? -12.156 8.664 -16.812 1 91.94 363 ARG B N 1
ATOM 6315 C CA . ARG B 1 363 ? -13.469 8.555 -16.188 1 91.94 363 ARG B CA 1
ATOM 6316 C C . ARG B 1 363 ? -13.906 7.102 -16.062 1 91.94 363 ARG B C 1
ATOM 6318 O O . ARG B 1 363 ? -14.445 6.691 -15.031 1 91.94 363 ARG B O 1
ATOM 6325 N N . GLU B 1 364 ? -13.664 6.371 -17.172 1 93.88 364 GLU B N 1
ATOM 6326 C CA . GLU B 1 364 ? -13.961 4.941 -17.141 1 93.88 364 GLU B CA 1
ATOM 6327 C C . GLU B 1 364 ? -13.102 4.227 -16.094 1 93.88 364 GLU B C 1
ATOM 6329 O O . GLU B 1 364 ? -13.578 3.338 -15.391 1 93.88 364 GLU B O 1
ATOM 6334 N N . TYR B 1 365 ? -11.906 4.648 -16.078 1 93.81 365 TYR B N 1
ATOM 6335 C CA . TYR B 1 365 ? -10.945 4.094 -15.133 1 93.81 365 TYR B CA 1
ATOM 6336 C C . TYR B 1 365 ? -11.406 4.324 -13.703 1 93.81 365 TYR B C 1
ATOM 6338 O O . TYR B 1 365 ? -11.414 3.398 -12.891 1 93.81 365 TYR B O 1
ATOM 6346 N N . GLU B 1 366 ? -11.859 5.484 -13.352 1 92.75 366 GLU B N 1
ATOM 6347 C CA . GLU B 1 366 ? -12.32 5.836 -12.008 1 92.75 366 GLU B CA 1
ATOM 6348 C C . GLU B 1 366 ? -13.625 5.121 -11.672 1 92.75 366 GLU B C 1
ATOM 6350 O O . GLU B 1 366 ? -13.859 4.754 -10.523 1 92.75 366 GLU B O 1
ATOM 6355 N N . ARG B 1 367 ? -14.469 4.945 -12.656 1 94.12 367 ARG B N 1
ATOM 6356 C CA . ARG B 1 367 ? -15.711 4.219 -12.438 1 94.12 367 ARG B CA 1
ATOM 6357 C C . ARG B 1 367 ? -15.445 2.756 -12.102 1 94.12 367 ARG B C 1
ATOM 6359 O O . ARG B 1 367 ? -16.172 2.152 -11.305 1 94.12 367 ARG B O 1
ATOM 6366 N N . ALA B 1 368 ? -14.438 2.213 -12.781 1 96.69 368 ALA B N 1
ATOM 6367 C CA . ALA B 1 368 ? -14.031 0.845 -12.469 1 96.69 368 ALA B CA 1
ATOM 6368 C C . ALA B 1 368 ? -13.594 0.722 -11.008 1 96.69 368 ALA B C 1
ATOM 6370 O O . ALA B 1 368 ? -13.859 -0.293 -10.359 1 96.69 368 ALA B O 1
ATOM 6371 N N . ASP B 1 369 ? -13.008 1.755 -10.453 1 96.38 369 ASP B N 1
ATOM 6372 C CA . ASP B 1 369 ? -12.578 1.761 -9.062 1 96.38 369 ASP B CA 1
ATOM 6373 C C . ASP B 1 369 ? -13.781 1.749 -8.117 1 96.38 369 ASP B C 1
ATOM 6375 O O . ASP B 1 369 ? -13.695 1.215 -7.008 1 96.38 369 ASP B O 1
ATOM 6379 N N . VAL B 1 370 ? -14.852 2.346 -8.539 1 96.38 370 VAL B N 1
ATOM 6380 C CA . VAL B 1 370 ? -16.062 2.334 -7.727 1 96.38 370 VAL B CA 1
ATOM 6381 C C . VAL B 1 370 ? -16.609 0.909 -7.633 1 96.38 370 VAL B C 1
ATOM 6383 O O . VAL B 1 370 ? -17 0.459 -6.555 1 96.38 370 VAL B O 1
ATOM 6386 N N . VAL B 1 371 ? -16.609 0.182 -8.773 1 97.5 371 VAL B N 1
ATOM 6387 C CA . VAL B 1 371 ? -16.984 -1.229 -8.766 1 97.5 371 VAL B CA 1
ATOM 6388 C C . VAL B 1 371 ? -16.016 -2.012 -7.871 1 97.5 371 VAL B C 1
ATOM 6390 O O . VAL B 1 371 ? -16.453 -2.787 -7.016 1 97.5 371 VAL B O 1
ATOM 6393 N N . ARG B 1 372 ? -14.742 -1.79 -8.078 1 97.62 372 ARG B N 1
ATOM 6394 C CA . ARG B 1 372 ? -13.68 -2.389 -7.273 1 97.62 372 ARG B CA 1
ATOM 6395 C C . ARG B 1 372 ? -13.93 -2.174 -5.785 1 97.62 372 ARG B C 1
ATOM 6397 O O . ARG B 1 372 ? -13.734 -3.088 -4.98 1 97.62 372 ARG B O 1
ATOM 6404 N N . THR B 1 373 ? -14.398 -1.013 -5.426 1 98 373 THR B N 1
ATOM 6405 C CA . THR B 1 373 ? -14.68 -0.644 -4.043 1 98 373 THR B CA 1
ATOM 6406 C C . THR B 1 373 ? -15.805 -1.495 -3.473 1 98 373 THR B C 1
ATOM 6408 O O . THR B 1 373 ? -15.742 -1.935 -2.322 1 98 373 THR B O 1
ATOM 6411 N N . ARG B 1 374 ? -16.781 -1.687 -4.238 1 98 374 ARG B N 1
ATOM 6412 C CA . ARG B 1 374 ? -17.906 -2.502 -3.77 1 98 374 ARG B CA 1
ATOM 6413 C C . ARG B 1 374 ? -17.469 -3.943 -3.531 1 98 374 ARG B C 1
ATOM 6415 O O . ARG B 1 374 ? -17.906 -4.582 -2.574 1 98 374 ARG B O 1
ATOM 6422 N N . VAL B 1 375 ? -16.641 -4.465 -4.406 1 98.19 375 VAL B N 1
ATOM 6423 C CA . VAL B 1 375 ? -16.109 -5.805 -4.219 1 98.19 375 VAL B CA 1
ATOM 6424 C C . VAL B 1 375 ? -15.312 -5.863 -2.916 1 98.19 375 VAL B C 1
ATOM 6426 O O . VAL B 1 375 ? -15.469 -6.797 -2.125 1 98.19 375 VAL B O 1
ATOM 6429 N N . LEU B 1 376 ? -14.492 -4.855 -2.68 1 98.25 376 LEU B N 1
ATOM 6430 C CA . LEU B 1 376 ? -13.727 -4.75 -1.442 1 98.25 376 LEU B CA 1
ATOM 6431 C C . LEU B 1 376 ? -14.656 -4.77 -0.23 1 98.25 376 LEU B C 1
ATOM 6433 O O . LEU B 1 376 ? -14.391 -5.48 0.744 1 98.25 376 LEU B O 1
ATOM 6437 N N . ASP B 1 377 ? -15.727 -4.023 -0.297 1 98.38 377 ASP B N 1
ATOM 6438 C CA . ASP B 1 377 ? -16.672 -3.938 0.814 1 98.38 377 ASP B CA 1
ATOM 6439 C C . ASP B 1 377 ? -17.359 -5.277 1.051 1 98.38 377 ASP B C 1
ATOM 6441 O O . ASP B 1 377 ? -17.625 -5.656 2.195 1 98.38 377 ASP B O 1
ATOM 6445 N N . GLY B 1 378 ? -17.688 -5.961 -0.036 1 98.44 378 GLY B N 1
ATOM 6446 C CA . GLY B 1 378 ? -18.266 -7.285 0.099 1 98.44 378 GLY B CA 1
ATOM 6447 C C . GLY B 1 378 ? -17.375 -8.258 0.852 1 98.44 378 GLY B C 1
ATOM 6448 O O . GLY B 1 378 ? -17.844 -8.977 1.733 1 98.44 378 GLY B O 1
ATOM 6449 N N . PHE B 1 379 ? -16.125 -8.266 0.53 1 98.56 379 PHE B N 1
ATOM 6450 C CA . PHE B 1 379 ? -15.18 -9.117 1.24 1 98.56 379 PHE B CA 1
ATOM 6451 C C . PHE B 1 379 ? -15.023 -8.664 2.688 1 98.56 379 PHE B C 1
ATOM 6453 O O . PHE B 1 379 ? -14.93 -9.492 3.596 1 98.56 379 PHE B O 1
ATOM 6460 N N . ALA B 1 380 ? -14.945 -7.348 2.85 1 98.44 380 ALA B N 1
ATOM 6461 C CA . ALA B 1 380 ? -14.828 -6.832 4.211 1 98.44 380 ALA B CA 1
ATOM 6462 C C . ALA B 1 380 ? -16 -7.293 5.074 1 98.44 380 ALA B C 1
ATOM 6464 O O . ALA B 1 380 ? -15.812 -7.676 6.23 1 98.44 380 ALA B O 1
ATOM 6465 N N . ASP B 1 381 ? -17.219 -7.227 4.527 1 98.56 381 ASP B N 1
ATOM 6466 C CA . ASP B 1 381 ? -18.406 -7.684 5.242 1 98.56 381 ASP B CA 1
ATOM 6467 C C . ASP B 1 381 ? -18.297 -9.164 5.586 1 98.56 381 ASP B C 1
ATOM 6469 O O . ASP B 1 381 ? -18.625 -9.578 6.703 1 98.56 381 ASP B O 1
ATOM 6473 N N . LEU B 1 382 ? -17.859 -9.945 4.637 1 98.69 382 LEU B N 1
ATOM 6474 C CA . LEU B 1 382 ? -17.719 -11.383 4.867 1 98.69 382 LEU B CA 1
ATOM 6475 C C . LEU B 1 382 ? -16.688 -11.664 5.945 1 98.69 382 LEU B C 1
ATOM 6477 O O . LEU B 1 382 ? -16.938 -12.461 6.855 1 98.69 382 LEU B O 1
ATOM 6481 N N . PHE B 1 383 ? -15.555 -11.047 5.906 1 98.62 383 PHE B N 1
ATOM 6482 C CA . PHE B 1 383 ? -14.43 -11.344 6.789 1 98.62 383 PHE B CA 1
ATOM 6483 C C . PHE B 1 383 ? -14.656 -10.758 8.172 1 98.62 383 PHE B C 1
ATOM 6485 O O . PHE B 1 383 ? -13.922 -11.062 9.117 1 98.62 383 PHE B O 1
ATOM 6492 N N . ALA B 1 384 ? -15.641 -9.883 8.281 1 98.19 384 ALA B N 1
ATOM 6493 C CA . ALA B 1 384 ? -16.078 -9.453 9.609 1 98.19 384 ALA B CA 1
ATOM 6494 C C . ALA B 1 384 ? -16.656 -10.617 10.398 1 98.19 384 ALA B C 1
ATOM 6496 O O . ALA B 1 384 ? -16.641 -10.617 11.633 1 98.19 384 ALA B O 1
ATOM 6497 N N . GLU B 1 385 ? -17.125 -11.633 9.672 1 98.25 385 GLU B N 1
ATOM 6498 C CA . GLU B 1 385 ? -17.781 -12.766 10.312 1 98.25 385 GLU B CA 1
ATOM 6499 C C . GLU B 1 385 ? -16.969 -14.039 10.18 1 98.25 385 GLU B C 1
ATOM 6501 O O . GLU B 1 385 ? -17.062 -14.938 11.023 1 98.25 385 GLU B O 1
ATOM 6506 N N . TYR B 1 386 ? -16.172 -14.141 9.172 1 98.81 386 TYR B N 1
ATOM 6507 C CA . TYR B 1 386 ? -15.383 -15.336 8.867 1 98.81 386 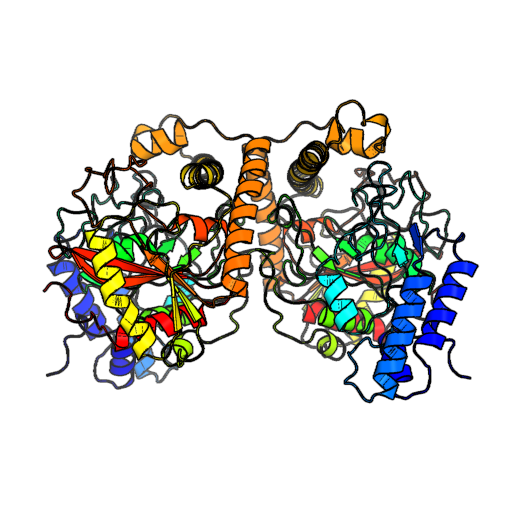TYR B CA 1
ATOM 6508 C C . TYR B 1 386 ? -13.906 -14.984 8.727 1 98.81 386 TYR B C 1
ATOM 6510 O O . TYR B 1 386 ? -13.562 -13.867 8.328 1 98.81 386 TYR B O 1
ATOM 6518 N N . ASP B 1 387 ? -13.031 -15.906 9.039 1 98.81 387 ASP B N 1
ATOM 6519 C CA . ASP B 1 387 ? -11.594 -15.688 8.922 1 98.81 387 ASP B CA 1
ATOM 6520 C C . ASP B 1 387 ? -11.109 -15.969 7.496 1 98.81 387 ASP B C 1
ATOM 6522 O O . ASP B 1 387 ? -10.141 -15.367 7.039 1 98.81 387 ASP B O 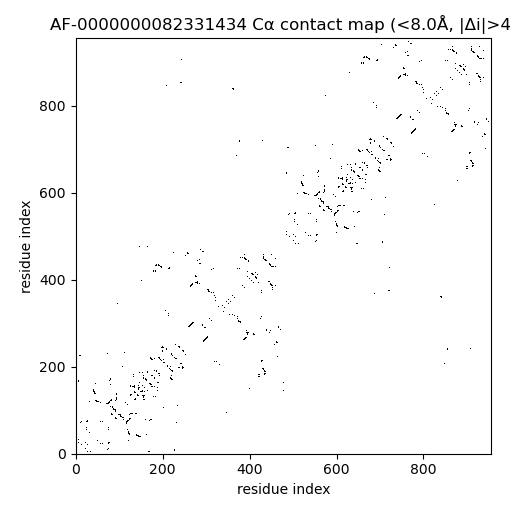1
ATOM 6526 N N . LEU B 1 388 ? -11.781 -16.922 6.867 1 98.88 388 LEU B N 1
ATOM 6527 C CA . LEU B 1 388 ? -11.344 -17.359 5.547 1 98.88 388 LEU B CA 1
ATOM 6528 C C . LEU B 1 388 ? -12.539 -17.594 4.629 1 98.88 388 LEU B C 1
ATOM 6530 O O . LEU B 1 388 ? -13.656 -17.812 5.102 1 98.88 388 LEU B O 1
ATOM 6534 N N . LEU B 1 389 ? -12.289 -17.484 3.361 1 98.94 389 LEU B N 1
ATOM 6535 C CA . LEU B 1 389 ? -13.219 -17.859 2.305 1 98.94 389 LEU B CA 1
ATOM 6536 C C . LEU B 1 389 ? -12.625 -18.953 1.42 1 98.94 389 LEU B C 1
ATOM 6538 O O . LEU B 1 389 ? -11.508 -18.797 0.91 1 98.94 389 LEU B O 1
ATOM 6542 N N . VAL B 1 390 ? -13.344 -20.016 1.282 1 98.94 390 VAL B N 1
ATOM 6543 C CA . VAL B 1 390 ? -12.914 -21.141 0.441 1 98.94 390 VAL B CA 1
ATOM 6544 C C . VAL B 1 390 ? -13.812 -21.219 -0.795 1 98.94 390 VAL B C 1
ATOM 6546 O O . VAL B 1 390 ? -15.039 -21.25 -0.681 1 98.94 390 VAL B O 1
ATOM 6549 N N . THR B 1 391 ? -13.211 -21.219 -1.91 1 98.88 391 THR B N 1
ATOM 6550 C CA . THR B 1 391 ? -13.898 -21.312 -3.195 1 98.88 391 THR B CA 1
ATOM 6551 C C . THR B 1 391 ? -13.148 -22.25 -4.141 1 98.88 391 THR B C 1
ATOM 6553 O O . THR B 1 391 ? -12.078 -22.75 -3.801 1 98.88 391 THR B O 1
ATOM 6556 N N . ALA B 1 392 ? -13.82 -22.531 -5.301 1 98.75 392 ALA B N 1
ATOM 6557 C CA . ALA B 1 392 ? -13.023 -23.094 -6.395 1 98.75 392 ALA B CA 1
ATOM 6558 C C . ALA B 1 392 ? -11.953 -22.109 -6.848 1 98.75 392 ALA B C 1
ATOM 6560 O O . ALA B 1 392 ? -12.148 -20.891 -6.785 1 98.75 392 ALA B O 1
ATOM 6561 N N . THR B 1 393 ? -10.805 -22.594 -7.223 1 98.75 393 THR B N 1
ATOM 6562 C CA . THR B 1 393 ? -9.836 -21.734 -7.875 1 98.75 393 THR B CA 1
ATOM 6563 C C . THR B 1 393 ? -10.266 -21.406 -9.305 1 98.75 393 THR B C 1
ATOM 6565 O O . THR B 1 393 ? -10.289 -20.234 -9.703 1 98.75 393 THR B O 1
ATOM 6568 N N . VAL B 1 394 ? -10.57 -22.484 -10 1 98.12 394 VAL B N 1
ATOM 6569 C CA . VAL B 1 394 ? -11.055 -22.438 -11.375 1 98.12 394 VAL B CA 1
ATOM 6570 C C . VAL B 1 394 ? -12.297 -23.328 -11.508 1 98.12 394 VAL B C 1
ATOM 6572 O O . VAL B 1 394 ? -12.43 -24.328 -10.805 1 98.12 394 VAL B O 1
ATOM 6575 N N . GLY B 1 395 ? -13.227 -22.922 -12.406 1 97.69 395 GLY B N 1
ATOM 6576 C CA . GLY B 1 395 ? -14.5 -23.609 -12.516 1 97.69 395 GLY B CA 1
ATOM 6577 C C . GLY B 1 395 ? -14.445 -24.812 -13.445 1 97.69 395 GLY B C 1
ATOM 6578 O O . GLY B 1 395 ? -15.484 -25.406 -13.758 1 97.69 395 GLY B O 1
ATOM 6579 N N . THR B 1 396 ? -13.25 -25.172 -13.898 1 97.56 396 THR B N 1
ATOM 6580 C CA . THR B 1 396 ? -13.078 -26.281 -14.82 1 97.56 396 THR B CA 1
ATOM 6581 C C . THR B 1 396 ? -11.758 -27 -14.555 1 97.56 396 THR B C 1
ATOM 6583 O O . THR B 1 396 ? -10.961 -26.562 -13.719 1 97.56 396 THR B O 1
ATOM 6586 N N . THR B 1 397 ? -11.609 -28.141 -15.156 1 98 397 THR B N 1
ATOM 6587 C CA . THR B 1 397 ? -10.328 -28.828 -15.164 1 98 397 THR B CA 1
ATOM 6588 C C . THR B 1 397 ? -9.477 -28.375 -16.344 1 98 397 THR B C 1
ATOM 6590 O O . THR B 1 397 ? -9.945 -27.641 -17.219 1 98 397 THR B O 1
ATOM 6593 N N . PRO B 1 398 ? -8.125 -28.734 -16.297 1 98.44 398 PRO B N 1
ATOM 6594 C CA . PRO B 1 398 ? -7.328 -28.391 -17.469 1 98.44 398 PRO B CA 1
ATOM 6595 C C . PRO B 1 398 ? -7.973 -28.844 -18.781 1 98.44 398 PRO B C 1
ATOM 6597 O O . PRO B 1 398 ? -8.508 -29.953 -18.844 1 98.44 398 PRO B O 1
ATOM 6600 N N . PHE B 1 399 ? -8.039 -28.031 -19.75 1 98.06 399 PHE B N 1
ATOM 6601 C CA . PHE B 1 399 ? -8.633 -28.312 -21.047 1 98.06 399 PHE B CA 1
ATOM 6602 C C . PHE B 1 399 ? -7.566 -28.359 -22.141 1 98.06 399 PHE B C 1
ATOM 6604 O O . PHE B 1 399 ? -6.438 -27.922 -21.922 1 98.06 399 PHE B O 1
ATOM 6611 N N . PRO B 1 400 ? -7.879 -28.953 -23.312 1 98.12 400 PRO B N 1
ATOM 6612 C CA . PRO B 1 400 ? -6.883 -29.062 -24.375 1 98.12 400 PRO B CA 1
ATOM 6613 C C . PRO B 1 400 ? -6.383 -27.703 -24.859 1 98.12 400 PRO B C 1
ATOM 6615 O O . PRO B 1 400 ? -7.148 -26.734 -24.891 1 98.12 400 PRO B O 1
ATOM 6618 N N . HIS B 1 401 ? -5.082 -27.672 -25.234 1 97.12 401 HIS B N 1
ATOM 6619 C CA . HIS B 1 401 ? -4.492 -26.438 -25.766 1 97.12 401 HIS B CA 1
ATOM 6620 C C . HIS B 1 401 ? -5.344 -25.844 -26.875 1 97.12 401 HIS B C 1
ATOM 6622 O O . HIS B 1 401 ? -5.695 -26.547 -27.828 1 97.12 401 HIS B O 1
ATOM 6628 N N . GLY B 1 402 ? -5.691 -24.609 -26.688 1 93.62 402 GLY B N 1
ATOM 6629 C CA . GLY B 1 402 ? -6.414 -23.906 -27.734 1 93.62 402 GLY B CA 1
ATOM 6630 C C . GLY B 1 402 ? -7.91 -24.156 -27.703 1 93.62 402 GLY B C 1
ATOM 6631 O O . GLY B 1 402 ? -8.648 -23.688 -28.578 1 93.62 402 GLY B O 1
ATOM 6632 N N . GLU B 1 403 ? -8.383 -24.891 -26.703 1 95.19 403 GLU B N 1
ATOM 6633 C CA . GLU B 1 403 ? -9.797 -25.219 -26.578 1 95.19 403 GLU B CA 1
ATOM 6634 C C . GLU B 1 403 ? -10.391 -24.672 -25.281 1 95.19 403 GLU B C 1
ATOM 6636 O O . GLU B 1 403 ? -11.016 -25.406 -24.531 1 95.19 403 GLU B O 1
ATOM 6641 N N . GLU B 1 404 ? -10.281 -23.359 -25.141 1 94.06 404 GLU B N 1
ATOM 6642 C CA . GLU B 1 404 ? -10.883 -22.719 -23.969 1 94.06 404 GLU B CA 1
ATOM 6643 C C . GLU B 1 404 ? -12.383 -23 -23.891 1 94.06 404 GLU B C 1
ATOM 6645 O O . GLU B 1 404 ? -13.07 -22.984 -24.922 1 94.06 404 GLU B O 1
ATOM 6650 N N . PRO B 1 405 ? -12.836 -23.266 -22.703 1 95.12 405 PRO B N 1
ATOM 6651 C CA . PRO B 1 405 ? -14.273 -23.531 -22.594 1 95.12 405 PRO B CA 1
ATOM 6652 C C . PRO B 1 405 ? -15.117 -22.297 -22.906 1 95.12 405 PRO B C 1
ATOM 6654 O O . PRO B 1 405 ? -14.734 -21.172 -22.547 1 95.12 405 PRO B O 1
ATOM 6657 N N . GLU B 1 406 ? -16.281 -22.5 -23.469 1 95.44 406 GLU B N 1
ATOM 6658 C CA . GLU B 1 406 ? -17.203 -21.422 -23.781 1 95.44 406 GLU B CA 1
ATOM 6659 C C . GLU B 1 406 ? -18.375 -21.375 -22.797 1 95.44 406 GLU B C 1
ATOM 6661 O O . GLU B 1 406 ? -19.094 -20.391 -22.703 1 95.44 406 GLU B O 1
ATOM 6666 N N . ALA B 1 407 ? -18.516 -22.469 -22.125 1 96.06 407 ALA B N 1
ATOM 6667 C CA . ALA B 1 407 ? -19.578 -22.594 -21.125 1 96.06 407 ALA B CA 1
ATOM 6668 C C . ALA B 1 407 ? -19.172 -23.547 -20.016 1 96.06 407 ALA B C 1
ATOM 6670 O O . ALA B 1 407 ? -18.359 -24.438 -20.219 1 96.06 407 ALA B O 1
ATOM 6671 N N . ILE B 1 408 ? -19.672 -23.344 -18.891 1 96.5 408 ILE B N 1
ATOM 6672 C CA . ILE B 1 408 ? -19.547 -24.219 -17.719 1 96.5 408 ILE B CA 1
ATOM 6673 C C . ILE B 1 408 ? -20.906 -24.453 -17.078 1 96.5 408 ILE B C 1
ATOM 6675 O O . ILE B 1 408 ? -21.609 -23.484 -16.75 1 96.5 408 ILE B O 1
ATOM 6679 N N . ASP B 1 409 ? -21.266 -25.719 -16.969 1 94.44 409 ASP B N 1
ATOM 6680 C CA . ASP B 1 409 ? -22.531 -26.094 -16.359 1 94.44 409 ASP B CA 1
ATOM 6681 C C . ASP B 1 409 ? -23.688 -25.359 -17.016 1 94.44 409 ASP B C 1
ATOM 6683 O O . ASP B 1 409 ? -24.562 -24.812 -16.328 1 94.44 409 ASP B O 1
ATOM 6687 N N . GLY B 1 410 ? -23.688 -25.203 -18.234 1 93.94 410 GLY B N 1
ATOM 6688 C CA . GLY B 1 410 ? -24.766 -24.625 -19.016 1 93.94 410 GLY B CA 1
ATOM 6689 C C . GLY B 1 410 ? -24.75 -23.109 -19.031 1 93.94 410 GLY B C 1
ATOM 6690 O O . GLY B 1 410 ? -25.609 -22.484 -19.656 1 93.94 410 GLY B O 1
ATOM 6691 N N . VAL B 1 411 ? -23.797 -22.5 -18.438 1 94.44 411 VAL B N 1
ATOM 6692 C CA . VAL B 1 411 ? -23.719 -21.047 -18.375 1 94.44 411 VAL B CA 1
ATOM 6693 C C . VAL B 1 411 ? -22.609 -20.562 -19.328 1 94.44 411 VAL B C 1
ATOM 6695 O O . VAL B 1 411 ? -21.469 -21 -19.234 1 94.44 411 VAL B O 1
ATOM 6698 N N . ASP B 1 412 ? -22.969 -19.703 -20.234 1 94.38 412 ASP B N 1
ATOM 6699 C CA . ASP B 1 412 ? -21.984 -19.109 -21.141 1 94.38 412 ASP B CA 1
ATOM 6700 C C . ASP B 1 412 ? -20.953 -18.281 -20.375 1 94.38 412 ASP B C 1
ATOM 6702 O O . ASP B 1 412 ? -21.312 -17.547 -19.438 1 94.38 412 ASP B O 1
ATOM 6706 N N . ILE B 1 413 ? -19.703 -18.469 -20.734 1 92.44 413 ILE B N 1
ATOM 6707 C CA . ILE B 1 413 ? -18.656 -17.688 -20.078 1 92.44 413 ILE B CA 1
ATOM 6708 C C . ILE B 1 413 ? -17.734 -17.062 -21.141 1 92.44 413 ILE B C 1
ATOM 6710 O O . ILE B 1 413 ? -17.766 -17.469 -22.297 1 92.44 413 ILE B O 1
ATOM 6714 N N . GLU B 1 414 ? -17.016 -16.016 -20.75 1 87.88 414 GLU B N 1
ATOM 6715 C CA . GLU B 1 414 ? -15.914 -15.531 -21.578 1 87.88 414 GLU B CA 1
ATOM 6716 C C . GLU B 1 414 ? -14.766 -16.531 -21.609 1 87.88 414 GLU B C 1
ATOM 6718 O O . GLU B 1 414 ? -14.164 -16.828 -20.562 1 87.88 414 GLU B O 1
ATOM 6723 N N . PRO B 1 415 ? -14.43 -17.016 -22.719 1 88.12 415 PRO B N 1
ATOM 6724 C CA . PRO B 1 415 ? -13.547 -18.188 -22.828 1 88.12 415 PRO B CA 1
ATOM 6725 C C . PRO B 1 415 ? -12.172 -17.938 -22.219 1 88.12 415 PRO B C 1
ATOM 6727 O O . PRO B 1 415 ? -11.523 -18.859 -21.734 1 88.12 415 PRO B O 1
ATOM 6730 N N . LEU B 1 416 ? -11.711 -16.781 -22.281 1 82.69 416 LEU B N 1
ATOM 6731 C CA . LEU B 1 416 ? -10.336 -16.547 -21.891 1 82.69 416 LEU B CA 1
ATOM 6732 C C . LEU B 1 416 ? -10.227 -16.406 -20.375 1 82.69 416 LEU B C 1
ATOM 6734 O O . LEU B 1 416 ? -9.172 -16.672 -19.797 1 82.69 416 LEU B O 1
ATOM 6738 N N . ARG B 1 417 ? -11.336 -16.141 -19.734 1 82.19 417 ARG B N 1
ATOM 6739 C CA . ARG B 1 417 ? -11.141 -15.805 -18.328 1 82.19 417 ARG B CA 1
ATOM 6740 C C . ARG B 1 417 ? -12.383 -16.125 -17.5 1 82.19 417 ARG B C 1
ATOM 6742 O O . ARG B 1 417 ? -12.352 -16.094 -16.266 1 82.19 417 ARG B O 1
ATOM 6749 N N . GLY B 1 418 ? -13.438 -16.422 -18.078 1 88.88 418 GLY B N 1
ATOM 6750 C CA . GLY B 1 418 ? -14.719 -16.562 -17.391 1 88.88 418 GLY B CA 1
ATOM 6751 C C . GLY B 1 418 ? -14.781 -17.766 -16.484 1 88.88 418 GLY B C 1
ATOM 6752 O O . GLY B 1 418 ? -15.727 -17.922 -15.719 1 88.88 418 GLY B O 1
ATOM 6753 N N . TRP B 1 419 ? -13.758 -18.562 -16.531 1 93.69 419 TRP B N 1
ATOM 6754 C CA . TRP B 1 419 ? -13.766 -19.797 -15.734 1 93.69 419 TRP B CA 1
ATOM 6755 C C . TRP B 1 419 ? -12.883 -19.656 -14.5 1 93.69 419 TRP B C 1
ATOM 6757 O O . TRP B 1 419 ? -12.82 -20.562 -13.664 1 93.69 419 TRP B O 1
ATOM 6767 N N . ALA B 1 420 ? -12.125 -18.547 -14.352 1 95.44 420 ALA B N 1
ATOM 6768 C CA . ALA B 1 420 ? -11.242 -18.328 -13.211 1 95.44 420 ALA B CA 1
ATOM 6769 C C . ALA B 1 420 ? -11.953 -17.516 -12.125 1 95.44 420 ALA B C 1
ATOM 6771 O O . ALA B 1 420 ? -12.578 -16.484 -12.414 1 95.44 420 ALA B O 1
ATOM 6772 N N . LEU B 1 421 ? -11.914 -17.906 -10.906 1 97.62 421 LEU B N 1
ATOM 6773 C CA . LEU B 1 421 ? -12.523 -17.219 -9.773 1 97.62 421 LEU B CA 1
ATOM 6774 C C . LEU B 1 421 ? -11.492 -16.406 -9.016 1 97.62 421 LEU B C 1
ATOM 6776 O O . LEU B 1 421 ? -11.695 -16.078 -7.84 1 97.62 421 LEU B O 1
ATOM 6780 N N . THR B 1 422 ? -10.414 -16 -9.648 1 97.75 422 THR B N 1
ATOM 6781 C CA . THR B 1 422 ? -9.219 -15.516 -8.969 1 97.75 422 THR B CA 1
ATOM 6782 C C . THR B 1 422 ? -9.164 -13.992 -8.992 1 97.75 422 THR B C 1
ATOM 6784 O O . THR B 1 422 ? -8.594 -13.375 -8.094 1 97.75 422 THR B O 1
ATOM 6787 N N . GLN B 1 423 ? -9.789 -13.273 -9.938 1 96.31 423 GLN B N 1
ATOM 6788 C CA . GLN B 1 423 ? -9.578 -11.859 -10.234 1 96.31 423 GLN B CA 1
ATOM 6789 C C . GLN B 1 423 ? -10.062 -10.977 -9.094 1 96.31 423 GLN B C 1
ATOM 6791 O O . GLN B 1 423 ? -9.508 -9.906 -8.852 1 96.31 423 GLN B O 1
ATOM 6796 N N . PRO B 1 424 ? -11.148 -11.398 -8.352 1 97.12 424 PRO B N 1
ATOM 6797 C CA . PRO B 1 424 ? -11.617 -10.516 -7.277 1 97.12 424 PRO B CA 1
ATOM 6798 C C . PRO B 1 424 ? -10.539 -10.234 -6.234 1 97.12 424 PRO B C 1
ATOM 6800 O O . PRO B 1 424 ? -10.492 -9.133 -5.676 1 97.12 424 PRO B O 1
ATOM 6803 N N . TYR B 1 425 ? -9.617 -11.156 -6.055 1 98 425 TYR B N 1
ATOM 6804 C CA . TYR B 1 425 ? -8.586 -10.977 -5.043 1 98 425 TYR B CA 1
ATOM 6805 C C . TYR B 1 425 ? -7.465 -10.086 -5.566 1 98 425 TYR B C 1
ATOM 6807 O O . TYR B 1 425 ? -6.664 -9.562 -4.785 1 98 425 TYR B O 1
ATOM 6815 N N . ASN B 1 426 ? -7.355 -9.914 -6.891 1 97.69 426 ASN B N 1
ATOM 6816 C CA . ASN B 1 426 ? -6.457 -8.93 -7.488 1 97.69 426 ASN B CA 1
ATOM 6817 C C . ASN B 1 426 ? -7.082 -7.539 -7.516 1 97.69 426 ASN B C 1
ATOM 6819 O O . ASN B 1 426 ? -6.371 -6.535 -7.602 1 97.69 426 ASN B O 1
ATOM 6823 N N . LEU B 1 427 ? -8.398 -7.543 -7.492 1 97.62 427 LEU B N 1
ATOM 6824 C CA . LEU B 1 427 ? -9.055 -6.25 -7.336 1 97.62 427 LEU B CA 1
ATOM 6825 C C . LEU B 1 427 ? -8.828 -5.688 -5.938 1 97.62 427 LEU B C 1
ATOM 6827 O O . LEU B 1 427 ? -8.641 -4.48 -5.773 1 97.62 427 LEU B O 1
ATOM 6831 N N . THR B 1 428 ? -8.727 -6.594 -4.891 1 97.81 428 THR B N 1
ATOM 6832 C CA . THR B 1 428 ? -8.875 -6.098 -3.525 1 97.81 428 THR B CA 1
ATOM 6833 C C . THR B 1 428 ? -7.586 -6.309 -2.734 1 97.81 428 THR B C 1
ATOM 6835 O O . THR B 1 428 ? -7.434 -5.773 -1.635 1 97.81 428 THR B O 1
ATOM 6838 N N . GLY B 1 429 ? -6.652 -7.047 -3.197 1 97.44 429 GLY B N 1
ATOM 6839 C CA . GLY B 1 429 ? -5.316 -7.098 -2.627 1 97.44 429 GLY B CA 1
ATOM 6840 C C . GLY B 1 429 ? -5.172 -8.148 -1.541 1 97.44 429 GLY B C 1
ATOM 6841 O O . GLY B 1 429 ? -4.129 -8.234 -0.889 1 97.44 429 GLY B O 1
ATOM 6842 N N . GLN B 1 430 ? -6.082 -9.078 -1.326 1 97.88 430 GLN B N 1
ATOM 6843 C CA . GLN B 1 430 ? -6.098 -10.109 -0.292 1 97.88 430 GLN B CA 1
ATOM 6844 C C . GLN B 1 430 ? -5.16 -11.266 -0.646 1 97.88 430 GLN B C 1
ATOM 6846 O O . GLN B 1 430 ? -4.859 -11.484 -1.819 1 97.88 430 GLN B O 1
ATOM 6851 N N . PRO B 1 431 ? -4.719 -11.938 0.431 1 98.62 431 PRO B N 1
ATOM 6852 C CA . PRO B 1 431 ? -4.055 -13.211 0.145 1 98.62 431 PRO B CA 1
ATOM 6853 C C . PRO B 1 431 ? -5.031 -14.305 -0.279 1 98.62 431 PRO B C 1
ATOM 6855 O O . PRO B 1 431 ? -6.148 -14.375 0.24 1 98.62 431 PRO B O 1
ATOM 6858 N N . ALA B 1 432 ? -4.629 -15.055 -1.221 1 98.94 432 ALA B N 1
ATOM 6859 C CA . ALA B 1 432 ? -5.402 -16.188 -1.708 1 98.94 432 ALA B CA 1
ATOM 6860 C C . ALA B 1 432 ? -4.484 -17.297 -2.246 1 98.94 432 ALA B C 1
ATOM 6862 O O . ALA B 1 432 ? -3.557 -17.016 -3.01 1 98.94 432 ALA B O 1
ATOM 6863 N N . ALA B 1 433 ? -4.73 -18.484 -1.826 1 98.94 433 ALA B N 1
ATOM 6864 C CA . ALA B 1 433 ? -3.908 -19.609 -2.26 1 98.94 433 ALA B CA 1
ATOM 6865 C C . ALA B 1 433 ? -4.742 -20.641 -3.021 1 98.94 433 ALA B C 1
ATOM 6867 O O . ALA B 1 433 ? -5.945 -20.766 -2.787 1 98.94 433 ALA B O 1
ATOM 6868 N N . SER B 1 434 ? -4.133 -21.266 -3.992 1 98.94 434 SER B N 1
ATOM 6869 C CA . SER B 1 434 ? -4.68 -22.5 -4.555 1 98.94 434 SER B CA 1
ATOM 6870 C C . SER B 1 434 ? -3.977 -23.719 -3.986 1 98.94 434 SER B C 1
ATOM 6872 O O . SER B 1 434 ? -2.748 -23.812 -4.023 1 98.94 434 SER B O 1
ATOM 6874 N N . ILE B 1 435 ? -4.77 -24.609 -3.455 1 98.94 435 ILE B N 1
ATOM 6875 C CA . ILE B 1 435 ? -4.234 -25.828 -2.844 1 98.94 435 ILE B CA 1
ATOM 6876 C C . ILE B 1 435 ? -4.859 -27.047 -3.506 1 98.94 435 ILE B C 1
ATOM 6878 O O . ILE B 1 435 ? -6.039 -27.047 -3.861 1 98.94 435 ILE B O 1
ATOM 6882 N N . PRO B 1 436 ? -4.055 -28.094 -3.725 1 98.81 436 PRO B N 1
ATOM 6883 C CA . PRO B 1 436 ? -4.633 -29.312 -4.309 1 98.81 436 PRO B CA 1
ATOM 6884 C C . PRO B 1 436 ? -5.785 -29.875 -3.477 1 98.81 436 PRO B C 1
ATOM 6886 O O . PRO B 1 436 ? -5.629 -30.094 -2.271 1 98.81 436 PRO B O 1
ATOM 6889 N N . ALA B 1 437 ? -6.895 -30.125 -4.16 1 98.44 437 ALA B N 1
ATOM 6890 C CA . ALA B 1 437 ? -8.086 -30.562 -3.441 1 98.44 437 ALA B CA 1
ATOM 6891 C C . ALA B 1 437 ? -8.492 -31.969 -3.883 1 98.44 437 ALA B C 1
ATOM 6893 O O . ALA B 1 437 ? -9.266 -32.656 -3.197 1 98.44 437 ALA B O 1
ATOM 6894 N N . GLY B 1 438 ? -8.008 -32.406 -4.965 1 98.38 438 GLY B N 1
ATOM 6895 C CA . GLY B 1 438 ? -8.367 -33.688 -5.523 1 98.38 438 GLY B CA 1
ATOM 6896 C C . GLY B 1 438 ? -8.281 -33.75 -7.039 1 98.38 438 GLY B C 1
ATOM 6897 O O . GLY B 1 438 ? -7.531 -32.969 -7.641 1 98.38 438 GLY B O 1
ATOM 6898 N N . PHE B 1 439 ? -8.961 -34.75 -7.645 1 98.44 439 PHE B N 1
ATOM 6899 C CA . PHE B 1 439 ? -8.852 -34.969 -9.086 1 98.44 439 PHE B CA 1
ATOM 6900 C C . PHE B 1 439 ? -10.227 -35.219 -9.695 1 98.44 439 PHE B C 1
ATOM 6902 O O . PHE B 1 439 ? -11.125 -35.75 -9.031 1 98.44 439 PHE B O 1
ATOM 6909 N N . VAL B 1 440 ? -10.391 -34.781 -10.852 1 98.62 440 VAL B N 1
ATOM 6910 C CA . VAL B 1 440 ? -11.461 -35.219 -11.742 1 98.62 440 VAL B CA 1
ATOM 6911 C C . VAL B 1 440 ? -10.875 -35.906 -12.977 1 98.62 440 VAL B C 1
ATOM 6913 O O . VAL B 1 440 ? -10.125 -35.281 -13.742 1 98.62 440 VAL B O 1
ATOM 6916 N N . ASP B 1 441 ? -11.117 -37.156 -13.148 1 97.75 441 ASP B N 1
ATOM 6917 C CA . ASP B 1 441 ? -10.625 -37.938 -14.281 1 97.75 441 ASP B CA 1
ATOM 6918 C C . ASP B 1 441 ? -9.109 -37.812 -14.43 1 97.75 441 ASP B C 1
ATOM 6920 O O . ASP B 1 441 ? -8.609 -37.562 -15.531 1 97.75 441 ASP B O 1
ATOM 6924 N N . GLY B 1 442 ? -8.453 -37.844 -13.367 1 97.62 442 GLY B N 1
ATOM 6925 C CA . GLY B 1 442 ? -6.996 -37.812 -13.359 1 97.62 442 GLY B CA 1
ATOM 6926 C C . GLY B 1 442 ? -6.418 -36.438 -13.461 1 97.62 442 GLY B C 1
ATOM 6927 O O . GLY B 1 442 ? -5.199 -36.25 -13.438 1 97.62 442 GLY B O 1
ATOM 6928 N N . LEU B 1 443 ? -7.246 -35.375 -13.586 1 98.69 443 LEU B N 1
ATOM 6929 C CA . LEU B 1 443 ? -6.797 -33.969 -13.68 1 98.69 443 LEU B CA 1
ATOM 6930 C C . LEU B 1 443 ? -6.973 -33.25 -12.352 1 98.69 443 LEU B C 1
ATOM 6932 O O . LEU B 1 443 ? -7.984 -33.438 -11.672 1 98.69 443 LEU B O 1
ATOM 6936 N N . PRO B 1 444 ? -5.992 -32.531 -11.953 1 98.69 444 PRO B N 1
ATOM 6937 C CA . PRO B 1 444 ? -6.031 -31.922 -10.625 1 98.69 444 PRO B CA 1
ATOM 6938 C C . PRO B 1 444 ? -7.086 -30.828 -10.508 1 98.69 444 PRO B C 1
ATOM 6940 O O . PRO B 1 444 ? -7.363 -30.125 -11.484 1 98.69 444 PRO B O 1
ATOM 6943 N N . VAL B 1 445 ? -7.676 -30.688 -9.367 1 98.81 445 VAL B N 1
ATOM 6944 C CA . VAL B 1 445 ? -8.602 -29.625 -8.977 1 98.81 445 VAL B CA 1
ATOM 6945 C C . VAL B 1 445 ? -8.016 -28.828 -7.82 1 98.81 445 VAL B C 1
ATOM 6947 O O . VAL B 1 445 ? -7.555 -29.391 -6.828 1 98.81 445 VAL B O 1
ATOM 6950 N N . GLY B 1 446 ? -7.957 -27.484 -8.008 1 98.75 446 GLY B N 1
ATOM 6951 C CA . GLY B 1 446 ? -7.48 -26.609 -6.953 1 98.75 446 GLY B CA 1
ATOM 6952 C C . GLY B 1 446 ? -8.602 -26 -6.137 1 98.75 446 GLY B C 1
ATOM 6953 O O . GLY B 1 446 ? -9.656 -25.641 -6.68 1 98.75 446 GLY B O 1
ATOM 6954 N N . MET B 1 447 ? -8.391 -25.922 -4.852 1 98.81 447 MET B N 1
ATOM 6955 C CA . MET B 1 447 ? -9.227 -25.172 -3.912 1 98.81 447 MET B CA 1
ATOM 6956 C C . MET B 1 447 ? -8.57 -23.859 -3.535 1 98.81 447 MET B C 1
ATOM 6958 O O . MET B 1 447 ? -7.371 -23.797 -3.26 1 98.81 447 MET B O 1
ATOM 6962 N N . GLN B 1 448 ? -9.375 -22.797 -3.6 1 98.94 448 GLN B N 1
ATOM 6963 C CA . GLN B 1 448 ? -8.852 -21.469 -3.268 1 98.94 448 GLN B CA 1
ATOM 6964 C C . GLN B 1 448 ? -9.195 -21.094 -1.833 1 98.94 448 GLN B C 1
ATOM 6966 O O . GLN B 1 448 ? -10.359 -21.156 -1.431 1 98.94 448 GLN B O 1
ATOM 6971 N N . ILE B 1 449 ? -8.211 -20.766 -1.01 1 98.94 449 ILE B N 1
ATOM 6972 C CA . ILE B 1 449 ? -8.352 -20.297 0.365 1 98.94 449 ILE B CA 1
ATOM 6973 C C . ILE B 1 449 ? -7.891 -18.844 0.473 1 98.94 449 ILE B C 1
ATOM 6975 O O . ILE B 1 449 ? -6.719 -18.547 0.227 1 98.94 449 ILE B O 1
ATOM 6979 N N . ALA B 1 450 ? -8.797 -17.969 0.811 1 98.88 450 ALA B N 1
ATOM 6980 C CA . ALA B 1 450 ? -8.477 -16.547 0.886 1 98.88 450 ALA B CA 1
ATOM 6981 C C . ALA B 1 450 ? -8.766 -15.992 2.277 1 98.88 450 ALA B C 1
ATOM 6983 O O . ALA B 1 450 ? -9.586 -16.547 3.014 1 98.88 450 ALA B O 1
ATOM 6984 N N . GLY B 1 451 ? -8.047 -15.047 2.701 1 98.75 451 GLY B N 1
ATOM 6985 C CA . GLY B 1 451 ? -8.266 -14.328 3.947 1 98.75 451 GLY B CA 1
ATOM 6986 C C . GLY B 1 451 ? -8.281 -12.82 3.77 1 98.75 451 GLY B C 1
ATOM 6987 O O . GLY B 1 451 ? -8.164 -12.32 2.65 1 98.75 451 GLY B O 1
ATOM 6988 N N . GLU B 1 452 ? -8.562 -12.117 4.855 1 98 452 GLU B N 1
ATOM 6989 C CA . GLU B 1 452 ? -8.469 -10.664 4.852 1 98 452 GLU B CA 1
ATOM 6990 C C . GLU B 1 452 ? -7.051 -10.203 4.547 1 98 452 GLU B C 1
ATOM 6992 O O . GLU B 1 452 ? -6.105 -10.992 4.617 1 98 452 GLU B O 1
ATOM 6997 N N . ARG B 1 453 ? -6.922 -8.922 4.078 1 97.38 453 ARG B N 1
ATOM 6998 C CA . ARG B 1 453 ? -5.586 -8.359 3.906 1 97.38 453 ARG B CA 1
ATOM 6999 C C . ARG B 1 453 ? -4.762 -8.508 5.18 1 97.38 453 ARG B C 1
ATOM 7001 O O . ARG B 1 453 ? -5.277 -8.305 6.285 1 97.38 453 ARG B O 1
ATOM 7008 N N . HIS B 1 454 ? -3.518 -8.992 5.008 1 97 454 HIS B N 1
ATOM 7009 C CA . HIS B 1 454 ? -2.525 -9.156 6.062 1 97 454 HIS B CA 1
ATOM 7010 C C . HIS B 1 454 ? -2.777 -10.422 6.871 1 97 454 HIS B C 1
ATOM 7012 O O . HIS B 1 454 ? -2.107 -10.664 7.879 1 97 454 HIS B O 1
ATOM 7018 N N . ALA B 1 455 ? -3.74 -11.25 6.398 1 97.75 455 ALA B N 1
ATOM 7019 C CA . ALA B 1 455 ? -4 -12.523 7.07 1 97.75 455 ALA B CA 1
ATOM 7020 C C . ALA B 1 455 ? -3.344 -13.68 6.328 1 97.75 455 ALA B C 1
ATOM 7022 O O . ALA B 1 455 ? -3.912 -14.773 6.242 1 97.75 455 ALA B O 1
ATOM 7023 N N . ASP B 1 456 ? -2.199 -13.445 5.809 1 98.56 456 ASP B N 1
ATOM 7024 C CA . ASP B 1 456 ? -1.469 -14.461 5.059 1 98.56 456 ASP B CA 1
ATOM 7025 C C . ASP B 1 456 ? -1.212 -15.703 5.914 1 98.56 456 ASP B C 1
ATOM 7027 O O . ASP B 1 456 ? -1.33 -16.828 5.438 1 98.56 456 ASP B O 1
ATOM 7031 N N . ALA B 1 457 ? -0.923 -15.492 7.168 1 98.44 457 ALA B N 1
ATOM 7032 C CA . ALA B 1 457 ? -0.618 -16.594 8.078 1 98.44 457 ALA B CA 1
ATOM 7033 C C . ALA B 1 457 ? -1.826 -17.516 8.25 1 98.44 457 ALA B C 1
ATOM 7035 O O . ALA B 1 457 ? -1.681 -18.734 8.328 1 98.44 457 ALA B O 1
ATOM 7036 N N . ASP B 1 458 ? -3.02 -16.938 8.336 1 98.69 458 ASP B N 1
ATOM 7037 C CA . ASP B 1 458 ? -4.234 -17.734 8.461 1 98.69 458 ASP B CA 1
ATOM 7038 C C . ASP B 1 458 ? -4.449 -18.609 7.227 1 98.69 458 ASP B C 1
ATOM 7040 O O . ASP B 1 458 ? -4.844 -19.781 7.348 1 98.69 458 ASP B O 1
ATOM 7044 N N . VAL B 1 459 ? -4.199 -18.047 6.059 1 98.88 459 VAL B N 1
ATOM 7045 C CA . VAL B 1 459 ? -4.332 -18.781 4.809 1 98.88 459 VAL B CA 1
ATOM 7046 C C . VAL B 1 459 ? -3.346 -19.938 4.781 1 98.88 459 VAL B C 1
ATOM 7048 O O . VAL B 1 459 ? -3.711 -21.062 4.43 1 98.88 459 VAL B O 1
ATOM 7051 N N . ILE B 1 460 ? -2.135 -19.672 5.211 1 98.94 460 ILE B N 1
ATOM 7052 C CA . ILE B 1 460 ? -1.091 -20.688 5.23 1 98.94 460 ILE B CA 1
ATOM 7053 C C . ILE B 1 460 ? -1.45 -21.781 6.242 1 98.94 460 ILE B C 1
ATOM 7055 O O . ILE B 1 460 ? -1.338 -22.969 5.949 1 98.94 460 ILE B O 1
ATOM 7059 N N . ALA B 1 461 ? -1.917 -21.375 7.41 1 98.88 461 ALA B N 1
ATOM 7060 C CA . ALA B 1 461 ? -2.273 -22.344 8.453 1 98.88 461 ALA B CA 1
ATOM 7061 C C . ALA B 1 461 ? -3.383 -23.281 7.988 1 98.88 461 ALA B C 1
ATOM 7063 O O . ALA B 1 461 ? -3.291 -24.5 8.164 1 98.88 461 ALA B O 1
ATOM 7064 N N . ALA B 1 462 ? -4.395 -22.719 7.43 1 98.88 462 ALA B N 1
ATOM 7065 C CA . ALA B 1 462 ? -5.504 -23.531 6.934 1 98.88 462 ALA B CA 1
ATOM 7066 C C . ALA B 1 462 ? -5.055 -24.453 5.805 1 98.88 462 ALA B C 1
ATOM 7068 O O . ALA B 1 462 ? -5.488 -25.609 5.723 1 98.88 462 ALA B O 1
ATOM 7069 N N . SER B 1 463 ? -4.234 -23.922 4.914 1 98.94 463 SER B N 1
ATOM 7070 C CA . SER B 1 463 ? -3.686 -24.734 3.836 1 98.94 463 SER B CA 1
ATOM 7071 C C . SER B 1 463 ? -2.914 -25.938 4.383 1 98.94 463 SER B C 1
ATOM 7073 O O . SER B 1 463 ? -3.092 -27.062 3.916 1 98.94 463 SER B O 1
ATOM 7075 N N . ALA B 1 464 ? -2.078 -25.656 5.363 1 98.88 464 ALA B N 1
ATOM 7076 C CA . ALA B 1 464 ? -1.271 -26.719 5.957 1 98.88 464 ALA B CA 1
ATOM 7077 C C . ALA B 1 464 ? -2.152 -27.766 6.637 1 98.88 464 ALA B C 1
ATOM 7079 O O . ALA B 1 464 ? -1.863 -28.969 6.578 1 98.88 464 ALA B O 1
ATOM 7080 N N . ALA B 1 465 ? -3.158 -27.328 7.293 1 98.75 465 ALA B N 1
ATOM 7081 C CA . ALA B 1 465 ? -4.09 -28.25 7.941 1 98.75 465 ALA B CA 1
ATOM 7082 C C . ALA B 1 465 ? -4.73 -29.188 6.922 1 98.75 465 ALA B C 1
ATOM 7084 O O . ALA B 1 465 ? -4.855 -30.391 7.168 1 98.75 465 ALA B O 1
ATOM 7085 N N . LEU B 1 466 ? -5.168 -28.641 5.812 1 98.69 466 LEU B N 1
ATOM 7086 C CA . LEU B 1 466 ? -5.734 -29.469 4.754 1 98.69 466 LEU B CA 1
ATOM 7087 C C . LEU B 1 466 ? -4.703 -30.453 4.23 1 98.69 466 LEU B C 1
ATOM 7089 O O . LEU B 1 466 ? -5.02 -31.641 4.039 1 98.69 466 LEU B O 1
ATOM 7093 N N . GLU B 1 467 ? -3.5 -29.953 3.996 1 98.69 467 GLU B N 1
ATOM 7094 C CA . GLU B 1 467 ? -2.432 -30.812 3.49 1 98.69 467 GLU B CA 1
ATOM 7095 C C . GLU B 1 467 ? -2.189 -32 4.422 1 98.69 467 GLU B C 1
ATOM 7097 O O . GLU B 1 467 ? -1.973 -33.125 3.961 1 98.69 467 GLU B O 1
ATOM 7102 N N . ARG B 1 468 ? -2.207 -31.797 5.691 1 97.94 468 ARG B N 1
ATOM 7103 C CA . ARG B 1 468 ? -1.977 -32.844 6.672 1 97.94 468 ARG B CA 1
ATOM 7104 C C . ARG B 1 468 ? -3.084 -33.906 6.617 1 97.94 468 ARG B C 1
ATOM 7106 O O . ARG B 1 468 ? -2.83 -35.094 6.816 1 97.94 468 ARG B O 1
ATOM 7113 N N . ARG B 1 469 ? -4.246 -33.5 6.336 1 97.12 469 ARG B N 1
ATOM 7114 C CA . ARG B 1 469 ? -5.402 -34.375 6.375 1 97.12 469 ARG B CA 1
ATOM 7115 C C . ARG B 1 469 ? -5.625 -35.062 5.023 1 97.12 469 ARG B C 1
ATOM 7117 O O . ARG B 1 469 ? -6.156 -36.156 4.957 1 97.12 469 ARG B O 1
ATOM 7124 N N . ARG B 1 470 ? -5.258 -34.312 4.039 1 97.31 470 ARG B N 1
ATOM 7125 C CA . ARG B 1 470 ? -5.398 -34.781 2.67 1 97.31 470 ARG B CA 1
ATOM 7126 C C . ARG B 1 470 ? -4.113 -34.594 1.876 1 97.31 470 ARG B C 1
ATOM 7128 O O . ARG B 1 470 ? -4.094 -33.812 0.912 1 97.31 470 ARG B O 1
ATOM 7135 N N . PRO B 1 471 ? -3.131 -35.312 2.223 1 97.38 471 PRO B N 1
ATOM 7136 C CA . PRO B 1 471 ? -1.854 -35.125 1.535 1 97.38 471 PRO B CA 1
ATOM 7137 C C . PRO B 1 471 ? -1.923 -35.469 0.049 1 97.38 471 PRO B C 1
ATOM 7139 O O . PRO B 1 471 ? -2.654 -36.375 -0.342 1 97.38 471 PRO B O 1
ATOM 7142 N N . TRP B 1 472 ? -1.157 -34.75 -0.766 1 97.19 472 TRP B N 1
ATOM 7143 C CA . TRP B 1 472 ? -1.156 -35 -2.205 1 97.19 472 TRP B CA 1
ATOM 7144 C C . TRP B 1 472 ? 0.248 -35.312 -2.699 1 97.19 472 TRP B C 1
ATOM 7146 O O . TRP B 1 472 ? 0.492 -35.375 -3.908 1 97.19 472 TRP B O 1
ATOM 7156 N N . ARG B 1 473 ? 1.245 -35.5 -1.895 1 92.69 473 ARG B N 1
ATOM 7157 C CA . ARG B 1 473 ? 2.656 -35.656 -2.238 1 92.69 473 ARG B CA 1
ATOM 7158 C C . ARG B 1 473 ? 2.883 -36.844 -3.148 1 92.69 473 ARG B C 1
ATOM 7160 O O . ARG B 1 473 ? 3.838 -36.875 -3.928 1 92.69 473 ARG B O 1
ATOM 7167 N N . ASP B 1 474 ? 2.027 -37.844 -3.088 1 92.62 474 ASP B N 1
ATOM 7168 C CA . ASP B 1 474 ? 2.207 -39.062 -3.855 1 92.62 474 ASP B CA 1
ATOM 7169 C C . ASP B 1 474 ? 1.359 -39.031 -5.125 1 92.62 474 ASP B C 1
ATOM 7171 O O . ASP B 1 474 ? 1.305 -40.031 -5.855 1 92.62 474 ASP B O 1
ATOM 7175 N N . ALA B 1 475 ? 0.743 -37.906 -5.402 1 94.19 475 ALA B N 1
ATOM 7176 C CA . ALA B 1 475 ? -0.219 -37.875 -6.5 1 94.19 475 ALA B CA 1
ATOM 7177 C C . ALA B 1 475 ? 0.46 -37.469 -7.805 1 94.19 475 ALA B C 1
ATOM 7179 O O . ALA B 1 475 ? -0.148 -37.531 -8.875 1 94.19 475 ALA B O 1
ATOM 7180 N N . TYR B 1 476 ? 1.754 -37.125 -7.75 1 95.81 476 TYR B N 1
ATOM 7181 C CA . TYR B 1 476 ? 2.422 -36.562 -8.93 1 95.81 476 TYR B CA 1
ATOM 7182 C C . TYR B 1 476 ? 2.791 -37.688 -9.906 1 95.81 476 TYR B C 1
ATOM 7184 O O . TYR B 1 476 ? 3.135 -38.812 -9.484 1 95.81 476 TYR B O 1
ATOM 7192 N N . PRO B 1 477 ? 2.754 -37.406 -11.164 1 91.88 477 PRO B N 1
ATOM 7193 C CA . PRO B 1 477 ? 3.133 -38.406 -12.156 1 91.88 477 PRO B CA 1
ATOM 7194 C C . PRO B 1 477 ? 4.605 -38.781 -12.062 1 91.88 477 PRO B C 1
ATOM 7196 O O . PRO B 1 477 ? 5.434 -38 -11.625 1 91.88 477 PRO B O 1
ATOM 7199 N N . ASP B 1 478 ? 4.98 -40.031 -12.523 1 86.12 478 ASP B N 1
ATOM 7200 C CA . ASP B 1 478 ? 6.348 -40.531 -12.484 1 86.12 478 ASP B CA 1
ATOM 7201 C C . ASP B 1 478 ? 7.18 -39.969 -13.625 1 86.12 478 ASP B C 1
ATOM 7203 O O . ASP B 1 478 ? 6.668 -39.75 -14.727 1 86.12 478 ASP B O 1
#

Radius of gyration: 28.98 Å; Cα contacts (8 Å, |Δi|>4): 2457; chains: 2; bounding box: 62×85×78 Å

pLDDT: mean 96.39, std 4.45, range [43.22, 98.94]

Organism: NCBI:txid2816475

Solvent-accessible surface area (backbone atoms only — not comparable to full-atom values): 45160 Å² total; per-residue (Å²): 130,81,75,60,64,58,77,41,50,40,60,54,43,17,49,33,33,75,71,62,77,39,50,23,50,58,43,45,50,53,27,54,49,47,40,64,75,48,42,80,62,24,35,22,57,66,41,74,31,64,68,60,22,52,52,46,15,49,50,44,41,49,36,58,75,70,65,49,88,73,39,84,30,32,37,24,51,29,35,38,35,24,79,52,35,40,53,77,34,74,35,27,25,27,27,58,88,27,62,82,35,61,26,88,45,51,34,68,43,50,46,30,36,45,67,23,27,31,21,56,45,28,23,14,25,27,3,39,75,51,61,42,55,41,19,44,25,85,66,74,42,59,20,10,5,52,75,45,46,70,17,28,2,17,6,18,19,6,8,27,20,15,29,35,28,54,42,41,36,37,32,20,40,27,43,28,63,52,27,10,28,31,40,1,9,14,30,17,50,17,29,9,34,38,49,24,62,21,40,39,41,55,71,48,75,72,38,33,72,57,48,64,54,45,23,43,37,53,21,33,24,13,70,39,60,57,37,21,24,46,51,40,52,47,32,42,19,52,40,78,62,13,78,63,28,35,73,67,86,73,66,42,46,62,19,44,76,41,83,40,51,83,40,35,31,28,40,22,65,37,48,80,53,49,56,47,24,67,68,59,51,50,33,49,61,68,42,52,57,39,44,44,74,56,41,22,45,78,44,85,46,59,56,60,36,83,60,52,51,67,59,51,49,50,29,50,46,51,33,40,46,52,49,50,43,48,49,49,54,51,40,38,72,74,72,44,39,60,91,54,86,37,37,83,56,48,56,67,67,52,40,57,62,38,71,69,41,81,79,59,47,45,68,55,47,53,50,26,39,33,55,41,29,39,37,35,46,14,51,37,60,44,49,75,76,21,57,32,42,34,26,37,30,44,24,62,63,62,42,48,69,93,48,64,54,52,54,32,79,88,39,80,39,53,47,80,54,50,46,53,65,34,42,67,41,19,61,46,29,25,14,38,26,10,34,59,44,45,61,56,96,73,31,30,36,20,33,20,38,26,25,49,70,81,32,46,44,60,36,42,13,50,50,27,47,35,41,72,69,51,68,61,83,84,70,52,61,134,129,82,74,60,66,57,77,41,48,38,61,53,43,19,50,34,33,75,70,63,76,39,51,22,49,57,44,46,51,54,28,53,49,46,39,63,77,47,41,81,63,24,36,22,56,66,40,74,31,64,68,60,23,53,53,45,15,49,51,45,41,50,38,57,74,68,66,49,90,74,39,85,30,31,36,25,51,28,34,39,33,23,78,54,33,40,53,76,34,72,35,28,25,26,26,57,88,26,62,80,36,60,26,87,45,51,33,69,41,51,48,30,36,45,70,23,28,32,23,55,44,27,25,14,25,27,4,39,75,50,61,41,55,41,17,42,27,84,66,72,43,60,20,10,5,51,75,45,44,70,17,28,2,17,6,18,19,7,8,27,20,15,28,33,27,54,42,40,35,37,33,22,40,28,42,28,62,54,27,10,28,28,40,1,9,15,29,18,51,18,28,10,33,38,50,23,63,20,41,40,41,57,71,49,76,72,39,35,72,59,46,63,54,44,23,42,38,52,21,34,23,12,71,39,59,58,38,21,24,46,51,39,53,46,32,43,20,51,41,78,63,14,77,62,28,34,73,66,86,73,67,42,46,63,19,44,76,40,83,38,51,86,40,35,32,27,40,22,65,35,48,81,53,47,55,46,24,66,68,58,51,50,33,50,61,69,43,50,56,38,44,44,75,57,41,22,44,79,43,84,46,62,54,60,37,84,58,53,49,67,59,51,50,50,29,50,47,49,32,41,45,52,50,50,44,49,48,51,54,51,40,39,73,73,71,45,40,61,90,55,88,37,35,82,56,48,58,67,65,52,41,58,62,40,71,69,41,81,76,59,47,46,67,56,47,54,51,26,38,33,53,39,28,38,36,34,46,15,50,37,58,44,49,73,76,22,57,31,41,34,26,38,31,45,23,62,63,59,44,47,70,92,50,64,56,52,54,33,79,86,39,80,40,52,47,79,53,50,46,54,65,35,42,67,41,19,60,46,28,25,15,38,26,9,34,57,45,46,60,56,95,71,31,31,36,22,33,20,39,26,23,48,70,80,30,45,44,58,35,43,12,50,49,28,48,36,40,73,70,51,66,61,82,83,70,53,62,131

InterPro domains:
  IPR000120 Amidase [PTHR11895] (6-468)
  IPR020556 Amidase, conserved site [PS00571] (154-185)
  IPR023631 Amidase signature domain [PF01425] (26-459)
  IPR036928 Amidase signature (AS) superfamily [G3DSA:3.90.1300.10] (5-477)
  IPR036928 Amidase signature (AS) superfamily [SSF75304] (6-469)